Protein AF-0000000067823034 (afdb_homodimer)

Secondary structure (DSSP, 8-state):
----GGGEEEEEETTEEEEEETTS-----GGGHHHHHHHHHHHHHHHHHHHHHHHHHHHHHHHHHHTTT-------TT---EEEEESS-TTSHHHHHHHHHSTTEEEEEEEES-HHHHHHHHHHHHHTT-TTTEEEEES-HHHHHHT--GGG-EEEEEE--SS--GGGHHHHHHTEEEEEEEEEEE--HHHHS-SS-HHHHHHHHSSB---S-TTGGGGHHHHHHHHHHHHHHHHHHHTTEEEEEEEEEEETTEEEEEEEEEE-HHHHTTHHHHEEEEEEETTT--EEEEES-EEETTEEEPPBPP---SB-TTT--BEEEEEEEE-S-S--HHHHHHHHHHHHHS-TTT-TTHHHHHHHHHHHHH--SSS--EETTTGGGGGT-PPPPHHHHHHHHHHTT--EEE-SSSTTEEEESS-HHHHHHHHHHHHHHHHHHHHHHHHHHHTT---HHHHHHHHHHHHHHHH-TTS-TT--TTSHHHHHHHHGGG------SSS--HHHHHHHHHHHS----S----TT-S-PPP-------SS-----/----GGGEEEEEETTEEEEEETTS-----GGGHHHHHHHHHHHHHHHHHHHHHHHHHHHHHHHHHHTTT-------TT---EEEEESS-TTSHHHHHHHHHSTTEEEEEEEES-HHHHHHHHHHHHHTT-TTTEEEEES-HHHHHHT--GGG-EEEEEE--SS--GGGHHHHHHTEEEEEEEEEEE--HHHHS-SS-HHHHHHHHSSB---S-TTGGGGHHHHHHHHHHHHHHHHHHHTTEEEEEEEEEEETTEEEEEEEEEE-HHHHTTHHHHEEEEEEETTT--EEEEES-EEETTEEEPPBPP---SB-TTT--BEEEEEEEE-S-S--HHHHHHHHHHHHHS-TTT-TTHHHHHHHHHHHHH--SSS--EETTTGGGGGT-PPPPHHHHHHHHHHTT--EEE-SSSTTEEEESS-HHHHHHHHHHHHHHHHHHHHHHHHHHHTT---HHHHHHHHHHHHHHHH-TTS-TT--TTSHHHHHHHHGGG------SSS--HHHHHHHHHHHS----S----TT-S-PPP-------SS-----

InterPro domains:
  IPR002905 tRNA methyltransferase, Trm1 [PF02005] (12-423)
  IPR002905 tRNA methyltransferase, Trm1 [PS51626] (9-427)
  IPR002905 tRNA methyltransferase, Trm1 [PTHR10631] (6-531)
  IPR002905 tRNA methyltransferase, Trm1 [TIGR00308] (11-425)
  IPR029063 S-adenosyl-L-methionine-dependent methyltransferase superfamily [G3DSA:3.40.50.150] (8-369)
  IPR029063 S-adenosyl-L-methionine-dependent methyltransferase superfamily [SSF53335] (9-424)
  IPR042296 tRNA methyltransferase, Trm1, C-terminal [G3DSA:3.30.56.70] (371-427)

Solvent-accessible surface area (backbone atoms only — not comparable to full-atom values): 56576 Å² total; per-residue (Å²): 126,87,76,65,62,88,55,38,41,77,48,75,54,56,86,22,52,34,53,34,48,67,89,46,86,68,91,77,64,74,80,48,46,49,59,51,50,49,48,50,39,47,50,47,36,51,49,52,52,52,50,51,52,50,50,50,54,48,51,53,47,42,55,56,28,52,73,67,68,53,87,82,82,75,81,68,85,77,58,55,69,41,28,37,34,30,41,52,32,61,66,26,56,65,52,42,32,44,67,69,70,37,82,41,57,49,35,31,42,32,22,18,71,45,64,69,35,23,52,32,24,41,52,18,20,48,74,63,73,30,55,84,36,39,39,51,35,73,37,54,48,49,38,52,33,21,49,48,47,84,92,63,38,19,41,29,40,40,41,53,44,86,31,65,43,55,64,42,44,56,27,49,58,68,23,40,33,76,70,12,43,40,33,42,27,32,48,38,34,59,39,40,40,33,57,78,32,38,26,58,24,19,26,48,34,67,18,30,43,52,29,83,27,74,46,35,40,73,27,11,49,54,45,26,53,23,24,53,49,30,38,51,37,49,49,28,21,34,69,41,15,29,68,43,43,35,39,62,43,51,50,96,64,28,36,43,37,35,28,36,34,33,74,30,64,75,59,23,44,47,46,25,50,35,26,23,31,34,41,31,21,47,52,78,40,50,70,47,70,30,44,56,21,38,74,60,90,91,44,57,39,61,14,59,51,48,76,43,48,44,42,36,89,51,42,58,31,48,31,29,41,20,29,49,20,42,59,63,67,52,56,29,56,68,55,44,50,43,28,47,52,50,48,72,71,48,58,59,89,44,38,84,42,47,64,41,50,48,32,41,49,51,36,52,54,60,33,63,84,53,84,59,52,48,45,39,67,55,57,21,47,52,54,72,37,70,67,55,54,68,57,36,51,36,8,26,40,39,73,74,71,32,54,71,24,56,47,60,62,44,83,71,27,36,26,53,70,53,56,62,69,55,54,51,47,52,42,49,51,47,39,26,52,51,41,51,51,49,45,52,52,49,61,61,50,53,78,75,50,79,52,64,70,62,38,53,54,50,50,49,51,44,52,50,41,70,76,40,42,77,62,42,91,87,56,48,79,85,38,37,38,40,30,34,52,60,58,45,63,80,59,77,76,83,81,50,50,75,59,79,44,72,56,23,52,51,49,55,55,57,64,59,51,78,36,61,60,70,73,78,66,55,96,83,58,62,86,74,77,71,90,75,81,84,80,85,73,74,74,85,77,73,81,129,126,89,77,64,62,88,55,38,40,77,46,76,54,56,86,21,52,35,53,34,48,66,88,46,86,68,92,78,65,74,80,47,46,49,59,50,51,49,48,47,40,46,50,47,34,50,48,52,53,52,50,52,51,50,50,50,52,48,50,53,47,42,56,55,30,52,74,66,68,54,86,81,82,74,81,69,85,77,56,54,68,39,28,38,34,31,41,51,32,60,67,25,56,64,53,44,31,43,67,70,69,37,82,43,59,49,35,32,41,30,21,19,68,46,63,67,35,23,52,33,24,40,51,18,20,48,76,62,72,30,56,85,38,40,39,51,36,74,36,55,47,49,38,52,34,21,48,49,47,84,93,64,39,19,42,28,41,38,41,53,45,86,30,65,43,54,65,41,44,54,29,49,59,68,24,39,33,76,70,11,42,41,33,42,27,31,48,39,34,60,38,39,40,34,57,78,33,37,28,56,24,19,27,48,35,65,19,31,42,53,30,84,29,75,46,35,40,72,28,11,48,55,43,26,53,22,25,54,49,29,37,52,36,48,49,28,22,33,69,43,16,29,67,43,42,35,39,61,44,51,51,96,64,28,36,43,37,36,30,35,33,34,73,31,66,75,59,23,44,46,44,27,48,36,26,24,32,36,40,31,20,48,52,80,41,49,72,46,71,32,43,57,20,38,73,59,89,91,43,57,39,61,13,59,51,50,77,43,47,44,42,36,88,52,42,57,32,47,31,29,42,22,30,50,22,42,58,62,67,53,54,30,57,67,55,44,49,42,28,48,53,50,48,72,70,48,58,59,88,43,38,83,43,46,64,40,50,49,32,41,49,52,36,52,54,59,34,64,84,51,84,60,51,46,43,37,67,55,57,21,46,52,54,72,36,71,65,54,54,68,58,37,51,36,8,26,39,40,72,72,73,32,55,70,25,54,47,60,63,44,82,70,28,36,26,53,69,53,55,62,70,55,55,52,47,51,43,49,51,46,41,26,52,52,42,51,50,49,43,54,52,48,61,62,50,52,79,75,52,80,53,64,68,62,39,51,55,50,52,50,51,46,53,53,41,69,76,39,42,78,61,41,92,86,56,48,81,86,37,38,35,41,31,33,52,60,58,45,63,79,60,79,78,83,79,50,48,78,59,80,44,73,58,23,52,52,50,54,54,56,64,58,50,80,39,61,60,70,72,79,64,56,97,82,59,61,86,74,77,72,89,73,80,85,78,87,70,70,76,82,72,68,84,122

Organism: Candidozyma auris (NCBI:txid498019)

Sequence (1088 aa):
MTINIEEFNIIKEGKASVLVPKQETVFYNHIQQFNRDLSVMAIRAWLAETNAKRHEKMSKKRKLEDETGGNEPIACEDRKFVRILEALSASGLRALRYGHEVPQVSRIVANDLLPAAVASINRSAEYNNLSDLVKGHEGDAITYMGSIKDNERFHVVDLDPYGTAAPFLESAVRSIMDDGLLMVTCTDAGVLAGNGYPEKCYALYGGSNFGNTFMGSEANHEAGIRLILSTIANVAARHKKCIEPVLSLSIDYYFRVFVRVKTSPAQVKQLASTMMLVNHCVGCGYQVEQRMGRVSGNKFQTPRASPVGPNCPCCGSPFHVAGPMWGGKLHNKEFVEKVLSINRAADTSVYGTTERIKGMLTLAKEEIETPFYTNLGRLPSLFKASTIPLTEFARALGNLGHRVSLTHAKANSIKTSAPWEDVLLLAARWLRKCNEKRLSELKASVEGITDEEKKQKKLQTIKELEENIDTSKNLSDTMPGARVLKFLEKDTREVDFDTPNELSDGLVKLRKIKMVRFQETPANWGPKARPGKKQKTEEKSVEQMTINIEEFNIIKEGKASVLVPKQETVFYNHIQQFNRDLSVMAIRAWLAETNAKRHEKMSKKRKLEDETGGNEPIACEDRKFVRILEALSASGLRALRYGHEVPQVSRIVANDLLPAAVASINRSAEYNNLSDLVKGHEGDAITYMGSIKDNERFHVVDLDPYGTAAPFLESAVRSIMDDGLLMVTCTDAGVLAGNGYPEKCYALYGGSNFGNTFMGSEANHEAGIRLILSTIANVAARHKKCIEPVLSLSIDYYFRVFVRVKTSPAQVKQLASTMMLVNHCVGCGYQVEQRMGRVSGNKFQTPRASPVGPNCPCCGSPFHVAGPMWGGKLHNKEFVEKVLSINRAADTSVYGTTERIKGMLTLAKEEIETPFYTNLGRLPSLFKASTIPLTEFARALGNLGHRVSLTHAKANSIKTSAPWEDVLLLAARWLRKCNEKRLSELKASVEGITDEEKKQKKLQTIKELEENIDTSKNLSDTMPGARVLKFLEKDTREVDFDTPNELSDGLVKLRKIKMVRFQETPANWGPKARPGKKQKTEEKSVEQ

pLDDT: mean 89.54, std 15.45, range [18.72, 98.94]

Nearest PDB structures (foldseek):
  3axs-assembly1_A  TM=8.623E-01  e=3.556E-28  Aquifex aeolicus
  2ytz-assembly3_A  TM=8.705E-01  e=2.640E-27  Pyrococcus horikoshii
  2ejt-assembly1_A  TM=8.749E-01  e=3.964E-26  Pyrococcus horikoshii
  2ytz-assembly3_B  TM=8.754E-01  e=7.193E-26  Pyrococcus horikoshii
  7wm5-assembly1_A-2  TM=6.607E-01  e=4.419E-06  Mycoplasma capricolum subsp. capricolum

Foldseek 3Di:
DPPPLVQFDWDDAFLFIFTHGPVDPQDDDPVCLVVLLLVQLLLQLLVVVVVVVVVVVLVVVVVVVVVVVDDDDPPVVQAQDAEEEDLDQQQVRSVRCCQVRHGSHQAYEYEHQDPVSQVRNCVRCVVSVNNRHYHYDHDHSQVVLQVADPVRAGLEYAADDAAACQSNQLSNLSRHDAQGKYKYKHQNCCLQLNQPCQVVVCVRQVKGAQHDFLWRSQQSQLSSQQSNQLSNQVSLLVVQKGKDWAAWDAAFRMIMTMITIHRDNQVSLCSQQQWWKWWFFSAQGAIDIWGQWDDDPPDIDGTDDTPDDQADLQQRGGTDMTDRGGNFANHDLVSLVSSLVCLVVDDCVSRVCSLLSNLLSVQSSFADSDRTKGAQCSNLVLQPAHGDDPLLLQQQCVVVPKAKGDHLNDPRIMDIPDRVLVVNVSSQVVQLVRLVVVLVVLVVCLVPDPDPVVSVVSVVVNVVCVVCSRHDPVDDCNHSSNSNSVSCVVPPDDTGSDDGDPRSVVRVVSVPSPRPSHPPQDPPNRDPDDSDDPPPPDDPPDDD/DPPPLVQFDWDDAFLFIFTHGPPDPQDDDPVCLVVLLLVQLLLQLLVVVVVVVVVVVLVVVCVVVVVVVDDDPDPPVQAQDAEEEDLDQQQVRSVRCCQVRHGSHQAYEYEHQDPVSQVRNCVRCVVSVNNRHYHYDHDHSQVVLQPADPVRAGLEYAADDAAACQSNQLSNLSRHDAQGKYKYKHQNCCAQLNQPCQVVVCVRQVKGAQHDFLWRSQQSQLSSQQSNQLSNQVSLLVVQKGKDWAAWDAAFRMIMTMITIHRDNQVSLCSQQQWWKWWFFSAQTAIDIWGQWDDDPPDIDGTDDTPDDQADLQQRGGTDMTDRGGNFANHDLVSLVSSLVCLVVDDCVSRVCSLLSNLLSVQSSFADSDRTKGAQCSNLVLQPAHGDDPLLLQQQCVVVPKAKGDHLNDPRIMDIPDRVLVVNVSSQLVQLVRLVVVLVVLVVCLVPDPDPVVSVVSVVVNVVCVVCSRGDPPDDCNHSSNSNSVSCVVPPDDTGSDDDDPRSVVRVVSVPSPNCSHPPQDPPNRDPDDSDDPPPPPDPPDDD

Structure (mmCIF, N/CA/C/O backbone):
data_AF-0000000067823034-model_v1
#
loop_
_entity.id
_entity.type
_entity.pdbx_description
1 polymer 'tRNA (guanine(26)-N(2))-dimethyltransferase'
#
loop_
_atom_site.group_PDB
_atom_site.id
_atom_site.type_symbol
_atom_site.label_atom_id
_atom_site.label_alt_id
_atom_site.label_comp_id
_atom_site.label_asym_id
_atom_site.label_entity_id
_atom_site.label_seq_id
_atom_site.pdbx_PDB_ins_code
_atom_site.Cartn_x
_atom_site.Cartn_y
_atom_site.Cartn_z
_atom_site.occupancy
_atom_site.B_iso_or_equiv
_atom_site.auth_seq_id
_atom_site.auth_comp_id
_atom_site.auth_asym_id
_atom_site.auth_atom_id
_atom_site.pdbx_PDB_model_num
ATOM 1 N N . MET A 1 1 ? 46.844 -16.531 -8.75 1 48.12 1 MET A N 1
ATOM 2 C CA . MET A 1 1 ? 47.188 -17.438 -7.66 1 48.12 1 MET A CA 1
ATOM 3 C C . MET A 1 1 ? 46.844 -18.875 -8.031 1 48.12 1 MET A C 1
ATOM 5 O O . MET A 1 1 ? 45.812 -19.125 -8.648 1 48.12 1 MET A O 1
ATOM 9 N N . THR A 1 2 ? 47.781 -19.641 -8.188 1 63.62 2 THR A N 1
ATOM 10 C CA . THR A 1 2 ? 47.625 -21.047 -8.531 1 63.62 2 THR A CA 1
ATOM 11 C C . THR A 1 2 ? 46.625 -21.719 -7.605 1 63.62 2 THR A C 1
ATOM 13 O O . THR A 1 2 ? 46.844 -21.781 -6.391 1 63.62 2 THR A O 1
ATOM 16 N N . ILE A 1 3 ? 45.312 -21.734 -8.109 1 75.44 3 ILE A N 1
ATOM 17 C CA . ILE A 1 3 ? 44.281 -22.422 -7.348 1 75.44 3 ILE A CA 1
ATOM 18 C C . ILE A 1 3 ? 44.625 -23.906 -7.219 1 75.44 3 ILE A C 1
ATOM 20 O O . ILE A 1 3 ? 44.875 -24.578 -8.219 1 75.44 3 ILE A O 1
ATOM 24 N N . ASN A 1 4 ? 45 -24.344 -5.965 1 82.25 4 ASN A N 1
ATOM 25 C CA . ASN A 1 4 ? 45.188 -25.766 -5.727 1 82.25 4 ASN A CA 1
ATOM 26 C C . ASN A 1 4 ? 43.844 -26.484 -5.68 1 82.25 4 ASN A C 1
ATOM 28 O O . ASN A 1 4 ? 43.188 -26.531 -4.637 1 82.25 4 ASN A O 1
ATOM 32 N N . ILE A 1 5 ? 43.469 -27.016 -6.676 1 84.19 5 ILE A N 1
ATOM 33 C CA . ILE A 1 5 ? 42.125 -27.594 -6.918 1 84.19 5 ILE A CA 1
ATOM 34 C C . ILE A 1 5 ? 41.875 -28.703 -5.906 1 84.19 5 ILE A C 1
ATOM 36 O O . ILE A 1 5 ? 40.719 -28.969 -5.57 1 84.19 5 ILE A O 1
ATOM 40 N N . GLU A 1 6 ? 42.906 -29.328 -5.344 1 84.5 6 GLU A N 1
ATOM 41 C CA . GLU A 1 6 ? 42.75 -30.453 -4.43 1 84.5 6 GLU A CA 1
ATOM 42 C C . GLU A 1 6 ? 42.125 -30.016 -3.107 1 84.5 6 GLU A C 1
ATOM 44 O O . GLU A 1 6 ? 41.594 -30.844 -2.365 1 84.5 6 GLU A O 1
ATOM 49 N N . GLU A 1 7 ? 42.125 -28.844 -2.982 1 86.44 7 GLU A N 1
ATOM 50 C CA . GLU A 1 7 ? 41.625 -28.312 -1.716 1 86.44 7 GLU A CA 1
ATOM 51 C C . GLU A 1 7 ? 40.125 -27.984 -1.797 1 86.44 7 GLU A C 1
ATOM 53 O O . GLU A 1 7 ? 39.5 -27.672 -0.786 1 86.44 7 GLU A O 1
ATOM 58 N N . PHE A 1 8 ? 39.594 -28.188 -2.996 1 89.19 8 PHE A N 1
ATOM 59 C CA . PHE A 1 8 ? 38.219 -27.734 -3.18 1 89.19 8 PHE A CA 1
ATOM 60 C C . PHE A 1 8 ? 37.344 -28.875 -3.682 1 89.19 8 PHE A C 1
ATOM 62 O O . PHE A 1 8 ? 37.844 -29.797 -4.348 1 89.19 8 PHE A O 1
ATOM 69 N N . ASN A 1 9 ? 36.094 -28.875 -3.182 1 87.31 9 ASN A N 1
ATOM 70 C CA . ASN A 1 9 ? 35.062 -29.672 -3.828 1 87.31 9 ASN A CA 1
ATOM 71 C C . ASN A 1 9 ? 34.438 -28.906 -4.992 1 87.31 9 ASN A C 1
ATOM 73 O O . ASN A 1 9 ? 34.094 -27.734 -4.863 1 87.31 9 ASN A O 1
ATOM 77 N N . ILE A 1 10 ? 34.344 -29.609 -6.078 1 90.81 10 ILE A N 1
ATOM 78 C CA . ILE A 1 10 ? 33.781 -28.969 -7.27 1 90.81 10 ILE A CA 1
ATOM 79 C C . ILE A 1 10 ? 32.312 -29.344 -7.43 1 90.81 10 ILE A C 1
ATOM 81 O O . ILE A 1 10 ? 31.969 -30.516 -7.516 1 90.81 10 ILE A O 1
ATOM 85 N N . ILE A 1 11 ? 31.484 -28.391 -7.391 1 90.69 11 ILE A N 1
ATOM 86 C CA . ILE A 1 11 ? 30.062 -28.562 -7.668 1 90.69 11 ILE A CA 1
ATOM 87 C C . ILE A 1 11 ? 29.734 -28.078 -9.078 1 90.69 11 ILE A C 1
ATOM 89 O O . ILE A 1 11 ? 29.984 -26.906 -9.406 1 90.69 11 ILE A O 1
ATOM 93 N N . LYS A 1 12 ? 29.172 -28.984 -9.859 1 93.31 12 LYS A N 1
ATOM 94 C CA . LYS A 1 12 ? 28.875 -28.625 -11.242 1 93.31 12 LYS A CA 1
ATOM 95 C C . LYS A 1 12 ? 27.375 -28.578 -11.484 1 93.31 12 LYS A C 1
ATOM 97 O O . LYS A 1 12 ? 26.625 -29.453 -11.031 1 93.31 12 LYS A O 1
ATOM 102 N N . GLU A 1 13 ? 26.906 -27.531 -12.102 1 95.06 13 GLU A N 1
ATOM 103 C CA . GLU A 1 13 ? 25.547 -27.344 -12.578 1 95.06 13 GLU A CA 1
ATOM 104 C C . GLU A 1 13 ? 25.516 -26.562 -13.898 1 95.06 13 GLU A C 1
ATOM 106 O O . GLU A 1 13 ? 26.141 -25.516 -14.016 1 95.06 13 GLU A O 1
ATOM 111 N N . GLY A 1 14 ? 24.781 -27.141 -14.844 1 95.81 14 GLY A N 1
ATOM 112 C CA . GLY A 1 14 ? 24.891 -26.531 -16.156 1 95.81 14 GLY A CA 1
ATOM 113 C C . GLY A 1 14 ? 26.328 -26.469 -16.672 1 95.81 14 GLY A C 1
ATOM 114 O O . GLY A 1 14 ? 27.031 -27.469 -16.672 1 95.81 14 GLY A O 1
ATOM 115 N N . LYS A 1 15 ? 26.734 -25.312 -17.109 1 97.25 15 LYS A N 1
ATOM 116 C CA . LYS A 1 15 ? 28.078 -25.156 -17.625 1 97.25 15 LYS A CA 1
ATOM 117 C C . LYS A 1 15 ? 29 -24.547 -16.562 1 97.25 15 LYS A C 1
ATOM 119 O O . LYS A 1 15 ? 30.188 -24.281 -16.844 1 97.25 15 LYS A O 1
ATOM 124 N N . ALA A 1 16 ? 28.438 -24.359 -15.398 1 97 16 ALA A N 1
ATOM 125 C CA . ALA A 1 16 ? 29.203 -23.688 -14.352 1 97 16 ALA A CA 1
ATOM 126 C C . ALA A 1 16 ? 29.766 -24.688 -13.352 1 97 16 ALA A C 1
ATOM 128 O O . ALA A 1 16 ? 29.156 -25.734 -13.102 1 97 16 ALA A O 1
ATOM 129 N N . SER A 1 17 ? 30.938 -24.375 -12.805 1 95.44 17 SER A N 1
ATOM 130 C CA . SER A 1 17 ? 31.578 -25.125 -11.727 1 95.44 17 SER A CA 1
ATOM 131 C C . SER A 1 17 ? 31.953 -24.203 -10.562 1 95.44 17 SER A C 1
ATOM 133 O O . SER A 1 17 ? 32.625 -23.188 -10.75 1 95.44 17 SER A O 1
ATOM 135 N N . VAL A 1 18 ? 31.484 -24.578 -9.406 1 93.62 18 VAL A N 1
ATOM 136 C CA . VAL A 1 18 ? 31.797 -23.797 -8.219 1 93.62 18 VAL A CA 1
ATOM 137 C C . VAL A 1 18 ? 32.812 -24.547 -7.359 1 93.62 18 VAL A C 1
ATOM 139 O O . VAL A 1 18 ? 32.656 -25.75 -7.129 1 93.62 18 VAL A O 1
ATOM 142 N N . LEU A 1 19 ? 33.812 -23.828 -6.91 1 91.25 19 LEU A N 1
ATOM 143 C CA . LEU A 1 19 ? 34.812 -24.391 -6.02 1 91.25 19 LEU A CA 1
ATOM 144 C C . LEU A 1 19 ? 34.469 -24.094 -4.562 1 91.25 19 LEU A C 1
ATOM 146 O O . LEU A 1 19 ? 34.469 -22.953 -4.133 1 91.25 19 LEU A O 1
ATOM 150 N N . VAL A 1 20 ? 34.156 -25.109 -3.857 1 85 20 VAL A N 1
ATOM 151 C CA . VAL A 1 20 ? 33.812 -24.984 -2.441 1 85 20 VAL A CA 1
ATOM 152 C C . VAL A 1 20 ? 34.938 -25.594 -1.599 1 85 20 VAL A C 1
ATOM 154 O O . VAL A 1 20 ? 35.281 -26.766 -1.789 1 85 20 VAL A O 1
ATOM 157 N N . PRO A 1 21 ? 35.375 -24.828 -0.732 1 81.94 21 PRO A N 1
ATOM 158 C CA . PRO A 1 21 ? 36.438 -25.422 0.113 1 81.94 21 PRO A CA 1
ATOM 159 C C . PRO A 1 21 ? 35.969 -26.688 0.826 1 81.94 21 PRO A C 1
ATOM 161 O O . PRO A 1 21 ? 34.844 -26.75 1.313 1 81.94 21 PRO A O 1
ATOM 164 N N . LYS A 1 22 ? 36.812 -27.688 0.854 1 79.81 22 LYS A N 1
ATOM 165 C CA . LYS A 1 22 ? 36.469 -28.969 1.442 1 79.81 22 LYS A CA 1
ATOM 166 C C . LYS A 1 22 ? 36.125 -28.828 2.918 1 79.81 22 LYS A C 1
ATOM 168 O O . LYS A 1 22 ? 35.312 -29.609 3.447 1 79.81 22 LYS A O 1
ATOM 173 N N . GLN A 1 23 ? 36.594 -27.812 3.555 1 71.62 23 GLN A N 1
ATOM 174 C CA . GLN A 1 23 ? 36.344 -27.609 4.977 1 71.62 23 GLN A CA 1
ATOM 175 C C . GLN A 1 23 ? 35 -26.922 5.207 1 71.62 23 GLN A C 1
ATOM 177 O O . GLN A 1 23 ? 34.5 -26.891 6.336 1 71.62 23 GLN A O 1
ATOM 182 N N . GLU A 1 24 ? 34.5 -26.438 4.109 1 64.19 24 GLU A N 1
ATOM 183 C CA . GLU A 1 24 ? 33.281 -25.672 4.273 1 64.19 24 GLU A CA 1
ATOM 184 C C . GLU A 1 24 ? 32.094 -26.422 3.717 1 64.19 24 GLU A C 1
ATOM 186 O O . GLU A 1 24 ? 32.188 -27.156 2.727 1 64.19 24 GLU A O 1
ATOM 191 N N . THR A 1 25 ? 31.172 -26.641 4.523 1 53.91 25 THR A N 1
ATOM 192 C CA . THR A 1 25 ? 29.922 -27.188 4.035 1 53.91 25 THR A CA 1
ATOM 193 C C . THR A 1 25 ? 29.125 -26.141 3.246 1 53.91 25 THR A C 1
ATOM 195 O O . THR A 1 25 ? 28.766 -25.094 3.787 1 53.91 25 THR A O 1
ATOM 198 N N . VAL A 1 26 ? 29.625 -25.891 1.992 1 57 26 VAL A N 1
ATOM 199 C CA . VAL A 1 26 ? 28.875 -24.922 1.211 1 57 26 VAL A CA 1
ATOM 200 C C . VAL A 1 26 ? 27.484 -25.484 0.877 1 57 26 VAL A C 1
ATOM 202 O O . VAL A 1 26 ? 27.359 -26.672 0.57 1 57 26 VAL A O 1
ATOM 205 N N . PHE A 1 27 ? 26.453 -24.688 1.061 1 61.25 27 PHE A N 1
ATOM 206 C CA . PHE A 1 27 ? 25.047 -24.938 0.833 1 61.25 27 PHE A CA 1
ATOM 207 C C . PHE A 1 27 ? 24.734 -25.031 -0.657 1 61.25 27 PHE A C 1
ATOM 209 O O . PHE A 1 27 ? 25.047 -24.109 -1.419 1 61.25 27 PHE A O 1
ATOM 216 N N . TYR A 1 28 ? 24.734 -26.266 -1.35 1 70.38 28 TYR A N 1
ATOM 217 C CA . TYR A 1 28 ? 24.156 -26.469 -2.676 1 70.38 28 TYR A CA 1
ATOM 218 C C . TYR A 1 28 ? 22.766 -27.062 -2.582 1 70.38 28 TYR A C 1
ATOM 220 O O . TYR A 1 28 ? 22.562 -28.141 -2.008 1 70.38 28 TYR A O 1
ATOM 228 N N . ASN A 1 29 ? 21.797 -26.297 -3.064 1 74.75 29 ASN A N 1
ATOM 229 C CA . ASN A 1 29 ? 20.406 -26.75 -3.068 1 74.75 29 ASN A CA 1
ATOM 230 C C . ASN A 1 29 ? 20 -27.281 -4.438 1 74.75 29 ASN A C 1
ATOM 232 O O . ASN A 1 29 ? 19.641 -26.516 -5.328 1 74.75 29 ASN A O 1
ATOM 236 N N . HIS A 1 30 ? 20 -28.562 -4.621 1 80.31 30 HIS A N 1
ATOM 237 C CA . HIS A 1 30 ? 19.703 -29.203 -5.895 1 80.31 30 HIS A CA 1
ATOM 238 C C . HIS A 1 30 ? 18.281 -28.906 -6.352 1 80.31 30 HIS A C 1
ATOM 240 O O . HIS A 1 30 ? 18 -28.859 -7.555 1 80.31 30 HIS A O 1
ATOM 246 N N . ILE A 1 31 ? 17.438 -28.656 -5.41 1 79.94 31 ILE A N 1
ATOM 247 C CA . ILE A 1 31 ? 16.031 -28.406 -5.715 1 79.94 31 ILE A CA 1
ATOM 248 C C . ILE A 1 31 ? 15.883 -27.078 -6.438 1 79.94 31 ILE A C 1
ATOM 250 O O . ILE A 1 31 ? 14.977 -26.906 -7.262 1 79.94 31 ILE A O 1
ATOM 254 N N . GLN A 1 32 ? 16.906 -26.281 -6.312 1 88.94 32 GLN A N 1
ATOM 255 C CA . GLN A 1 32 ? 16.812 -24.938 -6.867 1 88.94 32 GLN A CA 1
ATOM 256 C C . GLN A 1 32 ? 17.359 -24.875 -8.289 1 88.94 32 GLN A C 1
ATOM 258 O O . GLN A 1 32 ? 17.375 -23.812 -8.914 1 88.94 32 GLN A O 1
ATOM 263 N N . GLN A 1 33 ? 17.75 -26.047 -8.797 1 94.06 33 GLN A N 1
ATOM 264 C CA . GLN A 1 33 ? 18.203 -26.047 -10.188 1 94.06 33 GLN A CA 1
ATOM 265 C C . GLN A 1 33 ? 17.094 -25.609 -11.125 1 94.06 33 GLN A C 1
ATOM 267 O O . GLN A 1 33 ? 17.344 -24.938 -12.133 1 94.06 33 GLN A O 1
ATOM 272 N N . PHE A 1 34 ? 15.844 -26.047 -10.781 1 95.38 34 PHE A N 1
ATOM 273 C CA . PHE A 1 34 ? 14.703 -25.594 -11.562 1 95.38 34 PHE A CA 1
ATOM 274 C C . PHE A 1 34 ? 14.68 -24.062 -11.664 1 95.38 34 PHE A C 1
ATOM 276 O O . PHE A 1 34 ? 14.516 -23.516 -12.75 1 95.38 34 PHE A O 1
ATOM 283 N N . ASN A 1 35 ? 14.828 -23.406 -10.547 1 96.56 35 ASN A N 1
ATOM 284 C CA . ASN A 1 35 ? 14.836 -21.953 -10.477 1 96.56 35 ASN A CA 1
ATOM 285 C C . ASN A 1 35 ? 15.953 -21.344 -11.328 1 96.56 35 ASN A C 1
ATOM 287 O O . ASN A 1 35 ? 15.734 -20.375 -12.055 1 96.56 35 ASN A O 1
ATOM 291 N N . ARG A 1 36 ? 17.109 -21.906 -11.25 1 97.5 36 ARG A N 1
ATOM 292 C CA . ARG A 1 36 ? 18.281 -21.391 -11.969 1 97.5 36 ARG A CA 1
ATOM 293 C C . ARG A 1 36 ? 18.156 -21.641 -13.469 1 97.5 36 ARG A C 1
ATOM 295 O O . ARG A 1 36 ? 18.453 -20.766 -14.273 1 97.5 36 ARG A O 1
ATOM 302 N N . ASP A 1 37 ? 17.703 -22.875 -13.859 1 98.25 37 ASP A N 1
ATOM 303 C CA . ASP A 1 37 ? 17.438 -23.172 -15.273 1 98.25 37 ASP A CA 1
ATOM 304 C C . ASP A 1 37 ? 16.438 -22.188 -15.859 1 98.25 37 ASP A C 1
ATOM 306 O O . ASP A 1 37 ? 16.656 -21.625 -16.938 1 98.25 37 ASP A O 1
ATOM 310 N N . LEU A 1 38 ? 15.375 -22.016 -15.125 1 98.5 38 LEU A N 1
ATOM 311 C CA . LEU A 1 38 ? 14.297 -21.141 -15.578 1 98.5 38 LEU A CA 1
ATOM 312 C C . LEU A 1 38 ? 14.797 -19.703 -15.727 1 98.5 38 LEU A C 1
ATOM 314 O O . LEU A 1 38 ? 14.406 -19 -16.656 1 98.5 38 LEU A O 1
ATOM 318 N N . SER A 1 39 ? 15.617 -19.25 -14.828 1 98.62 39 SER A N 1
ATOM 319 C CA . SER A 1 39 ? 16.156 -17.891 -14.867 1 98.62 39 SER A CA 1
ATOM 320 C C . SER A 1 39 ? 16.984 -17.656 -16.125 1 98.62 39 SER A C 1
ATOM 322 O O . SER A 1 39 ? 16.844 -16.625 -16.781 1 98.62 39 SER A O 1
ATOM 324 N N . VAL A 1 40 ? 17.828 -18.625 -16.453 1 98.81 40 VAL A N 1
ATOM 325 C CA . VAL A 1 40 ? 18.641 -18.516 -17.656 1 98.81 40 VAL A CA 1
ATOM 326 C C . VAL A 1 40 ? 17.734 -18.406 -18.891 1 98.81 40 VAL A C 1
ATOM 328 O O . VAL A 1 40 ? 17.922 -17.531 -19.734 1 98.81 40 VAL A O 1
ATOM 331 N N . MET A 1 41 ? 16.781 -19.281 -18.938 1 98.81 41 MET A N 1
ATOM 332 C CA . MET A 1 41 ? 15.898 -19.328 -20.094 1 98.81 41 MET A CA 1
ATOM 333 C C . MET A 1 41 ? 15.055 -18.062 -20.188 1 98.81 41 MET A C 1
ATOM 335 O O . MET A 1 41 ? 14.773 -17.578 -21.297 1 98.81 41 MET A O 1
ATOM 339 N N . ALA A 1 42 ? 14.617 -17.531 -19.047 1 98.88 42 ALA A N 1
ATOM 340 C CA . ALA A 1 42 ? 13.828 -16.297 -19.031 1 98.88 42 ALA A CA 1
ATOM 341 C C . ALA A 1 42 ? 14.656 -15.109 -19.516 1 98.88 42 ALA A C 1
ATOM 343 O O . ALA A 1 42 ? 14.156 -14.258 -20.266 1 98.88 42 ALA A O 1
ATOM 344 N N . ILE A 1 43 ? 15.922 -15.008 -19.109 1 98.88 43 ILE A N 1
ATOM 345 C CA . ILE A 1 43 ? 16.797 -13.93 -19.562 1 98.88 43 ILE A CA 1
ATOM 346 C C . ILE A 1 43 ? 17 -14.039 -21.078 1 98.88 43 ILE A C 1
ATOM 348 O O . ILE A 1 43 ? 16.969 -13.031 -21.781 1 98.88 43 ILE A O 1
ATOM 352 N N . ARG A 1 44 ? 17.188 -15.234 -21.562 1 98.62 44 ARG A N 1
ATOM 353 C CA . ARG A 1 44 ? 17.359 -15.445 -22.984 1 98.62 44 ARG A CA 1
ATOM 354 C C . ARG A 1 44 ? 16.125 -15.023 -23.766 1 98.62 44 ARG A C 1
ATOM 356 O O . ARG A 1 44 ? 16.219 -14.461 -24.859 1 98.62 44 ARG A O 1
ATOM 363 N N . ALA A 1 45 ? 14.969 -15.383 -23.203 1 98.75 45 ALA A N 1
ATOM 364 C CA . ALA A 1 45 ? 13.727 -14.961 -23.828 1 98.75 45 ALA A CA 1
ATOM 365 C C . ALA A 1 45 ? 13.609 -13.445 -23.875 1 98.75 45 ALA A C 1
ATOM 367 O O . ALA A 1 45 ? 13.242 -12.867 -24.906 1 98.75 45 ALA A O 1
ATOM 368 N N . TRP A 1 46 ? 13.891 -12.805 -22.766 1 98.56 46 TRP A N 1
ATOM 369 C CA . TRP A 1 46 ? 13.883 -11.352 -22.703 1 98.56 46 TRP A CA 1
ATOM 370 C C . TRP A 1 46 ? 14.852 -10.75 -23.719 1 98.56 46 TRP A C 1
ATOM 372 O O . TRP A 1 46 ? 14.523 -9.773 -24.391 1 98.56 46 TRP A O 1
ATOM 382 N N . LEU A 1 47 ? 16.047 -11.312 -23.812 1 97.94 47 LEU A N 1
ATOM 383 C CA . LEU A 1 47 ? 17.078 -10.844 -24.734 1 97.94 47 LEU A CA 1
ATOM 384 C C . LEU A 1 47 ? 16.609 -10.953 -26.188 1 97.94 47 LEU A C 1
ATOM 386 O O . LEU A 1 47 ? 16.828 -10.047 -26.984 1 97.94 47 LEU A O 1
ATOM 390 N N . ALA A 1 48 ? 15.961 -12.047 -26.469 1 96.5 48 ALA A N 1
ATOM 391 C CA . ALA A 1 48 ? 15.422 -12.234 -27.812 1 96.5 48 ALA A CA 1
ATOM 392 C C . ALA A 1 48 ? 14.422 -11.133 -28.156 1 96.5 48 ALA A C 1
ATOM 394 O O . ALA A 1 48 ? 14.438 -10.609 -29.266 1 96.5 48 ALA A O 1
ATOM 395 N N . GLU A 1 49 ? 13.586 -10.797 -27.219 1 96.38 49 GLU A N 1
ATOM 396 C CA . GLU A 1 49 ? 12.609 -9.734 -27.438 1 96.38 49 GLU A CA 1
ATOM 397 C C . GLU A 1 49 ? 13.297 -8.383 -27.594 1 96.38 49 GLU A C 1
ATOM 399 O O . GLU A 1 49 ? 12.898 -7.574 -28.438 1 96.38 49 GLU A O 1
ATOM 404 N N . THR A 1 50 ? 14.266 -8.148 -26.766 1 95.38 50 THR A N 1
ATOM 405 C CA . THR A 1 50 ? 15.008 -6.891 -26.797 1 95.38 50 THR A CA 1
ATOM 406 C C . THR A 1 50 ? 15.734 -6.723 -28.125 1 95.38 50 THR A C 1
ATOM 408 O O . THR A 1 50 ? 15.734 -5.637 -28.703 1 95.38 50 THR A O 1
ATOM 411 N N . ASN A 1 51 ? 16.344 -7.777 -28.609 1 94.75 51 ASN A N 1
ATOM 412 C CA . ASN A 1 51 ? 17.047 -7.754 -29.891 1 94.75 51 ASN A CA 1
ATOM 413 C C . ASN A 1 51 ? 16.094 -7.527 -31.062 1 94.75 51 ASN A C 1
ATOM 415 O O . ASN A 1 51 ? 16.422 -6.816 -32 1 94.75 51 ASN A O 1
ATOM 419 N N . ALA A 1 52 ? 14.953 -8.156 -30.969 1 92.75 52 ALA A N 1
ATOM 420 C CA . ALA A 1 52 ? 13.945 -7.965 -32 1 92.75 52 ALA A CA 1
ATOM 421 C C . ALA A 1 52 ? 13.523 -6.504 -32.094 1 92.75 52 ALA A C 1
ATOM 423 O O . ALA A 1 52 ? 13.375 -5.957 -33.188 1 92.75 52 ALA A O 1
ATOM 424 N N . LYS A 1 53 ? 13.328 -5.871 -30.984 1 90.81 53 LYS A N 1
ATOM 425 C CA . LYS A 1 53 ? 12.945 -4.461 -30.953 1 90.81 53 LYS A CA 1
ATOM 426 C C . LYS A 1 53 ? 14.055 -3.572 -31.5 1 90.81 53 LYS A C 1
ATOM 428 O O . LYS A 1 53 ? 13.789 -2.592 -32.188 1 90.81 53 LYS A O 1
ATOM 433 N N . ARG A 1 54 ? 15.266 -3.906 -31.109 1 88.31 54 ARG A N 1
ATOM 434 C CA . ARG A 1 54 ? 16.422 -3.146 -31.594 1 88.31 54 ARG A CA 1
ATOM 435 C C . ARG A 1 54 ? 16.562 -3.248 -33.094 1 88.31 54 ARG A C 1
ATOM 437 O O . ARG A 1 54 ? 16.875 -2.264 -33.781 1 88.31 54 ARG A O 1
ATOM 444 N N . HIS A 1 55 ? 16.328 -4.406 -33.562 1 87.5 55 HIS A N 1
ATOM 445 C CA . HIS A 1 55 ? 16.406 -4.637 -35 1 87.5 55 HIS A CA 1
ATOM 446 C C . HIS A 1 55 ? 15.32 -3.857 -35.75 1 87.5 55 HIS A C 1
ATOM 448 O O . HIS A 1 55 ? 15.562 -3.32 -36.812 1 87.5 55 HIS A O 1
ATOM 454 N N . GLU A 1 56 ? 14.211 -3.846 -35.188 1 86.38 56 GLU A N 1
ATOM 455 C CA . GLU A 1 56 ? 13.117 -3.1 -35.781 1 86.38 56 GLU A CA 1
ATOM 456 C C . GLU A 1 56 ? 13.414 -1.604 -35.812 1 86.38 56 GLU A C 1
ATOM 458 O O . GLU A 1 56 ? 13.125 -0.926 -36.781 1 86.38 56 GLU A O 1
ATOM 463 N N . LYS A 1 57 ? 13.922 -1.08 -34.75 1 84.31 57 LYS A N 1
ATOM 464 C CA . LYS A 1 57 ? 14.25 0.341 -34.688 1 84.31 57 LYS A CA 1
ATOM 465 C C . LYS A 1 57 ? 15.336 0.71 -35.688 1 84.31 57 LYS A C 1
ATOM 467 O O . LYS A 1 57 ? 15.289 1.775 -36.312 1 84.31 57 LYS A O 1
ATOM 472 N N . MET A 1 58 ? 16.312 -0.188 -35.844 1 80.94 58 MET A N 1
ATOM 473 C CA . MET A 1 58 ? 17.406 0.039 -36.781 1 80.94 58 MET A CA 1
ATOM 474 C C . MET A 1 58 ? 16.906 -0.008 -38.219 1 80.94 58 MET A C 1
ATOM 476 O O . MET A 1 58 ? 17.359 0.769 -39.062 1 80.94 58 MET A O 1
ATOM 480 N N . SER A 1 59 ? 16.125 -0.985 -38.406 1 81.38 59 SER A N 1
ATOM 481 C CA . SER A 1 59 ? 15.547 -1.107 -39.75 1 81.38 59 SER A CA 1
ATOM 482 C C . SER A 1 59 ? 14.734 0.125 -40.125 1 81.38 59 SER A C 1
ATOM 484 O O . SER A 1 59 ? 14.789 0.6 -41.25 1 81.38 59 SER A O 1
ATOM 486 N N . LYS A 1 60 ? 14.008 0.618 -39.125 1 75.44 60 LYS A N 1
ATOM 487 C CA . LYS A 1 60 ? 13.219 1.827 -39.375 1 75.44 60 LYS A CA 1
ATOM 488 C C . LYS A 1 60 ? 14.133 3.033 -39.594 1 75.44 60 LYS A C 1
ATOM 490 O O . LYS A 1 60 ? 13.852 3.869 -40.469 1 75.44 60 LYS A O 1
ATOM 495 N N . LYS A 1 61 ? 15.219 3.068 -38.875 1 73.81 61 LYS A N 1
ATOM 496 C CA . LYS A 1 61 ? 16.188 4.156 -39.031 1 73.81 61 LYS A CA 1
ATOM 497 C C . LYS A 1 61 ? 16.906 4.062 -40.375 1 73.81 61 LYS A C 1
ATOM 499 O O . LYS A 1 61 ? 17.125 5.078 -41.031 1 73.81 61 LYS A O 1
ATOM 504 N N . ARG A 1 62 ? 17.281 2.848 -40.75 1 68.94 62 ARG A N 1
ATOM 505 C CA . ARG A 1 62 ? 17.938 2.619 -42.031 1 68.94 62 ARG A CA 1
ATOM 506 C C . ARG A 1 62 ? 17.016 2.99 -43.188 1 68.94 62 ARG A C 1
ATOM 508 O O . ARG A 1 62 ? 17.469 3.592 -44.156 1 68.94 62 ARG A O 1
ATOM 515 N N . LYS A 1 63 ? 15.836 2.521 -43.094 1 69 63 LYS A N 1
ATOM 516 C CA . LYS A 1 63 ? 14.875 2.883 -44.125 1 69 63 LYS A CA 1
ATOM 517 C C . LYS A 1 63 ? 14.75 4.398 -44.25 1 69 63 LYS A C 1
ATOM 519 O O . LYS A 1 63 ? 14.664 4.93 -45.344 1 69 63 LYS A O 1
ATOM 524 N N . LEU A 1 64 ? 14.828 4.969 -43.062 1 68.38 64 LEU A N 1
ATOM 525 C CA . LEU A 1 64 ? 14.742 6.426 -43.062 1 68.38 64 LEU A CA 1
ATOM 526 C C . LEU A 1 64 ? 16.031 7.039 -43.594 1 68.38 64 LEU A C 1
ATOM 528 O O . LEU A 1 64 ? 15.977 8.039 -44.312 1 68.38 64 LEU A O 1
ATOM 532 N N . GLU A 1 65 ? 17.188 6.348 -43.219 1 63.5 65 GLU A N 1
ATOM 533 C CA . GLU A 1 65 ? 18.484 6.812 -43.719 1 63.5 65 GLU A CA 1
ATOM 534 C C . GLU A 1 65 ? 18.656 6.477 -45.188 1 63.5 65 GLU A C 1
ATOM 536 O O . GLU A 1 65 ? 19.25 7.258 -45.938 1 63.5 65 GLU A O 1
ATOM 541 N N . ASP A 1 66 ? 18.453 5.133 -45.531 1 63.09 66 ASP A N 1
ATOM 542 C CA . ASP A 1 66 ? 18.531 4.781 -46.938 1 63.09 66 ASP A CA 1
ATOM 543 C C . ASP A 1 66 ? 17.703 5.75 -47.812 1 63.09 66 ASP A C 1
ATOM 545 O O . ASP A 1 66 ? 18.094 6.07 -48.938 1 63.09 66 ASP A O 1
ATOM 549 N N . GLU A 1 67 ? 16.578 6.121 -47.281 1 57.59 67 GLU A N 1
ATOM 550 C CA . GLU A 1 67 ? 15.867 7.156 -48.031 1 57.59 67 GLU A CA 1
ATOM 551 C C . GLU A 1 67 ? 16.688 8.438 -48.094 1 57.59 67 GLU A C 1
ATOM 553 O O . GLU A 1 67 ? 16.531 9.227 -49.031 1 57.59 67 GLU A O 1
ATOM 558 N N . THR A 1 68 ? 17.562 8.594 -47.125 1 53.97 68 THR A N 1
ATOM 559 C CA . THR A 1 68 ? 18.406 9.789 -47.125 1 53.97 68 THR A CA 1
ATOM 560 C C . THR A 1 68 ? 19.844 9.43 -47.531 1 53.97 68 THR A C 1
ATOM 562 O O . THR A 1 68 ? 20.719 10.297 -47.562 1 53.97 68 THR A O 1
ATOM 565 N N . GLY A 1 69 ? 20.172 8.32 -48.156 1 54.62 69 GLY A N 1
ATOM 566 C CA . GLY A 1 69 ? 21.406 7.875 -48.781 1 54.62 69 GLY A CA 1
ATOM 567 C C . GLY A 1 69 ? 22.422 7.348 -47.781 1 54.62 69 GLY A C 1
ATOM 568 O O . GLY A 1 69 ? 23.609 7.289 -48.062 1 54.62 69 GLY A O 1
ATOM 569 N N . GLY A 1 70 ? 22.125 7.359 -46.531 1 46.41 70 GLY A N 1
ATOM 570 C CA . GLY A 1 70 ? 23.219 7.176 -45.562 1 46.41 70 GLY A CA 1
ATOM 571 C C . GLY A 1 70 ? 23.719 5.746 -45.5 1 46.41 70 GLY A C 1
ATOM 572 O O . GLY A 1 70 ? 23.094 4.84 -46.062 1 46.41 70 GLY A O 1
ATOM 573 N N . ASN A 1 71 ? 25.078 5.422 -44.875 1 47.38 71 ASN A N 1
ATOM 574 C CA . ASN A 1 71 ? 26.094 4.379 -44.781 1 47.38 71 ASN A CA 1
ATOM 575 C C . ASN A 1 71 ? 25.531 3.092 -44.188 1 47.38 71 ASN A C 1
ATOM 577 O O . ASN A 1 71 ? 24.453 3.104 -43.594 1 47.38 71 ASN A O 1
ATOM 581 N N . GLU A 1 72 ? 26.547 1.902 -44.062 1 46.22 72 GLU A N 1
ATOM 582 C CA . GLU A 1 72 ? 26.5 0.46 -43.844 1 46.22 72 GLU A CA 1
ATOM 583 C C . GLU A 1 72 ? 25.953 0.134 -42.469 1 46.22 72 GLU A C 1
ATOM 585 O O . GLU A 1 72 ? 26.391 0.718 -41.469 1 46.22 72 GLU A O 1
ATOM 590 N N . PRO A 1 73 ? 24.938 -0.612 -42.312 1 47.84 73 PRO A N 1
ATOM 591 C CA . PRO A 1 73 ? 24.359 -1.061 -41.062 1 47.84 73 PRO A CA 1
ATOM 592 C C . PRO A 1 73 ? 25.344 -1.849 -40.188 1 47.84 73 PRO A C 1
ATOM 594 O O . PRO A 1 73 ? 26.016 -2.754 -40.688 1 47.84 73 PRO A O 1
ATOM 597 N N . ILE A 1 74 ? 26.125 -1.42 -39.312 1 46.66 74 ILE A N 1
ATOM 598 C CA . ILE A 1 74 ? 26.891 -2.213 -38.344 1 46.66 74 ILE A CA 1
ATOM 599 C C . ILE A 1 74 ? 26 -3.273 -37.719 1 46.66 74 ILE A C 1
ATOM 601 O O . ILE A 1 74 ? 24.922 -2.957 -37.188 1 46.66 74 ILE A O 1
ATOM 605 N N . ALA A 1 75 ? 26.125 -4.512 -38.031 1 50.72 75 ALA A N 1
ATOM 606 C CA . ALA A 1 75 ? 25.453 -5.711 -37.531 1 50.72 75 ALA A CA 1
ATOM 607 C C . ALA A 1 75 ? 25.375 -5.688 -36 1 50.72 75 ALA A C 1
ATOM 609 O O . ALA A 1 75 ? 26.406 -5.762 -35.312 1 50.72 75 ALA A O 1
ATOM 610 N N . CYS A 1 76 ? 24.562 -5.086 -35.312 1 54.38 76 CYS A N 1
ATOM 611 C CA . CYS A 1 76 ? 24.219 -4.863 -33.906 1 54.38 76 CYS A CA 1
ATOM 612 C C . CYS A 1 76 ? 24 -6.188 -33.188 1 54.38 76 CYS A C 1
ATOM 614 O O . CYS A 1 76 ? 23.938 -6.227 -31.953 1 54.38 76 CYS A O 1
ATOM 616 N N . GLU A 1 77 ? 23.875 -7.363 -33.938 1 60.22 77 GLU A N 1
ATOM 617 C CA . GLU A 1 77 ? 23.344 -8.562 -33.312 1 60.22 77 GLU A CA 1
ATOM 618 C C . GLU A 1 77 ? 24.391 -9.227 -32.406 1 60.22 77 GLU A C 1
ATOM 620 O O . GLU A 1 77 ? 24.047 -9.867 -31.406 1 60.22 77 GLU A O 1
ATOM 625 N N . ASP A 1 78 ? 25.672 -8.898 -32.5 1 72.62 78 ASP A N 1
ATOM 626 C CA . ASP A 1 78 ? 26.641 -9.711 -31.766 1 72.62 78 ASP A CA 1
ATOM 627 C C . ASP A 1 78 ? 27.312 -8.906 -30.656 1 72.62 78 ASP A C 1
ATOM 629 O O . ASP A 1 78 ? 28.156 -9.422 -29.922 1 72.62 78 ASP A O 1
ATOM 633 N N . ARG A 1 79 ? 26.812 -7.691 -30.406 1 87.06 79 ARG A N 1
ATOM 634 C CA . ARG A 1 79 ? 27.469 -6.855 -29.406 1 87.06 79 ARG A CA 1
ATOM 635 C C . ARG A 1 79 ? 27.016 -7.234 -28 1 87.06 79 ARG A C 1
ATOM 637 O O . ARG A 1 79 ? 25.828 -7.465 -27.766 1 87.06 79 ARG A O 1
ATOM 644 N N . LYS A 1 80 ? 28.047 -7.395 -27.156 1 94.62 80 LYS A N 1
ATOM 645 C CA . LYS A 1 80 ? 27.781 -7.648 -25.75 1 94.62 80 LYS A CA 1
ATOM 646 C C . LYS A 1 80 ? 27.359 -6.367 -25.031 1 94.62 80 LYS A C 1
ATOM 648 O O . LYS A 1 80 ? 28.094 -5.383 -25.016 1 94.62 80 LYS A O 1
ATOM 653 N N . PHE A 1 81 ? 26.156 -6.352 -24.453 1 95.62 81 PHE A N 1
ATOM 654 C CA . PHE A 1 81 ? 25.703 -5.121 -23.812 1 95.62 81 PHE A CA 1
ATOM 655 C C . PHE A 1 81 ? 24.938 -5.422 -22.531 1 95.62 81 PHE A C 1
ATOM 657 O O . PHE A 1 81 ? 24.719 -4.531 -21.703 1 95.62 81 PHE A O 1
ATOM 664 N N . VAL A 1 82 ? 24.578 -6.695 -22.312 1 97.88 82 VAL A N 1
ATOM 665 C CA . VAL A 1 82 ? 23.688 -7.039 -21.219 1 97.88 82 VAL A CA 1
ATOM 666 C C . VAL A 1 82 ? 24.438 -7.004 -19.891 1 97.88 82 VAL A C 1
ATOM 668 O O . VAL A 1 82 ? 25.422 -7.734 -19.703 1 97.88 82 VAL A O 1
ATOM 671 N N . ARG A 1 83 ? 24.031 -6.191 -18.984 1 98.69 83 ARG A N 1
ATOM 672 C CA . ARG A 1 83 ? 24.531 -6.137 -17.609 1 98.69 83 ARG A CA 1
ATOM 673 C C . ARG A 1 83 ? 23.562 -6.84 -16.656 1 98.69 83 ARG A C 1
ATOM 675 O O . ARG A 1 83 ? 22.375 -6.52 -16.609 1 98.69 83 ARG A O 1
ATOM 682 N N . ILE A 1 84 ? 24.109 -7.816 -15.883 1 98.88 84 ILE A N 1
ATOM 683 C CA . ILE A 1 84 ? 23.266 -8.594 -14.977 1 98.88 84 ILE A CA 1
ATOM 684 C C . ILE A 1 84 ? 23.766 -8.422 -13.539 1 98.88 84 ILE A C 1
ATOM 686 O O . ILE A 1 84 ? 24.969 -8.469 -13.281 1 98.88 84 ILE A O 1
ATOM 690 N N . LEU A 1 85 ? 22.828 -8.188 -12.625 1 98.81 85 LEU A N 1
ATOM 691 C CA . LEU A 1 85 ? 23.141 -8.156 -11.195 1 98.81 85 LEU A CA 1
ATOM 692 C C . LEU A 1 85 ? 22.516 -9.352 -10.484 1 98.81 85 LEU A C 1
ATOM 694 O O . LEU A 1 85 ? 21.297 -9.562 -10.547 1 98.81 85 LEU A O 1
ATOM 698 N N . GLU A 1 86 ? 23.297 -10.117 -9.961 1 98.44 86 GLU A N 1
ATOM 699 C CA . GLU A 1 86 ? 22.891 -11.07 -8.93 1 98.44 86 GLU A CA 1
ATOM 700 C C . GLU A 1 86 ? 23.141 -10.5 -7.531 1 98.44 86 GLU A C 1
ATOM 702 O O . GLU A 1 86 ? 24.234 -10.641 -6.977 1 98.44 86 GLU A O 1
ATOM 707 N N . ALA A 1 87 ? 22.094 -10.062 -6.879 1 98.25 87 ALA A N 1
ATOM 708 C CA . ALA A 1 87 ? 22.234 -9.156 -5.742 1 98.25 87 ALA A CA 1
ATOM 709 C C . ALA A 1 87 ? 22.578 -9.922 -4.469 1 98.25 87 ALA A C 1
ATOM 711 O O . ALA A 1 87 ? 23.172 -9.375 -3.547 1 98.25 87 ALA A O 1
ATOM 712 N N . LEU A 1 88 ? 22.141 -11.156 -4.371 1 97.19 88 LEU A N 1
ATOM 713 C CA . LEU A 1 88 ? 22.391 -12.047 -3.234 1 97.19 88 LEU A CA 1
ATOM 714 C C . LEU A 1 88 ? 22.938 -13.391 -3.697 1 97.19 88 LEU A C 1
ATOM 716 O O . LEU A 1 88 ? 22.203 -14.383 -3.73 1 97.19 88 LEU A O 1
ATOM 720 N N . SER A 1 89 ? 24.25 -13.492 -3.898 1 94.38 89 SER A N 1
ATOM 721 C CA . SER A 1 89 ? 24.828 -14.492 -4.797 1 94.38 89 SER A CA 1
ATOM 722 C C . SER A 1 89 ? 25.234 -15.758 -4.035 1 94.38 89 SER A C 1
ATOM 724 O O . SER A 1 89 ? 25.328 -16.828 -4.621 1 94.38 89 SER A O 1
ATOM 726 N N . ALA A 1 90 ? 25.406 -15.641 -2.705 1 92.19 90 ALA A N 1
ATOM 727 C CA . ALA A 1 90 ? 25.891 -16.781 -1.924 1 92.19 90 ALA A CA 1
ATOM 728 C C . ALA A 1 90 ? 27.141 -17.391 -2.566 1 92.19 90 ALA A C 1
ATOM 730 O O . ALA A 1 90 ? 28.219 -16.797 -2.533 1 92.19 90 ALA A O 1
ATOM 731 N N . SER A 1 91 ? 27.047 -18.594 -3.346 1 89.25 91 SER A N 1
ATOM 732 C CA . SER A 1 91 ? 28.188 -19.297 -3.916 1 89.25 91 SER A CA 1
ATOM 733 C C . SER A 1 91 ? 28.594 -18.703 -5.262 1 89.25 91 SER A C 1
ATOM 735 O O . SER A 1 91 ? 29.688 -18.969 -5.762 1 89.25 91 SER A O 1
ATOM 737 N N . GLY A 1 92 ? 27.734 -17.984 -5.859 1 94.06 92 GLY A N 1
ATOM 738 C CA . GLY A 1 92 ? 27.984 -17.422 -7.176 1 94.06 92 GLY A CA 1
ATOM 739 C C . GLY A 1 92 ? 27.578 -18.344 -8.312 1 94.06 92 GLY A C 1
ATOM 740 O O . GLY A 1 92 ? 27.766 -18.016 -9.484 1 94.06 92 GLY A O 1
ATOM 741 N N . LEU A 1 93 ? 26.984 -19.469 -8 1 95.25 93 LEU A N 1
ATOM 742 C CA . LEU A 1 93 ? 26.641 -20.469 -9 1 95.25 93 LEU A CA 1
ATOM 743 C C . LEU A 1 93 ? 25.766 -19.875 -10.102 1 95.25 93 LEU A C 1
ATOM 745 O O . LEU A 1 93 ? 26.031 -20.062 -11.281 1 95.25 93 LEU A O 1
ATOM 749 N N . ARG A 1 94 ? 24.766 -19.125 -9.75 1 96.31 94 ARG A N 1
ATOM 750 C CA . ARG A 1 94 ? 23.844 -18.531 -10.711 1 96.31 94 ARG A CA 1
ATOM 751 C C . ARG A 1 94 ? 24.562 -17.531 -11.602 1 96.31 94 ARG A C 1
ATOM 753 O O . ARG A 1 94 ? 24.344 -17.484 -12.812 1 96.31 94 ARG A O 1
ATOM 760 N N . ALA A 1 95 ? 25.375 -16.719 -11.008 1 98.12 95 ALA A N 1
ATOM 761 C CA . ALA A 1 95 ? 26.125 -15.734 -11.773 1 98.12 95 ALA A CA 1
ATOM 762 C C . ALA A 1 95 ? 27.031 -16.406 -12.805 1 98.12 95 ALA A C 1
ATOM 764 O O . ALA A 1 95 ? 27.141 -15.945 -13.945 1 98.12 95 ALA A O 1
ATOM 765 N N . LEU A 1 96 ? 27.672 -17.516 -12.398 1 98.25 96 LEU A N 1
ATOM 766 C CA . LEU A 1 96 ? 28.547 -18.25 -13.312 1 98.25 96 LEU A CA 1
ATOM 767 C C . LEU A 1 96 ? 27.734 -18.875 -14.445 1 98.25 96 LEU A C 1
ATOM 769 O O . LEU A 1 96 ? 28.172 -18.875 -15.594 1 98.25 96 LEU A O 1
ATOM 773 N N . ARG A 1 97 ? 26.578 -19.375 -14.094 1 98.44 97 ARG A N 1
ATOM 774 C CA . ARG A 1 97 ? 25.719 -19.922 -15.133 1 98.44 97 ARG A CA 1
ATOM 775 C C . ARG A 1 97 ? 25.297 -18.844 -16.125 1 98.44 97 ARG A C 1
ATOM 777 O O . ARG A 1 97 ? 25.25 -19.094 -17.328 1 98.44 97 ARG A O 1
ATOM 784 N N . TYR A 1 98 ? 24.922 -17.641 -15.609 1 98.69 98 TYR A N 1
ATOM 785 C CA . TYR A 1 98 ? 24.594 -16.531 -16.5 1 98.69 98 TYR A CA 1
ATOM 786 C C . TYR A 1 98 ? 25.75 -16.219 -17.438 1 98.69 98 TYR A C 1
ATOM 788 O O . TYR A 1 98 ? 25.547 -15.938 -18.625 1 98.69 98 TYR A O 1
ATOM 796 N N . GLY A 1 99 ? 26.953 -16.234 -16.922 1 98.5 99 GLY A N 1
ATOM 797 C CA . GLY A 1 99 ? 28.125 -15.953 -17.719 1 98.5 99 GLY A CA 1
ATOM 798 C C . GLY A 1 99 ? 28.344 -16.953 -18.844 1 98.5 99 GLY A C 1
ATOM 799 O O . GLY A 1 99 ? 28.75 -16.578 -19.938 1 98.5 99 GLY A O 1
ATOM 800 N N . HIS A 1 100 ? 28.062 -18.203 -18.547 1 98.38 100 HIS A N 1
ATOM 801 C CA . HIS A 1 100 ? 28.297 -19.266 -19.516 1 98.38 100 HIS A CA 1
ATOM 802 C C . HIS A 1 100 ? 27.141 -19.375 -20.5 1 98.38 100 HIS A C 1
ATOM 804 O O . HIS A 1 100 ? 27.359 -19.688 -21.672 1 98.38 100 HIS A O 1
ATOM 810 N N . GLU A 1 101 ? 25.938 -19.125 -20 1 98.44 101 GLU A N 1
ATOM 811 C CA . GLU A 1 101 ? 24.797 -19.672 -20.719 1 98.44 101 GLU A CA 1
ATOM 812 C C . GLU A 1 101 ? 23.922 -18.578 -21.312 1 98.44 101 GLU A C 1
ATOM 814 O O . GLU A 1 101 ? 23.047 -18.844 -22.141 1 98.44 101 GLU A O 1
ATOM 819 N N . VAL A 1 102 ? 24.078 -17.297 -20.953 1 98.12 102 VAL A N 1
ATOM 820 C CA . VAL A 1 102 ? 23.328 -16.172 -21.516 1 98.12 102 VAL A CA 1
ATOM 821 C C . VAL A 1 102 ? 24.203 -15.445 -22.547 1 98.12 102 VAL A C 1
ATOM 823 O O . VAL A 1 102 ? 25.312 -15.008 -22.234 1 98.12 102 VAL A O 1
ATOM 826 N N . PRO A 1 103 ? 23.734 -15.312 -23.734 1 96.5 103 PRO A N 1
ATOM 827 C CA . PRO A 1 103 ? 24.5 -14.602 -24.75 1 96.5 103 PRO A CA 1
ATOM 828 C C . PRO A 1 103 ? 24.516 -13.086 -24.531 1 96.5 103 PRO A C 1
ATOM 830 O O . PRO A 1 103 ? 23.656 -12.555 -23.828 1 96.5 103 PRO A O 1
ATOM 833 N N . GLN A 1 104 ? 25.516 -12.43 -25.047 1 96.94 104 GLN A N 1
ATOM 834 C CA . GLN A 1 104 ? 25.641 -10.977 -25.188 1 96.94 104 GLN A CA 1
ATOM 835 C C . GLN A 1 104 ? 25.781 -10.312 -23.812 1 96.94 104 GLN A C 1
ATOM 837 O O . GLN A 1 104 ? 25.406 -9.148 -23.641 1 96.94 104 GLN A O 1
ATOM 842 N N . VAL A 1 105 ? 26.25 -11.07 -22.828 1 97.94 105 VAL A N 1
ATOM 843 C CA . VAL A 1 105 ? 26.5 -10.5 -21.5 1 97.94 105 VAL A CA 1
ATOM 844 C C . VAL A 1 105 ? 27.797 -9.703 -21.516 1 97.94 105 VAL A C 1
ATOM 846 O O . VAL A 1 105 ? 28.828 -10.18 -22 1 97.94 105 VAL A O 1
ATOM 849 N N . SER A 1 106 ? 27.734 -8.477 -21.062 1 97.62 106 SER A N 1
ATOM 850 C CA . SER A 1 106 ? 28.906 -7.625 -21.016 1 97.62 106 SER A CA 1
ATOM 851 C C . SER A 1 106 ? 29.5 -7.586 -19.609 1 97.62 106 SER A C 1
ATOM 853 O O . SER A 1 106 ? 30.703 -7.367 -19.438 1 97.62 106 SER A O 1
ATOM 855 N N . ARG A 1 107 ? 28.578 -7.801 -18.641 1 97.81 107 ARG A N 1
ATOM 856 C CA . ARG A 1 107 ? 29.031 -7.691 -17.25 1 97.81 107 ARG A CA 1
ATOM 857 C C . ARG A 1 107 ? 28.047 -8.367 -16.297 1 97.81 107 ARG A C 1
ATOM 859 O O . ARG A 1 107 ? 26.828 -8.234 -16.469 1 97.81 107 ARG A O 1
ATOM 866 N N . ILE A 1 108 ? 28.641 -9.094 -15.375 1 98.81 108 ILE A N 1
ATOM 867 C CA . ILE A 1 108 ? 27.844 -9.68 -14.305 1 98.81 108 ILE A CA 1
ATOM 868 C C . ILE A 1 108 ? 28.422 -9.289 -12.953 1 98.81 108 ILE A C 1
ATOM 870 O O . ILE A 1 108 ? 29.609 -9.531 -12.695 1 98.81 108 ILE A O 1
ATOM 874 N N . VAL A 1 109 ? 27.625 -8.656 -12.141 1 98.81 109 VAL A N 1
ATOM 875 C CA . VAL A 1 109 ? 28.016 -8.375 -10.766 1 98.81 109 VAL A CA 1
ATOM 876 C C . VAL A 1 109 ? 27.359 -9.375 -9.82 1 98.81 109 VAL A C 1
ATOM 878 O O . VAL A 1 109 ? 26.125 -9.492 -9.789 1 98.81 109 VAL A O 1
ATOM 881 N N . ALA A 1 110 ? 28.156 -10.117 -9.18 1 98.69 110 ALA A N 1
ATOM 882 C CA . ALA A 1 110 ? 27.688 -11.031 -8.141 1 98.69 110 ALA A CA 1
ATOM 883 C C . ALA A 1 110 ? 27.969 -10.461 -6.75 1 98.69 110 ALA A C 1
ATOM 885 O O . ALA A 1 110 ? 29.094 -10.547 -6.254 1 98.69 110 ALA A O 1
ATOM 886 N N . ASN A 1 111 ? 26.875 -9.992 -6.098 1 98.38 111 ASN A N 1
ATOM 887 C CA . ASN A 1 111 ? 27.031 -9.312 -4.816 1 98.38 111 ASN A CA 1
ATOM 888 C C . ASN A 1 111 ? 26.734 -10.242 -3.645 1 98.38 111 ASN A C 1
ATOM 890 O O . ASN A 1 111 ? 25.828 -11.078 -3.727 1 98.38 111 ASN A O 1
ATOM 894 N N . ASP A 1 112 ? 27.578 -10.102 -2.604 1 96.81 112 ASP A N 1
ATOM 895 C CA . ASP A 1 112 ? 27.281 -10.758 -1.333 1 96.81 112 ASP A CA 1
ATOM 896 C C . ASP A 1 112 ? 27.812 -9.938 -0.158 1 96.81 112 ASP A C 1
ATOM 898 O O . ASP A 1 112 ? 28.734 -9.141 -0.319 1 96.81 112 ASP A O 1
ATOM 902 N N . LEU A 1 113 ? 27.141 -10.164 0.933 1 95.25 113 LEU A N 1
ATOM 903 C CA . LEU A 1 113 ? 27.531 -9.445 2.141 1 95.25 113 LEU A CA 1
ATOM 904 C C . LEU A 1 113 ? 28.812 -10.016 2.725 1 95.25 113 LEU A C 1
ATOM 906 O O . LEU A 1 113 ? 29.625 -9.273 3.291 1 95.25 113 LEU A O 1
ATOM 910 N N . LEU A 1 114 ? 29.094 -11.289 2.564 1 94.38 114 LEU A N 1
ATOM 911 C CA . LEU A 1 114 ? 30.188 -12 3.232 1 94.38 114 LEU A CA 1
ATOM 912 C C . LEU A 1 114 ? 31.438 -12 2.369 1 94.38 114 LEU A C 1
ATOM 914 O O . LEU A 1 114 ? 31.406 -12.43 1.214 1 94.38 114 LEU A O 1
ATOM 918 N N . PRO A 1 115 ? 32.531 -11.656 2.928 1 95.44 115 PRO A N 1
ATOM 919 C CA . PRO A 1 115 ? 33.781 -11.672 2.18 1 95.44 115 PRO A CA 1
ATOM 920 C C . PRO A 1 115 ? 34.156 -13.07 1.676 1 95.44 115 PRO A C 1
ATOM 922 O O . PRO A 1 115 ? 34.688 -13.211 0.572 1 95.44 115 PRO A O 1
ATOM 925 N N . ALA A 1 116 ? 33.844 -14.039 2.463 1 91.94 116 ALA A N 1
ATOM 926 C CA . ALA A 1 116 ? 34.156 -15.406 2.074 1 91.94 116 ALA A CA 1
ATOM 927 C C . ALA A 1 116 ? 33.406 -15.812 0.818 1 91.94 116 ALA A C 1
ATOM 929 O O . ALA A 1 116 ? 33.938 -16.531 -0.038 1 91.94 116 ALA A O 1
ATOM 930 N N . ALA A 1 117 ? 32.125 -15.406 0.754 1 93.06 117 ALA A N 1
ATOM 931 C CA . ALA A 1 117 ? 31.328 -15.68 -0.432 1 93.06 117 ALA A CA 1
ATOM 932 C C . ALA A 1 117 ? 31.906 -14.992 -1.664 1 93.06 117 ALA A C 1
ATOM 934 O O . ALA A 1 117 ? 31.984 -15.594 -2.738 1 93.06 117 ALA A O 1
ATOM 935 N N . VAL A 1 118 ? 32.375 -13.797 -1.488 1 96.38 118 VAL A N 1
ATOM 936 C CA . VAL A 1 118 ? 32.906 -13.016 -2.59 1 96.38 118 VAL A CA 1
ATOM 937 C C . VAL A 1 118 ? 34.219 -13.664 -3.078 1 96.38 118 VAL A C 1
ATOM 939 O O . VAL A 1 118 ? 34.469 -13.758 -4.285 1 96.38 118 VAL A O 1
ATOM 942 N N . ALA A 1 119 ? 35.031 -14.086 -2.16 1 93.88 119 ALA A N 1
ATOM 943 C CA . ALA A 1 119 ? 36.281 -14.781 -2.52 1 93.88 119 ALA A CA 1
ATOM 944 C C . ALA A 1 119 ? 35.969 -16.047 -3.312 1 93.88 119 ALA A C 1
ATOM 946 O O . ALA A 1 119 ? 36.656 -16.359 -4.285 1 93.88 119 ALA A O 1
ATOM 947 N N . SER A 1 120 ? 34.969 -16.75 -2.842 1 91.94 120 SER A N 1
ATOM 948 C CA . SER A 1 120 ? 34.531 -17.969 -3.529 1 91.94 120 SER A CA 1
ATOM 949 C C . SER A 1 120 ? 34.031 -17.656 -4.938 1 91.94 120 SER A C 1
ATOM 951 O O . SER A 1 120 ? 34.375 -18.375 -5.887 1 91.94 120 SER A O 1
ATOM 953 N N . ILE A 1 121 ? 33.25 -16.625 -5.062 1 96 121 ILE A N 1
ATOM 954 C CA . ILE A 1 121 ? 32.719 -16.188 -6.352 1 96 121 ILE A CA 1
ATOM 955 C C . ILE A 1 121 ? 33.844 -15.883 -7.309 1 96 121 ILE A C 1
ATOM 957 O O . ILE A 1 121 ? 33.875 -16.375 -8.445 1 96 121 ILE A O 1
ATOM 961 N N . ASN A 1 122 ? 34.844 -15.18 -6.828 1 96.75 122 ASN A N 1
ATOM 962 C CA . ASN A 1 122 ? 35.969 -14.781 -7.68 1 96.75 122 ASN A CA 1
ATOM 963 C C . ASN A 1 122 ? 36.844 -15.969 -8.062 1 96.75 122 ASN A C 1
ATOM 965 O O . ASN A 1 122 ? 37.281 -16.078 -9.203 1 96.75 122 ASN A O 1
ATOM 969 N N . ARG A 1 123 ? 37.094 -16.844 -7.16 1 95.12 123 ARG A N 1
ATOM 970 C CA . ARG A 1 123 ? 37.844 -18.047 -7.43 1 95.12 123 ARG A CA 1
ATOM 971 C C . ARG A 1 123 ? 37.156 -18.922 -8.469 1 95.12 123 ARG A C 1
ATOM 973 O O . ARG A 1 123 ? 37.781 -19.422 -9.398 1 95.12 123 ARG A O 1
ATOM 980 N N . SER A 1 124 ? 35.875 -19.078 -8.25 1 95.88 124 SER A N 1
ATOM 981 C CA . SER A 1 124 ? 35.094 -19.906 -9.18 1 95.88 124 SER A CA 1
ATOM 982 C C . SER A 1 124 ? 35 -19.234 -10.547 1 95.88 124 SER A C 1
ATOM 984 O O . SER A 1 124 ? 35 -19.922 -11.578 1 95.88 124 SER A O 1
ATOM 986 N N . ALA A 1 125 ? 34.906 -17.922 -10.555 1 97.75 125 ALA A N 1
ATOM 987 C CA . ALA A 1 125 ? 34.906 -17.203 -11.82 1 97.75 125 ALA A CA 1
ATOM 988 C C . ALA A 1 125 ? 36.188 -17.422 -12.586 1 97.75 125 ALA A C 1
ATOM 990 O O . ALA A 1 125 ? 36.188 -17.625 -13.805 1 97.75 125 ALA A O 1
ATOM 991 N N . GLU A 1 126 ? 37.281 -17.422 -11.898 1 96.75 126 GLU A N 1
ATOM 992 C CA . GLU A 1 126 ? 38.594 -17.703 -12.5 1 96.75 126 GLU A CA 1
ATOM 993 C C . GLU A 1 126 ? 38.656 -19.125 -13.039 1 96.75 126 GLU A C 1
ATOM 995 O O . GLU A 1 126 ? 39.094 -19.344 -14.172 1 96.75 126 GLU A O 1
ATOM 1000 N N . TYR A 1 127 ? 38.219 -20 -12.203 1 96.31 127 TYR A N 1
ATOM 1001 C CA . TYR A 1 127 ? 38.219 -21.422 -12.578 1 96.31 127 TYR A CA 1
ATOM 1002 C C . TYR A 1 127 ? 37.406 -21.656 -13.836 1 96.31 127 TYR A C 1
ATOM 1004 O O . TYR A 1 127 ? 37.719 -22.5 -14.664 1 96.31 127 TYR A O 1
ATOM 1012 N N . ASN A 1 128 ? 36.344 -20.906 -14.023 1 97.5 128 ASN A N 1
ATOM 1013 C CA . ASN A 1 128 ? 35.438 -21.031 -15.172 1 97.5 128 ASN A CA 1
ATOM 1014 C C . ASN A 1 128 ? 35.906 -20.188 -16.344 1 97.5 128 ASN A C 1
ATOM 1016 O O . ASN A 1 128 ? 35.219 -20.094 -17.375 1 97.5 128 ASN A O 1
ATOM 1020 N N . ASN A 1 129 ? 37.062 -19.469 -16.203 1 97.38 129 ASN A N 1
ATOM 1021 C CA . ASN A 1 129 ? 37.531 -18.531 -17.219 1 97.38 129 ASN A CA 1
ATOM 1022 C C . ASN A 1 129 ? 36.531 -17.422 -17.484 1 97.38 129 ASN A C 1
ATOM 1024 O O . ASN A 1 129 ? 36.25 -17.094 -18.641 1 97.38 129 ASN A O 1
ATOM 1028 N N . LEU A 1 130 ? 35.875 -16.891 -16.391 1 98.19 130 LEU A N 1
ATOM 1029 C CA . LEU A 1 130 ? 34.844 -15.859 -16.516 1 98.19 130 LEU A CA 1
ATOM 1030 C C . LEU A 1 130 ? 35.25 -14.617 -15.727 1 98.19 130 LEU A C 1
ATOM 1032 O O . LEU A 1 130 ? 34.406 -13.781 -15.422 1 98.19 130 LEU A O 1
ATOM 1036 N N . SER A 1 131 ? 36.469 -14.453 -15.391 1 97 131 SER A N 1
ATOM 1037 C CA . SER A 1 131 ? 36.906 -13.367 -14.523 1 97 131 SER A CA 1
ATOM 1038 C C . SER A 1 131 ? 36.656 -12.008 -15.164 1 97 131 SER A C 1
ATOM 1040 O O . SER A 1 131 ? 36.469 -11.008 -14.461 1 97 131 SER A O 1
ATOM 1042 N N . ASP A 1 132 ? 36.594 -11.992 -16.469 1 96.5 132 ASP A N 1
ATOM 1043 C CA . ASP A 1 132 ? 36.344 -10.734 -17.172 1 96.5 132 ASP A CA 1
ATOM 1044 C C . ASP A 1 132 ? 34.875 -10.367 -17.141 1 96.5 132 ASP A C 1
ATOM 1046 O O . ASP A 1 132 ? 34.531 -9.195 -17.281 1 96.5 132 ASP A O 1
ATOM 1050 N N . LEU A 1 133 ? 34 -11.289 -17 1 97.5 133 LEU A N 1
ATOM 1051 C CA . LEU A 1 133 ? 32.562 -11.086 -17.109 1 97.5 133 LEU A CA 1
ATOM 1052 C C . LEU A 1 133 ? 31.906 -11.055 -15.727 1 97.5 133 LEU A C 1
ATOM 1054 O O . LEU A 1 133 ? 31.016 -10.242 -15.477 1 97.5 133 LEU A O 1
ATOM 1058 N N . VAL A 1 134 ? 32.312 -12.008 -14.883 1 98.5 134 VAL A N 1
ATOM 1059 C CA . VAL A 1 134 ? 31.688 -12.164 -13.57 1 98.5 134 VAL A CA 1
ATOM 1060 C C . VAL A 1 134 ? 32.625 -11.578 -12.5 1 98.5 134 VAL A C 1
ATOM 1062 O O . VAL A 1 134 ? 33.719 -12.062 -12.305 1 98.5 134 VAL A O 1
ATOM 1065 N N . LYS A 1 135 ? 32.125 -10.586 -11.828 1 98.12 135 LYS A N 1
ATOM 1066 C CA . LYS A 1 135 ? 32.906 -9.938 -10.773 1 98.12 135 LYS A CA 1
ATOM 1067 C C . LYS A 1 135 ? 32.156 -9.953 -9.445 1 98.12 135 LYS A C 1
ATOM 1069 O O . LYS A 1 135 ? 30.984 -9.555 -9.375 1 98.12 135 LYS A O 1
ATOM 1074 N N . GLY A 1 136 ? 32.844 -10.422 -8.453 1 97.94 136 GLY A N 1
ATOM 1075 C CA . GLY A 1 136 ? 32.281 -10.375 -7.113 1 97.94 136 GLY A CA 1
ATOM 1076 C C . GLY A 1 136 ? 32.312 -8.984 -6.512 1 97.94 136 GLY A C 1
ATOM 1077 O O . GLY A 1 136 ? 33.281 -8.227 -6.711 1 97.94 136 GLY A O 1
ATOM 1078 N N . HIS A 1 137 ? 31.25 -8.633 -5.871 1 97.94 137 HIS A N 1
ATOM 1079 C CA . HIS A 1 137 ? 31.156 -7.387 -5.125 1 97.94 137 HIS A CA 1
ATOM 1080 C C . HIS A 1 137 ? 30.781 -7.637 -3.668 1 97.94 137 HIS A C 1
ATOM 1082 O O . HIS A 1 137 ? 29.828 -8.375 -3.391 1 97.94 137 HIS A O 1
ATOM 1088 N N . GLU A 1 138 ? 31.562 -7.07 -2.762 1 97.38 138 GLU A N 1
ATOM 1089 C CA . GLU A 1 138 ? 31.281 -7.219 -1.338 1 97.38 138 GLU A CA 1
ATOM 1090 C C . GLU A 1 138 ? 30.484 -6.035 -0.808 1 97.38 138 GLU A C 1
ATOM 1092 O O . GLU A 1 138 ? 30.969 -4.906 -0.788 1 97.38 138 GLU A O 1
ATOM 1097 N N . GLY A 1 139 ? 29.266 -6.324 -0.34 1 95.69 139 GLY A N 1
ATOM 1098 C CA . GLY A 1 139 ? 28.469 -5.238 0.225 1 95.69 139 GLY A CA 1
ATOM 1099 C C . GLY A 1 139 ? 27.047 -5.629 0.52 1 95.69 139 GLY A C 1
ATOM 1100 O O . GLY A 1 139 ? 26.594 -6.699 0.113 1 95.69 139 GLY A O 1
ATOM 1101 N N . ASP A 1 140 ? 26.375 -4.754 1.272 1 95.88 140 ASP A N 1
ATOM 1102 C CA . ASP A 1 140 ? 24.938 -4.887 1.47 1 95.88 140 ASP A CA 1
ATOM 1103 C C . ASP A 1 140 ? 24.188 -4.664 0.163 1 95.88 140 ASP A C 1
ATOM 1105 O O . ASP A 1 140 ? 24.391 -3.656 -0.518 1 95.88 140 ASP A O 1
ATOM 1109 N N . ALA A 1 141 ? 23.391 -5.605 -0.193 1 97.62 141 ALA A N 1
ATOM 1110 C CA . ALA A 1 141 ? 22.719 -5.586 -1.492 1 97.62 141 ALA A CA 1
ATOM 1111 C C . ALA A 1 141 ? 21.891 -4.316 -1.662 1 97.62 141 ALA A C 1
ATOM 1113 O O . ALA A 1 141 ? 21.875 -3.719 -2.74 1 97.62 141 ALA A O 1
ATOM 1114 N N . ILE A 1 142 ? 21.172 -3.891 -0.627 1 96.88 142 ILE A N 1
ATOM 1115 C CA . ILE A 1 142 ? 20.297 -2.723 -0.705 1 96.88 142 ILE A CA 1
ATOM 1116 C C . ILE A 1 142 ? 21.141 -1.468 -0.93 1 96.88 142 ILE A C 1
ATOM 1118 O O . ILE A 1 142 ? 20.844 -0.669 -1.823 1 96.88 142 ILE A O 1
ATOM 1122 N N . THR A 1 143 ? 22.188 -1.356 -0.165 1 95.25 143 THR A N 1
ATOM 1123 C CA . THR A 1 143 ? 23.078 -0.197 -0.265 1 95.25 143 THR A CA 1
ATOM 1124 C C . THR A 1 143 ? 23.766 -0.162 -1.621 1 95.25 143 THR A C 1
ATOM 1126 O O . THR A 1 143 ? 23.891 0.899 -2.236 1 95.25 143 THR A O 1
ATOM 1129 N N . TYR A 1 144 ? 24.25 -1.334 -2.068 1 96.19 144 TYR A N 1
ATOM 1130 C CA . TYR A 1 144 ? 24.906 -1.4 -3.369 1 96.19 144 TYR A CA 1
ATOM 1131 C C . TYR A 1 144 ? 23.953 -0.966 -4.48 1 96.19 144 TYR A C 1
ATOM 1133 O O . TYR A 1 144 ? 24.281 -0.059 -5.254 1 96.19 144 TYR A O 1
ATOM 1141 N N . MET A 1 145 ? 22.766 -1.556 -4.527 1 97 145 MET A N 1
ATOM 1142 C CA . MET A 1 145 ? 21.797 -1.212 -5.559 1 97 145 MET A CA 1
ATOM 1143 C C . MET A 1 145 ? 21.391 0.254 -5.453 1 97 145 MET A C 1
ATOM 1145 O O . MET A 1 145 ? 21.203 0.923 -6.473 1 97 145 MET A O 1
ATOM 1149 N N . GLY A 1 146 ? 21.234 0.723 -4.211 1 92.38 146 GLY A N 1
ATOM 1150 C CA . GLY A 1 146 ? 20.859 2.109 -3.988 1 92.38 146 GLY A CA 1
ATOM 1151 C C . GLY A 1 146 ? 21.906 3.098 -4.465 1 92.38 146 GLY A C 1
ATOM 1152 O O . GLY A 1 146 ? 21.609 4.273 -4.668 1 92.38 146 GLY A O 1
ATOM 1153 N N . SER A 1 147 ? 23.109 2.615 -4.68 1 92.5 147 SER A N 1
ATOM 1154 C CA . SER A 1 147 ? 24.219 3.502 -5.02 1 92.5 147 SER A CA 1
ATOM 1155 C C . SER A 1 147 ? 24.453 3.549 -6.527 1 92.5 147 SER A C 1
ATOM 1157 O O . SER A 1 147 ? 25.266 4.332 -7.012 1 92.5 147 SER A O 1
ATOM 1159 N N . ILE A 1 148 ? 23.734 2.721 -7.254 1 94.12 148 ILE A N 1
ATOM 1160 C CA . ILE A 1 148 ? 23.953 2.602 -8.695 1 94.12 148 ILE A CA 1
ATOM 1161 C C . ILE A 1 148 ? 23.516 3.885 -9.391 1 94.12 148 ILE A C 1
ATOM 1163 O O . ILE A 1 148 ? 22.375 4.348 -9.203 1 94.12 148 ILE A O 1
ATOM 1167 N N . LYS A 1 149 ? 24.375 4.43 -10.156 1 90.94 149 LYS A N 1
ATOM 1168 C CA . LYS A 1 149 ? 24.062 5.621 -10.938 1 90.94 149 LYS A CA 1
ATOM 1169 C C . LYS A 1 149 ? 23.281 5.262 -12.203 1 90.94 149 LYS A C 1
ATOM 1171 O O . LYS A 1 149 ? 23.266 4.098 -12.617 1 90.94 149 LYS A O 1
ATOM 1176 N N . ASP A 1 150 ? 22.703 6.207 -12.859 1 88.88 150 ASP A N 1
ATOM 1177 C CA . ASP A 1 150 ? 21.812 6 -13.992 1 88.88 150 ASP A CA 1
ATOM 1178 C C . ASP A 1 150 ? 22.516 5.297 -15.141 1 88.88 150 ASP A C 1
ATOM 1180 O O . ASP A 1 150 ? 21.953 4.406 -15.781 1 88.88 150 ASP A O 1
ATOM 1184 N N . ASN A 1 151 ? 23.75 5.688 -15.344 1 91 151 ASN A N 1
ATOM 1185 C CA . ASN A 1 151 ? 24.484 5.137 -16.484 1 91 151 ASN A CA 1
ATOM 1186 C C . ASN A 1 151 ? 25.062 3.758 -16.156 1 91 151 ASN A C 1
ATOM 1188 O O . ASN A 1 151 ? 25.578 3.08 -17.047 1 91 151 ASN A O 1
ATOM 1192 N N . GLU A 1 152 ? 24.844 3.295 -14.961 1 94.94 152 GLU A N 1
ATOM 1193 C CA . GLU A 1 152 ? 25.422 2.016 -14.547 1 94.94 152 GLU A CA 1
ATOM 1194 C C . GLU A 1 152 ? 24.312 1.009 -14.211 1 94.94 152 GLU A C 1
ATOM 1196 O O . GLU A 1 152 ? 24.594 -0.066 -13.672 1 94.94 152 GLU A O 1
ATOM 1201 N N . ARG A 1 153 ? 23.141 1.347 -14.5 1 97.44 153 ARG A N 1
ATOM 1202 C CA . ARG A 1 153 ? 22.016 0.47 -14.195 1 97.44 153 ARG A CA 1
ATOM 1203 C C . ARG A 1 153 ? 22.125 -0.856 -14.938 1 97.44 153 ARG A C 1
ATOM 1205 O O . ARG A 1 153 ? 22.938 -0.984 -15.867 1 97.44 153 ARG A O 1
ATOM 1212 N N . PHE A 1 154 ? 21.406 -1.802 -14.539 1 98.69 154 PHE A N 1
ATOM 1213 C CA . PHE A 1 154 ? 21.484 -3.158 -15.07 1 98.69 154 PHE A CA 1
ATOM 1214 C C . PHE A 1 154 ? 20.297 -3.449 -15.984 1 98.69 154 PHE A C 1
ATOM 1216 O O . PHE A 1 154 ? 19.219 -2.877 -15.812 1 98.69 154 PHE A O 1
ATOM 1223 N N . HIS A 1 155 ? 20.547 -4.324 -16.953 1 98.56 155 HIS A N 1
ATOM 1224 C CA . HIS A 1 155 ? 19.469 -4.805 -17.812 1 98.56 155 HIS A CA 1
ATOM 1225 C C . HIS A 1 155 ? 18.641 -5.875 -17.109 1 98.56 155 HIS A C 1
ATOM 1227 O O . HIS A 1 155 ? 17.438 -6.004 -17.375 1 98.56 155 HIS A O 1
ATOM 1233 N N . VAL A 1 156 ? 19.312 -6.641 -16.281 1 98.88 156 VAL A N 1
ATOM 1234 C CA . VAL A 1 156 ? 18.656 -7.707 -15.523 1 98.88 156 VAL A CA 1
ATOM 1235 C C . VAL A 1 156 ? 19.094 -7.633 -14.062 1 98.88 156 VAL A C 1
ATOM 1237 O O . VAL A 1 156 ? 20.281 -7.535 -13.758 1 98.88 156 VAL A O 1
ATOM 1240 N N . VAL A 1 157 ? 18.125 -7.652 -13.164 1 98.88 157 VAL A N 1
ATOM 1241 C CA . VAL A 1 157 ? 18.375 -7.738 -11.727 1 98.88 157 VAL A CA 1
ATOM 1242 C C . VAL A 1 157 ? 17.703 -8.984 -11.156 1 98.88 157 VAL A C 1
ATOM 1244 O O . VAL A 1 157 ? 16.5 -9.18 -11.344 1 98.88 157 VAL A O 1
ATOM 1247 N N . ASP A 1 158 ? 18.484 -9.82 -10.523 1 98.81 158 ASP A N 1
ATOM 1248 C CA . ASP A 1 158 ? 18 -11.062 -9.938 1 98.81 158 ASP A CA 1
ATOM 1249 C C . ASP A 1 158 ? 18.062 -11.016 -8.414 1 98.81 158 ASP A C 1
ATOM 1251 O O . ASP A 1 158 ? 19.141 -10.922 -7.84 1 98.81 158 ASP A O 1
ATOM 1255 N N . LEU A 1 159 ? 16.906 -11.07 -7.762 1 98.69 159 LEU A N 1
ATOM 1256 C CA . LEU A 1 159 ? 16.781 -11.102 -6.309 1 98.69 159 LEU A CA 1
ATOM 1257 C C . LEU A 1 159 ? 16.375 -12.492 -5.824 1 98.69 159 LEU A C 1
ATOM 1259 O O . LEU A 1 159 ? 15.242 -12.922 -6.023 1 98.69 159 LEU A O 1
ATOM 1263 N N . ASP A 1 160 ? 17.266 -13.133 -5.152 1 96.06 160 ASP A N 1
ATOM 1264 C CA . ASP A 1 160 ? 16.969 -14.453 -4.605 1 96.06 160 ASP A CA 1
ATOM 1265 C C . ASP A 1 160 ? 17.391 -14.547 -3.137 1 96.06 160 ASP A C 1
ATOM 1267 O O . ASP A 1 160 ? 18.219 -15.367 -2.773 1 96.06 160 ASP A O 1
ATOM 1271 N N . PRO A 1 161 ? 16.766 -13.805 -2.301 1 95.44 161 PRO A N 1
ATOM 1272 C CA . PRO A 1 161 ? 17.094 -13.852 -0.872 1 95.44 161 PRO A CA 1
ATOM 1273 C C . PRO A 1 161 ? 16.469 -15.062 -0.171 1 95.44 161 PRO A C 1
ATOM 1275 O O . PRO A 1 161 ? 15.578 -15.711 -0.719 1 95.44 161 PRO A O 1
ATOM 1278 N N . TYR A 1 162 ? 17.094 -15.312 1.008 1 90 162 TYR A N 1
ATOM 1279 C CA . TYR A 1 162 ? 16.359 -16.172 1.931 1 90 162 TYR A CA 1
ATOM 1280 C C . TYR A 1 162 ? 15.195 -15.414 2.562 1 90 162 TYR A C 1
ATOM 1282 O O . TYR A 1 162 ? 15.383 -14.336 3.125 1 90 162 TYR A O 1
ATOM 1290 N N . GLY A 1 163 ? 14.055 -15.945 2.385 1 94.75 163 GLY A N 1
ATOM 1291 C CA . GLY A 1 163 ? 12.891 -15.289 2.949 1 94.75 163 GLY A CA 1
ATOM 1292 C C . GLY A 1 163 ? 12.242 -14.297 2.002 1 94.75 163 GLY A C 1
ATOM 1293 O O . GLY A 1 163 ? 11.984 -14.617 0.84 1 94.75 163 GLY A O 1
ATOM 1294 N N . THR A 1 164 ? 12.016 -13.062 2.518 1 97.88 164 THR A N 1
ATOM 1295 C CA . THR A 1 164 ? 11.273 -12.047 1.77 1 97.88 164 THR A CA 1
ATOM 1296 C C . THR A 1 164 ? 12.211 -11.219 0.905 1 97.88 164 THR A C 1
ATOM 1298 O O . THR A 1 164 ? 13.352 -10.945 1.299 1 97.88 164 THR A O 1
ATOM 1301 N N . ALA A 1 165 ? 11.75 -10.758 -0.239 1 98.44 165 ALA A N 1
ATOM 1302 C CA . ALA A 1 165 ? 12.484 -9.828 -1.098 1 98.44 165 ALA A CA 1
ATOM 1303 C C . ALA A 1 165 ? 12.023 -8.391 -0.876 1 98.44 165 ALA A C 1
ATOM 1305 O O . ALA A 1 165 ? 12.562 -7.457 -1.477 1 98.44 165 ALA A O 1
ATOM 1306 N N . ALA A 1 166 ? 11.07 -8.172 0.009 1 98.25 166 ALA A N 1
ATOM 1307 C CA . ALA A 1 166 ? 10.367 -6.902 0.153 1 98.25 166 ALA A CA 1
ATOM 1308 C C . ALA A 1 166 ? 11.336 -5.758 0.416 1 98.25 166 ALA A C 1
ATOM 1310 O O . ALA A 1 166 ? 11.273 -4.715 -0.238 1 98.25 166 ALA A O 1
ATOM 1311 N N . PRO A 1 167 ? 12.383 -5.934 1.284 1 97.44 167 PRO A N 1
ATOM 1312 C CA . PRO A 1 167 ? 13.266 -4.805 1.587 1 97.44 167 PRO A CA 1
ATOM 1313 C C . PRO A 1 167 ? 14.156 -4.426 0.409 1 97.44 167 PRO A C 1
ATOM 1315 O O . PRO A 1 167 ? 14.711 -3.32 0.378 1 97.44 167 PRO A O 1
ATOM 1318 N N . PHE A 1 168 ? 14.305 -5.316 -0.577 1 98.38 168 PHE A N 1
ATOM 1319 C CA . PHE A 1 168 ? 15.273 -5.121 -1.653 1 98.38 168 PHE A CA 1
ATOM 1320 C C . PHE A 1 168 ? 14.609 -4.473 -2.863 1 98.38 168 PHE A C 1
ATOM 1322 O O . PHE A 1 168 ? 15.297 -3.984 -3.766 1 98.38 168 PHE A O 1
ATOM 1329 N N . LEU A 1 169 ? 13.289 -4.41 -2.898 1 98.62 169 LEU A N 1
ATOM 1330 C CA . LEU A 1 169 ? 12.547 -4.176 -4.133 1 98.62 169 LEU A CA 1
ATOM 1331 C C . LEU A 1 169 ? 12.773 -2.758 -4.641 1 98.62 169 LEU A C 1
ATOM 1333 O O . LEU A 1 169 ? 12.945 -2.545 -5.844 1 98.62 169 LEU A O 1
ATOM 1337 N N . GLU A 1 170 ? 12.75 -1.818 -3.771 1 97.25 170 GLU A N 1
ATOM 1338 C CA . GLU A 1 170 ? 12.859 -0.444 -4.25 1 97.25 170 GLU A CA 1
ATOM 1339 C C . GLU A 1 170 ? 14.227 -0.187 -4.875 1 97.25 170 GLU A C 1
ATOM 1341 O O . GLU A 1 170 ? 14.32 0.4 -5.957 1 97.25 170 GLU A O 1
ATOM 1346 N N . SER A 1 171 ? 15.305 -0.574 -4.152 1 97.38 171 SER A N 1
ATOM 1347 C CA . SER A 1 171 ? 16.641 -0.405 -4.719 1 97.38 171 SER A CA 1
ATOM 1348 C C . SER A 1 171 ? 16.797 -1.184 -6.02 1 97.38 171 SER A C 1
ATOM 1350 O O . SER A 1 171 ? 17.484 -0.735 -6.941 1 97.38 171 SER A O 1
ATOM 1352 N N . ALA A 1 172 ? 16.125 -2.346 -6.102 1 98.5 172 ALA A N 1
ATOM 1353 C CA . ALA A 1 172 ? 16.172 -3.15 -7.32 1 98.5 172 ALA A CA 1
ATOM 1354 C C . ALA A 1 172 ? 15.508 -2.426 -8.484 1 98.5 172 ALA A C 1
ATOM 1356 O O . ALA A 1 172 ? 16.078 -2.348 -9.578 1 98.5 172 ALA A O 1
ATOM 1357 N N . VAL A 1 173 ? 14.359 -1.865 -8.242 1 97.94 173 VAL A N 1
ATOM 1358 C CA . VAL A 1 173 ? 13.586 -1.175 -9.273 1 97.94 173 VAL A CA 1
ATOM 1359 C C . VAL A 1 173 ? 14.367 0.037 -9.781 1 97.94 173 VAL A C 1
ATOM 1361 O O . VAL A 1 173 ? 14.344 0.347 -10.969 1 97.94 173 VAL A O 1
ATOM 1364 N N . ARG A 1 174 ? 15.07 0.666 -8.891 1 95.69 174 ARG A N 1
ATOM 1365 C CA . ARG A 1 174 ? 15.828 1.857 -9.266 1 95.69 174 ARG A CA 1
ATOM 1366 C C . ARG A 1 174 ? 17.094 1.485 -10.031 1 95.69 174 ARG A C 1
ATOM 1368 O O . ARG A 1 174 ? 17.625 2.297 -10.789 1 95.69 174 ARG A O 1
ATOM 1375 N N . SER A 1 175 ? 17.562 0.261 -9.859 1 97.06 175 SER A N 1
ATOM 1376 C CA . SER A 1 175 ? 18.828 -0.154 -10.445 1 97.06 175 SER A CA 1
ATOM 1377 C C . SER A 1 175 ? 18.625 -0.796 -11.812 1 97.06 175 SER A C 1
ATOM 1379 O O . SER A 1 175 ? 19.594 -1.191 -12.477 1 97.06 175 SER A O 1
ATOM 1381 N N . ILE A 1 176 ? 17.422 -0.875 -12.25 1 97.62 176 ILE A N 1
ATOM 1382 C CA . ILE A 1 176 ? 17.141 -1.578 -13.5 1 97.62 176 ILE A CA 1
ATOM 1383 C C . ILE A 1 176 ? 16.938 -0.568 -14.625 1 97.62 176 ILE A C 1
ATOM 1385 O O . ILE A 1 176 ? 16.359 0.499 -14.414 1 97.62 176 ILE A O 1
ATOM 1389 N N . MET A 1 177 ? 17.391 -0.896 -15.781 1 96.5 177 MET A N 1
ATOM 1390 C CA . MET A 1 177 ? 17.203 -0.082 -16.984 1 96.5 177 MET A CA 1
ATOM 1391 C C . MET A 1 177 ? 15.758 -0.176 -17.484 1 96.5 177 MET A C 1
ATOM 1393 O O . MET A 1 177 ? 15.047 -1.126 -17.156 1 96.5 177 MET A O 1
ATOM 1397 N N . ASP A 1 178 ? 15.375 0.825 -18.25 1 95.75 178 ASP A N 1
ATOM 1398 C CA . ASP A 1 178 ? 14.047 0.785 -18.859 1 95.75 178 ASP A CA 1
ATOM 1399 C C . ASP A 1 178 ? 13.891 -0.447 -19.75 1 95.75 178 ASP A C 1
ATOM 1401 O O . ASP A 1 178 ? 14.781 -0.757 -20.547 1 95.75 178 ASP A O 1
ATOM 1405 N N . ASP A 1 179 ? 12.828 -1.14 -19.562 1 96.75 179 ASP A N 1
ATOM 1406 C CA . ASP A 1 179 ? 12.492 -2.373 -20.281 1 96.75 179 ASP A CA 1
ATOM 1407 C C . ASP A 1 179 ? 13.383 -3.525 -19.812 1 96.75 179 ASP A C 1
ATOM 1409 O O . ASP A 1 179 ? 13.547 -4.516 -20.531 1 96.75 179 ASP A O 1
ATOM 1413 N N . GLY A 1 180 ? 14.039 -3.312 -18.719 1 98.5 180 GLY A N 1
ATOM 1414 C CA . GLY A 1 180 ? 14.82 -4.387 -18.125 1 98.5 180 GLY A CA 1
ATOM 1415 C C . GLY A 1 180 ? 13.969 -5.465 -17.484 1 98.5 180 GLY A C 1
ATOM 1416 O O . GLY A 1 180 ? 12.742 -5.359 -17.453 1 98.5 180 GLY A O 1
ATOM 1417 N N . LEU A 1 181 ? 14.656 -6.551 -17.016 1 98.88 181 LEU A N 1
ATOM 1418 C CA . LEU A 1 181 ? 13.984 -7.695 -16.422 1 98.88 181 LEU A CA 1
ATOM 1419 C C . LEU A 1 181 ? 14.344 -7.836 -14.953 1 98.88 181 LEU A C 1
ATOM 1421 O O . LEU A 1 181 ? 15.516 -7.988 -14.602 1 98.88 181 LEU A O 1
ATOM 1425 N N . LEU A 1 182 ? 13.336 -7.715 -14.109 1 98.94 182 LEU A N 1
ATOM 1426 C CA . LEU A 1 182 ? 13.484 -7.945 -12.68 1 98.94 182 LEU A CA 1
ATOM 1427 C C . LEU A 1 182 ? 12.984 -9.336 -12.297 1 98.94 182 LEU A C 1
ATOM 1429 O O . LEU A 1 182 ? 11.844 -9.695 -12.594 1 98.94 182 LEU A O 1
ATOM 1433 N N . MET A 1 183 ? 13.852 -10.117 -11.766 1 98.88 183 MET A N 1
ATOM 1434 C CA . MET A 1 183 ? 13.5 -11.461 -11.305 1 98.88 183 MET A CA 1
ATOM 1435 C C . MET A 1 183 ? 13.547 -11.547 -9.781 1 98.88 183 MET A C 1
ATOM 1437 O O . MET A 1 183 ? 14.547 -11.195 -9.164 1 98.88 183 MET A O 1
ATOM 1441 N N . VAL A 1 184 ? 12.445 -12.031 -9.141 1 98.88 184 VAL A N 1
ATOM 1442 C CA . VAL A 1 184 ? 12.328 -11.977 -7.691 1 98.88 184 VAL A CA 1
ATOM 1443 C C . VAL A 1 184 ? 11.891 -13.336 -7.152 1 98.88 184 VAL A C 1
ATOM 1445 O O . VAL A 1 184 ? 10.891 -13.898 -7.613 1 98.88 184 VAL A O 1
ATOM 1448 N N . THR A 1 185 ? 12.648 -13.836 -6.211 1 98.19 185 THR A N 1
ATOM 1449 C CA . THR A 1 185 ? 12.273 -15.031 -5.457 1 98.19 185 THR A CA 1
ATOM 1450 C C . THR A 1 185 ? 11.859 -14.664 -4.035 1 98.19 185 THR A C 1
ATOM 1452 O O . THR A 1 185 ? 12.484 -13.812 -3.4 1 98.19 185 THR A O 1
ATOM 1455 N N . CYS A 1 186 ? 10.781 -15.164 -3.584 1 98 186 CYS A N 1
ATOM 1456 C CA . CYS A 1 186 ? 10.367 -15.094 -2.188 1 98 186 CYS A CA 1
ATOM 1457 C C . CYS A 1 186 ? 10.188 -16.484 -1.6 1 98 186 CYS A C 1
ATOM 1459 O O . CYS A 1 186 ? 9.398 -17.281 -2.107 1 98 186 CYS A O 1
ATOM 1461 N N . THR A 1 187 ? 10.891 -16.797 -0.506 1 96.06 187 THR A N 1
ATOM 1462 C CA . THR A 1 187 ? 10.812 -18.125 0.088 1 96.06 187 THR A CA 1
ATOM 1463 C C . THR A 1 187 ? 10.062 -18.078 1.415 1 96.06 187 THR A C 1
ATOM 1465 O O . THR A 1 187 ? 10.133 -19.016 2.209 1 96.06 187 THR A O 1
ATOM 1468 N N . ASP A 1 188 ? 9.43 -16.984 1.728 1 95.81 188 ASP A N 1
ATOM 1469 C CA . ASP A 1 188 ? 8.602 -16.875 2.926 1 95.81 188 ASP A CA 1
ATOM 1470 C C . ASP A 1 188 ? 7.152 -17.266 2.629 1 95.81 188 ASP A C 1
ATOM 1472 O O . ASP A 1 188 ? 6.227 -16.516 2.957 1 95.81 188 ASP A O 1
ATOM 1476 N N . ALA A 1 189 ? 6.988 -18.375 2.061 1 93.56 189 ALA A N 1
ATOM 1477 C CA . ALA A 1 189 ? 5.664 -18.844 1.673 1 93.56 189 ALA A CA 1
ATOM 1478 C C . ALA A 1 189 ? 4.738 -18.938 2.881 1 93.56 189 ALA A C 1
ATOM 1480 O O . ALA A 1 189 ? 3.531 -18.703 2.764 1 93.56 189 ALA A O 1
ATOM 1481 N N . GLY A 1 190 ? 5.312 -19.25 4.055 1 93.06 190 GLY A N 1
ATOM 1482 C CA . GLY A 1 190 ? 4.496 -19.281 5.258 1 93.06 190 GLY A CA 1
ATOM 1483 C C . GLY A 1 190 ? 3.84 -17.953 5.566 1 93.06 190 GLY A C 1
ATOM 1484 O O . GLY A 1 190 ? 2.746 -17.906 6.133 1 93.06 190 GLY A O 1
ATOM 1485 N N . VAL A 1 191 ? 4.465 -16.891 5.145 1 95.5 191 VAL A N 1
ATOM 1486 C CA . VAL A 1 191 ? 3.951 -15.547 5.355 1 95.5 191 VAL A CA 1
ATOM 1487 C C . VAL A 1 191 ? 3.018 -15.164 4.207 1 95.5 191 VAL A C 1
ATOM 1489 O O . VAL A 1 191 ? 1.919 -14.648 4.438 1 95.5 191 VAL A O 1
ATOM 1492 N N . LEU A 1 192 ? 3.369 -15.492 3.004 1 94.94 192 LEU A N 1
ATOM 1493 C CA . LEU A 1 192 ? 2.676 -15.047 1.8 1 94.94 192 LEU A CA 1
ATOM 1494 C C . LEU A 1 192 ? 1.464 -15.93 1.518 1 94.94 192 LEU A C 1
ATOM 1496 O O . LEU A 1 192 ? 0.45 -15.453 1.001 1 94.94 192 LEU A O 1
ATOM 1500 N N . ALA A 1 193 ? 1.58 -17.188 1.788 1 90.88 193 ALA A N 1
ATOM 1501 C CA . ALA A 1 193 ? 0.521 -18.125 1.44 1 90.88 193 ALA A CA 1
ATOM 1502 C C . ALA A 1 193 ? 0.034 -18.891 2.674 1 90.88 193 ALA A C 1
ATOM 1504 O O . ALA A 1 193 ? -0.771 -19.812 2.564 1 90.88 193 ALA A O 1
ATOM 1505 N N . GLY A 1 194 ? 0.496 -18.422 3.809 1 84.94 194 GLY A N 1
ATOM 1506 C CA . GLY A 1 194 ? 0.062 -19.062 5.043 1 84.94 194 GLY A CA 1
ATOM 1507 C C . GLY A 1 194 ? -1.025 -18.281 5.762 1 84.94 194 GLY A C 1
ATOM 1508 O O . GLY A 1 194 ? -1.558 -17.312 5.227 1 84.94 194 GLY A O 1
ATOM 1509 N N . ASN A 1 195 ? -1.413 -18.797 6.902 1 84.19 195 ASN A N 1
ATOM 1510 C CA . ASN A 1 195 ? -2.451 -18.156 7.695 1 84.19 195 ASN A CA 1
ATOM 1511 C C . ASN A 1 195 ? -1.945 -17.781 9.086 1 84.19 195 ASN A C 1
ATOM 1513 O O . ASN A 1 195 ? -2.682 -17.203 9.883 1 84.19 195 ASN A O 1
ATOM 1517 N N . GLY A 1 196 ? -0.727 -17.969 9.289 1 88.12 196 GLY A N 1
ATOM 1518 C CA . GLY A 1 196 ? -0.232 -17.812 10.641 1 88.12 196 GLY A CA 1
ATOM 1519 C C . GLY A 1 196 ? 0.323 -16.438 10.922 1 88.12 196 GLY A C 1
ATOM 1520 O O . GLY A 1 196 ? 0.452 -16.031 12.078 1 88.12 196 GLY A O 1
ATOM 1521 N N . TYR A 1 197 ? 0.619 -15.719 9.906 1 94.12 197 TYR A N 1
ATOM 1522 C CA . TYR A 1 197 ? 1.31 -14.453 10.141 1 94.12 197 TYR A CA 1
ATOM 1523 C C . TYR A 1 197 ? 0.74 -13.352 9.25 1 94.12 197 TYR A C 1
ATOM 1525 O O . TYR A 1 197 ? 1.478 -12.703 8.508 1 94.12 197 TYR A O 1
ATOM 1533 N N . PRO A 1 198 ? -0.585 -13.039 9.438 1 96.12 198 PRO A N 1
ATOM 1534 C CA . PRO A 1 198 ? -1.168 -12 8.586 1 96.12 198 PRO A CA 1
ATOM 1535 C C . PRO A 1 198 ? -0.55 -10.625 8.836 1 96.12 198 PRO A C 1
ATOM 1537 O O . PRO A 1 198 ? -0.46 -9.812 7.914 1 96.12 198 PRO A O 1
ATOM 1540 N N . GLU A 1 199 ? -0.111 -10.352 10.117 1 97 199 GLU A N 1
ATOM 1541 C CA . GLU A 1 199 ? 0.516 -9.078 10.461 1 97 199 GLU A CA 1
ATOM 1542 C C . GLU A 1 199 ? 1.834 -8.891 9.719 1 97 199 GLU A C 1
ATOM 1544 O O . GLU A 1 199 ? 2.146 -7.793 9.266 1 97 199 GLU A O 1
ATOM 1549 N N . LYS A 1 200 ? 2.607 -9.953 9.617 1 97.19 200 LYS A N 1
ATOM 1550 C CA . LYS A 1 200 ? 3.879 -9.898 8.898 1 97.19 200 LYS A CA 1
ATOM 1551 C C . LYS A 1 200 ? 3.656 -9.75 7.395 1 97.19 200 LYS A C 1
ATOM 1553 O O . LYS A 1 200 ? 4.406 -9.047 6.715 1 97.19 200 LYS A O 1
ATOM 1558 N N . CYS A 1 201 ? 2.637 -10.484 6.914 1 98 201 CYS A N 1
ATOM 1559 C CA . CYS A 1 201 ? 2.299 -10.383 5.496 1 98 201 CYS A CA 1
ATOM 1560 C C . CYS A 1 201 ? 1.988 -8.938 5.113 1 98 201 CYS A C 1
ATOM 1562 O O . CYS A 1 201 ? 2.533 -8.422 4.137 1 98 201 CYS A O 1
ATOM 1564 N N . TYR A 1 202 ? 1.207 -8.281 5.914 1 98.19 202 TYR A N 1
ATOM 1565 C CA . TYR A 1 202 ? 0.852 -6.898 5.621 1 98.19 202 TYR A CA 1
ATOM 1566 C C . TYR A 1 202 ? 2.068 -5.988 5.73 1 98.19 202 TYR A C 1
ATOM 1568 O O . TYR A 1 202 ? 2.252 -5.086 4.91 1 98.19 202 TYR A O 1
ATOM 1576 N N . ALA A 1 203 ? 2.838 -6.16 6.742 1 98.25 203 ALA A N 1
ATOM 1577 C CA . ALA A 1 203 ? 3.998 -5.309 6.98 1 98.25 203 ALA A CA 1
ATOM 1578 C C . ALA A 1 203 ? 4.977 -5.367 5.812 1 98.25 203 ALA A C 1
ATOM 1580 O O . ALA A 1 203 ? 5.578 -4.355 5.445 1 98.25 203 ALA A O 1
ATOM 1581 N N . LEU A 1 204 ? 5.086 -6.516 5.227 1 98.19 204 LEU A N 1
ATOM 1582 C CA . LEU A 1 204 ? 6.09 -6.723 4.191 1 98.19 204 LEU A CA 1
ATOM 1583 C C . LEU A 1 204 ? 5.523 -6.398 2.812 1 98.19 204 LEU A C 1
ATOM 1585 O O . LEU A 1 204 ? 6.234 -5.871 1.951 1 98.19 204 LEU A O 1
ATOM 1589 N N . TYR A 1 205 ? 4.215 -6.641 2.652 1 98.38 205 TYR A N 1
ATOM 1590 C CA . TYR A 1 205 ? 3.721 -6.629 1.281 1 98.38 205 TYR A CA 1
ATOM 1591 C C . TYR A 1 205 ? 2.555 -5.66 1.128 1 98.38 205 TYR A C 1
ATOM 1593 O O . TYR A 1 205 ? 2.037 -5.473 0.024 1 98.38 205 TYR A O 1
ATOM 1601 N N . GLY A 1 206 ? 2.102 -5.023 2.182 1 97.44 206 GLY A N 1
ATOM 1602 C CA . GLY A 1 206 ? 1.104 -3.967 2.109 1 97.44 206 GLY A CA 1
ATOM 1603 C C . GLY A 1 206 ? -0.304 -4.488 1.897 1 97.44 206 GLY A C 1
ATOM 1604 O O . GLY A 1 206 ? -1.201 -3.732 1.521 1 97.44 206 GLY A O 1
ATOM 1605 N N . GLY A 1 207 ? -0.5 -5.73 2.072 1 97.62 207 GLY A N 1
ATOM 1606 C CA . GLY A 1 207 ? -1.799 -6.367 1.913 1 97.62 207 GLY A CA 1
ATOM 1607 C C . GLY A 1 207 ? -1.918 -7.68 2.666 1 97.62 207 GLY A C 1
ATOM 1608 O O . GLY A 1 207 ? -0.919 -8.211 3.15 1 97.62 207 GLY A O 1
ATOM 1609 N N . SER A 1 208 ? -3.135 -8.117 2.729 1 96.19 208 SER A N 1
ATOM 1610 C CA . SER A 1 208 ? -3.424 -9.367 3.428 1 96.19 208 SER A CA 1
ATOM 1611 C C . SER A 1 208 ? -3.805 -10.477 2.449 1 96.19 208 SER A C 1
ATOM 1613 O O . SER A 1 208 ? -4.398 -10.203 1.402 1 96.19 208 SER A O 1
ATOM 1615 N N . ASN A 1 209 ? -3.4 -11.688 2.787 1 96.5 209 ASN A N 1
ATOM 1616 C CA . ASN A 1 209 ? -3.885 -12.859 2.064 1 96.5 209 ASN A CA 1
ATOM 1617 C C . ASN A 1 209 ? -5.262 -13.289 2.559 1 96.5 209 ASN A C 1
ATOM 1619 O O . ASN A 1 209 ? -5.891 -12.586 3.352 1 96.5 209 ASN A O 1
ATOM 1623 N N . PHE A 1 210 ? -5.836 -14.398 2.051 1 95.88 210 PHE A N 1
ATOM 1624 C CA . PHE A 1 210 ? -7.172 -14.844 2.416 1 95.88 210 PHE A CA 1
ATOM 1625 C C . PHE A 1 210 ? -7.18 -15.445 3.818 1 95.88 210 PHE A C 1
ATOM 1627 O O . PHE A 1 210 ? -8.242 -15.602 4.426 1 95.88 210 PHE A O 1
ATOM 1634 N N . GLY A 1 211 ? -6.094 -15.719 4.332 1 91.88 211 GLY A N 1
ATOM 1635 C CA . GLY A 1 211 ? -6.02 -16.297 5.668 1 91.88 211 GLY A CA 1
ATOM 1636 C C . GLY A 1 211 ? -6.574 -17.703 5.734 1 91.88 211 GLY A C 1
ATOM 1637 O O . GLY A 1 211 ? -6.379 -18.5 4.812 1 91.88 211 GLY A O 1
ATOM 1638 N N . ASN A 1 212 ? -7.117 -18.078 6.887 1 90.56 212 ASN A N 1
ATOM 1639 C CA . ASN A 1 212 ? -7.605 -19.438 7.117 1 90.56 212 ASN A CA 1
ATOM 1640 C C . ASN A 1 212 ? -9.125 -19.516 7.008 1 90.56 212 ASN A C 1
ATOM 1642 O O . ASN A 1 212 ? -9.805 -19.859 7.973 1 90.56 212 ASN A O 1
ATOM 1646 N N . THR A 1 213 ? -9.625 -19.188 5.902 1 90.31 213 THR A N 1
ATOM 1647 C CA . THR A 1 213 ? -11.062 -19.312 5.668 1 90.31 213 THR A CA 1
ATOM 1648 C C . THR A 1 213 ? -11.367 -20.562 4.848 1 90.31 213 THR A C 1
ATOM 1650 O O . THR A 1 213 ? -10.5 -21.078 4.145 1 90.31 213 THR A O 1
ATOM 1653 N N . PHE A 1 214 ? -12.516 -21.062 4.969 1 88.81 214 PHE A N 1
ATOM 1654 C CA . PHE A 1 214 ? -12.898 -22.359 4.422 1 88.81 214 PHE A CA 1
ATOM 1655 C C . PHE A 1 214 ? -12.523 -22.453 2.945 1 88.81 214 PHE A C 1
ATOM 1657 O O . PHE A 1 214 ? -11.805 -23.359 2.539 1 88.81 214 PHE A O 1
ATOM 1664 N N . MET A 1 215 ? -12.906 -21.469 2.172 1 85.81 215 MET A N 1
ATOM 1665 C CA . MET A 1 215 ? -12.617 -21.516 0.741 1 85.81 215 MET A CA 1
ATOM 1666 C C . MET A 1 215 ? -11.391 -20.672 0.402 1 85.81 215 MET A C 1
ATOM 1668 O O . MET A 1 215 ? -10.68 -20.969 -0.56 1 85.81 215 MET A O 1
ATOM 1672 N N . GLY A 1 216 ? -11.148 -19.703 1.148 1 84.25 216 GLY A N 1
ATOM 1673 C CA . GLY A 1 216 ? -10.094 -18.75 0.829 1 84.25 216 GLY A CA 1
ATOM 1674 C C . GLY A 1 216 ? -8.703 -19.328 0.983 1 84.25 216 GLY A C 1
ATOM 1675 O O . GLY A 1 216 ? -7.801 -19 0.21 1 84.25 216 GLY A O 1
ATOM 1676 N N . SER A 1 217 ? -8.484 -20.219 1.871 1 84.81 217 SER A N 1
ATOM 1677 C CA . SER A 1 217 ? -7.172 -20.781 2.158 1 84.81 217 SER A CA 1
ATOM 1678 C C . SER A 1 217 ? -6.617 -21.547 0.953 1 84.81 217 SER A C 1
ATOM 1680 O O . SER A 1 217 ? -5.398 -21.656 0.789 1 84.81 217 SER A O 1
ATOM 1682 N N . GLU A 1 218 ? -7.457 -21.922 0.081 1 87.69 218 GLU A N 1
ATOM 1683 C CA . GLU A 1 218 ? -7.047 -22.688 -1.09 1 87.69 218 GLU A CA 1
ATOM 1684 C C . GLU A 1 218 ? -6.406 -21.781 -2.143 1 87.69 218 GLU A C 1
ATOM 1686 O O . GLU A 1 218 ? -5.617 -22.25 -2.969 1 87.69 218 GLU A O 1
ATOM 1691 N N . ALA A 1 219 ? -6.703 -20.547 -2.08 1 92.12 219 ALA A N 1
ATOM 1692 C CA . ALA A 1 219 ? -6.246 -19.625 -3.121 1 92.12 219 ALA A CA 1
ATOM 1693 C C . ALA A 1 219 ? -5.059 -18.797 -2.639 1 92.12 219 ALA A C 1
ATOM 1695 O O . ALA A 1 219 ? -4.656 -17.844 -3.299 1 92.12 219 ALA A O 1
ATOM 1696 N N . ASN A 1 220 ? -4.469 -19.156 -1.532 1 95.19 220 ASN A N 1
ATOM 1697 C CA . ASN A 1 220 ? -3.441 -18.359 -0.882 1 95.19 220 ASN A CA 1
ATOM 1698 C C . ASN A 1 220 ? -2.186 -18.25 -1.741 1 95.19 220 ASN A C 1
ATOM 1700 O O . ASN A 1 220 ? -1.487 -17.234 -1.704 1 95.19 220 ASN A O 1
ATOM 1704 N N . HIS A 1 221 ? -1.936 -19.25 -2.51 1 96.44 221 HIS A N 1
ATOM 1705 C CA . HIS A 1 221 ? -0.712 -19.219 -3.303 1 96.44 221 HIS A CA 1
ATOM 1706 C C . HIS A 1 221 ? -0.794 -18.172 -4.406 1 96.44 221 HIS A C 1
ATOM 1708 O O . HIS A 1 221 ? 0.158 -17.406 -4.625 1 96.44 221 HIS A O 1
ATOM 1714 N N . GLU A 1 222 ? -1.887 -18.156 -5.086 1 97.12 222 GLU A N 1
ATOM 1715 C CA . GLU A 1 222 ? -2.027 -17.094 -6.086 1 97.12 222 GLU A CA 1
ATOM 1716 C C . GLU A 1 222 ? -2.082 -15.719 -5.434 1 97.12 222 GLU A C 1
ATOM 1718 O O . GLU A 1 222 ? -1.521 -14.75 -5.957 1 97.12 222 GLU A O 1
ATOM 1723 N N . ALA A 1 223 ? -2.82 -15.641 -4.301 1 97.38 223 ALA A N 1
ATOM 1724 C CA . ALA A 1 223 ? -2.852 -14.383 -3.568 1 97.38 223 ALA A CA 1
ATOM 1725 C C . ALA A 1 223 ? -1.439 -13.914 -3.225 1 97.38 223 ALA A C 1
ATOM 1727 O O . ALA A 1 223 ? -1.14 -12.719 -3.297 1 97.38 223 ALA A O 1
ATOM 1728 N N . GLY A 1 224 ? -0.612 -14.883 -2.859 1 98 224 GLY A N 1
ATOM 1729 C CA . GLY A 1 224 ? 0.774 -14.555 -2.564 1 98 224 GLY A CA 1
ATOM 1730 C C . GLY A 1 224 ? 1.507 -13.945 -3.742 1 98 224 GLY A C 1
ATOM 1731 O O . GLY A 1 224 ? 2.213 -12.945 -3.59 1 98 224 GLY A O 1
ATOM 1732 N N . ILE A 1 225 ? 1.325 -14.492 -4.93 1 98.56 225 ILE A N 1
ATOM 1733 C CA . ILE A 1 225 ? 1.924 -13.953 -6.148 1 98.56 225 ILE A CA 1
ATOM 1734 C C . ILE A 1 225 ? 1.454 -12.516 -6.363 1 98.56 225 ILE A C 1
ATOM 1736 O O . ILE A 1 225 ? 2.262 -11.625 -6.645 1 98.56 225 ILE A O 1
ATOM 1740 N N . ARG A 1 226 ? 0.215 -12.336 -6.207 1 98.75 226 ARG A N 1
ATOM 1741 C CA . ARG A 1 226 ? -0.387 -11.039 -6.48 1 98.75 226 ARG A CA 1
ATOM 1742 C C . ARG A 1 226 ? 0.074 -9.992 -5.465 1 98.75 226 ARG A C 1
ATOM 1744 O O . ARG A 1 226 ? 0.214 -8.812 -5.797 1 98.75 226 ARG A O 1
ATOM 1751 N N . LEU A 1 227 ? 0.309 -10.406 -4.25 1 98.69 227 LEU A N 1
ATOM 1752 C CA . LEU A 1 227 ? 0.832 -9.508 -3.232 1 98.69 227 LEU A CA 1
ATOM 1753 C C . LEU A 1 227 ? 2.258 -9.078 -3.564 1 98.69 227 LEU A C 1
ATOM 1755 O O . LEU A 1 227 ? 2.615 -7.91 -3.396 1 98.69 227 LEU A O 1
ATOM 1759 N N . ILE A 1 228 ? 3.086 -10.008 -4.051 1 98.88 228 ILE A N 1
ATOM 1760 C CA . ILE A 1 228 ? 4.445 -9.672 -4.469 1 98.88 228 ILE A CA 1
ATOM 1761 C C . ILE A 1 228 ? 4.402 -8.648 -5.602 1 98.88 228 ILE A C 1
ATOM 1763 O O . ILE A 1 228 ? 5.082 -7.625 -5.547 1 98.88 228 ILE A O 1
ATOM 1767 N N . LEU A 1 229 ? 3.564 -8.922 -6.535 1 98.88 229 LEU A N 1
ATOM 1768 C CA . LEU A 1 229 ? 3.461 -8.055 -7.703 1 98.88 229 LEU A CA 1
ATOM 1769 C C . LEU A 1 229 ? 2.955 -6.672 -7.312 1 98.88 229 LEU A C 1
ATOM 1771 O O . LEU A 1 229 ? 3.41 -5.664 -7.852 1 98.88 229 LEU A O 1
ATOM 1775 N N . SER A 1 230 ? 1.994 -6.66 -6.402 1 98.75 230 SER A N 1
ATOM 1776 C CA . SER A 1 230 ? 1.47 -5.379 -5.938 1 98.75 230 SER A CA 1
ATOM 1777 C C . SER A 1 230 ? 2.559 -4.547 -5.27 1 98.75 230 SER A C 1
ATOM 1779 O O . SER A 1 230 ? 2.607 -3.326 -5.441 1 98.75 230 SER A O 1
ATOM 1781 N N . THR A 1 231 ? 3.379 -5.176 -4.504 1 98.69 231 THR A N 1
ATOM 1782 C CA . THR A 1 231 ? 4.469 -4.48 -3.828 1 98.69 231 THR A CA 1
ATOM 1783 C C . THR A 1 231 ? 5.453 -3.908 -4.844 1 98.69 231 THR A C 1
ATOM 1785 O O . THR A 1 231 ? 5.859 -2.748 -4.738 1 98.69 231 THR A O 1
ATOM 1788 N N . ILE A 1 232 ? 5.848 -4.68 -5.836 1 98.88 232 ILE A N 1
ATOM 1789 C CA . ILE A 1 232 ? 6.758 -4.219 -6.875 1 98.88 232 ILE A CA 1
ATOM 1790 C C . ILE A 1 232 ? 6.137 -3.043 -7.625 1 98.88 232 ILE A C 1
ATOM 1792 O O . ILE A 1 232 ? 6.801 -2.037 -7.879 1 98.88 232 ILE A O 1
ATOM 1796 N N . ALA A 1 233 ? 4.863 -3.193 -7.93 1 98.81 233 ALA A N 1
ATOM 1797 C CA . ALA A 1 233 ? 4.172 -2.17 -8.711 1 98.81 233 ALA A CA 1
ATOM 1798 C C . ALA A 1 233 ? 4.098 -0.852 -7.945 1 98.81 233 ALA A C 1
ATOM 1800 O O . ALA A 1 233 ? 4.312 0.219 -8.516 1 98.81 233 ALA A O 1
ATOM 1801 N N . ASN A 1 234 ? 3.75 -0.896 -6.695 1 98.44 234 ASN A N 1
ATOM 1802 C CA . ASN A 1 234 ? 3.662 0.306 -5.875 1 98.44 234 ASN A CA 1
ATOM 1803 C C . ASN A 1 234 ? 5.016 0.998 -5.746 1 98.44 234 ASN A C 1
ATOM 1805 O O . ASN A 1 234 ? 5.105 2.223 -5.852 1 98.44 234 ASN A O 1
ATOM 1809 N N . VAL A 1 235 ? 6.016 0.201 -5.539 1 98.06 235 VAL A N 1
ATOM 1810 C CA . VAL A 1 235 ? 7.371 0.729 -5.438 1 98.06 235 VAL A CA 1
ATOM 1811 C C . VAL A 1 235 ? 7.766 1.389 -6.758 1 98.06 235 VAL A C 1
ATOM 1813 O O . VAL A 1 235 ? 8.289 2.506 -6.77 1 98.06 235 VAL A O 1
ATOM 1816 N N . ALA A 1 236 ? 7.523 0.718 -7.82 1 98.62 236 ALA A N 1
ATOM 1817 C CA . ALA A 1 236 ? 7.879 1.226 -9.141 1 98.62 236 ALA A CA 1
ATOM 1818 C C . ALA A 1 236 ? 7.152 2.533 -9.438 1 98.62 236 ALA A C 1
ATOM 1820 O O . ALA A 1 236 ? 7.746 3.477 -9.969 1 98.62 236 ALA A O 1
ATOM 1821 N N . ALA A 1 237 ? 5.91 2.602 -9.078 1 98.44 237 ALA A N 1
ATOM 1822 C CA . ALA A 1 237 ? 5.07 3.754 -9.391 1 98.44 237 ALA A CA 1
ATOM 1823 C C . ALA A 1 237 ? 5.613 5.023 -8.742 1 98.44 237 ALA A C 1
ATOM 1825 O O . ALA A 1 237 ? 5.551 6.105 -9.328 1 98.44 237 ALA A O 1
ATOM 1826 N N . ARG A 1 238 ? 6.145 4.965 -7.566 1 97.06 238 ARG A N 1
ATOM 1827 C CA . ARG A 1 238 ? 6.699 6.121 -6.867 1 97.06 238 ARG A CA 1
ATOM 1828 C C . ARG A 1 238 ? 7.887 6.699 -7.629 1 97.06 238 ARG A C 1
ATOM 1830 O O . ARG A 1 238 ? 8.273 7.852 -7.406 1 97.06 238 ARG A O 1
ATOM 1837 N N . HIS A 1 239 ? 8.469 5.887 -8.484 1 96.19 239 HIS A N 1
ATOM 1838 C CA . HIS A 1 239 ? 9.609 6.32 -9.281 1 96.19 239 HIS A CA 1
ATOM 1839 C C . HIS A 1 239 ? 9.227 6.469 -10.75 1 96.19 239 HIS A C 1
ATOM 1841 O O . HIS A 1 239 ? 10.078 6.324 -11.633 1 96.19 239 HIS A O 1
ATOM 1847 N N . LYS A 1 240 ? 7.902 6.59 -11.023 1 96.19 240 LYS A N 1
ATOM 1848 C CA . LYS A 1 240 ? 7.348 6.855 -12.344 1 96.19 240 LYS A CA 1
ATOM 1849 C C . LYS A 1 240 ? 7.543 5.66 -13.273 1 96.19 240 LYS A C 1
ATOM 185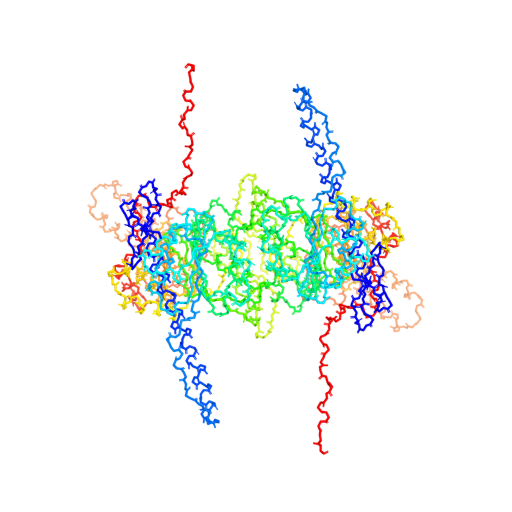1 O O . LYS A 1 240 ? 7.641 5.82 -14.492 1 96.19 240 LYS A O 1
ATOM 1856 N N . LYS A 1 241 ? 7.711 4.504 -12.656 1 98.19 241 LYS A N 1
ATOM 1857 C CA . LYS A 1 241 ? 7.867 3.268 -13.422 1 98.19 241 LYS A CA 1
ATOM 1858 C C . LYS A 1 241 ? 6.637 2.377 -13.281 1 98.19 241 LYS A C 1
ATOM 1860 O O . LYS A 1 241 ? 5.902 2.469 -12.297 1 98.19 241 LYS A O 1
ATOM 1865 N N . CYS A 1 242 ? 6.344 1.611 -14.289 1 98.25 242 CYS A N 1
ATOM 1866 C CA . CYS A 1 242 ? 5.293 0.6 -14.273 1 98.25 242 CYS A CA 1
ATOM 1867 C C . CYS A 1 242 ? 5.871 -0.793 -14.484 1 98.25 242 CYS A C 1
ATOM 1869 O O . CYS A 1 242 ? 7.039 -0.934 -14.867 1 98.25 242 CYS A O 1
ATOM 1871 N N . ILE A 1 243 ? 5.082 -1.805 -14.172 1 98.62 243 ILE A N 1
ATOM 1872 C CA . ILE A 1 243 ? 5.586 -3.168 -14.305 1 98.62 243 ILE A CA 1
ATOM 1873 C C . ILE A 1 243 ? 4.684 -3.963 -15.25 1 98.62 243 ILE A C 1
ATOM 1875 O O . ILE A 1 243 ? 3.512 -3.625 -15.422 1 98.62 243 ILE A O 1
ATOM 1879 N N . GLU A 1 244 ? 5.246 -4.969 -15.828 1 98.62 244 GLU A N 1
ATOM 1880 C CA . GLU A 1 244 ? 4.539 -6.008 -16.578 1 98.62 244 GLU A CA 1
ATOM 1881 C C . GLU A 1 244 ? 4.992 -7.398 -16.156 1 98.62 244 GLU A C 1
ATOM 1883 O O . GLU A 1 244 ? 6.059 -7.863 -16.562 1 98.62 244 GLU A O 1
ATOM 1888 N N . PRO A 1 245 ? 4.172 -8.039 -15.32 1 98.75 245 PRO A N 1
ATOM 1889 C CA . PRO A 1 245 ? 4.504 -9.438 -15.062 1 98.75 245 PRO A CA 1
ATOM 1890 C C . PRO A 1 245 ? 4.504 -10.297 -16.328 1 98.75 245 PRO A C 1
ATOM 1892 O O . PRO A 1 245 ? 3.492 -10.367 -17.031 1 98.75 245 PRO A O 1
ATOM 1895 N N . VAL A 1 246 ? 5.613 -10.914 -16.578 1 98.81 246 VAL A N 1
ATOM 1896 C CA . VAL A 1 246 ? 5.68 -11.719 -17.781 1 98.81 246 VAL A CA 1
ATOM 1897 C C . VAL A 1 246 ? 5.605 -13.203 -17.422 1 98.81 246 VAL A C 1
ATOM 1899 O O . VAL A 1 246 ? 5.18 -14.023 -18.234 1 98.81 246 VAL A O 1
ATOM 1902 N N . LEU A 1 247 ? 5.977 -13.562 -16.25 1 98.81 247 LEU A N 1
ATOM 1903 C CA . LEU A 1 247 ? 5.875 -14.922 -15.727 1 98.81 247 LEU A CA 1
ATOM 1904 C C . LEU A 1 247 ? 5.863 -14.914 -14.203 1 98.81 247 LEU A C 1
ATOM 1906 O O . LEU A 1 247 ? 6.812 -14.445 -13.57 1 98.81 247 LEU A O 1
ATOM 1910 N N . SER A 1 248 ? 4.848 -15.43 -13.547 1 98.81 248 SER A N 1
ATOM 1911 C CA . SER A 1 248 ? 4.691 -15.461 -12.102 1 98.81 248 SER A CA 1
ATOM 1912 C C . SER A 1 248 ? 4.312 -16.859 -11.609 1 98.81 248 SER A C 1
ATOM 1914 O O . SER A 1 248 ? 3.213 -17.328 -11.891 1 98.81 248 SER A O 1
ATOM 1916 N N . LEU A 1 249 ? 5.176 -17.438 -10.781 1 98.25 249 LEU A N 1
ATOM 1917 C CA . LEU A 1 249 ? 4.98 -18.844 -10.461 1 98.25 249 LEU A CA 1
ATOM 1918 C C . LEU A 1 249 ? 4.988 -19.078 -8.953 1 98.25 249 LEU A C 1
ATOM 1920 O O . LEU A 1 249 ? 5.77 -18.453 -8.234 1 98.25 249 LEU A O 1
ATOM 1924 N N . SER A 1 250 ? 4.074 -19.828 -8.492 1 96.5 250 SER A N 1
ATOM 1925 C CA . SER A 1 250 ? 4.168 -20.5 -7.203 1 96.5 250 SER A CA 1
ATOM 1926 C C . SER A 1 250 ? 4.797 -21.875 -7.34 1 96.5 250 SER A C 1
ATOM 1928 O O . SER A 1 250 ? 4.219 -22.766 -7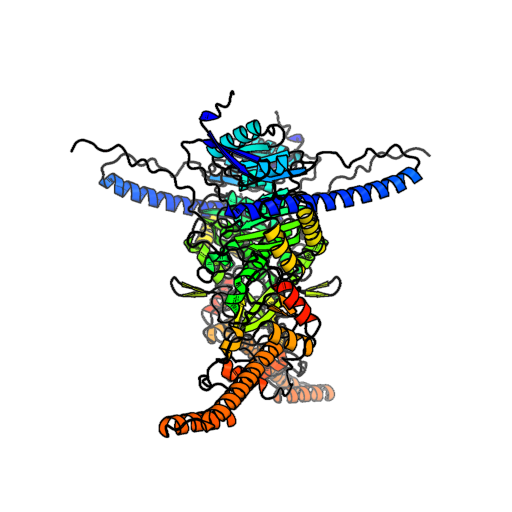.961 1 96.5 250 SER A O 1
ATOM 1930 N N . ILE A 1 251 ? 5.977 -22.016 -6.824 1 91.62 251 ILE A N 1
ATOM 1931 C CA . ILE A 1 251 ? 6.758 -23.234 -7.016 1 91.62 251 ILE A CA 1
ATOM 1932 C C . ILE A 1 251 ? 7.004 -23.891 -5.668 1 91.62 251 ILE A C 1
ATOM 1934 O O . ILE A 1 251 ? 7.879 -23.469 -4.91 1 91.62 251 ILE A O 1
ATOM 1938 N N . ASP A 1 252 ? 6.352 -24.969 -5.418 1 81.69 252 ASP A N 1
ATOM 1939 C CA . ASP A 1 252 ? 6.547 -25.734 -4.199 1 81.69 252 ASP A CA 1
ATOM 1940 C C . ASP A 1 252 ? 6.441 -24.859 -2.957 1 81.69 252 ASP A C 1
ATOM 1942 O O . ASP A 1 252 ? 5.348 -24.453 -2.568 1 81.69 252 ASP A O 1
ATOM 1946 N N . TYR A 1 253 ? 7.656 -24.375 -2.506 1 85.69 253 TYR A N 1
ATOM 1947 C CA . TYR A 1 253 ? 7.648 -23.656 -1.243 1 85.69 253 TYR A CA 1
ATOM 1948 C C . TYR A 1 253 ? 8.109 -22.203 -1.442 1 85.69 253 TYR A C 1
ATOM 1950 O O . TYR A 1 253 ? 8.43 -21.516 -0.475 1 85.69 253 TYR A O 1
ATOM 1958 N N . TYR A 1 254 ? 8.219 -21.812 -2.717 1 94.44 254 TYR A N 1
ATOM 1959 C CA . TYR A 1 254 ? 8.625 -20.422 -2.947 1 94.44 254 TYR A CA 1
ATOM 1960 C C . TYR A 1 254 ? 7.922 -19.844 -4.168 1 94.44 254 TYR A C 1
ATOM 1962 O O . TYR A 1 254 ? 7.227 -20.562 -4.891 1 94.44 254 TYR A O 1
ATOM 1970 N N . PHE A 1 255 ? 8.008 -18.578 -4.262 1 97.81 255 PHE A N 1
ATOM 1971 C CA . PHE A 1 255 ? 7.465 -17.828 -5.391 1 97.81 255 PHE A CA 1
ATOM 1972 C C . PHE A 1 255 ? 8.578 -17.281 -6.266 1 97.81 255 PHE A C 1
ATOM 1974 O O . PHE A 1 255 ? 9.648 -16.906 -5.766 1 97.81 255 PHE A O 1
ATOM 1981 N N . ARG A 1 256 ? 8.414 -17.281 -7.539 1 98.5 256 ARG A N 1
ATOM 1982 C CA . ARG A 1 256 ? 9.328 -16.688 -8.508 1 98.5 256 ARG A CA 1
ATOM 1983 C C . ARG A 1 256 ? 8.578 -15.867 -9.539 1 98.5 256 ARG A C 1
ATOM 1985 O O . ARG A 1 256 ? 7.711 -16.391 -10.25 1 98.5 256 ARG A O 1
ATOM 1992 N N . VAL A 1 257 ? 8.867 -14.578 -9.57 1 98.88 257 VAL A N 1
ATOM 1993 C CA . VAL A 1 257 ? 8.18 -13.734 -10.539 1 98.88 257 VAL A CA 1
ATOM 1994 C C . VAL A 1 257 ? 9.195 -13.047 -11.445 1 98.88 257 VAL A C 1
ATOM 1996 O O . VAL A 1 257 ? 10.289 -12.695 -11 1 98.88 257 VAL A O 1
ATOM 1999 N N . PHE A 1 258 ? 8.93 -12.953 -12.719 1 98.94 258 PHE A N 1
ATOM 2000 C CA . PHE A 1 258 ? 9.664 -12.234 -13.75 1 98.94 258 PHE A CA 1
ATOM 2001 C C . PHE A 1 258 ? 8.875 -11.023 -14.234 1 98.94 258 PHE A C 1
ATOM 2003 O O . PHE A 1 258 ? 7.762 -11.164 -14.75 1 98.94 258 PHE A O 1
ATOM 2010 N N . VAL A 1 259 ? 9.461 -9.859 -14.039 1 98.88 259 VAL A N 1
ATOM 2011 C CA . VAL A 1 259 ? 8.719 -8.617 -14.25 1 98.88 259 VAL A CA 1
ATOM 2012 C C . VAL A 1 259 ? 9.523 -7.684 -15.148 1 98.88 259 VAL A C 1
ATOM 2014 O O . VAL A 1 259 ? 10.695 -7.395 -14.867 1 98.88 259 VAL A O 1
ATOM 2017 N N . ARG A 1 260 ? 8.938 -7.219 -16.234 1 98.75 260 ARG A N 1
ATOM 2018 C CA . ARG A 1 260 ? 9.531 -6.141 -17.016 1 98.75 260 ARG A CA 1
ATOM 2019 C C . ARG A 1 260 ? 9.219 -4.781 -16.391 1 98.75 260 ARG A C 1
ATOM 2021 O O . ARG A 1 260 ? 8.086 -4.527 -15.977 1 98.75 260 ARG A O 1
ATOM 2028 N N . VAL A 1 261 ? 10.188 -3.941 -16.266 1 98.56 261 VAL A N 1
ATOM 2029 C CA . VAL A 1 261 ? 10.031 -2.627 -15.648 1 98.56 261 VAL A CA 1
ATOM 2030 C C . VAL A 1 261 ? 10.242 -1.539 -16.703 1 98.56 261 VAL A C 1
ATOM 2032 O O . VAL A 1 261 ? 11.195 -1.593 -17.484 1 98.56 261 VAL A O 1
ATOM 2035 N N . LYS A 1 262 ? 9.336 -0.614 -16.75 1 97.12 262 LYS A N 1
ATOM 2036 C CA . LYS A 1 262 ? 9.414 0.442 -17.75 1 97.12 262 LYS A CA 1
ATOM 2037 C C . LYS A 1 262 ? 9.031 1.794 -17.156 1 97.12 262 LYS A C 1
ATOM 2039 O O . LYS A 1 262 ? 8.133 1.875 -16.312 1 97.12 262 LYS A O 1
ATOM 2044 N N . THR A 1 263 ? 9.711 2.867 -17.578 1 96.38 263 THR A N 1
ATOM 2045 C CA . THR A 1 263 ? 9.305 4.227 -17.25 1 96.38 263 THR A CA 1
ATOM 2046 C C . THR A 1 263 ? 8.172 4.691 -18.156 1 96.38 263 THR A C 1
ATOM 2048 O O . THR A 1 263 ? 8.359 4.836 -19.359 1 96.38 263 THR A O 1
ATOM 2051 N N . SER A 1 264 ? 7.016 4.82 -17.641 1 95.44 264 SER A N 1
ATOM 2052 C CA . SER A 1 264 ? 5.836 5.25 -18.391 1 95.44 264 SER A CA 1
ATOM 2053 C C . SER A 1 264 ? 4.832 5.953 -17.484 1 95.44 264 SER A C 1
ATOM 2055 O O . SER A 1 264 ? 3.984 5.305 -16.859 1 95.44 264 SER A O 1
ATOM 2057 N N . PRO A 1 265 ? 4.902 7.254 -17.484 1 91.25 265 PRO A N 1
ATOM 2058 C CA . PRO A 1 265 ? 3.939 7.992 -16.656 1 91.25 265 PRO A CA 1
ATOM 2059 C C . PRO A 1 265 ? 2.49 7.648 -17 1 91.25 265 PRO A C 1
ATOM 2061 O O . PRO A 1 265 ? 1.647 7.57 -16.094 1 91.25 265 PRO A O 1
ATOM 2064 N N . ALA A 1 266 ? 2.209 7.406 -18.25 1 93.38 266 ALA A N 1
ATOM 2065 C CA . ALA A 1 266 ? 0.855 7.074 -18.688 1 93.38 266 ALA A CA 1
ATOM 2066 C C . ALA A 1 266 ? 0.387 5.762 -18.062 1 93.38 266 ALA A C 1
ATOM 2068 O O . ALA A 1 266 ? -0.749 5.656 -17.594 1 93.38 266 ALA A O 1
ATOM 2069 N N . GLN A 1 267 ? 1.281 4.773 -18.031 1 95.38 267 GLN A N 1
ATOM 2070 C CA . GLN A 1 267 ? 0.902 3.461 -17.516 1 95.38 267 GLN A CA 1
ATOM 2071 C C . GLN A 1 267 ? 0.83 3.469 -15.992 1 95.38 267 GLN A C 1
ATOM 2073 O O . GLN A 1 267 ? 0.051 2.721 -15.398 1 95.38 267 GLN A O 1
ATOM 2078 N N . VAL A 1 268 ? 1.627 4.324 -15.398 1 97.62 268 VAL A N 1
ATOM 2079 C CA . VAL A 1 268 ? 1.619 4.453 -13.945 1 97.62 268 VAL A CA 1
ATOM 2080 C C . VAL A 1 268 ? 0.236 4.895 -13.469 1 97.62 268 VAL A C 1
ATOM 2082 O O . VAL A 1 268 ? -0.226 4.477 -12.406 1 97.62 268 VAL A O 1
ATOM 2085 N N . LYS A 1 269 ? -0.462 5.676 -14.297 1 96.56 269 LYS A N 1
ATOM 2086 C CA . LYS A 1 269 ? -1.777 6.207 -13.953 1 96.56 269 LYS A CA 1
ATOM 2087 C C . LYS A 1 269 ? -2.816 5.094 -13.867 1 96.56 269 LYS A C 1
ATOM 2089 O O . LYS A 1 269 ? -3.883 5.273 -13.281 1 96.56 269 LYS A O 1
ATOM 2094 N N . GLN A 1 270 ? -2.523 3.928 -14.414 1 97.5 270 GLN A N 1
ATOM 2095 C CA . GLN A 1 270 ? -3.465 2.812 -14.438 1 97.5 270 GLN A CA 1
ATOM 2096 C C . GLN A 1 270 ? -3.359 1.978 -13.164 1 97.5 270 GLN A C 1
ATOM 2098 O O . GLN A 1 270 ? -4.16 1.066 -12.945 1 97.5 270 GLN A O 1
ATOM 2103 N N . LEU A 1 271 ? -2.428 2.279 -12.328 1 98.38 271 LEU A N 1
ATOM 2104 C CA . LEU A 1 271 ? -2.104 1.423 -11.188 1 98.38 271 LEU A CA 1
ATOM 2105 C C . LEU A 1 271 ? -3.311 1.262 -10.273 1 98.38 271 LEU A C 1
ATOM 2107 O O . LEU A 1 271 ? -3.666 0.142 -9.898 1 98.38 271 LEU A O 1
ATOM 2111 N N . ALA A 1 272 ? -3.986 2.34 -9.938 1 98.12 272 ALA A N 1
ATOM 2112 C CA . ALA A 1 272 ? -5.102 2.299 -8.992 1 98.12 272 ALA A CA 1
ATOM 2113 C C . ALA A 1 272 ? -6.191 1.348 -9.477 1 98.12 272 ALA A C 1
ATOM 2115 O O . ALA A 1 272 ? -6.723 0.551 -8.703 1 98.12 272 ALA A O 1
ATOM 2116 N N . SER A 1 273 ? -6.508 1.435 -10.742 1 97.88 273 SER A N 1
ATOM 2117 C CA . SER A 1 273 ? -7.574 0.615 -11.312 1 97.88 273 SER A CA 1
ATOM 2118 C C . SER A 1 273 ? -7.137 -0.839 -11.453 1 97.88 273 SER A C 1
ATOM 2120 O O . SER A 1 273 ? -7.973 -1.733 -11.594 1 97.88 273 SER A O 1
ATOM 2122 N N . THR A 1 274 ? -5.824 -1.088 -11.43 1 98.12 274 THR A N 1
ATOM 2123 C CA . THR A 1 274 ? -5.305 -2.447 -11.531 1 98.12 274 THR A CA 1
ATOM 2124 C C . THR A 1 274 ? -5.305 -3.131 -10.164 1 98.12 274 THR A C 1
ATOM 2126 O O . THR A 1 274 ? -5.5 -4.344 -10.078 1 98.12 274 THR A O 1
ATOM 2129 N N . MET A 1 275 ? -5.094 -2.363 -9.117 1 98.56 275 MET A N 1
ATOM 2130 C CA . MET A 1 275 ? -5.051 -2.902 -7.758 1 98.56 275 MET A CA 1
ATOM 2131 C C . MET A 1 275 ? -6.449 -3.273 -7.277 1 98.56 275 MET A C 1
ATOM 2133 O O . MET A 1 275 ? -7.434 -2.635 -7.66 1 98.56 275 MET A O 1
ATOM 2137 N N . MET A 1 276 ? -6.477 -4.32 -6.434 1 97.94 276 MET A N 1
ATOM 2138 C CA . MET A 1 276 ? -7.809 -4.723 -5.992 1 97.94 276 MET A CA 1
ATOM 2139 C C . MET A 1 276 ? -7.777 -5.211 -4.551 1 97.94 276 MET A C 1
ATOM 2141 O O . MET A 1 276 ? -6.738 -5.66 -4.062 1 97.94 276 MET A O 1
ATOM 2145 N N . LEU A 1 277 ? -8.867 -5.078 -3.85 1 97.06 277 LEU A N 1
ATOM 2146 C CA . LEU A 1 277 ? -9.258 -5.844 -2.672 1 97.06 277 LEU A CA 1
ATOM 2147 C C . LEU A 1 277 ? -10.25 -6.938 -3.041 1 97.06 277 LEU A C 1
ATOM 2149 O O . LEU A 1 277 ? -10.891 -6.875 -4.094 1 97.06 277 LEU A O 1
ATOM 2153 N N . VAL A 1 278 ? -10.273 -7.941 -2.203 1 96.56 278 VAL A N 1
ATOM 2154 C CA . VAL A 1 278 ? -11.258 -9 -2.412 1 96.56 278 VAL A CA 1
ATOM 2155 C C . VAL A 1 278 ? -12.055 -9.227 -1.128 1 96.56 278 VAL A C 1
ATOM 2157 O O . VAL A 1 278 ? -11.492 -9.664 -0.117 1 96.56 278 VAL A O 1
ATOM 2160 N N . ASN A 1 279 ? -13.312 -8.859 -1.158 1 95.25 279 ASN A N 1
ATOM 2161 C CA . ASN A 1 279 ? -14.219 -9.336 -0.121 1 95.25 279 ASN A CA 1
ATOM 2162 C C . ASN A 1 279 ? -14.578 -10.805 -0.333 1 95.25 279 ASN A C 1
ATOM 2164 O O . ASN A 1 279 ? -15.156 -11.164 -1.361 1 95.25 279 ASN A O 1
ATOM 2168 N N . HIS A 1 280 ? -14.25 -11.648 0.608 1 95 280 HIS A N 1
ATOM 2169 C CA . HIS A 1 280 ? -14.492 -13.07 0.409 1 95 280 HIS A CA 1
ATOM 2170 C C . HIS A 1 280 ? -15.273 -13.664 1.574 1 95 280 HIS A C 1
ATOM 2172 O O . HIS A 1 280 ? -14.906 -13.477 2.736 1 95 280 HIS A O 1
ATOM 2178 N N . CYS A 1 281 ? -16.328 -14.375 1.23 1 95.81 281 CYS A N 1
ATOM 2179 C CA . CYS A 1 281 ? -17.203 -15 2.219 1 95.81 281 CYS A CA 1
ATOM 2180 C C . CYS A 1 281 ? -16.469 -16.109 2.967 1 95.81 281 CYS A C 1
ATOM 2182 O O . CYS A 1 281 ? -15.844 -16.969 2.35 1 95.81 281 CYS A O 1
ATOM 2184 N N . VAL A 1 282 ? -16.625 -16.156 4.258 1 94.94 282 VAL A N 1
ATOM 2185 C CA . VAL A 1 282 ? -15.906 -17.141 5.062 1 94.94 282 VAL A CA 1
ATOM 2186 C C . VAL A 1 282 ? -16.656 -18.469 5.047 1 94.94 282 VAL A C 1
ATOM 2188 O O . VAL A 1 282 ? -16.125 -19.5 5.457 1 94.94 282 VAL A O 1
ATOM 2191 N N . GLY A 1 283 ? -17.859 -18.438 4.535 1 95.38 283 GLY A N 1
ATOM 2192 C CA . GLY A 1 283 ? -18.672 -19.641 4.523 1 95.38 283 GLY A CA 1
ATOM 2193 C C . GLY A 1 283 ? -18.609 -20.391 3.211 1 95.38 283 GLY A C 1
ATOM 2194 O O . GLY A 1 283 ? -18.109 -21.531 3.164 1 95.38 283 GLY A O 1
ATOM 2195 N N . CYS A 1 284 ? -18.984 -19.688 2.148 1 96 284 CYS A N 1
ATOM 2196 C CA . CYS A 1 284 ? -19.172 -20.438 0.908 1 96 284 CYS A CA 1
ATOM 2197 C C . CYS A 1 284 ? -18.109 -20.062 -0.116 1 96 284 CYS A C 1
ATOM 2199 O O . CYS A 1 284 ? -18.016 -20.672 -1.18 1 96 284 CYS A O 1
ATOM 2201 N N . GLY A 1 285 ? -17.375 -18.984 0.102 1 95.12 285 GLY A N 1
ATOM 2202 C CA . GLY A 1 285 ? -16.266 -18.641 -0.788 1 95.12 285 GLY A CA 1
ATOM 2203 C C . GLY A 1 285 ? -16.656 -17.594 -1.818 1 95.12 285 GLY A C 1
ATOM 2204 O O . GLY A 1 285 ? -15.844 -17.25 -2.688 1 95.12 285 GLY A O 1
ATOM 2205 N N . TYR A 1 286 ? -17.844 -17.078 -1.673 1 94.94 286 TYR A N 1
ATOM 2206 C CA . TYR A 1 286 ? -18.266 -15.992 -2.555 1 94.94 286 TYR A CA 1
ATOM 2207 C C . TYR A 1 286 ? -17.297 -14.82 -2.488 1 94.94 286 TYR A C 1
ATOM 2209 O O . TYR A 1 286 ? -16.844 -14.43 -1.403 1 94.94 286 TYR A O 1
ATOM 2217 N N . GLN A 1 287 ? -16.891 -14.352 -3.689 1 94.5 287 GLN A N 1
ATOM 2218 C CA . GLN A 1 287 ? -15.906 -13.273 -3.729 1 94.5 287 GLN A CA 1
ATOM 2219 C C . GLN A 1 287 ? -16.438 -12.07 -4.492 1 94.5 287 GLN A C 1
ATOM 2221 O O . GLN A 1 287 ? -17.156 -12.227 -5.492 1 94.5 287 GLN A O 1
ATOM 2226 N N . VAL A 1 288 ? -16.109 -10.906 -3.994 1 94.12 288 VAL A N 1
ATOM 2227 C CA . VAL A 1 288 ? -16.406 -9.656 -4.688 1 94.12 288 VAL A CA 1
ATOM 2228 C C . VAL A 1 288 ? -15.156 -8.789 -4.758 1 94.12 288 VAL A C 1
ATOM 2230 O O . VAL A 1 288 ? -14.555 -8.477 -3.73 1 94.12 288 VAL A O 1
ATOM 2233 N N . GLU A 1 289 ? -14.805 -8.422 -5.965 1 94.88 289 GLU A N 1
ATOM 2234 C CA . GLU A 1 289 ? -13.625 -7.594 -6.184 1 94.88 289 GLU A CA 1
ATOM 2235 C C . GLU A 1 289 ? -13.922 -6.121 -5.914 1 94.88 289 GLU A C 1
ATOM 2237 O O . GLU A 1 289 ? -15 -5.633 -6.242 1 94.88 289 GLU A O 1
ATOM 2242 N N . GLN A 1 290 ? -13 -5.402 -5.238 1 95.31 290 GLN A N 1
ATOM 2243 C CA . GLN A 1 290 ? -12.992 -3.957 -5.047 1 95.31 290 GLN A CA 1
ATOM 2244 C C . GLN A 1 290 ? -11.742 -3.328 -5.656 1 95.31 290 GLN A C 1
ATOM 2246 O O . GLN A 1 290 ? -10.664 -3.385 -5.066 1 95.31 290 GLN A O 1
ATOM 2251 N N . ARG A 1 291 ? -11.969 -2.658 -6.828 1 96.62 291 ARG A N 1
ATOM 2252 C CA . ARG A 1 291 ? -10.844 -1.969 -7.441 1 96.62 291 ARG A CA 1
ATOM 2253 C C . ARG A 1 291 ? -10.516 -0.678 -6.699 1 96.62 291 ARG A C 1
ATOM 2255 O O . ARG A 1 291 ? -11.414 -0.027 -6.152 1 96.62 291 ARG A O 1
ATOM 2262 N N . MET A 1 292 ? -9.305 -0.264 -6.715 1 97.81 292 MET A N 1
ATOM 2263 C CA . MET A 1 292 ? -8.859 0.872 -5.914 1 97.81 292 MET A CA 1
ATOM 2264 C C . MET A 1 292 ? -8.914 2.164 -6.723 1 97.81 292 MET A C 1
ATOM 2266 O O . MET A 1 292 ? -8.508 3.221 -6.242 1 97.81 292 MET A O 1
ATOM 2270 N N . GLY A 1 293 ? -9.359 2.096 -7.922 1 96.81 293 GLY A N 1
ATOM 2271 C CA . GLY A 1 293 ? -9.57 3.225 -8.812 1 96.81 293 GLY A CA 1
ATOM 2272 C C . GLY A 1 293 ? -10.5 2.904 -9.969 1 96.81 293 GLY A C 1
ATOM 2273 O O . GLY A 1 293 ? -10.852 1.743 -10.188 1 96.81 293 GLY A O 1
ATOM 2274 N N . ARG A 1 294 ? -10.93 3.924 -10.641 1 95.56 294 ARG A N 1
ATOM 2275 C CA . ARG A 1 294 ? -11.789 3.781 -11.805 1 95.56 294 ARG A CA 1
ATOM 2276 C C . ARG A 1 294 ? -11.234 4.559 -12.992 1 95.56 294 ARG A C 1
ATOM 2278 O O . ARG A 1 294 ? -10.68 5.648 -12.828 1 95.56 294 ARG A O 1
ATOM 2285 N N . VAL A 1 295 ? -11.367 3.936 -14.117 1 95.88 295 VAL A N 1
ATOM 2286 C CA . VAL A 1 295 ? -10.906 4.594 -15.336 1 95.88 295 VAL A CA 1
ATOM 2287 C C . VAL A 1 295 ? -12.031 4.602 -16.375 1 95.88 295 VAL A C 1
ATOM 2289 O O . VAL A 1 295 ? -12.664 3.57 -16.625 1 95.88 295 VAL A O 1
ATOM 2292 N N . SER A 1 296 ? -12.391 5.711 -16.875 1 93.69 296 SER A N 1
ATOM 2293 C CA . SER A 1 296 ? -13.312 5.887 -18 1 93.69 296 SER A CA 1
ATOM 2294 C C . SER A 1 296 ? -12.672 6.703 -19.109 1 93.69 296 SER A C 1
ATOM 2296 O O . SER A 1 296 ? -12.68 7.934 -19.078 1 93.69 296 SER A O 1
ATOM 2298 N N . GLY A 1 297 ? -12.18 6.09 -20.125 1 90.06 297 GLY A N 1
ATOM 2299 C CA . GLY A 1 297 ? -11.414 6.797 -21.141 1 90.06 297 GLY A CA 1
ATOM 2300 C C . GLY A 1 297 ? -10.117 7.383 -20.609 1 90.06 297 GLY A C 1
ATOM 2301 O O . GLY A 1 297 ? -9.266 6.652 -20.109 1 90.06 297 GLY A O 1
ATOM 2302 N N . ASN A 1 298 ? -10.094 8.656 -20.578 1 88.56 298 ASN A N 1
ATOM 2303 C CA . ASN A 1 298 ? -8.898 9.336 -20.078 1 88.56 298 ASN A CA 1
ATOM 2304 C C . ASN A 1 298 ? -9.148 9.969 -18.719 1 88.56 298 ASN A C 1
ATOM 2306 O O . ASN A 1 298 ? -8.297 10.703 -18.203 1 88.56 298 ASN A O 1
ATOM 2310 N N . LYS A 1 299 ? -10.289 9.562 -18.188 1 94.25 299 LYS A N 1
ATOM 2311 C CA . LYS A 1 299 ? -10.625 10.133 -16.891 1 94.25 299 LYS A CA 1
ATOM 2312 C C . LYS A 1 299 ? -10.422 9.117 -15.766 1 94.25 299 LYS A C 1
ATOM 2314 O O . LYS A 1 299 ? -10.82 7.961 -15.891 1 94.25 299 LYS A O 1
ATOM 2319 N N . PHE A 1 300 ? -9.742 9.578 -14.789 1 96 300 PHE A N 1
ATOM 2320 C CA . PHE A 1 300 ? -9.5 8.766 -13.609 1 96 300 PHE A CA 1
ATOM 2321 C C . PHE A 1 300 ? -10.312 9.266 -12.422 1 96 300 PHE A C 1
ATOM 2323 O O . PHE A 1 300 ? -10.461 10.477 -12.234 1 96 300 PHE A O 1
ATOM 2330 N N . GLN A 1 301 ? -10.93 8.352 -11.672 1 95.25 301 GLN A N 1
ATOM 2331 C CA . GLN A 1 301 ? -11.789 8.719 -10.547 1 95.25 301 GLN A CA 1
ATOM 2332 C C . GLN A 1 301 ? -11.5 7.852 -9.328 1 95.25 301 GLN A C 1
ATOM 2334 O O . GLN A 1 301 ? -10.938 6.762 -9.453 1 95.25 301 GLN A O 1
ATOM 2339 N N . THR A 1 302 ? -11.867 8.344 -8.164 1 94.31 302 THR A N 1
ATOM 2340 C CA . THR A 1 302 ? -11.781 7.547 -6.941 1 94.31 302 THR A CA 1
ATOM 2341 C C . THR A 1 302 ? -12.688 6.324 -7.031 1 94.31 302 THR A C 1
ATOM 2343 O O . THR A 1 302 ? -13.672 6.324 -7.781 1 94.31 302 THR A O 1
ATOM 2346 N N . PRO A 1 303 ? -12.398 5.336 -6.305 1 94.75 303 PRO A N 1
ATOM 2347 C CA . PRO A 1 303 ? -13.164 4.098 -6.426 1 94.75 303 PRO A CA 1
ATOM 2348 C C . PRO A 1 303 ? -14.547 4.191 -5.785 1 94.75 303 PRO A C 1
ATOM 2350 O O . PRO A 1 303 ? -14.703 4.836 -4.742 1 94.75 303 PRO A O 1
ATOM 2353 N N . ARG A 1 304 ? -15.461 3.486 -6.426 1 93.56 304 ARG A N 1
ATOM 2354 C CA . ARG A 1 304 ? -16.766 3.234 -5.832 1 93.56 304 ARG A CA 1
ATOM 2355 C C . ARG A 1 304 ? -16.766 1.938 -5.027 1 93.56 304 ARG A C 1
ATOM 2357 O O . ARG A 1 304 ? -16.156 0.946 -5.445 1 93.56 304 ARG A O 1
ATOM 2364 N N . ALA A 1 305 ? -17.391 2.002 -3.916 1 93.12 305 ALA A N 1
ATOM 2365 C CA . ALA A 1 305 ? -17.438 0.788 -3.105 1 93.12 305 ALA A CA 1
ATOM 2366 C C . ALA A 1 305 ? -18.188 -0.322 -3.832 1 93.12 305 ALA A C 1
ATOM 2368 O O . ALA A 1 305 ? -19.203 -0.068 -4.484 1 93.12 305 ALA A O 1
ATOM 2369 N N . SER A 1 306 ? -17.641 -1.521 -3.746 1 89 306 SER A N 1
ATOM 2370 C CA . SER A 1 306 ? -18.344 -2.676 -4.301 1 89 306 SER A CA 1
ATOM 2371 C C . SER A 1 306 ? -19.641 -2.959 -3.539 1 89 306 SER A C 1
ATOM 2373 O O . SER A 1 306 ? -19.719 -2.705 -2.334 1 89 306 SER A O 1
ATOM 2375 N N . PRO A 1 307 ? -20.594 -3.445 -4.215 1 80.25 307 PRO A N 1
ATOM 2376 C CA . PRO A 1 307 ? -21.906 -3.65 -3.605 1 80.25 307 PRO A CA 1
ATOM 2377 C C . PRO A 1 307 ? -21.953 -4.887 -2.709 1 80.25 307 PRO A C 1
ATOM 2379 O O . PRO A 1 307 ? -22.594 -5.883 -3.057 1 80.25 307 PRO A O 1
ATOM 2382 N N . VAL A 1 308 ? -21.141 -4.852 -1.763 1 77.75 308 VAL A N 1
ATOM 2383 C CA . VAL A 1 308 ? -21.109 -6 -0.862 1 77.75 308 VAL A CA 1
ATOM 2384 C C . VAL A 1 308 ? -21.797 -5.641 0.453 1 77.75 308 VAL A C 1
ATOM 2386 O O . VAL A 1 308 ? -21.594 -4.547 0.987 1 77.75 308 VAL A O 1
ATOM 2389 N N . GLY A 1 309 ? -22.781 -6.391 0.759 1 76.81 309 GLY A N 1
ATOM 2390 C CA . GLY A 1 309 ? -23.406 -6.195 2.051 1 76.81 309 GLY A CA 1
ATOM 2391 C C . GLY A 1 309 ? -22.609 -6.754 3.207 1 76.81 309 GLY A C 1
ATOM 2392 O O . GLY A 1 309 ? -21.5 -7.254 3.01 1 76.81 309 GLY A O 1
ATOM 2393 N N . PRO A 1 310 ? -23.047 -6.586 4.375 1 80.94 310 PRO A N 1
ATOM 2394 C CA . PRO A 1 310 ? -22.344 -7.117 5.543 1 80.94 310 PRO A CA 1
ATOM 2395 C C . PRO A 1 310 ? -22.281 -8.641 5.551 1 80.94 310 PRO A C 1
ATOM 2397 O O . PRO A 1 310 ? -21.359 -9.227 6.125 1 80.94 310 PRO A O 1
ATOM 2400 N N . ASN A 1 311 ? -23.297 -9.203 4.887 1 90.88 311 ASN A N 1
ATOM 2401 C CA . ASN A 1 311 ? -23.359 -10.664 4.844 1 90.88 311 ASN A CA 1
ATOM 2402 C C . ASN A 1 311 ? -23.469 -11.172 3.408 1 90.88 311 ASN A C 1
ATOM 2404 O O . ASN A 1 311 ? -24.016 -10.492 2.541 1 90.88 311 ASN A O 1
ATOM 2408 N N . CYS A 1 312 ? -22.984 -12.352 3.186 1 94.31 312 CYS A N 1
ATOM 2409 C CA . CYS A 1 312 ? -23 -12.992 1.877 1 94.31 312 CYS A CA 1
ATOM 2410 C C . CYS A 1 312 ? -24.422 -13.266 1.406 1 94.31 312 CYS A C 1
ATOM 2412 O O . CYS A 1 312 ? -25.234 -13.797 2.158 1 94.31 312 CYS A O 1
ATOM 2414 N N . PRO A 1 313 ? -24.75 -12.945 0.187 1 92.25 313 PRO A N 1
ATOM 2415 C CA . PRO A 1 313 ? -26.094 -13.195 -0.322 1 92.25 313 PRO A CA 1
ATOM 2416 C C . PRO A 1 313 ? -26.391 -14.68 -0.495 1 92.25 313 PRO A C 1
ATOM 2418 O O . PRO A 1 313 ? -27.562 -15.086 -0.483 1 92.25 313 PRO A O 1
ATOM 2421 N N . CYS A 1 314 ? -25.359 -15.492 -0.62 1 95.25 314 CYS A N 1
ATOM 2422 C CA . CYS A 1 314 ? -25.531 -16.906 -0.896 1 95.25 314 CYS A CA 1
ATOM 2423 C C . CYS A 1 314 ? -25.75 -17.703 0.393 1 95.25 314 CYS A C 1
ATOM 2425 O O . CYS A 1 314 ? -26.594 -18.594 0.447 1 95.25 314 CYS A O 1
ATOM 2427 N N . CYS A 1 315 ? -24.969 -17.344 1.476 1 96.25 315 CYS A N 1
ATOM 2428 C CA . CYS A 1 315 ? -25.016 -18.234 2.635 1 96.25 315 CYS A CA 1
ATOM 2429 C C . CYS A 1 315 ? -25.188 -17.438 3.922 1 96.25 315 CYS A C 1
ATOM 2431 O O . CYS A 1 315 ? -25.281 -18.016 5.008 1 96.25 315 CYS A O 1
ATOM 2433 N N . GLY A 1 316 ? -25.109 -16.141 3.871 1 94.5 316 GLY A N 1
ATOM 2434 C CA . GLY A 1 316 ? -25.359 -15.289 5.027 1 94.5 316 GLY A CA 1
ATOM 2435 C C . GLY A 1 316 ? -24.141 -15.117 5.914 1 94.5 316 GLY A C 1
ATOM 2436 O O . GLY A 1 316 ? -24.188 -14.391 6.906 1 94.5 316 GLY A O 1
ATOM 2437 N N . SER A 1 317 ? -23.062 -15.727 5.613 1 95.38 317 SER A N 1
ATOM 2438 C CA . SER A 1 317 ? -21.844 -15.617 6.41 1 95.38 317 SER A CA 1
ATOM 2439 C C . SER A 1 317 ? -21.156 -14.273 6.195 1 95.38 317 SER A C 1
ATOM 2441 O O . SER A 1 317 ? -21.422 -13.586 5.207 1 95.38 317 SER A O 1
ATOM 2443 N N . PRO A 1 318 ? -20.312 -13.891 7.113 1 94.12 318 PRO A N 1
ATOM 2444 C CA . PRO A 1 318 ? -19.609 -12.617 6.961 1 94.12 318 PRO A CA 1
ATOM 2445 C C . PRO A 1 318 ? -18.5 -12.672 5.898 1 94.12 318 PRO A C 1
ATOM 2447 O O . PRO A 1 318 ? -18.156 -13.758 5.43 1 94.12 318 PRO A O 1
ATOM 2450 N N . PHE A 1 319 ? -18.047 -11.469 5.539 1 94.75 319 PHE A N 1
ATOM 2451 C CA . PHE A 1 319 ? -16.938 -11.336 4.598 1 94.75 319 PHE A CA 1
ATOM 2452 C C . PHE A 1 319 ? -15.656 -10.953 5.324 1 94.75 319 PHE A C 1
ATOM 2454 O O . PHE A 1 319 ? -15.688 -10.18 6.281 1 94.75 319 PHE A O 1
ATOM 2461 N N . HIS A 1 320 ? -14.594 -11.5 4.914 1 95.12 320 HIS A N 1
ATOM 2462 C CA . HIS A 1 320 ? -13.258 -11 5.219 1 95.12 320 HIS A CA 1
ATOM 2463 C C . HIS A 1 320 ? -12.664 -10.266 4.027 1 95.12 320 HIS A C 1
ATOM 2465 O O . HIS A 1 320 ? -13.203 -10.328 2.92 1 95.12 320 HIS A O 1
ATOM 2471 N N . VAL A 1 321 ? -11.633 -9.5 4.297 1 95.44 321 VAL A N 1
ATOM 2472 C CA . VAL A 1 321 ? -11.047 -8.688 3.236 1 95.44 321 VAL A CA 1
ATOM 2473 C C . VAL A 1 321 ? -9.609 -9.125 2.979 1 95.44 321 VAL A C 1
ATOM 2475 O O . VAL A 1 321 ? -8.812 -9.242 3.914 1 95.44 321 VAL A O 1
ATOM 2478 N N . ALA A 1 322 ? -9.266 -9.398 1.725 1 96.81 322 ALA A N 1
ATOM 2479 C CA . ALA A 1 322 ? -7.895 -9.664 1.291 1 96.81 322 ALA A CA 1
ATOM 2480 C C . ALA A 1 322 ? -7.379 -8.539 0.393 1 96.81 322 ALA A C 1
ATOM 2482 O O . ALA A 1 322 ? -8.164 -7.883 -0.296 1 96.81 322 ALA A O 1
ATOM 2483 N N . GLY A 1 323 ? -6.027 -8.297 0.414 1 97.31 323 GLY A N 1
ATOM 2484 C CA . GLY A 1 323 ? -5.41 -7.227 -0.353 1 97.31 323 GLY A CA 1
ATOM 2485 C C . GLY A 1 323 ? -5.027 -6.031 0.497 1 97.31 323 GLY A C 1
ATOM 2486 O O . GLY A 1 323 ? -5.016 -6.113 1.727 1 97.31 323 GLY A O 1
ATOM 2487 N N . PRO A 1 324 ? -4.848 -4.926 -0.183 1 97.88 324 PRO A N 1
ATOM 2488 C CA . PRO A 1 324 ? -4.82 -4.762 -1.638 1 97.88 324 PRO A CA 1
ATOM 2489 C C . PRO A 1 324 ? -3.742 -5.609 -2.307 1 97.88 324 PRO A C 1
ATOM 2491 O O . PRO A 1 324 ? -2.703 -5.883 -1.703 1 97.88 324 PRO A O 1
ATOM 2494 N N . MET A 1 325 ? -4.016 -6.066 -3.492 1 98.62 325 MET A N 1
ATOM 2495 C CA . MET A 1 325 ? -3.068 -6.879 -4.254 1 98.62 325 MET A CA 1
ATOM 2496 C C . MET A 1 325 ? -3.211 -6.621 -5.75 1 98.62 325 MET A C 1
ATOM 2498 O O . MET A 1 325 ? -4.082 -5.859 -6.172 1 98.62 325 MET A O 1
ATOM 2502 N N . TRP A 1 326 ? -2.348 -7.145 -6.555 1 98.81 326 TRP A N 1
ATOM 2503 C CA . TRP A 1 326 ? -2.297 -6.98 -8 1 98.81 326 TRP A CA 1
ATOM 2504 C C . TRP A 1 326 ? -3.473 -7.68 -8.672 1 98.81 326 TRP A C 1
ATOM 2506 O O . TRP A 1 326 ? -3.676 -8.883 -8.484 1 98.81 326 TRP A O 1
ATOM 2516 N N . GLY A 1 327 ? -4.277 -6.945 -9.406 1 98.5 327 GLY A N 1
ATOM 2517 C CA . GLY A 1 327 ? -5.438 -7.512 -10.07 1 98.5 327 GLY A CA 1
ATOM 2518 C C . GLY A 1 327 ? -5.23 -7.703 -11.562 1 98.5 327 GLY A C 1
ATOM 2519 O O . GLY A 1 327 ? -6.164 -8.07 -12.281 1 98.5 327 GLY A O 1
ATOM 2520 N N . GLY A 1 328 ? -4.004 -7.461 -12.055 1 97.81 328 GLY A N 1
ATOM 2521 C CA . GLY A 1 328 ? -3.715 -7.594 -13.477 1 97.81 328 GLY A CA 1
ATOM 2522 C C . GLY A 1 328 ? -3.256 -8.984 -13.859 1 97.81 328 GLY A C 1
ATOM 2523 O O . GLY A 1 328 ? -3.396 -9.93 -13.078 1 97.81 328 GLY A O 1
ATOM 2524 N N . LYS A 1 329 ? -2.717 -9.078 -15.039 1 97.75 329 LYS A N 1
ATOM 2525 C CA . LYS A 1 329 ? -2.26 -10.352 -15.578 1 97.75 329 LYS A CA 1
ATOM 2526 C C . LYS A 1 329 ? -1.03 -10.859 -14.828 1 97.75 329 LYS A C 1
ATOM 2528 O O . LYS A 1 329 ? -0.165 -10.07 -14.445 1 97.75 329 LYS A O 1
ATOM 2533 N N . LEU A 1 330 ? -0.953 -12.172 -14.703 1 98.19 330 LEU A N 1
ATOM 2534 C CA . LEU A 1 330 ? 0.182 -12.789 -14.023 1 98.19 330 LEU A CA 1
ATOM 2535 C C . LEU A 1 330 ? 1.271 -13.172 -15.016 1 98.19 330 LEU A C 1
ATOM 2537 O O . LEU A 1 330 ? 2.439 -13.297 -14.648 1 98.19 330 LEU A O 1
ATOM 2541 N N . HIS A 1 331 ? 0.791 -13.406 -16.297 1 97.62 331 HIS A N 1
ATOM 2542 C CA . HIS A 1 331 ? 1.675 -13.922 -17.328 1 97.62 331 HIS A CA 1
ATOM 2543 C C . HIS A 1 331 ? 1.475 -13.172 -18.641 1 97.62 331 HIS A C 1
ATOM 2545 O O . HIS A 1 331 ? 0.394 -12.633 -18.906 1 97.62 331 HIS A O 1
ATOM 2551 N N . ASN A 1 332 ? 2.555 -13.039 -19.328 1 98.31 332 ASN A N 1
ATOM 2552 C CA . ASN A 1 332 ? 2.512 -12.734 -20.75 1 98.31 332 ASN A CA 1
ATOM 2553 C C . ASN A 1 332 ? 2.664 -13.992 -21.594 1 98.31 332 ASN A C 1
ATOM 2555 O O . ASN A 1 332 ? 3.76 -14.555 -21.703 1 98.31 332 ASN A O 1
ATOM 2559 N N . LYS A 1 333 ? 1.603 -14.414 -22.25 1 97.88 333 LYS A N 1
ATOM 2560 C CA . LYS A 1 333 ? 1.558 -15.703 -22.938 1 97.88 333 LYS A CA 1
ATOM 2561 C C . LYS A 1 333 ? 2.621 -15.781 -24.031 1 97.88 333 LYS A C 1
ATOM 2563 O O . LYS A 1 333 ? 3.199 -16.844 -24.266 1 97.88 333 LYS A O 1
ATOM 2568 N N . GLU A 1 334 ? 2.857 -14.695 -24.672 1 98 334 GLU A N 1
ATOM 2569 C CA . GLU A 1 334 ? 3.889 -14.68 -25.703 1 98 334 GLU A CA 1
ATOM 2570 C C . GLU A 1 334 ? 5.273 -14.891 -25.109 1 98 334 GLU A C 1
ATOM 2572 O O . GLU A 1 334 ? 6.094 -15.625 -25.672 1 98 334 GLU A O 1
ATOM 2577 N N . PHE A 1 335 ? 5.492 -14.25 -24.062 1 98.56 335 PHE A N 1
ATOM 2578 C CA . PHE A 1 335 ? 6.773 -14.414 -23.391 1 98.56 335 PHE A CA 1
ATOM 2579 C C . PHE A 1 335 ? 6.953 -15.859 -22.922 1 98.56 335 PHE A C 1
ATOM 2581 O O . PHE A 1 335 ? 8.031 -16.438 -23.094 1 98.56 335 PHE A O 1
ATOM 2588 N N . VAL A 1 336 ? 5.887 -16.438 -22.328 1 98.69 336 VAL A N 1
ATOM 2589 C CA . VAL A 1 336 ? 5.938 -17.812 -21.844 1 98.69 336 VAL A CA 1
ATOM 2590 C C . VAL A 1 336 ? 6.223 -18.766 -23 1 98.69 336 VAL A C 1
ATOM 2592 O O . VAL A 1 336 ? 7.008 -19.703 -22.859 1 98.69 336 VAL A O 1
ATOM 2595 N N . GLU A 1 337 ? 5.617 -18.469 -24.062 1 98.44 337 GLU A N 1
ATOM 2596 C CA . GLU A 1 337 ? 5.855 -19.297 -25.25 1 98.44 337 GLU A CA 1
ATOM 2597 C C . GLU A 1 337 ? 7.312 -19.219 -25.688 1 98.44 337 GLU A C 1
ATOM 2599 O O . GLU A 1 337 ? 7.891 -20.203 -26.141 1 98.44 337 GLU A O 1
ATOM 2604 N N . LYS A 1 338 ? 7.898 -18.062 -25.625 1 98.56 338 LYS A N 1
ATOM 2605 C CA . LYS A 1 338 ? 9.305 -17.891 -25.984 1 98.56 338 LYS A CA 1
ATOM 2606 C C . LYS A 1 338 ? 10.203 -18.703 -25.047 1 98.56 338 LYS A C 1
ATOM 2608 O O . LYS A 1 338 ? 11.172 -19.328 -25.5 1 98.56 338 LYS A O 1
ATOM 2613 N N . VAL A 1 339 ? 9.898 -18.688 -23.781 1 98.88 339 VAL A N 1
ATOM 2614 C CA . VAL A 1 339 ? 10.68 -19.484 -22.828 1 98.88 339 VAL A CA 1
ATOM 2615 C C . VAL A 1 339 ? 10.531 -20.969 -23.156 1 98.88 339 VAL A C 1
ATOM 2617 O O . VAL A 1 339 ? 11.508 -21.719 -23.125 1 98.88 339 VAL A O 1
ATOM 2620 N N . LEU A 1 340 ? 9.312 -21.375 -23.469 1 98.38 340 LEU A N 1
ATOM 2621 C CA . LEU A 1 340 ? 9.055 -22.781 -23.812 1 98.38 340 LEU A CA 1
ATOM 2622 C C . LEU A 1 340 ? 9.828 -23.172 -25.062 1 98.38 340 LEU A C 1
ATOM 2624 O O . LEU A 1 340 ? 10.336 -24.297 -25.156 1 98.38 340 LEU A O 1
ATOM 2628 N N . SER A 1 341 ? 9.898 -22.281 -26.016 1 98.56 341 SER A N 1
ATOM 2629 C CA . SER A 1 341 ? 10.656 -22.547 -27.219 1 98.56 341 SER A CA 1
ATOM 2630 C C . SER A 1 341 ? 12.141 -22.719 -26.922 1 98.56 341 SER A C 1
ATOM 2632 O O . SER A 1 341 ? 12.781 -23.641 -27.453 1 98.56 341 SER A O 1
ATOM 2634 N N . ILE A 1 342 ? 12.633 -21.875 -26.109 1 98.62 342 ILE A N 1
ATOM 2635 C CA . ILE A 1 342 ? 14.023 -21.984 -25.688 1 98.62 342 ILE A CA 1
ATOM 2636 C C . ILE A 1 342 ? 14.25 -23.297 -24.953 1 98.62 342 ILE A C 1
ATOM 2638 O O . ILE A 1 342 ? 15.258 -23.969 -25.156 1 98.62 342 ILE A O 1
ATOM 2642 N N . ASN A 1 343 ? 13.336 -23.656 -24.094 1 98.38 343 ASN A N 1
ATOM 2643 C CA . ASN A 1 343 ? 13.398 -24.891 -23.328 1 98.38 343 ASN A CA 1
ATOM 2644 C C . ASN A 1 343 ? 13.398 -26.109 -24.234 1 98.38 343 ASN A C 1
ATOM 2646 O O . ASN A 1 343 ? 14.125 -27.078 -23.984 1 98.38 343 ASN A O 1
ATOM 2650 N N . ARG A 1 344 ? 12.602 -26.109 -25.281 1 97.56 344 ARG A N 1
ATOM 2651 C CA . ARG A 1 344 ? 12.508 -27.219 -26.219 1 97.56 344 ARG A CA 1
ATOM 2652 C C . ARG A 1 344 ? 13.836 -27.438 -26.953 1 97.56 344 ARG A C 1
ATOM 2654 O O . ARG A 1 344 ? 14.203 -28.562 -27.25 1 97.56 344 ARG A O 1
ATOM 2661 N N . ALA A 1 345 ? 14.516 -26.359 -27.172 1 97.88 345 ALA A N 1
ATOM 2662 C CA . ALA A 1 345 ? 15.766 -26.422 -27.922 1 97.88 345 ALA A CA 1
ATOM 2663 C C . ALA A 1 345 ? 16.953 -26.609 -26.984 1 97.88 345 ALA A C 1
ATOM 2665 O O . ALA A 1 345 ? 18.078 -26.828 -27.438 1 97.88 345 ALA A O 1
ATOM 2666 N N . ALA A 1 346 ? 16.734 -26.594 -25.734 1 97.31 346 ALA A N 1
ATOM 2667 C CA . ALA A 1 346 ? 17.812 -26.594 -24.766 1 97.31 346 ALA A CA 1
ATOM 2668 C C . ALA A 1 346 ? 18.469 -27.969 -24.656 1 97.31 346 ALA A C 1
ATOM 2670 O O . ALA A 1 346 ? 17.797 -29 -24.812 1 97.31 346 ALA A O 1
ATOM 2671 N N . ASP A 1 347 ? 19.797 -28.016 -24.438 1 97.25 347 ASP A N 1
ATOM 2672 C CA . ASP A 1 347 ? 20.547 -29.234 -24.172 1 97.25 347 ASP A CA 1
ATOM 2673 C C . ASP A 1 347 ? 20.219 -29.812 -22.797 1 97.25 347 ASP A C 1
ATOM 2675 O O . ASP A 1 347 ? 20.594 -29.234 -21.781 1 97.25 347 ASP A O 1
ATOM 2679 N N . THR A 1 348 ? 19.609 -30.953 -22.75 1 95.62 348 THR A N 1
ATOM 2680 C CA . THR A 1 348 ? 19.141 -31.547 -21.5 1 95.62 348 THR A CA 1
ATOM 2681 C C . THR A 1 348 ? 20.312 -31.953 -20.609 1 95.62 348 THR A C 1
ATOM 2683 O O . THR A 1 348 ? 20.125 -32.156 -19.406 1 95.62 348 THR A O 1
ATOM 2686 N N . SER A 1 349 ? 21.516 -32.062 -21.172 1 95.81 349 SER A N 1
ATOM 2687 C CA . SER A 1 349 ? 22.703 -32.344 -20.375 1 95.81 349 SER A CA 1
ATOM 2688 C C . SER A 1 349 ? 23.141 -31.125 -19.578 1 95.81 349 SER A C 1
ATOM 2690 O O . SER A 1 349 ? 23.781 -31.25 -18.531 1 95.81 349 SER A O 1
ATOM 2692 N N . VAL A 1 350 ? 22.766 -29.984 -20.047 1 97.19 350 VAL A N 1
ATOM 2693 C CA . VAL A 1 350 ? 23.078 -28.719 -19.391 1 97.19 350 VAL A CA 1
ATOM 2694 C C . VAL A 1 350 ? 21.922 -28.312 -18.469 1 97.19 350 VAL A C 1
ATOM 2696 O O . VAL A 1 350 ? 22.141 -27.922 -17.328 1 97.19 350 VAL A O 1
ATOM 2699 N N . TYR A 1 351 ? 20.766 -28.453 -19.031 1 97.62 351 TYR A N 1
ATOM 2700 C CA . TYR A 1 351 ? 19.562 -28.078 -18.297 1 97.62 351 TYR A CA 1
ATOM 2701 C C . TYR A 1 351 ? 18.797 -29.312 -17.828 1 97.62 351 TYR A C 1
ATOM 2703 O O . TYR A 1 351 ? 18 -29.875 -18.578 1 97.62 351 TYR A O 1
ATOM 2711 N N . GLY A 1 352 ? 18.875 -29.594 -16.578 1 95 352 GLY A N 1
ATOM 2712 C CA . GLY A 1 352 ? 18.391 -30.859 -16.031 1 95 352 GLY A CA 1
ATOM 2713 C C . GLY A 1 352 ? 16.906 -30.812 -15.688 1 95 352 GLY A C 1
ATOM 2714 O O . GLY A 1 352 ? 16.312 -31.844 -15.359 1 95 352 GLY A O 1
ATOM 2715 N N . THR A 1 353 ? 16.266 -29.641 -15.797 1 95.62 353 THR A N 1
ATOM 2716 C CA . THR A 1 353 ? 14.883 -29.547 -15.336 1 95.62 353 THR A CA 1
ATOM 2717 C C . THR A 1 353 ? 13.961 -29.156 -16.484 1 95.62 353 THR A C 1
ATOM 2719 O O . THR A 1 353 ? 12.906 -28.547 -16.266 1 95.62 353 THR A O 1
ATOM 2722 N N . THR A 1 354 ? 14.297 -29.453 -17.734 1 96.62 354 THR A N 1
ATOM 2723 C CA . THR A 1 354 ? 13.555 -29.047 -18.922 1 96.62 354 THR A CA 1
ATOM 2724 C C . THR A 1 354 ? 12.133 -29.594 -18.891 1 96.62 354 THR A C 1
ATOM 2726 O O . THR A 1 354 ? 11.188 -28.906 -19.281 1 96.62 354 THR A O 1
ATOM 2729 N N . GLU A 1 355 ? 11.961 -30.828 -18.438 1 93.94 355 GLU A N 1
ATOM 2730 C CA . GLU A 1 355 ? 10.633 -31.438 -18.391 1 93.94 355 GLU A CA 1
ATOM 2731 C C . GLU A 1 355 ? 9.727 -30.719 -17.391 1 93.94 355 GLU A C 1
ATOM 2733 O O . GLU A 1 355 ? 8.547 -30.484 -17.672 1 93.94 355 GLU A O 1
ATOM 2738 N N . ARG A 1 356 ? 10.266 -30.438 -16.297 1 93.12 356 ARG A N 1
ATOM 2739 C CA . ARG A 1 356 ? 9.492 -29.734 -15.281 1 93.12 356 ARG A CA 1
ATOM 2740 C C . ARG A 1 356 ? 9.125 -28.328 -15.758 1 93.12 356 ARG A C 1
ATOM 2742 O O . ARG A 1 356 ? 8.016 -27.859 -15.531 1 93.12 356 ARG A O 1
ATOM 2749 N N . ILE A 1 357 ? 10.109 -27.672 -16.422 1 96.62 357 ILE A N 1
ATOM 2750 C CA . ILE A 1 357 ? 9.859 -26.328 -16.953 1 96.62 357 ILE A CA 1
ATOM 2751 C C . ILE A 1 357 ? 8.742 -26.406 -17.984 1 96.62 357 ILE A C 1
ATOM 2753 O O . ILE A 1 357 ? 7.824 -25.578 -17.969 1 96.62 357 ILE A O 1
ATOM 2757 N N . LYS A 1 358 ? 8.797 -27.391 -18.844 1 95.56 358 LYS A N 1
ATOM 2758 C CA . LYS A 1 358 ? 7.75 -27.578 -19.859 1 95.56 358 LYS A CA 1
ATOM 2759 C C . LYS A 1 358 ? 6.379 -27.734 -19.203 1 95.56 358 LYS A C 1
ATOM 2761 O O . LYS A 1 358 ? 5.422 -27.062 -19.594 1 95.56 358 LYS A O 1
ATOM 2766 N N . GLY A 1 359 ? 6.297 -28.594 -18.203 1 92.44 359 GLY A N 1
ATOM 2767 C CA . GLY A 1 359 ? 5.031 -28.828 -17.531 1 92.44 359 GLY A CA 1
ATOM 2768 C C . GLY A 1 359 ? 4.48 -27.594 -16.844 1 92.44 359 GLY A C 1
ATOM 2769 O O . GLY A 1 359 ? 3.324 -27.219 -17.047 1 92.44 359 GLY A O 1
ATOM 2770 N N . MET A 1 360 ? 5.305 -26.938 -16.078 1 94.19 360 MET A N 1
ATOM 2771 C CA . MET A 1 360 ? 4.891 -25.797 -15.281 1 94.19 360 MET A CA 1
ATOM 2772 C C . MET A 1 360 ? 4.48 -24.625 -16.172 1 94.19 360 MET A C 1
ATOM 2774 O O . MET A 1 360 ? 3.445 -24 -15.953 1 94.19 360 MET A O 1
ATOM 2778 N N . LEU A 1 361 ? 5.258 -24.359 -17.203 1 97.19 361 LEU A N 1
ATOM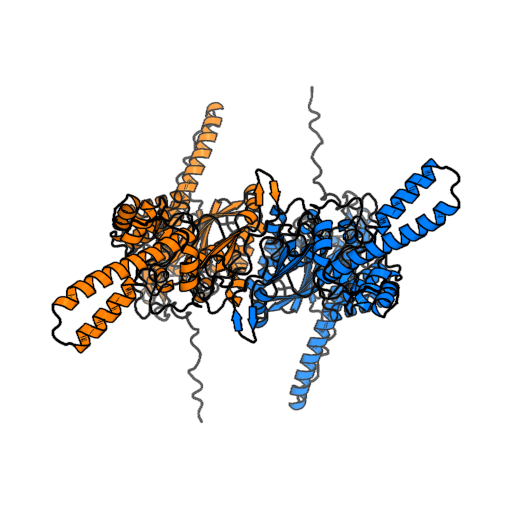 2779 C CA . LEU A 1 361 ? 5.004 -23.188 -18.031 1 97.19 361 LEU A CA 1
ATOM 2780 C C . LEU A 1 361 ? 3.834 -23.438 -18.984 1 97.19 361 LEU A C 1
ATOM 2782 O O . LEU A 1 361 ? 3.104 -22.516 -19.328 1 97.19 361 LEU A O 1
ATOM 2786 N N . THR A 1 362 ? 3.666 -24.656 -19.375 1 94.81 362 THR A N 1
ATOM 2787 C CA . THR A 1 362 ? 2.498 -24.984 -20.188 1 94.81 362 THR A CA 1
ATOM 2788 C C . THR A 1 362 ? 1.21 -24.719 -19.406 1 94.81 362 THR A C 1
ATOM 2790 O O . THR A 1 362 ? 0.265 -24.141 -19.938 1 94.81 362 THR A O 1
ATOM 2793 N N . LEU A 1 363 ? 1.18 -25.141 -18.188 1 92.88 363 LEU A N 1
ATOM 2794 C CA . LEU A 1 363 ? 0.017 -24.875 -17.344 1 92.88 363 LEU A CA 1
ATOM 2795 C C . LEU A 1 363 ? -0.198 -23.375 -17.156 1 92.88 363 LEU A C 1
ATOM 2797 O O . LEU A 1 363 ? -1.324 -22.891 -17.266 1 92.88 363 LEU A O 1
ATOM 2801 N N . ALA A 1 364 ? 0.873 -22.703 -16.875 1 95.81 364 ALA A N 1
ATOM 2802 C CA . ALA A 1 364 ? 0.785 -21.25 -16.672 1 95.81 364 ALA A CA 1
ATOM 2803 C C . ALA A 1 364 ? 0.265 -20.547 -17.906 1 95.81 364 ALA A C 1
ATOM 2805 O O . ALA A 1 364 ? -0.552 -19.625 -17.812 1 95.81 364 ALA A O 1
ATOM 2806 N N . LYS A 1 365 ? 0.725 -20.953 -19.031 1 96.19 365 LYS A N 1
ATOM 2807 C CA . LYS A 1 365 ? 0.341 -20.344 -20.297 1 96.19 365 LYS A CA 1
ATOM 2808 C C . LYS A 1 365 ? -1.144 -20.547 -20.578 1 96.19 365 LYS A C 1
ATOM 2810 O O . LYS A 1 365 ? -1.805 -19.672 -21.141 1 96.19 365 LYS A O 1
ATOM 2815 N N . GLU A 1 366 ? -1.686 -21.672 -20.141 1 93.06 366 GLU A N 1
ATOM 2816 C CA . GLU A 1 366 ? -3.055 -22.047 -20.484 1 93.06 366 GLU A CA 1
ATOM 2817 C C . GLU A 1 366 ? -4.043 -21.531 -19.438 1 93.06 366 GLU A C 1
ATOM 2819 O O . GLU A 1 366 ? -5.258 -21.609 -19.641 1 93.06 366 GLU A O 1
ATOM 2824 N N . GLU A 1 367 ? -3.561 -21.016 -18.391 1 94.62 367 GLU A N 1
ATOM 2825 C CA . GLU A 1 367 ? -4.441 -20.484 -17.359 1 94.62 367 GLU A CA 1
ATOM 2826 C C . GLU A 1 367 ? -5.27 -19.312 -17.875 1 94.62 367 GLU A C 1
ATOM 2828 O O . GLU A 1 367 ? -4.746 -18.422 -18.547 1 94.62 367 GLU A O 1
ATOM 2833 N N . ILE A 1 368 ? -6.535 -19.359 -17.562 1 95.38 368 ILE A N 1
ATOM 2834 C CA . ILE A 1 368 ? -7.352 -18.188 -17.906 1 95.38 368 ILE A CA 1
ATOM 2835 C C . ILE A 1 368 ? -7.027 -17.047 -16.953 1 95.38 368 ILE A C 1
ATOM 2837 O O . ILE A 1 368 ? -6.461 -17.266 -15.875 1 95.38 368 ILE A O 1
ATOM 2841 N N . GLU A 1 369 ? -7.395 -15.852 -17.266 1 94.94 369 GLU A N 1
ATOM 2842 C CA . GLU A 1 369 ? -6.945 -14.648 -16.562 1 94.94 369 GLU A CA 1
ATOM 2843 C C . GLU A 1 369 ? -7.797 -14.367 -15.336 1 94.94 369 GLU A C 1
ATOM 2845 O O . GLU A 1 369 ? -7.43 -13.547 -14.492 1 94.94 369 GLU A O 1
ATOM 2850 N N . THR A 1 370 ? -8.891 -15.07 -15.164 1 95.69 370 THR A N 1
ATOM 2851 C CA . THR A 1 370 ? -9.742 -14.875 -13.992 1 95.69 370 THR A CA 1
ATOM 2852 C C . THR A 1 370 ? -8.945 -15.109 -12.711 1 95.69 370 THR A C 1
ATOM 2854 O O . THR A 1 370 ? -8.258 -16.125 -12.578 1 95.69 370 THR A O 1
ATOM 2857 N N . PRO A 1 371 ? -9.062 -14.18 -11.781 1 96.31 371 PRO A N 1
ATOM 2858 C CA . PRO A 1 371 ? -8.289 -14.328 -10.555 1 96.31 371 PRO A CA 1
ATOM 2859 C C . PRO A 1 371 ? -8.766 -15.5 -9.695 1 96.31 371 PRO A C 1
ATOM 2861 O O . PRO A 1 371 ? -9.969 -15.742 -9.594 1 96.31 371 PRO A O 1
ATOM 2864 N N . PHE A 1 372 ? -7.789 -16.234 -9.164 1 96.75 372 PHE A N 1
ATOM 2865 C CA . PHE A 1 372 ? -7.914 -17.266 -8.148 1 96.75 372 PHE A CA 1
ATOM 2866 C C . PHE A 1 372 ? -8.555 -18.516 -8.734 1 96.75 372 PHE A C 1
ATOM 2868 O O . PHE A 1 372 ? -8.789 -18.594 -9.945 1 96.75 372 PHE A O 1
ATOM 2875 N N . TYR A 1 373 ? -8.578 -19.578 -7.941 1 95.69 373 TYR A N 1
ATOM 2876 C CA . TYR A 1 373 ? -9.055 -20.906 -8.328 1 95.69 373 TYR A CA 1
ATOM 2877 C C . TYR A 1 373 ? -9.812 -21.562 -7.188 1 95.69 373 TYR A C 1
ATOM 2879 O O . TYR A 1 373 ? -9.812 -21.062 -6.059 1 95.69 373 TYR A O 1
ATOM 2887 N N . THR A 1 374 ? -10.539 -22.609 -7.527 1 93.25 374 THR A N 1
ATOM 2888 C CA . THR A 1 374 ? -11.297 -23.375 -6.551 1 93.25 374 THR A CA 1
ATOM 2889 C C . THR A 1 374 ? -10.828 -24.828 -6.52 1 93.25 374 THR A C 1
ATOM 2891 O O . THR A 1 374 ? -10.57 -25.422 -7.57 1 93.25 374 THR A O 1
ATOM 2894 N N . ASN A 1 375 ? -10.688 -25.266 -5.336 1 93.5 375 ASN A N 1
ATOM 2895 C CA . ASN A 1 375 ? -10.305 -26.656 -5.125 1 93.5 375 ASN A CA 1
ATOM 2896 C C . ASN A 1 375 ? -11.508 -27.594 -5.199 1 93.5 375 ASN A C 1
ATOM 2898 O O . ASN A 1 375 ? -12.477 -27.422 -4.461 1 93.5 375 ASN A O 1
ATOM 2902 N N . LEU A 1 376 ? -11.469 -28.625 -5.98 1 93.19 376 LEU A N 1
ATOM 2903 C CA . LEU A 1 376 ? -12.609 -29.484 -6.266 1 93.19 376 LEU A CA 1
ATOM 2904 C C . LEU A 1 376 ? -12.797 -30.531 -5.168 1 93.19 376 LEU A C 1
ATOM 2906 O O . LEU A 1 376 ? -13.82 -31.219 -5.125 1 93.19 376 LEU A O 1
ATOM 2910 N N . GLY A 1 377 ? -11.844 -30.656 -4.312 1 90.19 377 GLY A N 1
ATOM 2911 C CA . GLY A 1 377 ? -12.031 -31.438 -3.109 1 90.19 377 GLY A CA 1
ATOM 2912 C C . GLY A 1 377 ? -12.758 -30.688 -2.006 1 90.19 377 GLY A C 1
ATOM 2913 O O . GLY A 1 377 ? -13.477 -31.297 -1.207 1 90.19 377 GLY A O 1
ATOM 2914 N N . ARG A 1 378 ? -12.602 -29.453 -2.012 1 92.5 378 ARG A N 1
ATOM 2915 C CA . ARG A 1 378 ? -13.156 -28.609 -0.959 1 92.5 378 ARG A CA 1
ATOM 2916 C C . ARG A 1 378 ? -14.57 -28.156 -1.307 1 92.5 378 ARG A C 1
ATOM 2918 O O . ARG A 1 378 ? -15.445 -28.125 -0.44 1 92.5 378 ARG A O 1
ATOM 2925 N N . LEU A 1 379 ? -14.836 -27.844 -2.475 1 95.25 379 LEU A N 1
ATOM 2926 C CA . LEU A 1 379 ? -16.109 -27.281 -2.926 1 95.25 379 LEU A CA 1
ATOM 2927 C C . LEU A 1 379 ? -17.266 -28.203 -2.582 1 95.25 379 LEU A C 1
ATOM 2929 O O . LEU A 1 379 ? -18.25 -27.766 -1.961 1 95.25 379 LEU A O 1
ATOM 2933 N N . PRO A 1 380 ? -17.234 -29.5 -2.844 1 94.81 380 PRO A N 1
ATOM 2934 C CA . PRO A 1 380 ? -18.359 -30.375 -2.516 1 94.81 380 PRO A CA 1
ATOM 2935 C C . PRO A 1 380 ? -18.516 -30.594 -1.014 1 94.81 380 PRO A C 1
ATOM 2937 O O . PRO A 1 380 ? -19.609 -30.922 -0.546 1 94.81 380 PRO A O 1
ATOM 2940 N N . SER A 1 381 ? -17.438 -30.375 -0.289 1 94 381 SER A N 1
ATOM 2941 C CA . SER A 1 381 ? -17.5 -30.562 1.157 1 94 381 SER A CA 1
ATOM 2942 C C . SER A 1 381 ? -18.438 -29.531 1.799 1 94 381 SER A C 1
ATOM 2944 O O . SER A 1 381 ? -18.953 -29.766 2.895 1 94 381 SER A O 1
ATOM 2946 N N . LEU A 1 382 ? -18.625 -28.438 1.126 1 95.19 382 LEU A N 1
ATOM 2947 C CA . LEU A 1 382 ? -19.594 -27.438 1.563 1 95.19 382 LEU A CA 1
ATOM 2948 C C . LEU A 1 382 ? -20.969 -28.062 1.748 1 95.19 382 LEU A C 1
ATOM 2950 O O . LEU A 1 382 ? -21.734 -27.656 2.621 1 95.19 382 LEU A O 1
ATOM 2954 N N . PHE A 1 383 ? -21.234 -29.156 0.998 1 95.81 383 PHE A N 1
ATOM 2955 C CA . PHE A 1 383 ? -22.531 -29.812 0.991 1 95.81 383 PHE A CA 1
ATOM 2956 C C . PHE A 1 383 ? -22.438 -31.219 1.548 1 95.81 383 PHE A C 1
ATOM 2958 O O . PHE A 1 383 ? -23.375 -32 1.446 1 95.81 383 PHE A O 1
ATOM 2965 N N . LYS A 1 384 ? -21.281 -31.562 2.086 1 93.94 384 LYS A N 1
ATOM 2966 C CA . LYS A 1 384 ? -21.016 -32.906 2.611 1 93.94 384 LYS A CA 1
ATOM 2967 C C . LYS A 1 384 ? -21.203 -33.969 1.529 1 93.94 384 LYS A C 1
ATOM 2969 O O . LYS A 1 384 ? -21.828 -35 1.764 1 93.94 384 LYS A O 1
ATOM 2974 N N . ALA A 1 385 ? -20.75 -33.562 0.388 1 94.31 385 ALA A N 1
ATOM 2975 C CA . ALA A 1 385 ? -20.812 -34.469 -0.762 1 94.31 385 ALA A CA 1
ATOM 2976 C C . ALA A 1 385 ? -19.422 -34.969 -1.134 1 94.31 385 ALA A C 1
ATOM 2978 O O . ALA A 1 385 ? -18.422 -34.5 -0.625 1 94.31 385 ALA A O 1
ATOM 2979 N N . SER A 1 386 ? -19.406 -36.031 -1.95 1 92.94 386 SER A N 1
ATOM 2980 C CA . SER A 1 386 ? -18.156 -36.594 -2.43 1 92.94 386 SER A CA 1
ATOM 2981 C C . SER A 1 386 ? -17.469 -35.656 -3.418 1 92.94 386 SER A C 1
ATOM 2983 O O . SER A 1 386 ? -18.109 -34.75 -3.973 1 92.94 386 SER A O 1
ATOM 2985 N N . THR A 1 387 ? -16.25 -35.906 -3.666 1 94 387 THR A N 1
ATOM 2986 C CA . THR A 1 387 ? -15.43 -35.062 -4.535 1 94 387 THR A CA 1
ATOM 2987 C C . THR A 1 387 ? -15.961 -35.062 -5.965 1 94 387 THR A C 1
ATOM 2989 O O . THR A 1 387 ? -16.484 -36.094 -6.426 1 94 387 THR A O 1
ATOM 2992 N N . ILE A 1 388 ? -15.852 -34.031 -6.617 1 94.12 388 ILE A N 1
ATOM 2993 C CA . ILE A 1 388 ? -16.234 -33.938 -8.016 1 94.12 388 ILE A CA 1
ATOM 2994 C C . ILE A 1 388 ? -15.039 -34.219 -8.906 1 94.12 388 ILE A C 1
ATOM 2996 O O . ILE A 1 388 ? -14.008 -33.562 -8.828 1 94.12 388 ILE A O 1
ATOM 3000 N N . PRO A 1 389 ? -15.164 -35.188 -9.711 1 93 389 PRO A N 1
ATOM 3001 C CA . PRO A 1 389 ? -14.062 -35.406 -10.648 1 93 389 PRO A CA 1
ATOM 3002 C C . PRO A 1 389 ? -13.836 -34.188 -11.562 1 93 389 PRO A C 1
ATOM 3004 O O . PRO A 1 389 ? -14.805 -33.594 -12.031 1 93 389 PRO A O 1
ATOM 3007 N N . LEU A 1 390 ? -12.641 -33.969 -11.797 1 92.94 390 LEU A N 1
ATOM 3008 C CA . LEU A 1 390 ? -12.227 -32.781 -12.57 1 92.94 390 LEU A CA 1
ATOM 3009 C C . LEU A 1 390 ? -12.891 -32.781 -13.945 1 92.94 390 LEU A C 1
ATOM 3011 O O . LEU A 1 390 ? -13.367 -31.75 -14.406 1 92.94 390 LEU A O 1
ATOM 3015 N N . THR A 1 391 ? -12.938 -33.938 -14.609 1 92.56 391 THR A N 1
ATOM 3016 C CA . THR A 1 391 ? -13.5 -34.031 -15.953 1 92.56 391 THR A CA 1
ATOM 3017 C C . THR A 1 391 ? -15 -33.719 -15.945 1 92.56 391 THR A C 1
ATOM 3019 O O . THR A 1 391 ? -15.5 -33.031 -16.828 1 92.56 391 THR A O 1
ATOM 3022 N N . GLU A 1 392 ? -15.719 -34.25 -14.953 1 95 392 GLU A N 1
ATOM 3023 C CA . GLU A 1 392 ? -17.156 -34.031 -14.852 1 95 392 GLU A CA 1
ATOM 3024 C C . GLU A 1 392 ? -17.438 -32.531 -14.578 1 95 392 GLU A C 1
ATOM 3026 O O . GLU A 1 392 ? -18.375 -31.984 -15.148 1 95 392 GLU A O 1
ATOM 3031 N N . PHE A 1 393 ? -16.688 -32.031 -13.734 1 95.75 393 PHE A N 1
ATOM 3032 C CA . PHE A 1 393 ? -16.859 -30.625 -13.43 1 95.75 393 PHE A CA 1
ATOM 3033 C C . PHE A 1 393 ? -16.609 -29.766 -14.656 1 95.75 393 PHE A C 1
ATOM 3035 O O . PHE A 1 393 ? -17.344 -28.812 -14.93 1 95.75 393 PHE A O 1
ATOM 3042 N N . ALA A 1 394 ? -15.539 -30.031 -15.414 1 95.25 394 ALA A N 1
ATOM 3043 C CA . ALA A 1 394 ? -15.195 -29.297 -16.625 1 95.25 394 ALA A CA 1
ATOM 3044 C C . ALA A 1 394 ? -16.297 -29.438 -17.672 1 95.25 394 ALA A C 1
ATOM 3046 O O . ALA A 1 394 ? -16.625 -28.469 -18.375 1 95.25 394 ALA A O 1
ATOM 3047 N N . ARG A 1 395 ? -16.828 -30.672 -17.781 1 96.5 395 ARG A N 1
ATOM 3048 C CA . ARG A 1 395 ? -17.938 -30.891 -18.688 1 96.5 395 ARG A CA 1
ATOM 3049 C C . ARG A 1 395 ? -19.125 -30 -18.312 1 96.5 395 ARG A C 1
ATOM 3051 O O . ARG A 1 395 ? -19.719 -29.344 -19.172 1 96.5 395 ARG A O 1
ATOM 3058 N N . ALA A 1 396 ? -19.438 -30.031 -17.047 1 97.5 396 ALA A N 1
ATOM 3059 C CA . ALA A 1 396 ? -20.578 -29.266 -16.562 1 97.5 396 ALA A CA 1
ATOM 3060 C C . ALA A 1 396 ? -20.406 -27.766 -16.828 1 97.5 396 ALA A C 1
ATOM 3062 O O . ALA A 1 396 ? -21.328 -27.094 -17.297 1 97.5 396 ALA A O 1
ATOM 3063 N N . LEU A 1 397 ? -19.219 -27.219 -16.547 1 96.75 397 LEU A N 1
ATOM 3064 C CA . LEU A 1 397 ? -18.938 -25.797 -16.781 1 96.75 397 LEU A CA 1
ATOM 3065 C C . LEU A 1 397 ? -19.031 -25.469 -18.266 1 96.75 397 LEU A C 1
ATOM 3067 O O . LEU A 1 397 ? -19.641 -24.453 -18.641 1 96.75 397 LEU A O 1
ATOM 3071 N N . GLY A 1 398 ? -18.391 -26.312 -19.062 1 95.94 398 GLY A N 1
ATOM 3072 C CA . GLY A 1 398 ? -18.453 -26.109 -20.5 1 95.94 398 GLY A CA 1
ATOM 3073 C C . GLY A 1 398 ? -19.859 -26.141 -21.062 1 95.94 398 GLY A C 1
ATOM 3074 O O . GLY A 1 398 ? -20.219 -25.344 -21.922 1 95.94 398 GLY A O 1
ATOM 3075 N N . ASN A 1 399 ? -20.594 -27.047 -20.578 1 97.25 399 ASN A N 1
ATOM 3076 C CA . ASN A 1 399 ? -21.969 -27.219 -21.047 1 97.25 399 ASN A CA 1
ATOM 3077 C C . ASN A 1 399 ? -22.859 -26.047 -20.609 1 97.25 399 ASN A C 1
ATOM 3079 O O . ASN A 1 399 ? -23.906 -25.812 -21.188 1 97.25 399 ASN A O 1
ATOM 3083 N N . LEU A 1 400 ? -22.438 -25.328 -19.578 1 96.38 400 LEU A N 1
ATOM 3084 C CA . LEU A 1 400 ? -23.141 -24.109 -19.156 1 96.38 400 LEU A CA 1
ATOM 3085 C C . LEU A 1 400 ? -22.594 -22.891 -19.859 1 96.38 400 LEU A C 1
ATOM 3087 O O . LEU A 1 400 ? -23.031 -21.766 -19.609 1 96.38 400 LEU A O 1
ATOM 3091 N N . GLY A 1 401 ? -21.5 -23.078 -20.688 1 95.19 401 GLY A N 1
ATOM 3092 C CA . GLY A 1 401 ? -20.984 -22 -21.516 1 95.19 401 GLY A CA 1
ATOM 3093 C C . GLY A 1 401 ? -19.844 -21.219 -20.859 1 95.19 401 GLY A C 1
ATOM 3094 O O . GLY A 1 401 ? -19.562 -20.094 -21.25 1 95.19 401 GLY A O 1
ATOM 3095 N N . HIS A 1 402 ? -19.25 -21.781 -19.875 1 96.75 402 HIS A N 1
ATOM 3096 C CA . HIS A 1 402 ? -18.156 -21.094 -19.188 1 96.75 402 HIS A CA 1
ATOM 3097 C C . HIS A 1 402 ? -16.812 -21.672 -19.562 1 96.75 402 HIS A C 1
ATOM 3099 O O . HIS A 1 402 ? -16.719 -22.828 -19.984 1 96.75 402 HIS A O 1
ATOM 3105 N N . ARG A 1 403 ? -15.766 -20.875 -19.422 1 95.94 403 ARG A N 1
ATOM 3106 C CA . ARG A 1 403 ? -14.398 -21.328 -19.641 1 95.94 403 ARG A CA 1
ATOM 3107 C C . ARG A 1 403 ? -13.805 -21.922 -18.359 1 95.94 403 ARG A C 1
ATOM 3109 O O . ARG A 1 403 ? -14.211 -21.562 -17.266 1 95.94 403 ARG A O 1
ATOM 3116 N N . VAL A 1 404 ? -12.859 -22.812 -18.578 1 95 404 VAL A N 1
ATOM 3117 C CA . VAL A 1 404 ? -12.219 -23.484 -17.438 1 95 404 VAL A CA 1
ATOM 3118 C C . VAL A 1 404 ? -10.758 -23.766 -17.766 1 95 404 VAL A C 1
ATOM 3120 O O . VAL A 1 404 ? -10.398 -23.984 -18.922 1 95 404 VAL A O 1
ATOM 3123 N N . SER A 1 405 ? -9.891 -23.641 -16.828 1 94.69 405 SER A N 1
ATOM 3124 C CA . SER A 1 405 ? -8.492 -24.047 -16.953 1 94.69 405 SER A CA 1
ATOM 3125 C C . SER A 1 405 ? -7.957 -24.609 -15.648 1 94.69 405 SER A C 1
ATOM 3127 O O . SER A 1 405 ? -8.547 -24.406 -14.586 1 94.69 405 SER A O 1
ATOM 3129 N N . LEU A 1 406 ? -6.914 -25.375 -15.766 1 93.25 406 LEU A N 1
ATOM 3130 C CA . LEU A 1 406 ? -6.145 -25.719 -14.578 1 93.25 406 LEU A CA 1
ATOM 3131 C C . LEU A 1 406 ? -5.328 -24.531 -14.086 1 93.25 406 LEU A C 1
ATOM 3133 O O . LEU A 1 406 ? -5.344 -23.469 -14.703 1 93.25 406 LEU A O 1
ATOM 3137 N N . THR A 1 407 ? -4.762 -24.672 -12.906 1 93.69 407 THR A N 1
ATOM 3138 C CA . THR A 1 407 ? -3.82 -23.688 -12.383 1 93.69 407 THR A CA 1
ATOM 3139 C C . THR A 1 407 ? -2.49 -24.344 -12.023 1 93.69 407 THR A C 1
ATOM 3141 O O . THR A 1 407 ? -2.461 -25.484 -11.562 1 93.69 407 THR A O 1
ATOM 3144 N N . HIS A 1 408 ? -1.387 -23.641 -12.203 1 93.12 408 HIS A N 1
ATOM 3145 C CA . HIS A 1 408 ? -0.067 -24.156 -11.852 1 93.12 408 HIS A CA 1
ATOM 3146 C C . HIS A 1 408 ? 0.167 -24.094 -10.352 1 93.12 408 HIS A C 1
ATOM 3148 O O . HIS A 1 408 ? 1.072 -24.75 -9.828 1 93.12 408 HIS A O 1
ATOM 3154 N N . ALA A 1 409 ? -0.658 -23.344 -9.664 1 92 409 ALA A N 1
ATOM 3155 C CA . ALA A 1 409 ? -0.387 -22.969 -8.281 1 92 409 ALA A CA 1
ATOM 3156 C C . ALA A 1 409 ? -0.845 -24.062 -7.312 1 92 409 ALA A C 1
ATOM 3158 O O . ALA A 1 409 ? -0.375 -24.125 -6.172 1 92 409 ALA A O 1
ATOM 3159 N N . LYS A 1 410 ? -1.793 -24.891 -7.766 1 89.38 410 LYS A N 1
ATOM 3160 C CA . LYS A 1 410 ? -2.363 -25.875 -6.848 1 89.38 410 LYS A CA 1
ATOM 3161 C C . LYS A 1 410 ? -2.932 -27.062 -7.605 1 89.38 410 LYS A C 1
ATOM 3163 O O . LYS A 1 410 ? -3.643 -26.906 -8.602 1 89.38 410 LYS A O 1
ATOM 3168 N N . ALA A 1 411 ? -2.689 -28.203 -7.031 1 86.5 411 ALA A N 1
ATOM 3169 C CA . ALA A 1 411 ? -3.223 -29.406 -7.645 1 86.5 411 ALA A CA 1
ATOM 3170 C C . ALA A 1 411 ? -4.727 -29.531 -7.406 1 86.5 411 ALA A C 1
ATOM 3172 O O . ALA A 1 411 ? -5.25 -29 -6.43 1 86.5 411 ALA A O 1
ATOM 3173 N N . ASN A 1 412 ? -5.418 -30.172 -8.258 1 89.06 412 ASN A N 1
ATOM 3174 C CA . ASN A 1 412 ? -6.844 -30.484 -8.172 1 89.06 412 ASN A CA 1
ATOM 3175 C C . ASN A 1 412 ? -7.68 -29.203 -8.047 1 89.06 412 ASN A C 1
ATOM 3177 O O . ASN A 1 412 ? -8.641 -29.172 -7.273 1 89.06 412 ASN A O 1
ATOM 3181 N N . SER A 1 413 ? -7.223 -28.172 -8.695 1 92.56 413 SER A N 1
ATOM 3182 C CA . SER A 1 413 ? -7.914 -26.891 -8.664 1 92.56 413 SER A CA 1
ATOM 3183 C C . SER A 1 413 ? -8.164 -26.359 -10.07 1 92.56 413 SER A C 1
ATOM 3185 O O . SER A 1 413 ? -7.414 -26.672 -11 1 92.56 413 SER A O 1
ATOM 3187 N N . ILE A 1 414 ? -9.188 -25.594 -10.172 1 93.38 414 ILE A N 1
ATOM 3188 C CA . ILE A 1 414 ? -9.539 -25.078 -11.492 1 93.38 414 ILE A CA 1
ATOM 3189 C C . ILE A 1 414 ? -9.812 -23.578 -11.406 1 93.38 414 ILE A C 1
ATOM 3191 O O . ILE A 1 414 ? -10.25 -23.078 -10.359 1 93.38 414 ILE A O 1
ATOM 3195 N N . LYS A 1 415 ? -9.539 -22.891 -12.469 1 95.81 415 LYS A N 1
ATOM 3196 C CA . LYS A 1 415 ? -9.992 -21.531 -12.711 1 95.81 415 LYS A CA 1
ATOM 3197 C C . LYS A 1 415 ? -11.164 -21.516 -13.688 1 95.81 415 LYS A C 1
ATOM 3199 O O . LYS A 1 415 ? -11.211 -22.312 -14.625 1 95.81 415 LYS A O 1
ATOM 3204 N N . THR A 1 416 ? -12.109 -20.609 -13.492 1 96.94 416 THR A N 1
ATOM 3205 C CA . THR A 1 416 ? -13.25 -20.562 -14.398 1 96.94 416 THR A CA 1
ATOM 3206 C C . THR A 1 416 ? -13.766 -19.141 -14.539 1 96.94 416 THR A C 1
ATOM 3208 O O . THR A 1 416 ? -13.508 -18.281 -13.68 1 96.94 416 THR A O 1
ATOM 3211 N N . SER A 1 417 ? -14.336 -18.859 -15.641 1 96.75 417 SER A N 1
ATOM 3212 C CA . SER A 1 417 ? -15 -17.578 -15.883 1 96.75 417 SER A CA 1
ATOM 3213 C C . SER A 1 417 ? -16.406 -17.562 -15.305 1 96.75 417 SER A C 1
ATOM 3215 O O . SER A 1 417 ? -17.094 -16.531 -15.328 1 96.75 417 SER A O 1
ATOM 3217 N N . ALA A 1 418 ? -16.859 -18.688 -14.805 1 97.31 418 ALA A N 1
ATOM 3218 C CA . ALA A 1 418 ? -18.219 -18.797 -14.273 1 97.31 418 ALA A CA 1
ATOM 3219 C C . ALA A 1 418 ? -18.391 -17.922 -13.039 1 97.31 418 ALA A C 1
ATOM 3221 O O . ALA A 1 418 ? -17.5 -17.844 -12.188 1 97.31 418 ALA A O 1
ATOM 3222 N N . PRO A 1 419 ? -19.578 -17.203 -13 1 96.31 419 PRO A N 1
ATOM 3223 C CA . PRO A 1 419 ? -19.875 -16.594 -11.711 1 96.31 419 PRO A CA 1
ATOM 3224 C C . PRO A 1 419 ? -19.938 -17.594 -10.562 1 96.31 419 PRO A C 1
ATOM 3226 O O . PRO A 1 419 ? -20.25 -18.766 -10.789 1 96.31 419 PRO A O 1
ATOM 3229 N N . TRP A 1 420 ? -19.641 -17.172 -9.43 1 95.81 420 TRP A N 1
ATOM 3230 C CA . TRP A 1 420 ? -19.547 -18.078 -8.281 1 95.81 420 TRP A CA 1
ATOM 3231 C C . TRP A 1 420 ? -20.875 -18.797 -8.047 1 95.81 420 TRP A C 1
ATOM 3233 O O . TRP A 1 420 ? -20.891 -19.953 -7.629 1 95.81 420 TRP A O 1
ATOM 3243 N N . GLU A 1 421 ? -21.953 -18.109 -8.289 1 96.31 421 GLU A N 1
ATOM 3244 C CA . GLU A 1 421 ? -23.266 -18.719 -8.125 1 96.31 421 GLU A CA 1
ATOM 3245 C C . GLU A 1 421 ? -23.422 -19.969 -9 1 96.31 421 GLU A C 1
ATOM 3247 O O . GLU A 1 421 ? -24.031 -20.953 -8.586 1 96.31 421 GLU A O 1
ATOM 3252 N N . ASP A 1 422 ? -22.844 -19.891 -10.164 1 97.5 422 ASP A N 1
ATOM 3253 C CA . ASP A 1 422 ? -22.891 -21.047 -11.055 1 97.5 422 ASP A CA 1
ATOM 3254 C C . ASP A 1 422 ? -22 -22.172 -10.539 1 97.5 422 ASP A C 1
ATOM 3256 O O . ASP A 1 422 ? -22.328 -23.344 -10.695 1 97.5 422 ASP A O 1
ATOM 3260 N N . VAL A 1 423 ? -20.906 -21.797 -10.023 1 97.5 423 VAL A N 1
ATOM 3261 C CA . VAL A 1 423 ? -20.016 -22.797 -9.438 1 97.5 423 VAL A CA 1
ATOM 3262 C C . VAL A 1 423 ? -20.734 -23.516 -8.289 1 97.5 423 VAL A C 1
ATOM 3264 O O . VAL A 1 423 ? -20.672 -24.75 -8.188 1 97.5 423 VAL A O 1
ATOM 3267 N N . LEU A 1 424 ? -21.422 -22.734 -7.434 1 97.38 424 LEU A N 1
ATOM 3268 C CA . LEU A 1 424 ? -22.188 -23.312 -6.332 1 97.38 424 LEU A CA 1
ATOM 3269 C C . LEU A 1 424 ? -23.312 -24.188 -6.855 1 97.38 424 LEU A C 1
ATOM 3271 O O . LEU A 1 424 ? -23.594 -25.25 -6.281 1 97.38 424 LEU A O 1
ATOM 3275 N N . LEU A 1 425 ? -23.938 -23.766 -7.895 1 97.75 425 LEU A N 1
ATOM 3276 C CA . LEU A 1 425 ? -25 -24.547 -8.516 1 97.75 425 LEU A CA 1
ATOM 3277 C C . LEU A 1 425 ? -24.484 -25.906 -8.961 1 97.75 425 LEU A C 1
ATOM 3279 O O . LEU A 1 425 ? -25.125 -26.922 -8.727 1 97.75 425 LEU A O 1
ATOM 3283 N N . LEU A 1 426 ? -23.375 -25.906 -9.602 1 97.62 426 LEU A N 1
ATOM 3284 C CA . LEU A 1 426 ? -22.781 -27.156 -10.062 1 97.62 426 LEU A CA 1
ATOM 3285 C C . LEU A 1 426 ? -22.531 -28.109 -8.898 1 97.62 426 LEU A C 1
ATOM 3287 O O . LEU A 1 426 ? -22.828 -29.297 -8.984 1 97.62 426 LEU A O 1
ATOM 3291 N N . ALA A 1 427 ? -22.016 -27.578 -7.852 1 97 427 ALA A N 1
ATOM 3292 C CA . ALA A 1 427 ? -21.719 -28.406 -6.68 1 97 427 ALA A CA 1
ATOM 3293 C C . ALA A 1 427 ? -23.016 -28.953 -6.07 1 97 427 ALA A C 1
ATOM 3295 O O . ALA A 1 427 ? -23.062 -30.109 -5.637 1 97 427 ALA A O 1
ATOM 3296 N N . ALA A 1 428 ? -24 -28.125 -6.023 1 97.06 428 ALA A N 1
ATOM 3297 C CA . ALA A 1 428 ? -25.297 -28.547 -5.488 1 97.06 428 ALA A CA 1
ATOM 3298 C C . ALA A 1 428 ? -25.906 -29.641 -6.344 1 97.06 428 ALA A C 1
ATOM 3300 O O . ALA A 1 428 ? -26.469 -30.609 -5.816 1 97.06 428 ALA A O 1
ATOM 3301 N N . ARG A 1 429 ? -25.844 -29.484 -7.613 1 97.25 429 ARG A N 1
ATOM 3302 C CA . ARG A 1 429 ? -26.406 -30.484 -8.523 1 97.25 429 ARG A CA 1
ATOM 3303 C C . ARG A 1 429 ? -25.578 -31.781 -8.469 1 97.25 429 ARG A C 1
ATOM 3305 O O . ARG A 1 429 ? -26.125 -32.875 -8.703 1 97.25 429 ARG A O 1
ATOM 3312 N N . TRP A 1 430 ? -24.328 -31.641 -8.273 1 97.12 430 TRP A N 1
ATOM 3313 C CA . TRP A 1 430 ? -23.5 -32.844 -8.086 1 97.12 430 TRP A CA 1
ATOM 3314 C C . TRP A 1 430 ? -23.969 -33.625 -6.875 1 97.12 430 TRP A C 1
ATOM 3316 O O . TRP A 1 430 ? -24.016 -34.875 -6.922 1 97.12 430 TRP A O 1
ATOM 3326 N N . LEU A 1 431 ? -24.25 -32.938 -5.777 1 96.38 431 LEU A N 1
ATOM 3327 C CA . LEU A 1 431 ? -24.797 -33.594 -4.605 1 96.38 431 LEU A CA 1
ATOM 3328 C C . LEU A 1 431 ? -26.031 -34.406 -4.977 1 96.38 431 LEU A C 1
ATOM 3330 O O . LEU A 1 431 ? -26.172 -35.562 -4.57 1 96.38 431 LEU A O 1
ATOM 3334 N N . ARG A 1 432 ? -26.906 -33.812 -5.719 1 95.62 432 ARG A N 1
ATOM 3335 C CA . ARG A 1 432 ? -28.109 -34.5 -6.172 1 95.62 432 ARG A CA 1
ATOM 3336 C C . ARG A 1 432 ? -27.766 -35.75 -6.977 1 95.62 432 ARG A C 1
ATOM 3338 O O . ARG A 1 432 ? -28.344 -36.812 -6.754 1 95.62 432 ARG A O 1
ATOM 3345 N N . LYS A 1 433 ? -26.891 -35.562 -7.871 1 95.56 433 LYS A N 1
ATOM 3346 C CA . LYS A 1 433 ? -26.469 -36.688 -8.703 1 95.56 433 LYS A CA 1
ATOM 3347 C C . LYS A 1 433 ? -25.906 -37.812 -7.859 1 95.56 433 LYS A C 1
ATOM 3349 O O . LYS A 1 433 ? -26.188 -39 -8.109 1 95.56 433 LYS A O 1
ATOM 3354 N N . CYS A 1 434 ? -25.109 -37.469 -6.895 1 94.62 434 CYS A N 1
ATOM 3355 C CA . CYS A 1 434 ? -24.547 -38.469 -5.988 1 94.62 434 CYS A CA 1
ATOM 3356 C C . CYS A 1 434 ? -25.641 -39.188 -5.211 1 94.62 434 CYS A C 1
ATOM 3358 O O . CYS A 1 434 ? -25.578 -40.406 -5.035 1 94.62 434 CYS A O 1
ATOM 3360 N N . ASN A 1 435 ? -26.594 -38.438 -4.75 1 95.44 435 ASN A N 1
ATOM 3361 C CA . ASN A 1 435 ? -27.703 -39.031 -3.998 1 95.44 435 ASN A CA 1
ATOM 3362 C C . ASN A 1 435 ? -28.547 -39.969 -4.867 1 95.44 435 ASN A C 1
ATOM 3364 O O . ASN A 1 435 ? -28.984 -41 -4.406 1 95.44 435 ASN A O 1
ATOM 3368 N N . GLU A 1 436 ? -28.75 -39.531 -6.055 1 95.56 436 GLU A N 1
ATOM 3369 C CA . GLU A 1 436 ? -29.516 -40.375 -6.992 1 95.56 436 GLU A CA 1
ATOM 3370 C C . GLU A 1 436 ? -28.781 -41.688 -7.27 1 95.56 436 GLU A C 1
ATOM 3372 O O . GLU A 1 436 ? -29.422 -42.75 -7.332 1 95.56 436 GLU A O 1
ATOM 3377 N N . LYS A 1 437 ? -27.547 -41.531 -7.48 1 94.56 437 LYS A N 1
ATOM 3378 C CA . LYS A 1 437 ? -26.75 -42.719 -7.684 1 94.56 437 LYS A CA 1
ATOM 3379 C C . LYS A 1 437 ? -26.797 -43.625 -6.461 1 94.56 437 LYS A C 1
ATOM 3381 O O . LYS A 1 437 ? -26.984 -44.844 -6.586 1 94.56 437 LYS A O 1
ATOM 3386 N N . ARG A 1 438 ? -26.625 -43.062 -5.336 1 93.56 438 ARG A N 1
ATOM 3387 C CA . ARG A 1 438 ? -26.688 -43.844 -4.086 1 93.56 438 ARG A CA 1
ATOM 3388 C C . ARG A 1 438 ? -28.047 -44.5 -3.906 1 93.56 438 ARG A C 1
ATOM 3390 O O . ARG A 1 438 ? -28.141 -45.625 -3.467 1 93.56 438 ARG A O 1
ATOM 3397 N N . LEU A 1 439 ? -29.047 -43.75 -4.223 1 94.44 439 LEU A N 1
ATOM 3398 C CA . LEU A 1 439 ? -30.406 -44.281 -4.137 1 94.44 439 LEU A CA 1
ATOM 3399 C C . LEU A 1 439 ? -30.578 -45.5 -5.039 1 94.44 439 LEU A C 1
ATOM 3401 O O . LEU A 1 439 ? -31.156 -46.5 -4.621 1 94.44 439 LEU A O 1
ATOM 3405 N N . SER A 1 440 ? -30.094 -45.375 -6.211 1 94.25 440 SER A N 1
ATOM 3406 C CA . SER A 1 440 ? -30.172 -46.5 -7.16 1 94.25 440 SER A CA 1
ATOM 3407 C C . SER A 1 440 ? -29.391 -47.719 -6.66 1 94.25 440 SER A C 1
ATOM 3409 O O . SER A 1 440 ? -29.859 -48.844 -6.793 1 94.25 440 SER A O 1
ATOM 3411 N N . GLU A 1 441 ? -28.281 -47.438 -6.117 1 93.69 441 GLU A N 1
ATOM 3412 C CA . GLU A 1 441 ? -27.453 -48.531 -5.594 1 93.69 441 GLU A CA 1
ATOM 3413 C C . GLU A 1 441 ? -28.109 -49.219 -4.398 1 93.69 441 GLU A C 1
ATOM 3415 O O . GLU A 1 441 ? -28.078 -50.438 -4.262 1 93.69 441 GLU A O 1
ATOM 3420 N N . LEU A 1 442 ? -28.734 -48.375 -3.578 1 93 442 LEU A N 1
ATOM 3421 C CA . LEU A 1 442 ? -29.406 -48.906 -2.402 1 93 442 LEU A CA 1
ATOM 3422 C C . LEU A 1 442 ? -30.625 -49.719 -2.803 1 93 442 LEU A C 1
ATOM 3424 O O . LEU A 1 442 ? -30.875 -50.812 -2.238 1 93 442 LEU A O 1
ATOM 3428 N N . LYS A 1 443 ? -31.359 -49.25 -3.715 1 92.75 443 LYS A N 1
ATOM 3429 C CA . LYS A 1 443 ? -32.531 -49.969 -4.195 1 92.75 443 LYS A CA 1
ATOM 3430 C C . LYS A 1 443 ? -32.156 -51.312 -4.816 1 92.75 443 LYS A C 1
ATOM 3432 O O . LYS A 1 443 ? -32.844 -52.312 -4.641 1 92.75 443 LYS A O 1
ATOM 3437 N N . ALA A 1 444 ? -31.016 -51.344 -5.457 1 92.06 444 ALA A N 1
ATOM 3438 C CA . ALA A 1 444 ? -30.531 -52.562 -6.082 1 92.06 444 ALA A CA 1
ATOM 3439 C C . ALA A 1 444 ? -30.031 -53.562 -5.035 1 92.06 444 ALA A C 1
ATOM 3441 O O . ALA A 1 444 ? -30.172 -54.781 -5.199 1 92.06 444 ALA A O 1
ATOM 3442 N N . SER A 1 445 ? -29.531 -53.062 -3.998 1 90.44 445 SER A N 1
ATOM 3443 C CA . SER A 1 445 ? -28.922 -53.938 -2.984 1 90.44 445 SER A CA 1
ATOM 3444 C C . SER A 1 445 ? -29.969 -54.5 -2.039 1 90.44 445 SER A C 1
ATOM 3446 O O . SER A 1 445 ? -29.719 -55.531 -1.395 1 90.44 445 SER A O 1
ATOM 3448 N N . VAL A 1 446 ? -31.109 -53.844 -1.854 1 88.62 446 VAL A N 1
ATOM 3449 C CA . VAL A 1 446 ? -32.156 -54.281 -0.929 1 88.62 446 VAL A CA 1
ATOM 3450 C C . VAL A 1 446 ? -32.719 -55.625 -1.379 1 88.62 446 VAL A C 1
ATOM 3452 O O . VAL A 1 446 ? -33.094 -56.469 -0.548 1 88.62 446 VAL A O 1
ATOM 3455 N N . GLU A 1 447 ? -32.75 -55.969 -2.658 1 82.81 447 GLU A N 1
ATOM 3456 C CA . GLU A 1 447 ? -33.312 -57.188 -3.197 1 82.81 447 GLU A CA 1
ATOM 3457 C C . GLU A 1 447 ? -32.531 -58.406 -2.746 1 82.81 447 GLU A C 1
ATOM 3459 O O . GLU A 1 447 ? -33.094 -59.5 -2.555 1 82.81 447 GLU A O 1
ATOM 3464 N N . GLY A 1 448 ? -31.281 -58.312 -2.436 1 79.12 448 GLY A N 1
ATOM 3465 C CA . GLY A 1 448 ? -30.453 -59.438 -2.119 1 79.12 448 GLY A CA 1
ATOM 3466 C C . GLY A 1 448 ? -30.188 -59.594 -0.632 1 79.12 448 GLY A C 1
ATOM 3467 O O . GLY A 1 448 ? -29.516 -60.531 -0.211 1 79.12 448 GLY A O 1
ATOM 3468 N N . ILE A 1 449 ? -30.891 -58.781 0.201 1 85.19 449 ILE A N 1
ATOM 3469 C CA . ILE A 1 449 ? -30.547 -58.812 1.618 1 85.19 449 ILE A CA 1
ATOM 3470 C C . ILE A 1 449 ? -31.531 -59.719 2.361 1 85.19 449 ILE A C 1
ATOM 3472 O O . ILE A 1 449 ? -32.75 -59.531 2.281 1 85.19 449 ILE A O 1
ATOM 3476 N N . THR A 1 450 ? -30.969 -60.688 3.086 1 86.5 450 THR A N 1
ATOM 3477 C CA . THR A 1 450 ? -31.781 -61.656 3.82 1 86.5 450 THR A CA 1
ATOM 3478 C C . THR A 1 450 ? -31.938 -61.25 5.277 1 86.5 450 THR A C 1
ATOM 3480 O O . THR A 1 450 ? -32.938 -61.562 5.918 1 86.5 450 THR A O 1
ATOM 3483 N N . ASP A 1 451 ? -31.016 -60.469 5.773 1 89.31 451 ASP A N 1
ATOM 3484 C CA . ASP A 1 451 ? -31.078 -59.969 7.152 1 89.31 451 ASP A CA 1
ATOM 3485 C C . ASP A 1 451 ? -32.125 -58.875 7.293 1 89.31 451 ASP A C 1
ATOM 3487 O O . ASP A 1 451 ? -31.969 -57.781 6.715 1 89.31 451 ASP A O 1
ATOM 3491 N N . GLU A 1 452 ? -33.156 -59.125 8.062 1 88 452 GLU A N 1
ATOM 3492 C CA . GLU A 1 452 ? -34.312 -58.219 8.172 1 88 452 GLU A CA 1
ATOM 3493 C C . GLU A 1 452 ? -33.938 -56.875 8.766 1 88 452 GLU A C 1
ATOM 3495 O O . GLU A 1 452 ? -34.469 -55.844 8.375 1 88 452 GLU A O 1
ATOM 3500 N N . GLU A 1 453 ? -33.062 -56.906 9.75 1 90.38 453 GLU A N 1
ATOM 3501 C CA . GLU A 1 453 ? -32.625 -55.656 10.383 1 90.38 453 GLU A CA 1
ATOM 3502 C C . GLU A 1 453 ? -31.875 -54.781 9.406 1 90.38 453 GLU A C 1
ATOM 3504 O O . GLU A 1 453 ? -32.094 -53.562 9.352 1 90.38 453 GLU A O 1
ATOM 3509 N N . LYS A 1 454 ? -30.969 -55.375 8.68 1 90.5 454 LYS A N 1
ATOM 3510 C CA . LYS A 1 454 ? -30.203 -54.625 7.68 1 90.5 454 LYS A CA 1
ATOM 3511 C C . LYS A 1 454 ? -31.109 -54.125 6.559 1 90.5 454 LYS A C 1
ATOM 3513 O O . LYS A 1 454 ? -30.906 -53 6.051 1 90.5 454 LYS A O 1
ATOM 3518 N N . LYS A 1 455 ? -32.062 -54.875 6.16 1 91.12 455 LYS A N 1
ATOM 3519 C CA . LYS A 1 455 ? -33 -54.5 5.113 1 91.12 455 LYS A CA 1
ATOM 3520 C C . LYS A 1 455 ? -33.844 -53.281 5.539 1 91.12 455 LYS A C 1
ATOM 3522 O O . LYS A 1 455 ? -34.062 -52.375 4.75 1 91.12 455 LYS A O 1
ATOM 3527 N N . GLN A 1 456 ? -34.312 -53.312 6.785 1 91.75 456 GLN A N 1
ATOM 3528 C CA . GLN A 1 456 ? -35.125 -52.219 7.293 1 91.75 456 GLN A CA 1
ATOM 3529 C C . GLN A 1 456 ? -34.312 -50.938 7.363 1 91.75 456 GLN A C 1
ATOM 3531 O O . GLN A 1 456 ? -34.844 -49.844 7.07 1 91.75 456 GLN A O 1
ATOM 3536 N N . LYS A 1 457 ? -33.094 -51.031 7.801 1 92.06 457 LYS A N 1
ATOM 3537 C CA . LYS A 1 457 ? -32.219 -49.844 7.871 1 92.06 457 LYS A CA 1
ATOM 3538 C C . LYS A 1 457 ? -32 -49.25 6.484 1 92.06 457 LYS A C 1
ATOM 3540 O O . LYS A 1 457 ? -32 -48.031 6.328 1 92.06 457 LYS A O 1
ATOM 3545 N N . LYS A 1 458 ? -31.812 -50.062 5.477 1 91.69 458 LYS A N 1
ATOM 3546 C CA . LYS A 1 458 ? -31.594 -49.594 4.105 1 91.69 458 LYS A CA 1
ATOM 3547 C C . LYS A 1 458 ? -32.875 -48.969 3.527 1 91.69 458 LYS A C 1
ATOM 3549 O O . LYS A 1 458 ? -32.812 -48 2.789 1 91.69 458 LYS A O 1
ATOM 3554 N N . LEU A 1 459 ? -33.969 -49.594 3.836 1 92.44 459 LEU A N 1
ATOM 3555 C CA . LEU A 1 459 ? -35.25 -49.062 3.375 1 92.44 459 LEU A CA 1
ATOM 3556 C C . LEU A 1 459 ? -35.531 -47.688 3.988 1 92.44 459 LEU A C 1
ATOM 3558 O O . LEU A 1 459 ? -36.062 -46.812 3.332 1 92.44 459 LEU A O 1
ATOM 3562 N N . GLN A 1 460 ? -35.125 -47.562 5.172 1 92.44 460 GLN A N 1
ATOM 3563 C CA . GLN A 1 460 ? -35.25 -46.25 5.82 1 92.44 460 GLN A CA 1
ATOM 3564 C C . GLN A 1 460 ? -34.375 -45.219 5.148 1 92.44 460 GLN A C 1
ATOM 3566 O O . GLN A 1 460 ? -34.812 -44.062 4.953 1 92.44 460 GLN A O 1
ATOM 3571 N N . THR A 1 461 ? -33.156 -45.594 4.836 1 91.69 461 THR A N 1
ATOM 3572 C CA . THR A 1 461 ? -32.25 -44.688 4.152 1 91.69 461 THR A CA 1
ATOM 3573 C C . THR A 1 461 ? -32.781 -44.312 2.773 1 91.69 461 THR A C 1
ATOM 3575 O O . THR A 1 461 ? -32.625 -43.188 2.334 1 91.69 461 THR A O 1
ATOM 3578 N N . ILE A 1 462 ? -33.375 -45.25 2.125 1 93.38 462 ILE A N 1
ATOM 3579 C CA . ILE A 1 462 ? -33.969 -45 0.813 1 93.38 462 ILE A CA 1
ATOM 3580 C C . ILE A 1 462 ? -35.094 -44 0.932 1 93.38 462 ILE A C 1
ATOM 3582 O O . ILE A 1 462 ? -35.188 -43.062 0.136 1 93.38 462 ILE A O 1
ATOM 3586 N N . LYS A 1 463 ? -35.906 -44.156 1.899 1 92.81 463 LYS A N 1
ATOM 3587 C CA . LYS A 1 463 ? -37.031 -43.25 2.109 1 92.81 463 LYS A CA 1
ATOM 3588 C C . LYS A 1 463 ? -36.531 -41.844 2.4 1 92.81 463 LYS A C 1
ATOM 3590 O O . LYS A 1 463 ? -37.062 -40.875 1.873 1 92.81 463 LYS A O 1
ATOM 3595 N N . GLU A 1 464 ? -35.594 -41.781 3.174 1 91.56 464 GLU A N 1
ATOM 3596 C CA . GLU A 1 464 ? -35 -40.469 3.525 1 91.56 464 GLU A CA 1
ATOM 3597 C C . GLU A 1 464 ? -34.406 -39.781 2.303 1 91.56 464 GLU A C 1
ATOM 3599 O O . GLU A 1 464 ? -34.562 -38.562 2.127 1 91.56 464 GLU A O 1
ATOM 3604 N N . LEU A 1 465 ? -33.719 -40.469 1.503 1 92.75 465 LEU A N 1
ATOM 3605 C CA . LEU A 1 465 ? -33.094 -39.938 0.304 1 92.75 465 LEU A CA 1
ATOM 3606 C C . LEU A 1 465 ? -34.125 -39.531 -0.723 1 92.75 465 LEU A C 1
ATOM 3608 O O . LEU A 1 465 ? -33.938 -38.531 -1.44 1 92.75 465 LEU A O 1
ATOM 3612 N N . GLU A 1 466 ? -35.156 -40.281 -0.818 1 92.75 466 GLU A N 1
ATOM 3613 C CA . GLU A 1 466 ? -36.219 -39.969 -1.76 1 92.75 466 GLU A CA 1
ATOM 3614 C C . GLU A 1 466 ? -36.938 -38.688 -1.361 1 92.75 466 GLU A C 1
ATOM 3616 O O . GLU A 1 466 ? -37.344 -37.906 -2.223 1 92.75 466 GLU A O 1
ATOM 3621 N N . GLU A 1 467 ? -37.031 -38.469 -0.137 1 91.56 467 GLU A N 1
ATOM 3622 C CA . GLU A 1 467 ? -37.719 -37.281 0.365 1 91.56 467 GLU A CA 1
ATOM 3623 C C . GLU A 1 467 ? -36.812 -36.062 0.258 1 91.56 467 GLU A C 1
ATOM 3625 O O . GLU A 1 467 ? -37.312 -34.938 0.094 1 91.56 467 GLU A O 1
ATOM 3630 N N . ASN A 1 468 ? -35.5 -36.281 0.358 1 90.44 468 ASN A N 1
ATOM 3631 C CA . ASN A 1 468 ? -34.562 -35.156 0.385 1 90.44 468 ASN A CA 1
ATOM 3632 C C . ASN A 1 468 ? -33.406 -35.406 -0.563 1 90.44 468 ASN A C 1
ATOM 3634 O O . ASN A 1 468 ? -32.25 -35.406 -0.141 1 90.44 468 ASN A O 1
ATOM 3638 N N . ILE A 1 469 ? -33.656 -35.438 -1.859 1 93.31 469 ILE A N 1
ATOM 3639 C CA . ILE A 1 469 ? -32.656 -35.812 -2.85 1 93.31 469 ILE A CA 1
ATOM 3640 C C . ILE A 1 469 ? -31.656 -34.688 -3.031 1 93.31 469 ILE A C 1
ATOM 3642 O O . ILE A 1 469 ? -30.516 -34.906 -3.457 1 93.31 469 ILE A O 1
ATOM 3646 N N . ASP A 1 470 ? -32.031 -33.5 -2.582 1 92.88 470 ASP A N 1
ATOM 3647 C CA . ASP A 1 470 ? -31.234 -32.312 -2.867 1 92.88 470 ASP A CA 1
ATOM 3648 C C . ASP A 1 470 ? -30.375 -31.922 -1.667 1 92.88 470 ASP A C 1
ATOM 3650 O O . ASP A 1 470 ? -29.641 -30.938 -1.707 1 92.88 470 ASP A O 1
ATOM 3654 N N . THR A 1 471 ? -30.375 -32.688 -0.604 1 92.19 471 THR A N 1
ATOM 3655 C CA . THR A 1 471 ? -29.609 -32.312 0.585 1 92.19 471 THR A CA 1
ATOM 3656 C C . THR A 1 471 ? -28.891 -33.531 1.166 1 92.19 471 THR A C 1
ATOM 3658 O O . THR A 1 471 ? -28.922 -34.594 0.573 1 92.19 471 THR A O 1
ATOM 3661 N N . SER A 1 472 ? -28.062 -33.25 2.146 1 91.31 472 SER A N 1
ATOM 3662 C CA . SER A 1 472 ? -27.344 -34.281 2.867 1 91.31 472 SER A CA 1
ATOM 3663 C C . SER A 1 472 ? -27.812 -34.375 4.316 1 91.31 472 SER A C 1
ATOM 3665 O O . SER A 1 472 ? -28.141 -33.375 4.938 1 91.31 472 SER A O 1
ATOM 3667 N N . LYS A 1 473 ? -27.828 -35.594 4.828 1 86.88 473 LYS A N 1
ATOM 3668 C CA . LYS A 1 473 ? -28.266 -35.812 6.195 1 86.88 473 LYS A CA 1
ATOM 3669 C C . LYS A 1 473 ? -27.359 -35.125 7.203 1 86.88 473 LYS A C 1
ATOM 3671 O O . LYS A 1 473 ? -27.797 -34.75 8.289 1 86.88 473 LYS A O 1
ATOM 3676 N N . ASN A 1 474 ? -26.188 -34.969 6.82 1 89.62 474 ASN A N 1
ATOM 3677 C CA . ASN A 1 474 ? -25.188 -34.406 7.727 1 89.62 474 ASN A CA 1
ATOM 3678 C C . ASN A 1 474 ? -25.172 -32.875 7.66 1 89.62 474 ASN A C 1
ATOM 3680 O O . ASN A 1 474 ? -24.375 -32.219 8.336 1 89.62 474 ASN A O 1
ATOM 3684 N N . LEU A 1 475 ? -26.047 -32.25 6.902 1 92.56 475 LEU A N 1
ATOM 3685 C CA . LEU A 1 475 ? -26.109 -30.797 6.754 1 92.56 475 LEU A CA 1
ATOM 3686 C C . LEU A 1 475 ? -27.172 -30.203 7.668 1 92.56 475 LEU A C 1
ATOM 3688 O O . LEU A 1 475 ? -28.375 -30.453 7.484 1 92.56 475 LEU A O 1
ATOM 3692 N N . SER A 1 476 ? -26.703 -29.453 8.641 1 92.44 476 SER A N 1
ATOM 3693 C CA . SER A 1 476 ? -27.641 -28.75 9.5 1 92.44 476 SER A CA 1
ATOM 3694 C C . SER A 1 476 ? -28.094 -27.422 8.867 1 92.44 476 SER A C 1
ATOM 3696 O O . SER A 1 476 ? -27.375 -26.859 8.039 1 92.44 476 SER A O 1
ATOM 3698 N N . ASP A 1 477 ? -29.141 -26.859 9.367 1 91.31 477 ASP A N 1
ATOM 3699 C CA . ASP A 1 477 ? -29.766 -25.688 8.781 1 91.31 477 ASP A CA 1
ATOM 3700 C C . ASP A 1 477 ? -28.906 -24.438 8.992 1 91.31 477 ASP A C 1
ATOM 3702 O O . ASP A 1 477 ? -29.016 -23.469 8.25 1 91.31 477 ASP A O 1
ATOM 3706 N N . THR A 1 478 ? -28.047 -24.484 9.867 1 92.56 478 THR A N 1
ATOM 3707 C CA . THR A 1 478 ? -27.266 -23.297 10.211 1 92.56 478 THR A CA 1
ATOM 3708 C C . THR A 1 478 ? -25.953 -23.281 9.438 1 92.56 478 THR A C 1
ATOM 3710 O O . THR A 1 478 ? -25.266 -22.25 9.391 1 92.56 478 THR A O 1
ATOM 3713 N N . MET A 1 479 ? -25.672 -24.422 8.812 1 95.56 479 MET A N 1
ATOM 3714 C CA . MET A 1 479 ? -24.406 -24.516 8.094 1 95.56 479 MET A CA 1
ATOM 3715 C C . MET A 1 479 ? -24.484 -23.766 6.766 1 95.56 479 MET A C 1
ATOM 3717 O O . MET A 1 479 ? -25.531 -23.719 6.129 1 95.56 479 MET A O 1
ATOM 3721 N N . PRO A 1 480 ? -23.375 -23.172 6.379 1 96.5 480 PRO A N 1
ATOM 3722 C CA . PRO A 1 480 ? -23.359 -22.406 5.129 1 96.5 480 PRO A CA 1
ATOM 3723 C C . PRO A 1 480 ? -23.859 -23.203 3.936 1 96.5 480 PRO A C 1
ATOM 3725 O O . PRO A 1 480 ? -24.562 -22.672 3.072 1 96.5 480 PRO A O 1
ATOM 3728 N N . GLY A 1 481 ? -23.531 -24.484 3.912 1 97 481 GLY A N 1
ATOM 3729 C CA . GLY A 1 481 ? -23.969 -25.328 2.809 1 97 481 GLY A CA 1
ATOM 3730 C C . GLY A 1 481 ? -25.484 -25.391 2.686 1 97 481 GLY A C 1
ATOM 3731 O O . GLY A 1 481 ? -26.031 -25.359 1.578 1 97 481 GLY A O 1
ATOM 3732 N N . ALA A 1 482 ? -26.141 -25.516 3.811 1 96.88 482 ALA A N 1
ATOM 3733 C CA . ALA A 1 482 ? -27.594 -25.578 3.824 1 96.88 482 ALA A CA 1
ATOM 3734 C C . ALA A 1 482 ? -28.203 -24.266 3.34 1 96.88 482 ALA A C 1
ATOM 3736 O O . ALA A 1 482 ? -29.203 -24.266 2.619 1 96.88 482 ALA A O 1
ATOM 3737 N N . ARG A 1 483 ? -27.609 -23.219 3.732 1 97 483 ARG A N 1
ATOM 3738 C CA . ARG A 1 483 ? -28.094 -21.891 3.328 1 97 483 ARG A CA 1
ATOM 3739 C C . ARG A 1 483 ? -27.906 -21.688 1.83 1 97 483 ARG A C 1
ATOM 3741 O O . ARG A 1 483 ? -28.75 -21.047 1.181 1 97 483 ARG A O 1
ATOM 3748 N N . VAL A 1 484 ? -26.828 -22.156 1.3 1 97.75 484 VAL A N 1
ATOM 3749 C CA . VAL A 1 484 ? -26.594 -22.047 -0.135 1 97.75 484 VAL A CA 1
ATOM 3750 C C . VAL A 1 484 ? -27.641 -22.828 -0.901 1 97.75 484 VAL A C 1
ATOM 3752 O O . VAL A 1 484 ? -28.141 -22.375 -1.938 1 97.75 484 VAL A O 1
ATOM 3755 N N . LEU A 1 485 ? -27.969 -24.047 -0.39 1 97.19 485 LEU A N 1
ATOM 3756 C CA . LEU A 1 485 ? -29 -24.859 -1.044 1 97.19 485 LEU A CA 1
ATOM 3757 C C . LEU A 1 485 ? -30.328 -24.109 -1.071 1 97.19 485 LEU A C 1
ATOM 3759 O O . LEU A 1 485 ? -31.047 -24.156 -2.072 1 97.19 485 LEU A O 1
ATOM 3763 N N . LYS A 1 486 ? -30.625 -23.5 0.042 1 96.19 486 LYS A N 1
ATOM 3764 C CA . LYS A 1 486 ? -31.844 -22.703 0.099 1 96.19 486 LYS A CA 1
ATOM 3765 C C . LYS A 1 486 ? -31.797 -21.547 -0.905 1 96.19 486 LYS A C 1
ATOM 3767 O O . LYS A 1 486 ? -32.781 -21.25 -1.566 1 96.19 486 LYS A O 1
ATOM 3772 N N . PHE A 1 487 ? -30.688 -20.906 -0.96 1 96.56 487 PHE A N 1
ATOM 3773 C CA . PHE A 1 487 ? -30.469 -19.812 -1.898 1 96.56 487 PHE A CA 1
ATOM 3774 C C . PHE A 1 487 ? -30.688 -20.281 -3.334 1 96.56 487 PHE A C 1
ATOM 3776 O O . PHE A 1 487 ? -31.219 -19.531 -4.16 1 96.56 487 PHE A O 1
ATOM 3783 N N . LEU A 1 488 ? -30.297 -21.5 -3.723 1 96.62 488 LEU A N 1
ATOM 3784 C CA . LEU A 1 488 ? -30.328 -22.016 -5.082 1 96.62 488 LEU A CA 1
ATOM 3785 C C . LEU A 1 488 ? -31.672 -22.672 -5.395 1 96.62 488 LEU A C 1
ATOM 3787 O O . LEU A 1 488 ? -31.875 -23.156 -6.508 1 96.62 488 LEU A O 1
ATOM 3791 N N . GLU A 1 489 ? -32.562 -22.656 -4.52 1 93.94 489 GLU A N 1
ATOM 3792 C CA . GLU A 1 489 ? -33.844 -23.359 -4.668 1 93.94 489 GLU A CA 1
ATOM 3793 C C . GLU A 1 489 ? -34.625 -22.859 -5.879 1 93.94 489 GLU A C 1
ATOM 3795 O O . GLU A 1 489 ? -35.281 -23.641 -6.559 1 93.94 489 GLU A O 1
ATOM 3800 N N . LYS A 1 490 ? -34.438 -21.578 -6.125 1 94 490 LYS A N 1
ATOM 3801 C CA . LYS A 1 490 ? -35.219 -20.969 -7.211 1 94 490 LYS A CA 1
ATOM 3802 C C . LYS A 1 490 ? -34.562 -21.219 -8.562 1 94 490 LYS A C 1
ATOM 3804 O O . LYS A 1 490 ? -35.188 -21.047 -9.609 1 94 490 LYS A O 1
ATOM 3809 N N . ASP A 1 491 ? -33.312 -21.641 -8.562 1 95 491 ASP A N 1
ATOM 3810 C CA . ASP A 1 491 ? -32.594 -21.938 -9.797 1 95 491 ASP A CA 1
ATOM 3811 C C . ASP A 1 491 ? -32.938 -23.344 -10.297 1 95 491 ASP A C 1
ATOM 3813 O O . ASP A 1 491 ? -32.5 -24.344 -9.719 1 95 491 ASP A O 1
ATOM 3817 N N . THR A 1 492 ? -33.656 -23.375 -11.383 1 93.12 492 THR A N 1
ATOM 3818 C CA . THR A 1 492 ? -34.156 -24.672 -11.859 1 93.12 492 THR A CA 1
ATOM 3819 C C . THR A 1 492 ? -33.312 -25.188 -13 1 93.12 492 THR A C 1
ATOM 3821 O O . THR A 1 492 ? -33.625 -26.203 -13.617 1 93.12 492 THR A O 1
ATOM 3824 N N . ARG A 1 493 ? -32.25 -24.578 -13.211 1 93.31 493 ARG A N 1
ATOM 3825 C CA . ARG A 1 493 ? -31.375 -25.016 -14.305 1 93.31 493 ARG A CA 1
ATOM 3826 C C . ARG A 1 493 ? -30.844 -26.422 -14.055 1 93.31 493 ARG A C 1
ATOM 3828 O O . ARG A 1 493 ? -30.453 -26.75 -12.938 1 93.31 493 ARG A O 1
ATOM 3835 N N . GLU A 1 494 ? -30.734 -27.172 -15.148 1 92.81 494 GLU A N 1
ATOM 3836 C CA . GLU A 1 494 ? -30.109 -28.484 -15.086 1 92.81 494 GLU A CA 1
ATOM 3837 C C . GLU A 1 494 ? -28.641 -28.422 -15.523 1 92.81 494 GLU A C 1
ATOM 3839 O O . GLU A 1 494 ? -28.281 -27.625 -16.391 1 92.81 494 GLU A O 1
ATOM 3844 N N . VAL A 1 495 ? -27.891 -29.312 -14.891 1 96.44 495 VAL A N 1
ATOM 3845 C CA . VAL A 1 495 ? -26.469 -29.328 -15.164 1 96.44 495 VAL A CA 1
ATOM 3846 C C . VAL A 1 495 ? -26.062 -30.656 -15.789 1 96.44 495 VAL A C 1
ATOM 3848 O O . VAL A 1 495 ? -26.406 -31.719 -15.273 1 96.44 495 VAL A O 1
ATOM 3851 N N . ASP A 1 496 ? -25.375 -30.594 -16.891 1 97.56 496 ASP A N 1
ATOM 3852 C CA . ASP A 1 496 ? -24.906 -31.781 -17.625 1 97.56 496 ASP A CA 1
ATOM 3853 C C . ASP A 1 496 ? -23.453 -32.094 -17.297 1 97.56 496 ASP A C 1
ATOM 3855 O O . ASP A 1 496 ? -22.547 -31.469 -17.844 1 97.56 496 ASP A O 1
ATOM 3859 N N . PHE A 1 497 ? -23.281 -33.125 -16.516 1 97.06 497 PHE A N 1
ATOM 3860 C CA . PHE A 1 497 ? -21.938 -33.531 -16.109 1 97.06 497 PHE A CA 1
ATOM 3861 C C . PHE A 1 497 ? -21.375 -34.562 -17.062 1 97.06 497 PHE A C 1
ATOM 3863 O O . PHE A 1 497 ? -20.203 -34.938 -16.953 1 97.06 497 PHE A O 1
ATOM 3870 N N . ASP A 1 498 ? -22.141 -35.031 -17.984 1 95.44 498 ASP A N 1
ATOM 3871 C CA . ASP A 1 498 ? -21.781 -36.281 -18.688 1 95.44 498 ASP A CA 1
ATOM 3872 C C . ASP A 1 498 ? -21.328 -36 -20.109 1 95.44 498 ASP A C 1
ATOM 3874 O O . ASP A 1 498 ? -20.406 -36.656 -20.609 1 95.44 498 ASP A O 1
ATOM 3878 N N . THR A 1 499 ? -21.875 -35.031 -20.766 1 96.5 499 THR A N 1
ATOM 3879 C CA . THR A 1 499 ? -21.594 -34.781 -22.172 1 96.5 499 THR A CA 1
ATOM 3880 C C . THR A 1 499 ? -20.234 -34.094 -22.328 1 96.5 499 THR A C 1
ATOM 3882 O O . THR A 1 499 ? -20.016 -33 -21.812 1 96.5 499 THR A O 1
ATOM 3885 N N . PRO A 1 500 ? -19.359 -34.719 -23.062 1 94.12 500 PRO A N 1
ATOM 3886 C CA . PRO A 1 500 ? -18.031 -34.094 -23.281 1 94.12 500 PRO A CA 1
ATOM 3887 C C . PRO A 1 500 ? -18.109 -32.844 -24.141 1 94.12 500 PRO A C 1
ATOM 3889 O O . PRO A 1 500 ? -19.047 -32.688 -24.922 1 94.12 500 PRO A O 1
ATOM 3892 N N . ASN A 1 501 ? -17.188 -31.969 -24.016 1 93.44 501 ASN A N 1
ATOM 3893 C CA . ASN A 1 501 ? -17.031 -30.75 -24.812 1 93.44 501 ASN A CA 1
ATOM 3894 C C . ASN A 1 501 ? -15.555 -30.391 -25 1 93.44 501 ASN A C 1
ATOM 3896 O O . ASN A 1 501 ? -14.672 -31.109 -24.516 1 93.44 501 ASN A O 1
ATOM 3900 N N . GLU A 1 502 ? -15.305 -29.375 -25.719 1 89.69 502 GLU A N 1
ATOM 3901 C CA . GLU A 1 502 ? -13.945 -29 -26.078 1 89.69 502 GLU A CA 1
ATOM 3902 C C . GLU A 1 502 ? -13.102 -28.688 -24.844 1 89.69 502 GLU A C 1
ATOM 3904 O O . GLU A 1 502 ? -11.914 -29.016 -24.797 1 89.69 502 GLU A O 1
ATOM 3909 N N . LEU A 1 503 ? -13.734 -28.109 -23.906 1 88.56 503 LEU A N 1
ATOM 3910 C CA . LEU A 1 503 ? -13.016 -27.719 -22.703 1 88.56 503 LEU A CA 1
ATOM 3911 C C . LEU A 1 503 ? -12.609 -28.938 -21.891 1 88.56 503 LEU A C 1
ATOM 3913 O O . LEU A 1 503 ? -11.469 -29.047 -21.438 1 88.56 503 LEU A O 1
ATOM 3917 N N . SER A 1 504 ? -13.516 -29.812 -21.641 1 88.06 504 SER A N 1
ATOM 3918 C CA . SER A 1 504 ? -13.219 -31.031 -20.891 1 88.06 504 SER A CA 1
ATOM 3919 C C . SER A 1 504 ? -12.164 -31.875 -21.594 1 88.06 504 SER A C 1
ATOM 3921 O O . SER A 1 504 ? -11.266 -32.438 -20.953 1 88.06 504 SER A O 1
ATOM 3923 N N . ASP A 1 505 ? -12.242 -31.906 -22.828 1 87.75 505 ASP A N 1
ATOM 3924 C CA . ASP A 1 505 ? -11.281 -32.688 -23.609 1 87.75 505 ASP A CA 1
ATOM 3925 C C . ASP A 1 505 ? -9.883 -32.062 -23.5 1 87.75 505 ASP A C 1
ATOM 3927 O O . ASP A 1 505 ? -8.891 -32.781 -23.406 1 87.75 505 ASP A O 1
ATOM 3931 N N . GLY A 1 506 ? -9.906 -30.781 -23.609 1 84.38 506 GLY A N 1
ATOM 3932 C CA . GLY A 1 506 ? -8.633 -30.094 -23.484 1 84.38 506 GLY A CA 1
ATOM 3933 C C . GLY A 1 506 ? -7.969 -30.312 -22.141 1 84.38 506 GLY A C 1
ATOM 3934 O O . GLY A 1 506 ? -6.746 -30.484 -22.062 1 84.38 506 GLY A O 1
ATOM 3935 N N . LEU A 1 507 ? -8.734 -30.375 -21.141 1 85.81 507 LEU A N 1
ATOM 3936 C CA . LEU A 1 507 ? -8.219 -30.562 -19.797 1 85.81 507 LEU A CA 1
ATOM 3937 C C . LEU A 1 507 ? -7.656 -31.969 -19.625 1 85.81 507 LEU A C 1
ATOM 3939 O O . LEU A 1 507 ? -6.645 -32.156 -18.938 1 85.81 507 LEU A O 1
ATOM 3943 N N . VAL A 1 508 ? -8.359 -32.938 -20.156 1 79.62 508 VAL A N 1
ATOM 3944 C CA . VAL A 1 508 ? -7.91 -34.344 -20.078 1 79.62 508 VAL A CA 1
ATOM 3945 C C . VAL A 1 508 ? -6.551 -34.5 -20.75 1 79.62 508 VAL A C 1
ATOM 3947 O O . VAL A 1 508 ? -5.668 -35.188 -20.25 1 79.62 508 VAL A O 1
ATOM 3950 N N . LYS A 1 509 ? -6.441 -33.812 -21.766 1 78.56 509 LYS A N 1
ATOM 3951 C CA . LYS A 1 509 ? -5.176 -33.844 -22.5 1 78.56 509 LYS A CA 1
ATOM 3952 C C . LYS A 1 509 ? -4.051 -33.219 -21.672 1 78.56 509 LYS A C 1
ATOM 3954 O O . LYS A 1 509 ? -2.93 -33.75 -21.656 1 78.56 509 LYS A O 1
ATOM 3959 N N . LEU A 1 510 ? -4.359 -32.219 -21.062 1 79.88 510 LEU A N 1
ATOM 3960 C CA . LEU A 1 510 ? -3.367 -31.516 -20.266 1 79.88 510 LEU A CA 1
ATOM 3961 C C . LEU A 1 510 ? -2.971 -32.344 -19.047 1 79.88 510 LEU A C 1
ATOM 3963 O O . LEU A 1 510 ? -1.819 -32.312 -18.594 1 79.88 510 LEU A O 1
ATOM 3967 N N . ARG A 1 511 ? -3.869 -33.062 -18.516 1 75.12 511 ARG A N 1
ATOM 3968 C CA . ARG A 1 511 ? -3.607 -33.875 -17.344 1 75.12 511 ARG A CA 1
ATOM 3969 C C . ARG A 1 511 ? -2.699 -35.062 -17.672 1 75.12 511 ARG A C 1
ATOM 3971 O O . ARG A 1 511 ? -1.98 -35.562 -16.797 1 75.12 511 ARG A O 1
ATOM 3978 N N . LYS A 1 512 ? -2.836 -35.469 -18.875 1 66.25 512 LYS A N 1
ATOM 3979 C CA . LYS A 1 512 ? -2.01 -36.594 -19.297 1 66.25 512 LYS A CA 1
ATOM 3980 C C . LYS A 1 512 ? -0.551 -36.188 -19.453 1 66.25 512 LYS A C 1
ATOM 3982 O O . LYS A 1 512 ? 0.346 -37.031 -19.453 1 66.25 512 LYS A O 1
ATOM 3987 N N . ILE A 1 513 ? -0.468 -35.062 -19.797 1 59 513 ILE A N 1
ATOM 3988 C CA . ILE A 1 513 ? 0.92 -34.625 -19.875 1 59 513 ILE A CA 1
ATOM 3989 C C . ILE A 1 513 ? 1.618 -34.906 -18.547 1 59 513 ILE A C 1
ATOM 3991 O O . ILE A 1 513 ? 1.196 -34.406 -17.5 1 59 513 ILE A O 1
ATOM 3995 N N . LYS A 1 514 ? 2.016 -36.25 -18.188 1 53.22 514 LYS A N 1
ATOM 3996 C CA . LYS A 1 514 ? 2.812 -36.75 -17.062 1 53.22 514 LYS A CA 1
ATOM 3997 C C . LYS A 1 514 ? 3.633 -35.594 -16.438 1 53.22 514 LYS A C 1
ATOM 3999 O O . LYS A 1 514 ? 4.828 -35.5 -16.703 1 53.22 514 LYS A O 1
ATOM 4004 N N . MET A 1 515 ? 3.244 -34.531 -16.484 1 51.41 515 MET A N 1
ATOM 4005 C CA . MET A 1 515 ? 4.102 -33.406 -16.141 1 51.41 515 MET A CA 1
ATOM 4006 C C . MET A 1 515 ? 4.434 -33.375 -14.656 1 51.41 515 MET A C 1
ATOM 4008 O O . MET A 1 515 ? 3.543 -33.531 -13.82 1 51.41 515 MET A O 1
ATOM 4012 N N . VAL A 1 516 ? 5.609 -33.938 -14.352 1 52.81 516 VAL A N 1
ATOM 4013 C CA . VAL A 1 516 ? 6.141 -33.719 -13.008 1 52.81 516 VAL A CA 1
ATOM 4014 C C . VAL A 1 516 ? 5.789 -32.312 -12.523 1 52.81 516 VAL A C 1
ATOM 4016 O O . VAL A 1 516 ? 6.512 -31.375 -12.805 1 52.81 516 VAL A O 1
ATOM 4019 N N . ARG A 1 517 ? 4.574 -31.984 -12.547 1 52.66 517 ARG A N 1
ATOM 4020 C CA . ARG A 1 517 ? 4.102 -30.656 -12.203 1 52.66 517 ARG A CA 1
ATOM 4021 C C . ARG A 1 517 ? 4.414 -30.312 -10.75 1 52.66 517 ARG A C 1
ATOM 4023 O O . ARG A 1 517 ? 4.824 -29.203 -10.438 1 52.66 517 ARG A O 1
ATOM 4030 N N . PHE A 1 518 ? 4.098 -31.234 -9.812 1 51.94 518 PHE A N 1
ATOM 4031 C CA . PHE A 1 518 ? 4.293 -31.047 -8.383 1 51.94 518 PHE A CA 1
ATOM 4032 C C . PHE A 1 518 ? 5.336 -32 -7.84 1 51.94 518 PHE A C 1
ATOM 4034 O O . PHE A 1 518 ? 5.258 -33.219 -8.086 1 51.94 518 PHE A O 1
ATOM 4041 N N . GLN A 1 519 ? 6.582 -31.578 -7.676 1 48.03 519 GLN A N 1
ATOM 4042 C CA . GLN A 1 519 ? 7.625 -32.438 -7.133 1 48.03 519 GLN A CA 1
ATOM 4043 C C . GLN A 1 519 ? 7.168 -33.125 -5.832 1 48.03 519 GLN A C 1
ATOM 4045 O O . GLN A 1 519 ? 6.57 -32.469 -4.977 1 48.03 519 GLN A O 1
ATOM 4050 N N . GLU A 1 520 ? 6.922 -34.312 -5.902 1 46.59 520 GLU A N 1
ATOM 4051 C CA . GLU A 1 520 ? 6.75 -35.031 -4.629 1 46.59 520 GLU A CA 1
ATOM 4052 C C . GLU A 1 520 ? 7.828 -34.625 -3.629 1 46.59 520 GLU A C 1
ATOM 4054 O O . GLU A 1 520 ? 9.023 -34.688 -3.928 1 46.59 520 GLU A O 1
ATOM 4059 N N . THR A 1 521 ? 7.531 -33.594 -2.84 1 45.09 521 THR A N 1
ATOM 4060 C CA . THR A 1 521 ? 8.469 -33.125 -1.838 1 45.09 521 THR A CA 1
ATOM 4061 C C . THR A 1 521 ? 9.117 -34.281 -1.087 1 45.09 521 THR A C 1
ATOM 4063 O O . THR A 1 521 ? 8.422 -35.062 -0.439 1 45.09 521 THR A O 1
ATOM 4066 N N . PRO A 1 522 ? 10.195 -34.688 -1.454 1 44.12 522 PRO A N 1
ATOM 4067 C CA . PRO A 1 522 ? 10.766 -35.656 -0.5 1 44.12 522 PRO A CA 1
ATOM 4068 C C . PRO A 1 522 ? 10.594 -35.188 0.951 1 44.12 522 PRO A C 1
ATOM 4070 O O . PRO A 1 522 ? 10.43 -34 1.22 1 44.12 522 PRO A O 1
ATOM 4073 N N . ALA A 1 523 ? 10.266 -36.031 1.918 1 44.25 523 ALA A N 1
ATOM 4074 C CA . ALA A 1 523 ? 9.961 -35.812 3.328 1 44.25 523 ALA A CA 1
ATOM 4075 C C . ALA A 1 523 ? 10.781 -34.625 3.887 1 44.25 523 ALA A C 1
ATOM 4077 O O . ALA A 1 523 ? 10.297 -33.875 4.73 1 44.25 523 ALA A O 1
ATOM 4078 N N . ASN A 1 524 ? 12.102 -34.469 3.463 1 43.88 524 ASN A N 1
ATOM 4079 C CA . ASN A 1 524 ? 13.016 -33.5 4.059 1 43.88 524 ASN A CA 1
ATOM 4080 C C . ASN A 1 524 ? 13.203 -32.281 3.164 1 43.88 524 ASN A C 1
ATOM 4082 O O . ASN A 1 524 ? 14.258 -31.625 3.188 1 43.88 524 ASN A O 1
ATOM 4086 N N . TRP A 1 525 ? 12.242 -31.922 2.447 1 47.47 525 TRP A N 1
ATOM 4087 C CA . TRP A 1 525 ? 12.445 -30.953 1.371 1 47.47 525 TRP A CA 1
ATOM 4088 C C . TRP A 1 525 ? 12.125 -29.547 1.844 1 47.47 525 TRP A C 1
ATOM 4090 O O . TRP A 1 525 ? 12.031 -28.609 1.034 1 47.47 525 TRP A O 1
ATOM 4100 N N . GLY A 1 526 ? 11.836 -29.219 3.039 1 46.06 526 GLY A N 1
ATOM 4101 C CA . GLY A 1 526 ? 11.57 -27.859 3.475 1 46.06 526 GLY A CA 1
ATOM 4102 C C . GLY A 1 526 ? 12.75 -26.922 3.285 1 46.06 526 GLY A C 1
ATOM 4103 O O . GLY A 1 526 ? 13.797 -27.344 2.789 1 46.06 526 GLY A O 1
ATOM 4104 N N . PRO A 1 527 ? 12.531 -25.625 3.338 1 49.94 527 PRO A N 1
ATOM 4105 C CA . PRO A 1 527 ? 13.656 -24.688 3.287 1 49.94 527 PRO A CA 1
ATOM 4106 C C . PRO A 1 527 ? 14.844 -25.156 4.133 1 49.94 527 PRO A C 1
ATOM 4108 O O . PRO A 1 527 ? 14.656 -25.609 5.27 1 49.94 527 PRO A O 1
ATOM 4111 N N . LYS A 1 528 ? 15.883 -25.609 3.531 1 49.84 528 LYS A N 1
ATOM 4112 C CA . LYS A 1 528 ? 17.062 -25.969 4.309 1 49.84 528 LYS A CA 1
ATOM 4113 C C . LYS A 1 528 ? 17.5 -24.812 5.207 1 49.84 528 LYS A C 1
ATOM 4115 O O . LYS A 1 528 ? 17.156 -23.656 4.961 1 49.84 528 LYS A O 1
ATOM 4120 N N . ALA A 1 529 ? 18.031 -25.188 6.465 1 48.06 529 ALA A N 1
ATOM 4121 C CA . ALA A 1 529 ? 18.484 -24.234 7.48 1 48.06 529 ALA A CA 1
ATOM 4122 C C . ALA A 1 529 ? 19.422 -23.188 6.875 1 48.06 529 ALA A C 1
ATOM 4124 O O . ALA A 1 529 ? 20.125 -23.469 5.898 1 48.06 529 ALA A O 1
ATOM 4125 N N . ARG A 1 530 ? 19.312 -21.984 7.395 1 47.22 530 ARG A N 1
ATOM 4126 C CA . ARG A 1 530 ? 20.281 -20.938 7.105 1 47.22 530 ARG A CA 1
ATOM 4127 C C . ARG A 1 530 ? 21.703 -21.453 7.324 1 47.22 530 ARG A C 1
ATOM 4129 O O . ARG A 1 530 ? 21.969 -22.188 8.266 1 47.22 530 ARG A O 1
ATOM 4136 N N . PRO A 1 531 ? 22.625 -21.391 6.523 1 45.88 531 PRO A N 1
ATOM 4137 C CA . PRO A 1 531 ? 24 -21.766 6.844 1 45.88 531 PRO A CA 1
ATOM 4138 C C . PRO A 1 531 ? 24.469 -21.203 8.172 1 45.88 531 PRO A C 1
ATOM 4140 O O . PRO A 1 531 ? 24.297 -20 8.438 1 45.88 531 PRO A O 1
ATOM 4143 N N . GLY A 1 532 ? 24.281 -21.906 9.43 1 38.91 532 GLY A N 1
ATOM 4144 C CA . GLY A 1 532 ? 24.625 -21.516 10.781 1 38.91 532 GLY A CA 1
ATOM 4145 C C . GLY A 1 532 ? 26.062 -21.062 10.922 1 38.91 532 GLY A C 1
ATOM 4146 O O . GLY A 1 532 ? 26.938 -21.516 10.164 1 38.91 532 GLY A O 1
ATOM 4147 N N . LYS A 1 533 ? 26.453 -19.984 11.789 1 37.66 533 LYS A N 1
ATOM 4148 C CA . LYS A 1 533 ? 27.766 -19.672 12.328 1 37.66 533 LYS A CA 1
ATOM 4149 C C . LYS A 1 533 ? 28.328 -20.828 13.148 1 37.66 533 LYS A C 1
ATOM 4151 O O . LYS A 1 533 ? 27.609 -21.438 13.938 1 37.66 533 LYS A O 1
ATOM 4156 N N . LYS A 1 534 ? 29.391 -21.547 12.969 1 34.81 534 LYS A N 1
ATOM 4157 C CA . LYS A 1 534 ? 30.156 -22.391 13.883 1 34.81 534 LYS A CA 1
ATOM 4158 C C . LYS A 1 534 ? 30.312 -21.734 15.25 1 34.81 534 LYS A C 1
ATOM 4160 O O . LYS A 1 534 ? 30.859 -20.641 15.352 1 34.81 534 LYS A O 1
ATOM 4165 N N . GLN A 1 535 ? 29.516 -21.969 16.453 1 29.78 535 GLN A N 1
ATOM 4166 C CA . GLN A 1 535 ? 29.906 -21.656 17.812 1 29.78 535 GLN A CA 1
ATOM 4167 C C . GLN A 1 535 ? 31.297 -22.203 18.141 1 29.78 535 GLN A C 1
ATOM 4169 O O . GLN A 1 535 ? 31.656 -23.281 17.688 1 29.78 535 GLN A O 1
ATOM 4174 N N . LYS A 1 536 ? 32.281 -21.344 18.688 1 31.92 536 LYS A N 1
ATOM 4175 C CA . LYS A 1 536 ? 33.531 -21.516 19.406 1 31.92 536 LYS A CA 1
ATOM 4176 C C . LYS A 1 536 ? 33.375 -22.516 20.547 1 31.92 536 LYS A C 1
ATOM 4178 O O . LYS A 1 536 ? 32.938 -22.172 21.641 1 31.92 536 LYS A O 1
ATOM 4183 N N . THR A 1 537 ? 32.875 -23.672 20.484 1 29.16 537 THR A N 1
ATOM 4184 C CA . THR A 1 537 ? 32.906 -24.547 21.656 1 29.16 537 THR A CA 1
ATOM 4185 C C . THR A 1 537 ? 34.312 -24.891 22.062 1 29.16 537 THR A C 1
ATOM 4187 O O . THR A 1 537 ? 34.531 -25.734 22.938 1 29.16 537 THR A O 1
ATOM 4190 N N . GLU A 1 538 ? 35.469 -24.5 21.406 1 26.17 538 GLU A N 1
ATOM 4191 C CA . GLU A 1 538 ? 36.594 -25.281 21.922 1 26.17 538 GLU A CA 1
ATOM 4192 C C . GLU A 1 538 ? 36.781 -25.062 23.422 1 26.17 538 GLU A C 1
ATOM 4194 O O . GLU A 1 538 ? 36.875 -26.016 24.188 1 26.17 538 GLU A O 1
ATOM 4199 N N . GLU A 1 539 ? 37.75 -24.266 23.938 1 26.42 539 GLU A N 1
ATOM 4200 C CA . GLU A 1 539 ? 38.875 -24.547 24.844 1 26.42 539 GLU A CA 1
ATOM 4201 C C . GLU A 1 539 ? 38.469 -24.312 26.297 1 26.42 539 GLU A C 1
ATOM 4203 O O . GLU A 1 539 ? 39.312 -24.391 27.203 1 26.42 539 GLU A O 1
ATOM 4208 N N . LYS A 1 540 ? 37.344 -23.812 26.797 1 27.56 540 LYS A N 1
ATOM 4209 C CA . LYS A 1 540 ? 37.5 -23.562 28.219 1 27.56 540 LYS A CA 1
ATOM 4210 C C . LYS A 1 540 ? 37.469 -24.875 29 1 27.56 540 LYS A C 1
ATOM 4212 O O . LYS A 1 540 ? 36.375 -25.312 29.422 1 27.56 540 LYS A O 1
ATOM 4217 N N . SER A 1 541 ? 38.062 -26.031 28.625 1 23.84 541 SER A N 1
ATOM 4218 C CA . SER A 1 541 ? 38.406 -27.047 29.609 1 23.84 541 SER A CA 1
ATOM 4219 C C . SER A 1 541 ? 39.312 -26.484 30.688 1 23.84 541 SER A C 1
ATOM 4221 O O . SER A 1 541 ? 40.531 -26.688 30.656 1 23.84 541 SER A O 1
ATOM 4223 N N . VAL A 1 542 ? 39.25 -25.234 31.156 1 22.34 542 VAL A N 1
ATOM 4224 C CA . VAL A 1 542 ? 40 -24.891 32.375 1 22.34 542 VAL A CA 1
ATOM 4225 C C . VAL A 1 542 ? 39.656 -25.906 33.469 1 22.34 542 VAL A C 1
ATOM 4227 O O . VAL A 1 542 ? 38.562 -26.469 33.5 1 22.34 542 VAL A O 1
ATOM 4230 N N . GLU A 1 543 ? 40.594 -25.984 34.406 1 22.38 543 GLU A N 1
ATOM 4231 C CA . GLU A 1 543 ? 41.25 -26.578 35.562 1 22.38 543 GLU A CA 1
ATOM 4232 C C . GLU A 1 543 ? 40.375 -26.453 36.812 1 22.38 543 GLU A C 1
ATOM 4234 O O . GLU A 1 543 ? 39.938 -25.359 37.156 1 22.38 543 GLU A O 1
ATOM 4239 N N . GLN A 1 544 ? 39.469 -27.484 37.125 1 18.72 544 GLN A N 1
ATOM 4240 C CA . GLN A 1 544 ? 39.688 -27.969 38.5 1 18.72 544 GLN A CA 1
ATOM 4241 C C . GLN A 1 544 ? 41 -28.688 38.625 1 18.72 544 GLN A C 1
ATOM 4243 O O . GLN A 1 544 ? 41.438 -29.406 37.719 1 18.72 544 GLN A O 1
ATOM 4248 N N . MET B 1 1 ? 39.312 31.391 0.047 1 48.16 1 MET B N 1
ATOM 4249 C CA . MET B 1 1 ? 39.125 32.312 -1.06 1 48.16 1 MET B CA 1
ATOM 4250 C C . MET B 1 1 ? 38.406 33.594 -0.592 1 48.16 1 MET B C 1
ATOM 4252 O O . MET B 1 1 ? 37.5 33.5 0.225 1 48.16 1 MET B O 1
ATOM 4256 N N . THR B 1 2 ? 39.062 34.625 -0.605 1 63.12 2 THR B N 1
ATOM 4257 C CA . THR B 1 2 ? 38.531 35.906 -0.214 1 63.12 2 THR B CA 1
ATOM 4258 C C . THR B 1 2 ? 37.188 36.188 -0.91 1 63.12 2 THR B C 1
ATOM 4260 O O . THR B 1 2 ? 37.125 36.281 -2.139 1 63.12 2 THR B O 1
ATOM 4263 N N . ILE B 1 3 ? 36.062 35.781 -0.162 1 75.19 3 ILE B N 1
ATOM 4264 C CA . ILE B 1 3 ? 34.75 36.062 -0.689 1 75.19 3 ILE B CA 1
ATOM 4265 C C . ILE B 1 3 ? 34.562 37.562 -0.835 1 75.19 3 ILE B C 1
ATOM 4267 O O . ILE B 1 3 ? 34.719 38.312 0.127 1 75.19 3 ILE B O 1
ATOM 4271 N N . ASN B 1 4 ? 34.5 38.062 -2.123 1 82.25 4 ASN B N 1
ATOM 4272 C CA . ASN B 1 4 ? 34.125 39.469 -2.342 1 82.25 4 ASN B CA 1
ATOM 4273 C C . ASN B 1 4 ? 32.656 39.688 -2.109 1 82.25 4 ASN B C 1
ATOM 4275 O O . ASN B 1 4 ? 31.844 39.5 -3.016 1 82.25 4 ASN B O 1
ATOM 4279 N N . ILE B 1 5 ? 32.312 40.094 -1.039 1 84.31 5 ILE B N 1
ATOM 4280 C CA . ILE B 1 5 ? 30.953 40.188 -0.533 1 84.31 5 ILE B CA 1
ATOM 4281 C C . ILE B 1 5 ? 30.125 41.125 -1.441 1 84.31 5 ILE B C 1
ATOM 4283 O O . ILE B 1 5 ? 28.906 40.969 -1.55 1 84.31 5 ILE B O 1
ATOM 4287 N N . GLU B 1 6 ? 30.781 42.031 -2.18 1 84.44 6 GLU B N 1
ATOM 4288 C CA . GLU B 1 6 ? 30.094 43.031 -3.012 1 84.44 6 GLU B CA 1
ATOM 4289 C C . GLU B 1 6 ? 29.406 42.344 -4.207 1 84.44 6 GLU B C 1
ATOM 4291 O O . GLU B 1 6 ? 28.5 42.906 -4.809 1 84.44 6 GLU B O 1
ATOM 4296 N N . GLU B 1 7 ? 29.781 41.219 -4.363 1 86.31 7 GLU B N 1
ATOM 4297 C CA . GLU B 1 7 ? 29.266 40.531 -5.527 1 86.31 7 GLU B CA 1
ATOM 4298 C C . GLU B 1 7 ? 28.016 39.719 -5.172 1 86.31 7 GLU B C 1
ATOM 4300 O O . GLU B 1 7 ? 27.344 39.188 -6.055 1 86.31 7 GLU B O 1
ATOM 4305 N N . PHE B 1 8 ? 27.672 39.781 -3.883 1 89.19 8 PHE B N 1
ATOM 4306 C CA . PHE B 1 8 ? 26.594 38.906 -3.455 1 89.19 8 PHE B CA 1
ATOM 4307 C C . PHE B 1 8 ? 25.484 39.688 -2.76 1 89.19 8 PHE B C 1
ATOM 4309 O O . PHE B 1 8 ? 25.75 40.75 -2.178 1 89.19 8 PHE B O 1
ATOM 4316 N N . ASN B 1 9 ? 24.25 39.25 -3.008 1 87.31 9 ASN B N 1
ATOM 4317 C CA . ASN B 1 9 ? 23.141 39.656 -2.15 1 87.31 9 ASN B CA 1
ATOM 4318 C C . ASN B 1 9 ? 23.031 38.781 -0.911 1 87.31 9 ASN B C 1
ATOM 4320 O O . ASN B 1 9 ? 23.078 37.562 -1.01 1 87.31 9 ASN B O 1
ATOM 4324 N N . ILE B 1 10 ? 22.906 39.438 0.194 1 90.81 10 ILE B N 1
ATOM 4325 C CA . ILE B 1 10 ? 22.844 38.719 1.447 1 90.81 10 ILE B CA 1
ATOM 4326 C C . ILE B 1 10 ? 21.391 38.562 1.896 1 90.81 10 ILE B C 1
ATOM 4328 O O . ILE B 1 10 ? 20.688 39.562 2.086 1 90.81 10 ILE B O 1
ATOM 4332 N N . ILE B 1 11 ? 20.938 37.375 1.991 1 90.56 11 ILE B N 1
ATOM 4333 C CA . ILE B 1 11 ? 19.625 37.094 2.541 1 90.56 11 ILE B CA 1
ATOM 4334 C C . ILE B 1 11 ? 19.766 36.562 3.973 1 90.56 11 ILE B C 1
ATOM 4336 O O . ILE B 1 11 ? 20.453 35.562 4.215 1 90.56 11 ILE B O 1
ATOM 4340 N N . LYS B 1 12 ? 19.062 37.25 4.883 1 93.31 12 LYS B N 1
ATOM 4341 C CA . LYS B 1 12 ? 19.172 36.875 6.285 1 93.31 12 LYS B CA 1
ATOM 4342 C C . LYS B 1 12 ? 17.844 36.344 6.809 1 93.31 12 LYS B C 1
ATOM 4344 O O . LYS B 1 12 ? 16.781 36.906 6.535 1 93.31 12 LYS B O 1
ATOM 4349 N N . GLU B 1 13 ? 17.906 35.219 7.473 1 95.06 13 GLU B N 1
ATOM 4350 C CA . GLU B 1 13 ? 16.797 34.594 8.195 1 95.06 13 GLU B CA 1
ATOM 4351 C C . GLU B 1 13 ? 17.281 33.906 9.469 1 95.06 13 GLU B C 1
ATOM 4353 O O . GLU B 1 13 ? 18.234 33.125 9.43 1 95.06 13 GLU B O 1
ATOM 4358 N N . GLY B 1 14 ? 16.609 34.219 10.555 1 95.81 14 GLY B N 1
ATOM 4359 C CA . GLY B 1 14 ? 17.172 33.75 11.805 1 95.81 14 GLY B CA 1
ATOM 4360 C C . GLY B 1 14 ? 18.609 34.188 12.039 1 95.81 14 GLY B C 1
ATOM 4361 O O . GLY B 1 14 ? 18.922 35.375 11.938 1 95.81 14 GLY B O 1
ATOM 4362 N N . LYS B 1 15 ? 19.438 33.25 12.344 1 97.25 15 LYS B N 1
ATOM 4363 C CA . LYS B 1 15 ? 20.844 33.562 12.586 1 97.25 15 LYS B CA 1
ATOM 4364 C C . LYS B 1 15 ? 21.703 33.281 11.352 1 97.25 15 LYS B C 1
ATOM 4366 O O . LYS B 1 15 ? 22.922 33.406 11.391 1 97.25 15 LYS B O 1
ATOM 4371 N N . ALA B 1 16 ? 21.016 32.875 10.305 1 96.94 16 ALA B N 1
ATOM 4372 C CA . ALA B 1 16 ? 21.734 32.438 9.109 1 96.94 16 ALA B CA 1
ATOM 4373 C C . ALA B 1 16 ? 21.734 33.531 8.055 1 96.94 16 ALA B C 1
ATOM 4375 O O . ALA B 1 16 ? 20.781 34.312 7.961 1 96.94 16 ALA B O 1
ATOM 4376 N N . SER B 1 17 ? 22.812 33.625 7.281 1 95.44 17 SER B N 1
ATOM 4377 C CA . SER B 1 17 ? 22.953 34.5 6.125 1 95.44 17 SER B CA 1
ATOM 4378 C C . SER B 1 17 ? 23.375 33.719 4.887 1 95.44 17 SER B C 1
ATOM 4380 O O . SER B 1 17 ? 24.391 33.031 4.906 1 95.44 17 SER B O 1
ATOM 4382 N N . VAL B 1 18 ? 22.609 33.875 3.854 1 93.62 18 VAL B N 1
ATOM 4383 C CA . VAL B 1 18 ? 22.938 33.188 2.6 1 93.62 18 VAL B CA 1
ATOM 4384 C C . VAL B 1 18 ? 23.453 34.219 1.586 1 93.62 18 VAL B C 1
ATOM 4386 O O . VAL B 1 18 ? 22.875 35.281 1.426 1 93.62 18 VAL B O 1
ATOM 4389 N N . LEU B 1 19 ? 24.516 33.844 0.931 1 91.19 19 LEU B N 1
ATOM 4390 C CA . LEU B 1 19 ? 25.094 34.688 -0.117 1 91.19 19 LEU B CA 1
ATOM 4391 C C . LEU B 1 19 ? 24.594 34.25 -1.492 1 91.19 19 LEU B C 1
ATOM 4393 O O . LEU B 1 19 ? 24.906 33.156 -1.951 1 91.19 19 LEU B O 1
ATOM 4397 N N . VAL B 1 20 ? 23.828 35.062 -2.09 1 84.94 20 VAL B N 1
ATOM 4398 C CA . VAL B 1 20 ? 23.297 34.781 -3.422 1 84.94 20 VAL B CA 1
ATOM 4399 C C . VAL B 1 20 ? 23.969 35.719 -4.441 1 84.94 20 VAL B C 1
ATOM 4401 O O . VAL B 1 20 ? 23.938 36.938 -4.285 1 84.94 20 VAL B O 1
ATOM 4404 N N . PRO B 1 21 ? 24.469 35.125 -5.398 1 81.75 21 PRO B N 1
ATOM 4405 C CA . PRO B 1 21 ? 25.078 36 -6.406 1 81.75 21 PRO B CA 1
ATOM 4406 C C . PRO B 1 21 ? 24.078 37 -6.977 1 81.75 21 PRO B C 1
ATOM 4408 O O . PRO B 1 21 ? 22.922 36.656 -7.234 1 81.75 21 PRO B O 1
ATOM 4411 N N . LYS B 1 22 ? 24.531 38.219 -7.129 1 79.62 22 LYS B N 1
ATOM 4412 C CA . LYS B 1 22 ? 23.672 39.312 -7.598 1 79.62 22 LYS B CA 1
ATOM 4413 C C . LYS B 1 22 ? 23.109 39 -8.984 1 79.62 22 LYS B C 1
ATOM 4415 O O . LYS B 1 22 ? 22.016 39.438 -9.328 1 79.62 22 LYS B O 1
ATOM 4420 N N . GLN B 1 23 ? 23.766 38.188 -9.734 1 71.5 23 GLN B N 1
ATOM 4421 C CA . GLN B 1 23 ? 23.328 37.844 -11.094 1 71.5 23 GLN B CA 1
ATOM 4422 C C . GLN B 1 23 ? 22.281 36.75 -11.086 1 71.5 23 GLN B C 1
ATOM 4424 O O . GLN B 1 23 ? 21.625 36.5 -12.094 1 71.5 23 GLN B O 1
ATOM 4429 N N . GLU B 1 24 ? 22.203 36.156 -9.914 1 64.12 24 GLU B N 1
ATOM 4430 C CA . GLU B 1 24 ? 21.281 35.031 -9.867 1 64.12 24 GLU B CA 1
ATOM 4431 C C . GLU B 1 24 ? 20.031 35.344 -9.062 1 64.12 24 GLU B C 1
ATOM 4433 O O . GLU B 1 24 ? 20.094 36.125 -8.094 1 64.12 24 GLU B O 1
ATOM 4438 N N . THR B 1 25 ? 18.969 35.219 -9.68 1 54.06 25 THR B N 1
ATOM 4439 C CA . THR B 1 25 ? 17.719 35.344 -8.945 1 54.06 25 THR B CA 1
ATOM 4440 C C . THR B 1 25 ? 17.5 34.125 -8.055 1 54.06 25 THR B C 1
ATOM 4442 O O . THR B 1 25 ? 17.422 33 -8.555 1 54.06 25 THR B O 1
ATOM 4445 N N . VAL B 1 26 ? 18.297 34.094 -6.93 1 56.91 26 VAL B N 1
ATOM 4446 C CA . VAL B 1 26 ? 18.078 32.938 -6.055 1 56.91 26 VAL B CA 1
ATOM 4447 C C . VAL B 1 26 ? 16.672 33.031 -5.438 1 56.91 26 VAL B C 1
ATOM 4449 O O . VAL B 1 26 ? 16.219 34.094 -5.07 1 56.91 26 VAL B O 1
ATOM 4452 N N . PHE B 1 27 ? 15.961 31.906 -5.438 1 61.38 27 PHE B N 1
ATOM 4453 C CA . PHE B 1 27 ? 14.609 31.688 -4.938 1 61.38 27 PHE B CA 1
ATOM 4454 C C . PHE B 1 27 ? 14.586 31.734 -3.414 1 61.38 27 PHE B C 1
ATOM 4456 O O . PHE B 1 27 ? 15.312 30.984 -2.752 1 61.38 27 PHE B O 1
ATOM 4463 N N . TYR B 1 28 ? 14.273 32.906 -2.695 1 70 28 TYR B N 1
ATOM 4464 C CA . TYR B 1 28 ? 13.93 32.969 -1.279 1 70 28 TYR B CA 1
ATOM 4465 C C . TYR B 1 28 ? 12.422 33.062 -1.091 1 70 28 TYR B C 1
ATOM 4467 O O . TYR B 1 28 ? 11.781 33.969 -1.586 1 70 28 TYR B O 1
ATOM 4475 N N . ASN B 1 29 ? 11.875 32 -0.455 1 74.62 29 ASN B N 1
ATOM 4476 C CA . ASN B 1 29 ? 10.445 31.984 -0.172 1 74.62 29 ASN B CA 1
ATOM 4477 C C . ASN B 1 29 ? 10.156 32.406 1.267 1 74.62 29 ASN B C 1
ATOM 4479 O O . ASN B 1 29 ? 10.227 31.578 2.182 1 74.62 29 ASN B O 1
ATOM 4483 N N . HIS B 1 30 ? 9.758 33.594 1.484 1 80 30 HIS B N 1
ATOM 4484 C CA . HIS B 1 30 ? 9.516 34.156 2.809 1 80 30 HIS B CA 1
ATOM 4485 C C . HIS B 1 30 ? 8.383 33.406 3.521 1 80 30 HIS B C 1
ATOM 4487 O O . HIS B 1 30 ? 8.383 33.312 4.75 1 80 30 HIS B O 1
ATOM 4493 N N . ILE B 1 31 ? 7.52 32.875 2.746 1 79.75 31 ILE B N 1
ATOM 4494 C CA . ILE B 1 31 ? 6.359 32.188 3.312 1 79.75 31 ILE B CA 1
ATOM 4495 C C . ILE B 1 31 ? 6.801 30.906 4.008 1 79.75 31 ILE B C 1
ATOM 4497 O O . ILE B 1 31 ? 6.18 30.469 4.977 1 79.75 31 ILE B O 1
ATOM 4501 N N . GLN B 1 32 ? 7.988 30.484 3.67 1 88.94 32 GLN B N 1
ATOM 4502 C CA . GLN B 1 32 ? 8.453 29.203 4.191 1 88.94 32 GLN B CA 1
ATOM 4503 C C . GLN B 1 32 ? 9.242 29.391 5.48 1 88.94 32 GLN B C 1
ATOM 4505 O O . GLN B 1 32 ? 9.742 28.406 6.051 1 88.94 32 GLN B O 1
ATOM 4510 N N . GLN B 1 33 ? 9.32 30.641 5.941 1 94.06 33 GLN B N 1
ATOM 4511 C CA . GLN B 1 33 ? 10 30.844 7.215 1 94.06 33 GLN B CA 1
ATOM 4512 C C . GLN B 1 33 ? 9.305 30.094 8.336 1 94.06 33 GLN B C 1
ATOM 4514 O O . GLN B 1 33 ? 9.953 29.578 9.258 1 94.06 33 GLN B O 1
ATOM 4519 N N . PHE B 1 34 ? 7.938 30.062 8.242 1 95.44 34 PHE B N 1
ATOM 4520 C CA . PHE B 1 34 ? 7.184 29.281 9.219 1 95.44 34 PHE B CA 1
ATOM 4521 C C . PHE B 1 34 ? 7.699 27.844 9.273 1 95.44 34 PHE B C 1
ATOM 4523 O O . PHE B 1 34 ? 7.938 27.312 10.352 1 95.44 34 PHE B O 1
ATOM 4530 N N . ASN B 1 35 ? 7.852 27.234 8.125 1 96.62 35 ASN B N 1
ATOM 4531 C CA . ASN B 1 35 ? 8.328 25.859 8.008 1 96.62 35 ASN B CA 1
ATOM 4532 C C . ASN B 1 35 ? 9.727 25.703 8.609 1 96.62 35 ASN B C 1
ATOM 4534 O O . ASN B 1 35 ? 9.984 24.734 9.336 1 96.62 35 ASN B O 1
ATOM 4538 N N . ARG B 1 36 ? 10.594 26.625 8.328 1 97.5 36 ARG B N 1
ATOM 4539 C CA . ARG B 1 36 ? 11.977 26.547 8.789 1 97.5 36 ARG B CA 1
ATOM 4540 C C . ARG B 1 36 ? 12.07 26.781 10.289 1 97.5 36 ARG B C 1
ATOM 4542 O O . ARG B 1 36 ? 12.805 26.094 10.992 1 97.5 36 ARG B O 1
ATOM 4549 N N . ASP B 1 37 ? 11.297 27.812 10.812 1 98.25 37 ASP B N 1
ATOM 4550 C CA . ASP B 1 37 ? 11.242 28.047 12.25 1 98.25 37 ASP B CA 1
ATOM 4551 C C . ASP B 1 37 ? 10.75 26.812 12.992 1 98.25 37 ASP B C 1
ATOM 4553 O O . ASP B 1 37 ? 11.359 26.391 13.984 1 98.25 37 ASP B O 1
ATOM 4557 N N . LEU B 1 38 ? 9.688 26.25 12.469 1 98.5 38 LEU B N 1
ATOM 4558 C CA . LEU B 1 38 ? 9.078 25.078 13.094 1 98.5 38 LEU B CA 1
ATOM 4559 C C . LEU B 1 38 ? 10.047 23.906 13.094 1 98.5 38 LEU B C 1
ATOM 4561 O O . LEU B 1 38 ? 10.102 23.141 14.055 1 98.5 38 LEU B O 1
ATOM 4565 N N . SER B 1 39 ? 10.789 23.734 12.039 1 98.62 39 SER B N 1
ATOM 4566 C CA . SER B 1 39 ? 11.742 22.641 11.93 1 98.62 39 SER B CA 1
ATOM 4567 C C . SER B 1 39 ? 12.828 22.734 13 1 98.62 39 SER B C 1
ATOM 4569 O O . SER B 1 39 ? 13.18 21.734 13.625 1 98.62 39 SER B O 1
ATOM 4571 N N . VAL B 1 40 ? 13.352 23.938 13.188 1 98.75 40 VAL B N 1
ATOM 4572 C CA . VAL B 1 40 ? 14.375 24.141 14.211 1 98.75 40 VAL B CA 1
ATOM 4573 C C . VAL B 1 40 ? 13.805 23.781 15.586 1 98.75 40 VAL B C 1
ATOM 4575 O O . VAL B 1 40 ? 14.438 23.047 16.344 1 98.75 40 VAL B O 1
ATOM 4578 N N . MET B 1 41 ? 12.648 24.297 15.852 1 98.81 41 MET B N 1
ATOM 4579 C CA . MET B 1 41 ? 12.031 24.078 17.156 1 98.81 41 MET B CA 1
ATOM 4580 C C . MET B 1 41 ? 11.703 22.609 17.375 1 98.81 41 MET B C 1
ATOM 4582 O O . MET B 1 41 ? 11.812 22.094 18.484 1 98.81 41 MET B O 1
ATOM 4586 N N . ALA B 1 42 ? 11.25 21.906 16.328 1 98.88 42 ALA B N 1
ATOM 4587 C CA . ALA B 1 42 ? 10.938 20.484 16.422 1 98.88 42 ALA B CA 1
ATOM 4588 C C . ALA B 1 42 ? 12.188 19.672 16.688 1 98.88 42 ALA B C 1
ATOM 4590 O O . ALA B 1 42 ? 12.156 18.719 17.484 1 98.88 42 ALA B O 1
ATOM 4591 N N . ILE B 1 43 ? 13.312 19.984 16.047 1 98.88 43 ILE B N 1
ATOM 4592 C CA . ILE B 1 43 ? 14.57 19.281 16.281 1 98.88 43 ILE B CA 1
ATOM 4593 C C . ILE B 1 43 ? 15.016 19.5 17.734 1 98.88 43 ILE B C 1
ATOM 4595 O O . ILE B 1 43 ? 15.461 18.562 18.391 1 98.88 43 ILE B O 1
ATOM 4599 N N . ARG B 1 44 ? 14.875 20.719 18.203 1 98.62 44 ARG B N 1
ATOM 4600 C CA . ARG B 1 44 ? 15.242 21.016 19.578 1 98.62 44 ARG B CA 1
ATOM 4601 C C . ARG B 1 44 ? 14.383 20.234 20.562 1 98.62 44 ARG B C 1
ATOM 4603 O O . ARG B 1 44 ? 14.883 19.766 21.594 1 98.62 44 ARG B O 1
ATOM 4610 N N . ALA B 1 45 ? 13.094 20.156 20.25 1 98.81 45 ALA B N 1
ATOM 4611 C CA . ALA B 1 45 ? 12.203 19.359 21.094 1 98.81 45 ALA B CA 1
ATOM 4612 C C . ALA B 1 45 ? 12.617 17.906 21.109 1 98.81 45 ALA B C 1
ATOM 4614 O O . ALA B 1 45 ? 12.664 17.266 22.172 1 98.81 45 ALA B O 1
ATOM 4615 N N . TRP B 1 46 ? 12.883 17.359 19.953 1 98.56 46 TRP B N 1
ATOM 4616 C CA . TRP B 1 46 ? 13.352 15.984 19.844 1 98.56 46 TRP B CA 1
ATOM 4617 C C . TRP B 1 46 ? 14.641 15.773 20.625 1 98.56 46 TRP B C 1
ATOM 4619 O O . TRP B 1 46 ? 14.797 14.773 21.328 1 98.56 46 TRP B O 1
ATOM 4629 N N . LEU B 1 47 ? 15.578 16.719 20.5 1 97.94 47 LEU B N 1
ATOM 4630 C CA . LEU B 1 47 ? 16.859 16.656 21.203 1 97.94 47 LEU B CA 1
ATOM 4631 C C . LEU B 1 47 ? 16.656 16.656 22.703 1 97.94 47 LEU B C 1
ATOM 4633 O O . LEU B 1 47 ? 17.328 15.898 23.422 1 97.94 47 LEU B O 1
ATOM 4637 N N . ALA B 1 48 ? 15.758 17.469 23.141 1 96.5 48 ALA B N 1
ATOM 4638 C CA . ALA B 1 48 ? 15.453 17.516 24.578 1 96.5 48 ALA B CA 1
ATOM 4639 C C . ALA B 1 48 ? 14.969 16.156 25.078 1 96.5 48 ALA B C 1
ATOM 4641 O O . ALA B 1 48 ? 15.375 15.703 26.156 1 96.5 48 ALA B O 1
ATOM 4642 N N . GLU B 1 49 ? 14.125 15.523 24.312 1 96.31 49 GLU B N 1
ATOM 4643 C CA . GLU B 1 49 ? 13.625 14.203 24.672 1 96.31 49 GLU B CA 1
ATOM 4644 C C . GLU B 1 49 ? 14.742 13.164 24.656 1 96.31 49 GLU B C 1
ATOM 4646 O O . GLU B 1 49 ? 14.805 12.297 25.531 1 96.31 49 GLU B O 1
ATOM 4651 N N . THR B 1 50 ? 15.562 13.234 23.656 1 95.44 50 THR B N 1
ATOM 4652 C CA . THR B 1 50 ? 16.672 12.297 23.5 1 95.44 50 THR B CA 1
ATOM 4653 C C . THR B 1 50 ? 17.656 12.43 24.656 1 95.44 50 THR B C 1
ATOM 4655 O O . THR B 1 50 ? 18.141 11.43 25.188 1 95.44 50 THR B O 1
ATOM 4658 N N . ASN B 1 51 ? 17.953 13.656 25.047 1 94.75 51 ASN B N 1
ATOM 4659 C CA . ASN B 1 51 ? 18.859 13.906 26.172 1 94.75 51 ASN B CA 1
ATOM 4660 C C . ASN B 1 51 ? 18.266 13.414 27.484 1 94.75 51 ASN B C 1
ATOM 4662 O O . ASN B 1 51 ? 19 12.891 28.344 1 94.75 51 ASN B O 1
ATOM 4666 N N . ALA B 1 52 ? 16.984 13.617 27.641 1 92.69 52 ALA B N 1
ATOM 4667 C CA . ALA B 1 52 ? 16.328 13.141 28.844 1 92.69 52 ALA B CA 1
ATOM 4668 C C . ALA B 1 52 ? 16.453 11.625 28.969 1 92.69 52 ALA B C 1
ATOM 4670 O O . ALA B 1 52 ? 16.703 11.102 30.062 1 92.69 52 ALA B O 1
ATOM 4671 N N . LYS B 1 53 ? 16.266 10.93 27.906 1 90.81 53 LYS B N 1
ATOM 4672 C CA . LYS B 1 53 ? 16.375 9.477 27.891 1 90.81 53 LYS B CA 1
ATOM 4673 C C . LYS B 1 53 ? 17.797 9.031 28.188 1 90.81 53 LYS B C 1
ATOM 4675 O O . LYS B 1 53 ? 18.016 8.039 28.891 1 90.81 53 LYS B O 1
ATOM 4680 N N . ARG B 1 54 ? 18.734 9.734 27.594 1 88.25 54 ARG B N 1
ATOM 4681 C CA . ARG B 1 54 ? 20.141 9.422 27.812 1 88.25 54 ARG B CA 1
ATOM 4682 C C . ARG B 1 54 ? 20.531 9.625 29.266 1 88.25 54 ARG B C 1
ATOM 4684 O O . ARG B 1 54 ? 21.281 8.828 29.828 1 88.25 54 ARG B O 1
ATOM 4691 N N . HIS B 1 55 ? 20.016 10.656 29.797 1 87.31 55 HIS B N 1
ATOM 4692 C CA . HIS B 1 55 ? 20.281 10.945 31.203 1 87.31 55 HIS B CA 1
ATOM 4693 C C . HIS B 1 55 ? 19.672 9.883 32.125 1 87.31 55 HIS B C 1
ATOM 4695 O O . HIS B 1 55 ? 20.281 9.492 33.125 1 87.31 55 HIS B O 1
ATOM 4701 N N . GLU B 1 56 ? 18.562 9.461 31.766 1 86.31 56 GLU B N 1
ATOM 4702 C CA . GLU B 1 56 ? 17.906 8.414 32.531 1 86.31 56 GLU B CA 1
ATOM 4703 C C . GLU B 1 56 ? 18.688 7.109 32.469 1 86.31 56 GLU B C 1
ATOM 4705 O O . GLU B 1 56 ? 18.844 6.41 33.469 1 86.31 56 GLU B O 1
ATOM 4710 N N . LYS B 1 57 ? 19.125 6.738 31.328 1 83.94 57 LYS B N 1
ATOM 4711 C CA . LYS B 1 57 ? 19.891 5.508 31.156 1 83.94 57 LYS B CA 1
ATOM 4712 C C . LYS B 1 57 ? 21.219 5.562 31.922 1 83.94 57 LYS B C 1
ATOM 4714 O O . LYS B 1 57 ? 21.641 4.562 32.5 1 83.94 57 LYS B O 1
ATOM 4719 N N . MET B 1 58 ? 21.844 6.75 31.922 1 80.62 58 MET B N 1
ATOM 4720 C CA . MET B 1 58 ? 23.109 6.941 32.625 1 80.62 58 MET B CA 1
ATOM 4721 C C . MET B 1 58 ? 22.906 6.867 34.125 1 80.62 58 MET B C 1
ATOM 4723 O O . MET B 1 58 ? 23.75 6.32 34.844 1 80.62 58 MET B O 1
ATOM 4727 N N . SER B 1 59 ? 21.891 7.508 34.5 1 81.19 59 SER B N 1
ATOM 4728 C CA . SER B 1 59 ? 21.578 7.48 35.938 1 81.19 59 SER B CA 1
ATOM 4729 C C . SER B 1 59 ? 21.312 6.059 36.406 1 81.19 59 SER B C 1
ATOM 4731 O O . SER B 1 59 ? 21.734 5.672 37.5 1 81.19 59 SER B O 1
ATOM 4733 N N . LYS B 1 60 ? 20.609 5.324 35.531 1 74.69 60 LYS B N 1
ATOM 4734 C CA . LYS B 1 60 ? 20.344 3.932 35.906 1 74.69 60 LYS B CA 1
ATOM 4735 C C . LYS B 1 60 ? 21.625 3.107 35.906 1 74.69 60 LYS B C 1
ATOM 4737 O O . LYS B 1 60 ? 21.812 2.254 36.781 1 74.69 60 LYS B O 1
ATOM 4742 N N . LYS B 1 61 ? 22.5 3.426 34.969 1 71.06 61 LYS B N 1
ATOM 4743 C CA . LYS B 1 61 ? 23.781 2.727 34.906 1 71.06 61 LYS B CA 1
ATOM 4744 C C . LYS B 1 61 ? 24.672 3.098 36.094 1 71.06 61 LYS B C 1
ATOM 4746 O O . LYS B 1 61 ? 25.359 2.238 36.656 1 71.06 61 LYS B O 1
ATOM 4751 N N . ARG B 1 62 ? 24.703 4.371 36.438 1 68.56 62 ARG B N 1
ATOM 4752 C CA . ARG B 1 62 ? 25.469 4.855 37.562 1 68.56 62 ARG B CA 1
ATOM 4753 C C . ARG B 1 62 ? 24.984 4.238 38.875 1 68.56 62 ARG B C 1
ATOM 4755 O O . ARG B 1 62 ? 25.781 3.854 39.719 1 68.56 62 ARG B O 1
ATOM 4762 N N . LYS B 1 63 ? 23.734 4.254 39 1 68.81 63 LYS B N 1
ATOM 4763 C CA . LYS B 1 63 ? 23.156 3.623 40.188 1 68.81 63 LYS B CA 1
ATOM 4764 C C . LYS B 1 63 ? 23.578 2.154 40.281 1 68.81 63 LYS B C 1
ATOM 4766 O O . LYS B 1 63 ? 23.891 1.659 41.375 1 68.81 63 LYS B O 1
ATOM 4771 N N . LEU B 1 64 ? 23.609 1.604 39.062 1 68.44 64 LEU B N 1
ATOM 4772 C CA . LEU B 1 64 ? 24.031 0.207 39.031 1 68.44 64 LEU B CA 1
ATOM 4773 C C . LEU B 1 64 ? 25.531 0.076 39.312 1 68.44 64 LEU B C 1
ATOM 4775 O O . LEU B 1 64 ? 25.953 -0.86 39.969 1 68.44 64 LEU B O 1
ATOM 4779 N N . GLU B 1 65 ? 26.297 1.109 38.719 1 63.09 65 GLU B N 1
ATOM 4780 C CA . GLU B 1 65 ? 27.734 1.119 38.906 1 63.09 65 GLU B CA 1
ATOM 4781 C C . GLU B 1 65 ? 28.078 1.54 40.344 1 63.09 65 GLU B C 1
ATOM 4783 O O . GLU B 1 65 ? 29.047 1.04 40.938 1 63.09 65 GLU B O 1
ATOM 4788 N N . ASP B 1 66 ? 27.5 2.723 40.781 1 62.94 66 ASP B N 1
ATOM 4789 C CA . ASP B 1 66 ? 27.719 3.119 42.156 1 62.94 66 ASP B CA 1
ATOM 4790 C C . ASP B 1 66 ? 27.469 1.954 43.125 1 62.94 66 ASP B C 1
ATOM 4792 O O . ASP B 1 66 ? 28.156 1.818 44.125 1 62.94 66 ASP B O 1
ATOM 4796 N N . GLU B 1 67 ? 26.469 1.208 42.812 1 57.06 67 GLU B N 1
ATOM 4797 C CA . GLU B 1 67 ? 26.312 0.014 43.625 1 57.06 67 GLU B CA 1
ATOM 4798 C C . GLU B 1 67 ? 27.516 -0.906 43.5 1 57.06 67 GLU B C 1
ATOM 4800 O O . GLU B 1 67 ? 27.828 -1.672 44.406 1 57.06 67 GLU B O 1
ATOM 4805 N N . THR B 1 68 ? 28.188 -0.792 42.344 1 53.97 68 THR B N 1
ATOM 4806 C CA . THR B 1 68 ? 29.375 -1.627 42.156 1 53.97 68 THR B CA 1
ATOM 4807 C C . THR B 1 68 ? 30.641 -0.797 42.281 1 53.97 68 THR B C 1
ATOM 4809 O O . THR B 1 68 ? 31.75 -1.312 42.062 1 53.97 68 THR B O 1
ATOM 4812 N N . GLY B 1 69 ? 30.703 0.384 42.844 1 54.44 69 GLY B N 1
ATOM 4813 C CA . GLY B 1 69 ? 31.812 1.238 43.219 1 54.44 69 GLY B CA 1
ATOM 4814 C C . GLY B 1 69 ? 32.375 2.039 42.062 1 54.44 69 GLY B C 1
ATOM 4815 O O . GLY B 1 69 ? 33.5 2.5 42.125 1 54.44 69 GLY B O 1
ATOM 4816 N N . GLY B 1 70 ? 31.844 1.904 40.875 1 46.28 70 GLY B N 1
ATOM 4817 C CA . GLY B 1 70 ? 32.594 2.4 39.75 1 46.28 70 GLY B CA 1
ATOM 4818 C C . GLY B 1 70 ? 32.594 3.912 39.656 1 46.28 70 GLY B C 1
ATOM 4819 O O . GLY B 1 70 ? 31.859 4.59 40.344 1 46.28 70 GLY B O 1
ATOM 4820 N N . ASN B 1 71 ? 33.625 4.633 38.75 1 47.34 71 ASN B N 1
ATOM 4821 C CA . ASN B 1 71 ? 34.188 5.949 38.469 1 47.34 71 ASN B CA 1
ATOM 4822 C C . ASN B 1 71 ? 33.094 6.953 38.062 1 47.34 71 ASN B C 1
ATOM 4824 O O . ASN B 1 71 ? 32 6.562 37.688 1 47.34 71 ASN B O 1
ATOM 4828 N N . GLU B 1 72 ? 33.594 8.422 37.875 1 46.12 72 GLU B N 1
ATOM 4829 C CA . GLU B 1 72 ? 33 9.742 37.719 1 46.12 72 GLU B CA 1
ATOM 4830 C C . GLU B 1 72 ? 32.125 9.82 36.438 1 46.12 72 GLU B C 1
ATOM 4832 O O . GLU B 1 72 ? 32.594 9.414 35.375 1 46.12 72 GLU B O 1
ATOM 4837 N N . PRO B 1 73 ? 30.906 10.148 36.5 1 47.62 73 PRO B N 1
ATOM 4838 C CA . PRO B 1 73 ? 30 10.328 35.375 1 47.62 73 PRO B CA 1
ATOM 4839 C C . PRO B 1 73 ? 30.484 11.398 34.406 1 47.62 73 PRO B C 1
ATOM 4841 O O . PRO B 1 73 ? 30.859 12.5 34.812 1 47.62 73 PRO B O 1
ATOM 4844 N N . ILE B 1 74 ? 31.188 11.242 33.375 1 46.31 74 ILE B N 1
ATOM 4845 C CA . ILE B 1 74 ? 31.438 12.234 32.344 1 46.31 74 ILE B CA 1
ATOM 4846 C C . ILE B 1 74 ? 30.141 12.914 31.938 1 46.31 74 ILE B C 1
ATOM 4848 O O . ILE B 1 74 ? 29.156 12.234 31.625 1 46.31 74 ILE B O 1
ATOM 4852 N N . ALA B 1 75 ? 29.906 14.133 32.25 1 50.34 75 ALA B N 1
ATOM 4853 C CA . ALA B 1 75 ? 28.812 15.039 31.922 1 50.34 75 ALA B CA 1
ATOM 4854 C C . ALA B 1 75 ? 28.438 14.938 30.438 1 50.34 75 ALA B C 1
ATOM 4856 O O . ALA B 1 75 ? 29.219 15.328 29.578 1 50.34 75 ALA B O 1
ATOM 4857 N N . CYS B 1 76 ? 27.75 14.078 29.906 1 54.09 76 CYS B N 1
ATOM 4858 C CA . CYS B 1 76 ? 27.219 13.711 28.594 1 54.09 76 CYS B CA 1
ATOM 4859 C C . CYS B 1 76 ? 26.438 14.859 27.984 1 54.09 76 CYS B C 1
ATOM 4861 O O . CYS B 1 76 ? 26.125 14.836 26.781 1 54.09 76 CYS B O 1
ATOM 4863 N N . GLU B 1 77 ? 26.078 15.953 28.781 1 59.97 77 GLU B N 1
ATOM 4864 C CA . GLU B 1 77 ? 25.062 16.891 28.312 1 59.97 77 GLU B CA 1
ATOM 4865 C C . GLU B 1 77 ? 25.641 17.828 27.25 1 59.97 77 GLU B C 1
ATOM 4867 O O . GLU B 1 77 ? 24.906 18.297 26.359 1 59.97 77 GLU B O 1
ATOM 4872 N N . ASP B 1 78 ? 26.953 17.953 27.109 1 72.31 78 ASP B N 1
ATOM 4873 C CA . ASP B 1 78 ? 27.438 19.016 26.234 1 72.31 78 ASP B CA 1
ATOM 4874 C C . ASP B 1 78 ? 28.109 18.438 24.984 1 72.31 78 ASP B C 1
ATOM 4876 O O . ASP B 1 78 ? 28.578 19.188 24.125 1 72.31 78 ASP B O 1
ATOM 4880 N N . ARG B 1 79 ? 28 17.141 24.797 1 87.12 79 ARG B N 1
ATOM 4881 C CA . ARG B 1 79 ? 28.688 16.531 23.656 1 87.12 79 ARG B CA 1
ATOM 4882 C C . ARG B 1 79 ? 27.875 16.688 22.375 1 87.12 79 ARG B C 1
ATOM 4884 O O . ARG B 1 79 ? 26.656 16.516 22.375 1 87.12 79 ARG B O 1
ATOM 4891 N N . LYS B 1 80 ? 28.609 17.141 21.359 1 94.5 80 LYS B N 1
ATOM 4892 C CA . LYS B 1 80 ? 28 17.25 20.031 1 94.5 80 LYS B CA 1
ATOM 4893 C C . LYS B 1 80 ? 27.906 15.883 19.359 1 94.5 80 LYS B C 1
ATOM 4895 O O . LYS B 1 80 ? 28.906 15.203 19.172 1 94.5 80 LYS B O 1
ATOM 4900 N N . PHE B 1 81 ? 26.688 15.453 19.031 1 95.56 81 PHE B N 1
ATOM 4901 C CA . PHE B 1 81 ? 26.562 14.117 18.453 1 95.56 81 PHE B CA 1
ATOM 4902 C C . PHE B 1 81 ? 25.5 14.109 17.359 1 95.56 81 PHE B C 1
ATOM 4904 O O . PHE B 1 81 ? 25.438 13.164 16.562 1 95.56 81 PHE B O 1
ATOM 4911 N N . VAL B 1 82 ? 24.703 15.172 17.25 1 97.88 82 VAL B N 1
ATOM 4912 C CA . VAL B 1 82 ? 23.547 15.164 16.359 1 97.88 82 VAL B CA 1
ATOM 4913 C C . VAL B 1 82 ? 24.016 15.336 14.914 1 97.88 82 VAL B C 1
ATOM 4915 O O . VAL B 1 82 ? 24.625 16.344 14.578 1 97.88 82 VAL B O 1
ATOM 4918 N N . ARG B 1 83 ? 23.734 14.398 14.07 1 98.69 83 ARG B N 1
ATOM 4919 C CA . ARG B 1 83 ? 23.938 14.469 12.633 1 98.69 83 ARG B CA 1
ATOM 4920 C C . ARG B 1 83 ? 22.641 14.781 11.898 1 98.69 83 ARG B C 1
ATOM 4922 O O . ARG B 1 83 ? 21.641 14.078 12.078 1 98.69 83 ARG B O 1
ATOM 4929 N N . ILE B 1 84 ? 22.656 15.852 11.07 1 98.88 84 ILE B N 1
ATOM 4930 C CA . ILE B 1 84 ? 21.453 16.266 10.367 1 98.88 84 ILE B CA 1
ATOM 4931 C C . ILE B 1 84 ? 21.688 16.234 8.859 1 98.88 84 ILE B C 1
ATOM 4933 O O . ILE B 1 84 ? 22.734 16.672 8.375 1 98.88 84 ILE B O 1
ATOM 4937 N N . LEU B 1 85 ? 20.734 15.656 8.133 1 98.88 85 LEU B N 1
ATOM 4938 C CA . LEU B 1 85 ? 20.75 15.688 6.672 1 98.88 85 LEU B CA 1
ATOM 4939 C C . LEU B 1 85 ? 19.641 16.594 6.133 1 98.88 85 LEU B C 1
ATOM 4941 O O . LEU B 1 85 ? 18.469 16.375 6.434 1 98.88 85 LEU B O 1
ATOM 4945 N N . GLU B 1 86 ? 20 17.547 5.5 1 98.5 86 GLU B N 1
ATOM 4946 C CA . GLU B 1 86 ? 19.109 18.266 4.598 1 98.5 86 GLU B CA 1
ATOM 4947 C C . GLU B 1 86 ? 19.25 17.766 3.164 1 98.5 86 GLU B C 1
ATOM 4949 O O . GLU B 1 86 ? 20.109 18.25 2.418 1 98.5 86 GLU B O 1
ATOM 4954 N N . ALA B 1 87 ? 18.312 16.984 2.705 1 98.25 87 ALA B N 1
ATOM 4955 C CA . ALA B 1 87 ? 18.531 16.141 1.534 1 98.25 87 ALA B CA 1
ATOM 4956 C C . ALA B 1 87 ? 18.344 16.938 0.244 1 98.25 87 ALA B C 1
ATOM 4958 O O . ALA B 1 87 ? 18.906 16.594 -0.795 1 98.25 87 ALA B O 1
ATOM 4959 N N . LEU B 1 88 ? 17.516 17.953 0.267 1 97.25 88 LEU B N 1
ATOM 4960 C CA . LEU B 1 88 ? 17.234 18.828 -0.865 1 97.25 88 LEU B CA 1
ATOM 4961 C C . LEU B 1 88 ? 17.375 20.297 -0.472 1 97.25 88 LEU B C 1
ATOM 4963 O O . LEU B 1 88 ? 16.375 20.984 -0.276 1 97.25 88 LEU B O 1
ATOM 4967 N N . SER B 1 89 ? 18.594 20.844 -0.512 1 94.38 89 SER B N 1
ATOM 4968 C CA . SER B 1 89 ? 18.953 22.016 0.287 1 94.38 89 SER B CA 1
ATOM 4969 C C . SER B 1 89 ? 18.75 23.297 -0.497 1 94.38 89 SER B C 1
ATOM 4971 O O . SER B 1 89 ? 18.578 24.375 0.092 1 94.38 89 SER B O 1
ATOM 4973 N N . ALA B 1 90 ? 18.719 23.203 -1.842 1 92.19 90 ALA B N 1
ATOM 4974 C CA . ALA B 1 90 ? 18.641 24.406 -2.668 1 92.19 90 ALA B CA 1
ATOM 4975 C C . ALA B 1 90 ? 19.688 25.438 -2.258 1 92.19 90 ALA B C 1
ATOM 4977 O O . ALA B 1 90 ? 20.891 25.234 -2.518 1 92.19 90 ALA B O 1
ATOM 4978 N N . SER B 1 91 ? 19.359 26.562 -1.437 1 89.31 91 SER B N 1
ATOM 4979 C CA . SER B 1 91 ? 20.297 27.625 -1.074 1 89.31 91 SER B CA 1
ATOM 4980 C C . SER B 1 91 ? 21.125 27.25 0.148 1 89.31 91 SER B C 1
ATOM 4982 O O . SER B 1 91 ? 22.141 27.875 0.437 1 89.31 91 SER B O 1
ATOM 4984 N N . GLY B 1 92 ? 20.672 26.312 0.885 1 94.12 92 GLY B N 1
ATOM 4985 C CA . GLY B 1 92 ? 21.344 25.906 2.105 1 94.12 92 GLY B CA 1
ATOM 4986 C C . GLY B 1 92 ? 20.891 26.672 3.328 1 94.12 92 GLY B C 1
ATOM 4987 O O . GLY B 1 92 ? 21.406 26.469 4.43 1 94.12 92 GLY B O 1
ATOM 4988 N N . LEU B 1 93 ? 19.906 27.516 3.176 1 95.19 93 LEU B N 1
ATOM 4989 C CA . LEU B 1 93 ? 19.438 28.391 4.254 1 95.19 93 LEU B CA 1
ATOM 4990 C C . LEU B 1 93 ? 19.047 27.562 5.48 1 95.19 93 LEU B C 1
ATOM 4992 O O . LEU B 1 93 ? 19.453 27.875 6.598 1 95.19 93 LEU B O 1
ATOM 4996 N N . ARG B 1 94 ? 18.281 26.516 5.309 1 96.31 94 ARG B N 1
ATOM 4997 C CA . ARG B 1 94 ? 17.828 25.672 6.41 1 96.31 94 ARG B CA 1
ATOM 4998 C C . ARG B 1 94 ? 19 25 7.113 1 96.31 94 ARG B C 1
ATOM 5000 O O . ARG B 1 94 ? 19.031 24.922 8.344 1 96.31 94 ARG B O 1
ATOM 5007 N N . ALA B 1 95 ? 19.891 24.5 6.352 1 98.12 95 ALA B N 1
ATOM 5008 C CA . ALA B 1 95 ? 21.078 23.844 6.918 1 98.12 95 ALA B CA 1
ATOM 5009 C C . ALA B 1 95 ? 21.875 24.812 7.789 1 98.12 95 ALA B C 1
ATOM 5011 O O . ALA B 1 95 ? 22.359 24.438 8.859 1 98.12 95 ALA B O 1
ATOM 5012 N N . LEU B 1 96 ? 22.031 26.047 7.297 1 98.25 96 LEU B N 1
ATOM 5013 C CA . LEU B 1 96 ? 22.75 27.062 8.047 1 98.25 96 LEU B CA 1
ATOM 5014 C C . LEU B 1 96 ? 22.031 27.422 9.336 1 98.25 96 LEU B C 1
ATOM 5016 O O . LEU B 1 96 ? 22.656 27.609 10.383 1 98.25 96 LEU B O 1
ATOM 5020 N N . ARG B 1 97 ? 20.719 27.5 9.234 1 98.44 97 ARG B N 1
ATOM 5021 C CA . ARG B 1 97 ? 19.938 27.766 10.43 1 98.44 97 ARG B CA 1
ATOM 5022 C C . ARG B 1 97 ? 20.094 26.641 11.445 1 98.44 97 ARG B C 1
ATOM 5024 O O . ARG B 1 97 ? 20.203 26.891 12.648 1 98.44 97 ARG B O 1
ATOM 5031 N N . TYR B 1 98 ? 20.062 25.359 10.977 1 98.69 98 TYR B N 1
ATOM 5032 C CA . TYR B 1 98 ? 20.297 24.234 11.875 1 98.69 98 TYR B CA 1
ATOM 5033 C C . TYR B 1 98 ? 21.656 24.359 12.555 1 98.69 98 TYR B C 1
ATOM 5035 O O . TYR B 1 98 ? 21.781 24.062 13.742 1 98.69 98 TYR B O 1
ATOM 5043 N N . GLY B 1 99 ? 22.656 24.75 11.82 1 98.5 99 GLY B N 1
ATOM 5044 C CA . GLY B 1 99 ? 23.984 24.922 12.367 1 98.5 99 GLY B CA 1
ATOM 5045 C C . GLY B 1 99 ? 24.062 25.969 13.461 1 98.5 99 GLY B C 1
ATOM 5046 O O . GLY B 1 99 ? 24.781 25.781 14.453 1 98.5 99 GLY B O 1
ATOM 5047 N N . HIS B 1 100 ? 23.344 27.047 13.266 1 98.38 100 HIS B N 1
ATOM 5048 C CA . HIS B 1 100 ? 23.375 28.156 14.203 1 98.38 100 HIS B CA 1
ATOM 5049 C C . HIS B 1 100 ? 22.469 27.906 15.398 1 98.38 100 HIS B C 1
ATOM 5051 O O . HIS B 1 100 ? 22.781 28.312 16.516 1 98.38 100 HIS B O 1
ATOM 5057 N N . GLU B 1 101 ? 21.344 27.25 15.141 1 98.44 101 GLU B N 1
ATOM 5058 C CA . GLU B 1 101 ? 20.25 27.406 16.078 1 98.44 101 GLU B CA 1
ATOM 5059 C C . GLU B 1 101 ? 19.938 26.094 16.797 1 98.44 101 GLU B C 1
ATOM 5061 O O . GLU B 1 101 ? 19.188 26.094 17.781 1 98.44 101 GLU B O 1
ATOM 5066 N N . VAL B 1 102 ? 20.422 24.922 16.359 1 98.12 102 VAL B N 1
ATOM 5067 C CA . VAL B 1 102 ? 20.234 23.641 17.016 1 98.12 102 VAL B CA 1
ATOM 5068 C C . VAL B 1 102 ? 21.469 23.281 17.844 1 98.12 102 VAL B C 1
ATOM 5070 O O . VAL B 1 102 ? 22.578 23.234 17.297 1 98.12 102 VAL B O 1
ATOM 5073 N N . PRO B 1 103 ? 21.312 23.062 19.094 1 96.5 103 PRO B N 1
ATOM 5074 C CA . PRO B 1 103 ? 22.453 22.672 19.922 1 96.5 103 PRO B CA 1
ATOM 5075 C C . PRO B 1 103 ? 22.938 21.25 19.656 1 96.5 103 PRO B C 1
ATOM 5077 O O . PRO B 1 103 ? 22.188 20.438 19.125 1 96.5 103 PRO B O 1
ATOM 5080 N N . GLN B 1 104 ? 24.172 20.984 19.938 1 96.94 104 GLN B N 1
ATOM 5081 C CA . GLN B 1 104 ? 24.797 19.656 20 1 96.94 104 GLN B CA 1
ATOM 5082 C C . GLN B 1 104 ? 24.891 19.031 18.625 1 96.94 104 GLN B C 1
ATOM 5084 O O . GLN B 1 104 ? 24.906 17.812 18.484 1 96.94 104 GLN B O 1
ATOM 5089 N N . VAL B 1 105 ? 24.875 19.859 17.578 1 97.94 105 VAL B N 1
ATOM 5090 C CA . VAL B 1 105 ? 25.031 19.359 16.219 1 97.94 105 VAL B CA 1
ATOM 5091 C C . VAL B 1 105 ? 26.516 19.047 15.961 1 97.94 105 VAL B C 1
ATOM 5093 O O . VAL B 1 105 ? 27.391 19.859 16.25 1 97.94 105 VAL B O 1
ATOM 5096 N N . SER B 1 106 ? 26.766 17.859 15.484 1 97.62 106 SER B N 1
ATOM 5097 C CA . SER B 1 106 ? 28.125 17.453 15.18 1 97.62 106 SER B CA 1
ATOM 5098 C C . SER B 1 106 ? 28.422 17.562 13.688 1 97.62 106 SER B C 1
ATOM 5100 O O . SER B 1 106 ? 29.578 17.75 13.281 1 97.62 106 SER B O 1
ATOM 5102 N N . ARG B 1 107 ? 27.312 17.422 12.914 1 97.75 107 ARG B N 1
ATOM 5103 C CA . ARG B 1 107 ? 27.5 17.422 11.469 1 97.75 107 ARG B CA 1
ATOM 5104 C C . ARG B 1 107 ? 26.188 17.703 10.75 1 97.75 107 ARG B C 1
ATOM 5106 O O . ARG B 1 107 ? 25.141 17.172 11.133 1 97.75 107 ARG B O 1
ATOM 5113 N N . ILE B 1 108 ? 26.312 18.547 9.758 1 98.81 108 ILE B N 1
ATOM 5114 C CA . ILE B 1 108 ? 25.172 18.797 8.875 1 98.81 108 ILE B CA 1
ATOM 5115 C C . ILE B 1 108 ? 25.594 18.578 7.422 1 98.81 108 ILE B C 1
ATOM 5117 O O . ILE B 1 108 ? 26.547 19.188 6.949 1 98.81 108 ILE B O 1
ATOM 5121 N N . VAL B 1 109 ? 24.906 17.703 6.758 1 98.81 109 VAL B N 1
ATOM 5122 C CA . VAL B 1 109 ? 25.094 17.516 5.324 1 98.81 109 VAL B CA 1
ATOM 5123 C C . VAL B 1 109 ? 23.969 18.203 4.555 1 98.81 109 VAL B C 1
ATOM 5125 O O . VAL B 1 109 ? 22.797 17.891 4.758 1 98.81 109 VAL B O 1
ATOM 5128 N N . ALA B 1 110 ? 24.344 19.156 3.803 1 98.69 110 ALA B N 1
ATOM 5129 C CA . ALA B 1 110 ? 23.406 19.812 2.904 1 98.69 110 ALA B CA 1
ATOM 5130 C C . ALA B 1 110 ? 23.578 19.328 1.469 1 98.69 110 ALA B C 1
ATOM 5132 O O . ALA B 1 110 ? 24.5 19.766 0.768 1 98.69 110 ALA B O 1
ATOM 5133 N N . ASN B 1 111 ? 22.609 18.5 1.012 1 98.44 111 ASN B N 1
ATOM 5134 C CA . ASN B 1 111 ? 22.734 17.859 -0.294 1 98.44 111 ASN B CA 1
ATOM 5135 C C . ASN B 1 111 ? 21.922 18.609 -1.356 1 98.44 111 ASN B C 1
ATOM 5137 O O . ASN B 1 111 ? 20.828 19.094 -1.079 1 98.44 111 ASN B O 1
ATOM 5141 N N . ASP B 1 112 ? 22.547 18.719 -2.537 1 96.88 112 ASP B N 1
ATOM 5142 C CA . ASP B 1 112 ? 21.812 19.188 -3.709 1 96.88 112 ASP B CA 1
ATOM 5143 C C . ASP B 1 112 ? 22.359 18.562 -4.988 1 96.88 112 ASP B C 1
ATOM 5145 O O . ASP B 1 112 ? 23.516 18.141 -5.031 1 96.88 112 ASP B O 1
ATOM 5149 N N . LEU B 1 113 ? 21.453 18.5 -5.934 1 95.31 113 LEU B N 1
ATOM 5150 C CA . LEU B 1 113 ? 21.828 17.922 -7.215 1 95.31 113 LEU B CA 1
ATOM 5151 C C . LEU B 1 113 ? 22.719 18.875 -8.016 1 95.31 113 LEU B C 1
ATOM 5153 O O . LEU B 1 113 ? 23.609 18.438 -8.742 1 95.31 113 LEU B O 1
ATOM 5157 N N . LEU B 1 114 ? 22.562 20.172 -7.867 1 94.44 114 LEU B N 1
ATOM 5158 C CA . LEU B 1 114 ? 23.203 21.188 -8.711 1 94.44 114 LEU B CA 1
ATOM 5159 C C . LEU B 1 114 ? 24.531 21.641 -8.102 1 94.44 114 LEU B C 1
ATOM 5161 O O . LEU B 1 114 ? 24.578 22.078 -6.949 1 94.44 114 LEU B O 1
ATOM 5165 N N . PRO B 1 115 ? 25.547 21.656 -8.867 1 95.5 115 PRO B N 1
ATOM 5166 C CA . PRO B 1 115 ? 26.844 22.109 -8.375 1 95.5 115 PRO B CA 1
ATOM 5167 C C . PRO B 1 115 ? 26.828 23.562 -7.902 1 95.5 115 PRO B C 1
ATOM 5169 O O . PRO B 1 115 ? 27.484 23.922 -6.918 1 95.5 115 PRO B O 1
ATOM 5172 N N . ALA B 1 116 ? 26.062 24.359 -8.578 1 91.94 116 ALA B N 1
ATOM 5173 C CA . ALA B 1 116 ? 25.969 25.766 -8.219 1 91.94 116 ALA B CA 1
ATOM 5174 C C . ALA B 1 116 ? 25.375 25.938 -6.824 1 91.94 116 ALA B C 1
ATOM 5176 O O . ALA B 1 116 ? 25.781 26.812 -6.062 1 91.94 116 ALA B O 1
ATOM 5177 N N . ALA B 1 117 ? 24.344 25.125 -6.531 1 93.12 117 ALA B N 1
ATOM 5178 C CA . ALA B 1 117 ? 23.734 25.156 -5.203 1 93.12 117 ALA B CA 1
ATOM 5179 C C . ALA B 1 117 ? 24.75 24.75 -4.129 1 93.12 117 ALA B C 1
ATOM 5181 O O . ALA B 1 117 ? 24.812 25.375 -3.07 1 93.12 117 ALA B O 1
ATOM 5182 N N . VAL B 1 118 ? 25.531 23.75 -4.438 1 96.38 118 VAL B N 1
ATOM 5183 C CA . VAL B 1 118 ? 26.5 23.25 -3.488 1 96.38 118 VAL B CA 1
ATOM 5184 C C . VAL B 1 118 ? 27.578 24.297 -3.234 1 96.38 118 VAL B C 1
ATOM 5186 O O . VAL B 1 118 ? 28 24.5 -2.094 1 96.38 118 VAL B O 1
ATOM 5189 N N . ALA B 1 119 ? 28.031 24.953 -4.27 1 93.88 119 ALA B N 1
ATOM 5190 C CA . ALA B 1 119 ? 29 26.031 -4.129 1 93.88 119 ALA B CA 1
ATOM 5191 C C . ALA B 1 119 ? 28.438 27.156 -3.252 1 93.88 119 ALA B C 1
ATOM 5193 O O . ALA B 1 119 ? 29.156 27.703 -2.418 1 93.88 119 ALA B O 1
ATOM 5194 N N . SER B 1 120 ? 27.188 27.453 -3.504 1 92 120 SER B N 1
ATOM 5195 C CA . SER B 1 120 ? 26.516 28.484 -2.711 1 92 120 SER B CA 1
ATOM 5196 C C . SER B 1 120 ? 26.438 28.078 -1.242 1 92 120 SER B C 1
ATOM 5198 O O . SER B 1 120 ? 26.672 28.891 -0.352 1 92 120 SER B O 1
ATOM 5200 N N . ILE B 1 121 ? 26.062 26.828 -0.995 1 96 121 ILE B N 1
ATOM 5201 C CA . ILE B 1 121 ? 25.969 26.297 0.357 1 96 121 ILE B CA 1
ATOM 5202 C C . ILE B 1 121 ? 27.312 26.422 1.07 1 96 121 ILE B C 1
ATOM 5204 O O . ILE B 1 121 ? 27.375 26.906 2.197 1 96 121 ILE B O 1
ATOM 5208 N N . ASN B 1 122 ? 28.359 26.078 0.378 1 96.81 122 ASN B N 1
ATOM 5209 C CA . ASN B 1 122 ? 29.688 26.094 0.989 1 96.81 122 ASN B CA 1
ATOM 5210 C C . ASN B 1 122 ? 30.172 27.531 1.233 1 96.81 122 ASN B C 1
ATOM 5212 O O . ASN B 1 122 ? 30.781 27.812 2.268 1 96.81 122 ASN B O 1
ATOM 5216 N N . ARG B 1 123 ? 29.938 28.391 0.333 1 95.19 123 ARG B N 1
ATOM 5217 C CA . ARG B 1 123 ? 30.297 29.797 0.49 1 95.19 123 ARG B CA 1
ATOM 5218 C C . ARG B 1 123 ? 29.562 30.422 1.669 1 95.19 123 ARG B C 1
ATOM 5220 O O . ARG B 1 123 ? 30.156 31.125 2.479 1 95.19 123 ARG B O 1
ATOM 5227 N N . SER B 1 124 ? 28.281 30.141 1.704 1 95.88 124 SER B N 1
ATOM 5228 C CA . SER B 1 124 ? 27.469 30.688 2.791 1 95.88 124 SER B CA 1
ATOM 5229 C C . SER B 1 124 ? 27.875 30.078 4.133 1 95.88 124 SER B C 1
ATOM 5231 O O . SER B 1 124 ? 27.812 30.75 5.164 1 95.88 124 SER B O 1
ATOM 5233 N N . ALA B 1 125 ? 28.203 28.781 4.109 1 97.75 125 ALA B N 1
ATOM 5234 C CA . ALA B 1 125 ? 28.688 28.156 5.332 1 97.75 125 ALA B CA 1
ATOM 5235 C C . ALA B 1 125 ? 29.969 28.828 5.84 1 97.75 125 ALA B C 1
ATOM 5237 O O . ALA B 1 125 ? 30.109 29.062 7.043 1 97.75 125 ALA B O 1
ATOM 5238 N N . GLU B 1 126 ? 30.828 29.172 4.961 1 96.75 126 GLU B N 1
ATOM 5239 C CA . GLU B 1 126 ? 32.062 29.891 5.312 1 96.75 126 GLU B CA 1
ATOM 5240 C C . GLU B 1 126 ? 31.75 31.266 5.871 1 96.75 126 GLU B C 1
ATOM 5242 O O . GLU B 1 126 ? 32.281 31.656 6.902 1 96.75 126 GLU B O 1
ATOM 5247 N N . TYR B 1 127 ? 30.875 31.922 5.164 1 96.44 127 TYR B N 1
ATOM 5248 C CA . TYR B 1 127 ? 30.5 33.281 5.582 1 96.44 127 TYR B CA 1
ATOM 5249 C C . TYR B 1 127 ? 29.891 33.25 6.98 1 96.44 127 TYR B C 1
ATOM 5251 O O . TYR B 1 127 ? 30.062 34.219 7.75 1 96.44 127 TYR B O 1
ATOM 5259 N N . ASN B 1 128 ? 29.203 32.188 7.344 1 97.44 128 ASN B N 1
ATOM 5260 C CA . ASN B 1 128 ? 28.547 32.062 8.641 1 97.44 128 ASN B CA 1
ATOM 5261 C C . ASN B 1 128 ? 29.484 31.453 9.68 1 97.44 128 ASN B C 1
ATOM 5263 O O . ASN B 1 128 ? 29.078 31.188 10.812 1 97.44 128 ASN B O 1
ATOM 5267 N N . ASN B 1 129 ? 30.75 31.172 9.305 1 97.38 129 ASN B N 1
ATOM 5268 C CA . ASN B 1 129 ? 31.703 30.484 10.164 1 97.38 129 ASN B CA 1
ATOM 5269 C C . ASN B 1 129 ? 31.188 29.109 10.586 1 97.38 129 ASN B C 1
ATOM 5271 O O . ASN B 1 129 ? 31.266 28.75 11.766 1 97.38 129 ASN B O 1
ATOM 5275 N N . LEU B 1 130 ? 30.562 28.359 9.625 1 98.19 130 LEU B N 1
ATOM 5276 C CA . LEU B 1 130 ? 30 27.047 9.906 1 98.19 130 LEU B CA 1
ATOM 5277 C C . LEU B 1 130 ? 30.625 25.969 9.016 1 98.19 130 LEU B C 1
ATOM 5279 O O . LEU B 1 130 ? 30.062 24.891 8.852 1 98.19 130 LEU B O 1
ATOM 5283 N N . SER B 1 131 ? 31.75 26.219 8.461 1 97 131 SER B N 1
ATOM 5284 C CA . SER B 1 131 ? 32.344 25.312 7.484 1 97 131 SER B CA 1
ATOM 5285 C C . SER B 1 131 ? 32.688 23.969 8.117 1 97 131 SER B C 1
ATOM 5287 O O . SER B 1 131 ? 32.719 22.953 7.426 1 97 131 SER B O 1
ATOM 5289 N N . ASP B 1 132 ? 32.875 23.984 9.406 1 96.5 132 ASP B N 1
ATOM 5290 C CA . ASP B 1 132 ? 33.219 22.734 10.094 1 96.5 132 ASP B CA 1
ATOM 5291 C C . ASP B 1 132 ? 31.984 21.891 10.344 1 96.5 132 ASP B C 1
ATOM 5293 O O . ASP B 1 132 ? 32.062 20.672 10.492 1 96.5 132 ASP B O 1
ATOM 5297 N N . LEU B 1 133 ? 30.812 22.453 10.391 1 97.5 133 LEU B N 1
ATOM 5298 C CA . LEU B 1 133 ? 29.578 21.797 10.766 1 97.5 133 LEU B CA 1
ATOM 5299 C C . LEU B 1 133 ? 28.719 21.5 9.539 1 97.5 133 LEU B C 1
ATOM 5301 O O . LEU B 1 133 ? 28.125 20.422 9.43 1 97.5 133 LEU B O 1
ATOM 5305 N N . VAL B 1 134 ? 28.625 22.5 8.664 1 98.5 134 VAL B N 1
ATOM 5306 C CA . VAL B 1 134 ? 27.75 22.406 7.5 1 98.5 134 VAL B CA 1
ATOM 5307 C C . VAL B 1 134 ? 28.594 22.125 6.254 1 98.5 134 VAL B C 1
ATOM 5309 O O . VAL B 1 134 ? 29.422 22.938 5.863 1 98.5 134 VAL B O 1
ATOM 5312 N N . LYS B 1 135 ? 28.344 21.016 5.645 1 98.19 135 LYS B N 1
ATOM 5313 C CA . LYS B 1 135 ? 29.078 20.625 4.438 1 98.19 135 LYS B CA 1
ATOM 5314 C C . LYS B 1 135 ? 28.125 20.344 3.281 1 98.19 135 LYS B C 1
ATOM 5316 O O . LYS B 1 135 ? 27.172 19.578 3.428 1 98.19 135 LYS B O 1
ATOM 5321 N N . GLY B 1 136 ? 28.438 20.984 2.193 1 97.94 136 GLY B N 1
ATOM 5322 C CA . GLY B 1 136 ? 27.672 20.703 0.984 1 97.94 136 GLY B CA 1
ATOM 5323 C C . GLY B 1 136 ? 28.047 19.375 0.343 1 97.94 136 GLY B C 1
ATOM 5324 O O . GLY B 1 136 ? 29.234 19 0.333 1 97.94 136 GLY B O 1
ATOM 5325 N N . HIS B 1 137 ? 27.047 18.688 -0.09 1 97.94 137 HIS B N 1
ATOM 5326 C CA . HIS B 1 137 ? 27.25 17.453 -0.846 1 97.94 137 HIS B CA 1
ATOM 5327 C C . HIS B 1 137 ? 26.531 17.5 -2.191 1 97.94 137 HIS B C 1
ATOM 5329 O O . HIS B 1 137 ? 25.359 17.875 -2.258 1 97.94 137 HIS B O 1
ATOM 5335 N N . GLU B 1 138 ? 27.281 17.203 -3.248 1 97.38 138 GLU B N 1
ATOM 5336 C CA . GLU B 1 138 ? 26.688 17.203 -4.586 1 97.38 138 GLU B CA 1
ATOM 5337 C C . GLU B 1 138 ? 26.25 15.797 -4.988 1 97.38 138 GLU B C 1
ATOM 5339 O O . GLU B 1 138 ? 27.062 14.898 -5.145 1 97.38 138 GLU B O 1
ATOM 5344 N N . GLY B 1 139 ? 24.938 15.656 -5.203 1 95.75 139 GLY B N 1
ATOM 5345 C CA . GLY B 1 139 ? 24.469 14.352 -5.645 1 95.75 139 GLY B CA 1
ATOM 5346 C C . GLY B 1 139 ? 22.953 14.227 -5.648 1 95.75 139 GLY B C 1
ATOM 5347 O O . GLY B 1 139 ? 22.25 15.102 -5.125 1 95.75 139 GLY B O 1
ATOM 5348 N N . ASP B 1 140 ? 22.5 13.156 -6.301 1 95.88 140 ASP B N 1
ATOM 5349 C CA . ASP B 1 140 ? 21.078 12.789 -6.215 1 95.88 140 ASP B CA 1
ATOM 5350 C C . ASP B 1 140 ? 20.719 12.375 -4.793 1 95.88 140 ASP B C 1
ATOM 5352 O O . ASP B 1 140 ? 21.375 11.516 -4.199 1 95.88 140 ASP B O 1
ATOM 5356 N N . ALA B 1 141 ? 19.734 13 -4.258 1 97.62 141 ALA B N 1
ATOM 5357 C CA . ALA B 1 141 ? 19.375 12.805 -2.854 1 97.62 141 ALA B CA 1
ATOM 5358 C C . ALA B 1 141 ? 19.078 11.336 -2.568 1 97.62 141 ALA B C 1
ATOM 5360 O O . ALA B 1 141 ? 19.469 10.805 -1.527 1 97.62 141 ALA B O 1
ATOM 5361 N N . ILE B 1 142 ? 18.344 10.656 -3.459 1 96.88 142 ILE B N 1
ATOM 5362 C CA . ILE B 1 142 ? 17.953 9.266 -3.254 1 96.88 142 ILE B CA 1
ATOM 5363 C C . ILE B 1 142 ? 19.188 8.375 -3.234 1 96.88 142 ILE B C 1
ATOM 5365 O O . ILE B 1 142 ? 19.359 7.555 -2.33 1 96.88 142 ILE B O 1
ATOM 5369 N N . THR B 1 143 ? 20.062 8.594 -4.195 1 95.25 143 THR B N 1
ATOM 5370 C CA . THR B 1 143 ? 21.281 7.801 -4.301 1 95.25 143 THR B CA 1
ATOM 5371 C C . THR B 1 143 ? 22.188 8.055 -3.104 1 95.25 143 THR B C 1
ATOM 5373 O O . THR B 1 143 ? 22.781 7.113 -2.559 1 95.25 143 THR B O 1
ATOM 5376 N N . TYR B 1 144 ? 22.328 9.328 -2.719 1 96.19 144 TYR B N 1
ATOM 5377 C CA . TYR B 1 144 ? 23.156 9.656 -1.565 1 96.19 144 TYR B CA 1
ATOM 5378 C C . TYR B 1 144 ? 22.641 8.969 -0.308 1 96.19 144 TYR B C 1
ATOM 5380 O O . TYR B 1 144 ? 23.391 8.242 0.36 1 96.19 144 TYR B O 1
ATOM 5388 N N . MET B 1 145 ? 21.359 9.125 -0.012 1 97.06 145 MET B N 1
ATOM 5389 C CA . MET B 1 145 ? 20.766 8.508 1.174 1 97.06 145 MET B CA 1
ATOM 5390 C C . MET B 1 145 ? 20.859 6.984 1.103 1 97.06 145 MET B C 1
ATOM 5392 O O . MET B 1 145 ? 21.109 6.328 2.115 1 97.06 145 MET B O 1
ATOM 5396 N N . GLY B 1 146 ? 20.641 6.453 -0.106 1 92.5 146 GLY B N 1
ATOM 5397 C CA . GLY B 1 146 ? 20.719 5.016 -0.298 1 92.5 146 GLY B CA 1
ATOM 5398 C C . GLY B 1 146 ? 22.109 4.453 -0.068 1 92.5 146 GLY B C 1
ATOM 5399 O O . GLY B 1 146 ? 22.281 3.252 0.141 1 92.5 146 GLY B O 1
ATOM 5400 N N . SER B 1 147 ? 23.094 5.32 -0.064 1 92.62 147 SER B N 1
ATOM 5401 C CA . SER B 1 147 ? 24.484 4.871 0.027 1 92.62 147 SER B CA 1
ATOM 5402 C C . SER B 1 147 ? 25 4.957 1.459 1 92.62 147 SER B C 1
ATOM 5404 O O . SER B 1 147 ? 26.109 4.512 1.751 1 92.62 147 SER B O 1
ATOM 5406 N N . ILE B 1 148 ? 24.188 5.52 2.338 1 94.19 148 ILE B N 1
ATOM 5407 C CA . ILE B 1 148 ? 24.641 5.754 3.709 1 94.19 148 ILE B CA 1
ATOM 5408 C C . ILE B 1 148 ? 24.797 4.418 4.434 1 94.19 148 ILE B C 1
ATOM 5410 O O . ILE B 1 148 ? 23.875 3.598 4.445 1 94.19 148 ILE B O 1
ATOM 5414 N N . LYS B 1 149 ? 25.922 4.223 5 1 90.94 149 LYS B N 1
ATOM 5415 C CA . LYS B 1 149 ? 26.188 3.023 5.789 1 90.94 149 LYS B CA 1
ATOM 5416 C C . LYS B 1 149 ? 25.578 3.141 7.184 1 90.94 149 LYS B C 1
ATOM 5418 O O . LYS B 1 149 ? 25.25 4.242 7.633 1 90.94 149 LYS B O 1
ATOM 5423 N N . ASP B 1 150 ? 25.5 2.076 7.914 1 88.94 150 ASP B N 1
ATOM 5424 C CA . ASP B 1 150 ? 24.812 2.004 9.203 1 88.94 150 ASP B CA 1
ATOM 5425 C C . ASP B 1 150 ? 25.453 2.945 10.219 1 88.94 150 ASP B C 1
ATOM 5427 O O . ASP B 1 150 ? 24.75 3.609 10.984 1 88.94 150 ASP B O 1
ATOM 5431 N N . ASN B 1 151 ? 26.766 3.01 10.164 1 91 151 ASN B N 1
ATOM 5432 C CA . ASN B 1 151 ? 27.469 3.812 11.156 1 91 151 ASN B CA 1
ATOM 5433 C C . ASN B 1 151 ? 27.469 5.293 10.781 1 91 151 ASN B C 1
ATOM 5435 O O . ASN B 1 151 ? 27.891 6.137 11.578 1 91 151 ASN B O 1
ATOM 5439 N N . GLU B 1 152 ? 26.891 5.621 9.664 1 94.94 152 GLU B N 1
ATOM 5440 C CA . GLU B 1 152 ? 26.906 7 9.188 1 94.94 152 GLU B CA 1
ATOM 5441 C C . GLU B 1 152 ? 25.5 7.57 9.094 1 94.94 152 GLU B C 1
ATOM 5443 O O . GLU B 1 152 ? 25.297 8.656 8.555 1 94.94 152 GLU B O 1
ATOM 5448 N N . ARG B 1 153 ? 24.578 6.855 9.602 1 97.38 153 ARG B N 1
ATOM 5449 C CA . ARG B 1 153 ? 23.188 7.289 9.547 1 97.38 153 ARG B CA 1
ATOM 5450 C C . ARG B 1 153 ? 23 8.602 10.297 1 97.38 153 ARG B C 1
ATOM 5452 O O . ARG B 1 153 ? 23.875 9.031 11.047 1 97.38 153 ARG B O 1
ATOM 5459 N N . PHE B 1 154 ? 21.938 9.242 10.07 1 98.69 154 PHE B N 1
ATOM 5460 C CA . PHE B 1 154 ? 21.641 10.562 10.625 1 98.69 154 PHE B CA 1
ATOM 5461 C C . PHE B 1 154 ? 20.625 10.469 11.758 1 98.69 154 PHE B C 1
ATOM 5463 O O . PHE B 1 154 ? 19.797 9.562 11.781 1 98.69 154 PHE B O 1
ATOM 5470 N N . HIS B 1 155 ? 20.75 11.406 12.688 1 98.56 155 HIS B N 1
ATOM 5471 C CA . HIS B 1 155 ? 19.766 11.523 13.758 1 98.56 155 HIS B CA 1
ATOM 5472 C C . HIS B 1 155 ? 18.5 12.227 13.258 1 98.56 155 HIS B C 1
ATOM 5474 O O . HIS B 1 155 ? 17.406 11.961 13.758 1 98.56 155 HIS B O 1
ATOM 5480 N N . VAL B 1 156 ? 18.703 13.148 12.344 1 98.88 156 VAL B N 1
ATOM 5481 C CA . VAL B 1 156 ? 17.609 13.906 11.766 1 98.88 156 VAL B CA 1
ATOM 5482 C C . VAL B 1 156 ? 17.75 13.938 10.242 1 98.88 156 VAL B C 1
ATOM 5484 O O . VAL B 1 156 ? 18.828 14.227 9.719 1 98.88 156 VAL B O 1
ATOM 5487 N N . VAL B 1 157 ? 16.688 13.602 9.539 1 98.94 157 VAL B N 1
ATOM 5488 C CA . VAL B 1 157 ? 16.609 13.719 8.086 1 98.94 157 VAL B CA 1
ATOM 5489 C C . VAL B 1 157 ? 15.461 14.648 7.699 1 98.94 157 VAL B C 1
ATOM 5491 O O . VAL B 1 157 ? 14.32 14.438 8.117 1 98.94 157 VAL B O 1
ATOM 5494 N N . ASP B 1 158 ? 15.781 15.672 6.961 1 98.81 158 ASP B N 1
ATOM 5495 C CA . ASP B 1 158 ? 14.797 16.656 6.52 1 98.81 158 ASP B CA 1
ATOM 5496 C C . ASP B 1 158 ? 14.586 16.578 5.012 1 98.81 158 ASP B C 1
ATOM 5498 O O . ASP B 1 158 ? 15.508 16.828 4.234 1 98.81 158 ASP B O 1
ATOM 5502 N N . LEU B 1 159 ? 13.367 16.219 4.59 1 98.75 159 LEU B N 1
ATOM 5503 C CA . LEU B 1 159 ? 12.969 16.172 3.188 1 98.75 159 LEU B CA 1
ATOM 5504 C C . LEU B 1 159 ? 12.039 17.328 2.836 1 98.75 159 LEU B C 1
ATOM 5506 O O . LEU B 1 159 ? 10.883 17.359 3.266 1 98.75 159 LEU B O 1
ATOM 5510 N N . ASP B 1 160 ? 12.516 18.203 2.035 1 96.12 160 ASP B N 1
ATOM 5511 C CA . ASP B 1 160 ? 11.703 19.328 1.597 1 96.12 160 ASP B CA 1
ATOM 5512 C C . ASP B 1 160 ? 11.773 19.5 0.081 1 96.12 160 ASP B C 1
ATOM 5514 O O . ASP B 1 160 ? 12.203 20.547 -0.413 1 96.12 160 ASP B O 1
ATOM 5518 N N . PRO B 1 161 ? 11.281 18.562 -0.648 1 95.5 161 PRO B N 1
ATOM 5519 C CA . PRO B 1 161 ? 11.281 18.672 -2.109 1 95.5 161 PRO B CA 1
ATOM 5520 C C . PRO B 1 161 ? 10.18 19.578 -2.637 1 95.5 161 PRO B C 1
ATOM 5522 O O . PRO B 1 161 ? 9.242 19.906 -1.9 1 95.5 161 PRO B O 1
ATOM 5525 N N . TYR B 1 162 ? 10.438 19.984 -3.906 1 90.12 162 TYR B N 1
ATOM 5526 C CA . TYR B 1 162 ? 9.289 20.5 -4.637 1 90.12 162 TYR B CA 1
ATOM 5527 C C . TYR B 1 162 ? 8.352 19.391 -5.062 1 90.12 162 TYR B C 1
ATOM 5529 O O . TYR B 1 162 ? 8.781 18.406 -5.684 1 90.12 162 TYR B O 1
ATOM 5537 N N . GLY B 1 163 ? 7.156 19.5 -4.656 1 94.88 163 GLY B N 1
ATOM 5538 C CA . GLY B 1 163 ? 6.191 18.469 -5.008 1 94.88 163 GLY B CA 1
ATOM 5539 C C . GLY B 1 163 ? 6.109 17.359 -3.984 1 94.88 163 GLY B C 1
ATOM 5540 O O . GLY B 1 163 ? 5.98 17.609 -2.787 1 94.88 163 GLY B O 1
ATOM 5541 N N . THR B 1 164 ? 6.223 16.094 -4.484 1 97.88 164 THR B N 1
ATOM 5542 C CA . THR B 1 164 ? 6.016 14.922 -3.641 1 97.88 164 THR B CA 1
ATOM 5543 C C . THR B 1 164 ? 7.332 14.484 -3.002 1 97.88 164 THR B C 1
ATOM 5545 O O . THR B 1 164 ? 8.391 14.594 -3.615 1 97.88 164 THR B O 1
ATOM 5548 N N . ALA B 1 165 ? 7.285 13.938 -1.804 1 98.44 165 ALA B N 1
ATOM 5549 C CA . ALA B 1 165 ? 8.438 13.344 -1.133 1 98.44 165 ALA B CA 1
ATOM 5550 C C . ALA B 1 165 ? 8.445 11.828 -1.306 1 98.44 165 ALA B C 1
ATOM 5552 O O . ALA B 1 165 ? 9.367 11.148 -0.849 1 98.44 165 ALA B O 1
ATOM 5553 N N . ALA B 1 166 ? 7.48 11.266 -2.006 1 98.19 166 ALA B N 1
ATOM 5554 C CA . ALA B 1 166 ? 7.227 9.828 -2.053 1 98.19 166 ALA B CA 1
ATOM 5555 C C . ALA B 1 166 ? 8.461 9.07 -2.533 1 98.19 166 ALA B C 1
ATOM 5557 O O . ALA B 1 166 ? 8.875 8.094 -1.912 1 98.19 166 ALA B O 1
ATOM 5558 N N . PRO B 1 167 ? 9.188 9.562 -3.584 1 97.44 167 PRO B N 1
ATOM 5559 C CA . PRO B 1 167 ? 10.32 8.781 -4.086 1 97.44 167 PRO B CA 1
ATOM 5560 C C . PRO B 1 167 ? 11.5 8.766 -3.111 1 97.44 167 PRO B C 1
ATOM 5562 O O . PRO B 1 167 ? 12.383 7.91 -3.221 1 97.44 167 PRO B O 1
ATOM 5565 N N . PHE B 1 168 ? 11.531 9.688 -2.141 1 98.38 168 PHE B N 1
ATOM 5566 C CA . PHE B 1 168 ? 12.695 9.867 -1.275 1 98.38 168 PHE B CA 1
ATOM 5567 C C . PHE B 1 168 ? 12.531 9.07 0.017 1 98.38 168 PHE B C 1
ATOM 5569 O O . PHE B 1 168 ? 13.492 8.875 0.755 1 98.38 168 PHE B O 1
ATOM 5576 N N . LEU B 1 169 ? 11.328 8.578 0.303 1 98.62 169 LEU B N 1
ATOM 5577 C CA . LEU B 1 169 ? 10.961 8.148 1.646 1 98.62 169 LEU B CA 1
ATOM 5578 C C . LEU B 1 169 ? 11.742 6.906 2.057 1 98.62 169 LEU B C 1
ATOM 5580 O O . LEU B 1 169 ? 12.203 6.809 3.193 1 98.62 169 LEU B O 1
ATOM 5584 N N . GLU B 1 170 ? 11.883 5.988 1.181 1 97.25 170 GLU B N 1
ATOM 5585 C CA . GLU B 1 170 ? 12.539 4.75 1.583 1 97.25 170 GLU B CA 1
ATOM 5586 C C . GLU B 1 170 ? 14 4.984 1.929 1 97.25 170 GLU B C 1
ATOM 5588 O O . GLU B 1 170 ? 14.492 4.508 2.953 1 97.25 170 GLU B O 1
ATOM 5593 N N . SER B 1 171 ? 14.734 5.68 1.02 1 97.31 171 SER B N 1
ATOM 5594 C CA . SER B 1 171 ? 16.125 5.984 1.312 1 97.31 171 SER B CA 1
ATOM 5595 C C . SER B 1 171 ? 16.266 6.812 2.586 1 97.31 171 SER B C 1
ATOM 5597 O O . SER B 1 171 ? 17.219 6.656 3.342 1 97.31 171 SER B O 1
ATOM 5599 N N . ALA B 1 172 ? 15.258 7.688 2.828 1 98.56 172 ALA B N 1
ATOM 5600 C CA . ALA B 1 172 ? 15.273 8.508 4.035 1 98.56 172 ALA B CA 1
ATOM 5601 C C . ALA B 1 172 ? 15.125 7.641 5.285 1 98.56 172 ALA B C 1
ATOM 5603 O O . ALA B 1 172 ? 15.875 7.801 6.25 1 98.56 172 ALA B O 1
ATOM 5604 N N . VAL B 1 173 ? 14.203 6.719 5.258 1 97.94 173 VAL B N 1
ATOM 5605 C CA . VAL B 1 173 ? 13.922 5.844 6.395 1 97.94 173 VAL B CA 1
ATOM 5606 C C . VAL B 1 173 ? 15.148 4.984 6.695 1 97.94 173 VAL B C 1
ATOM 5608 O O . VAL B 1 173 ? 15.461 4.727 7.859 1 97.94 173 VAL B O 1
ATOM 5611 N N . ARG B 1 174 ? 15.844 4.602 5.672 1 95.69 174 ARG B N 1
ATOM 5612 C CA . ARG B 1 174 ? 17.016 3.744 5.848 1 95.69 174 ARG B CA 1
ATOM 5613 C C . ARG B 1 174 ? 18.203 4.543 6.367 1 95.69 174 ARG B C 1
ATOM 5615 O O . ARG B 1 174 ? 19.109 3.982 6.977 1 95.69 174 ARG B O 1
ATOM 5622 N N . SER B 1 175 ? 18.188 5.848 6.156 1 97.12 175 SER B N 1
ATOM 5623 C CA . SER B 1 175 ? 19.328 6.684 6.5 1 97.12 175 SER B CA 1
ATOM 5624 C C . SER B 1 175 ? 19.188 7.266 7.902 1 97.12 175 SER B C 1
ATOM 5626 O O . SER B 1 175 ? 20.062 7.98 8.375 1 97.12 175 SER B O 1
ATOM 5628 N N . ILE B 1 176 ? 18.125 6.949 8.562 1 97.62 176 ILE B N 1
ATOM 5629 C CA . ILE B 1 176 ? 17.875 7.559 9.859 1 97.62 176 ILE B CA 1
ATOM 5630 C C . ILE B 1 176 ? 18.234 6.578 10.969 1 97.62 176 ILE B C 1
ATOM 5632 O O . ILE B 1 176 ? 18.031 5.371 10.836 1 97.62 176 ILE B O 1
ATOM 5636 N N . MET B 1 177 ? 18.766 7.078 12.031 1 96.5 177 MET B N 1
ATOM 5637 C CA . MET B 1 177 ? 19.094 6.285 13.219 1 96.5 177 MET B CA 1
ATOM 5638 C C . MET B 1 177 ? 17.828 5.91 13.984 1 96.5 177 MET B C 1
ATOM 5640 O O . MET B 1 177 ? 16.781 6.555 13.828 1 96.5 177 MET B O 1
ATOM 5644 N N . ASP B 1 178 ? 17.953 4.855 14.781 1 95.75 178 ASP B N 1
ATOM 5645 C CA . ASP B 1 178 ? 16.828 4.473 15.641 1 95.75 178 ASP B CA 1
ATOM 5646 C C . ASP B 1 178 ? 16.453 5.613 16.578 1 95.75 178 ASP B C 1
ATOM 5648 O O . ASP B 1 178 ? 17.312 6.23 17.203 1 95.75 178 ASP B O 1
ATOM 5652 N N . ASP B 1 179 ? 15.195 5.91 16.641 1 96.69 179 ASP B N 1
ATOM 5653 C CA . ASP B 1 179 ? 14.609 6.984 17.438 1 96.69 179 ASP B CA 1
ATOM 5654 C C . ASP B 1 179 ? 14.961 8.352 16.844 1 96.69 179 ASP B C 1
ATOM 5656 O O . ASP B 1 179 ? 14.898 9.367 17.547 1 96.69 179 ASP B O 1
ATOM 5660 N N . GLY B 1 180 ? 15.43 8.336 15.633 1 98.5 180 GLY B N 1
ATOM 5661 C CA . GLY B 1 180 ? 15.68 9.586 14.945 1 98.5 180 GLY B CA 1
ATOM 5662 C C . GLY B 1 180 ? 14.406 10.297 14.516 1 98.5 180 GLY B C 1
ATOM 5663 O O . GLY B 1 180 ? 13.305 9.789 14.727 1 98.5 180 GLY B O 1
ATOM 5664 N N . LEU B 1 181 ? 14.586 11.523 13.961 1 98.88 181 LEU B N 1
ATOM 5665 C CA . LEU B 1 181 ? 13.469 12.359 13.539 1 98.88 181 LEU B CA 1
ATOM 5666 C C . LEU B 1 181 ? 13.469 12.562 12.031 1 98.88 181 LEU B C 1
ATOM 5668 O O . LEU B 1 181 ? 14.438 13.086 11.469 1 98.88 181 LEU B O 1
ATOM 5672 N N . LEU B 1 182 ? 12.422 12.086 11.391 1 98.94 182 LEU B N 1
ATOM 5673 C CA . LEU B 1 182 ? 12.203 12.305 9.969 1 98.94 182 LEU B CA 1
ATOM 5674 C C . LEU B 1 182 ? 11.203 13.43 9.734 1 98.94 182 LEU B C 1
ATOM 5676 O O . LEU B 1 182 ? 10.086 13.398 10.258 1 98.94 182 LEU B O 1
ATOM 5680 N N . MET B 1 183 ? 11.633 14.438 9.07 1 98.88 183 MET B N 1
ATOM 5681 C CA . MET B 1 183 ? 10.773 15.57 8.734 1 98.88 183 MET B CA 1
ATOM 5682 C C . MET B 1 183 ? 10.492 15.617 7.238 1 98.88 183 MET B C 1
ATOM 5684 O O . MET B 1 183 ? 11.422 15.602 6.426 1 98.88 183 MET B O 1
ATOM 5688 N N . VAL B 1 184 ? 9.195 15.68 6.836 1 98.88 184 VAL B N 1
ATOM 5689 C CA . VAL B 1 184 ? 8.836 15.539 5.43 1 98.88 184 VAL B CA 1
ATOM 5690 C C . VAL B 1 184 ? 7.867 16.656 5.031 1 98.88 184 VAL B C 1
ATOM 5692 O O . VAL B 1 184 ? 6.848 16.859 5.691 1 98.88 184 VAL B O 1
ATOM 5695 N N . THR B 1 185 ? 8.219 17.359 3.984 1 98.19 185 THR B N 1
ATOM 5696 C CA . THR B 1 185 ? 7.332 18.328 3.352 1 98.19 185 THR B CA 1
ATOM 5697 C C . THR B 1 185 ? 6.797 17.781 2.027 1 98.19 185 THR B C 1
ATOM 5699 O O . THR B 1 185 ? 7.539 17.172 1.255 1 98.19 185 THR B O 1
ATOM 5702 N N . CYS B 1 186 ? 5.547 17.875 1.806 1 98.06 186 CYS B N 1
ATOM 5703 C CA . CYS B 1 186 ? 4.922 17.625 0.513 1 98.06 186 CYS B CA 1
ATOM 5704 C C . CYS B 1 186 ? 4.176 18.859 0.014 1 98.06 186 CYS B C 1
ATOM 5706 O O . CYS B 1 186 ? 3.277 19.359 0.691 1 98.06 186 CYS B O 1
ATOM 5708 N N . THR B 1 187 ? 4.52 19.344 -1.186 1 96.12 187 THR B N 1
ATOM 5709 C CA . THR B 1 187 ? 3.885 20.547 -1.711 1 96.12 187 THR B CA 1
ATOM 5710 C C . THR B 1 187 ? 2.947 20.203 -2.865 1 96.12 187 THR B C 1
ATOM 5712 O O . THR B 1 187 ? 2.545 21.094 -3.627 1 96.12 187 THR B O 1
ATOM 5715 N N . ASP B 1 188 ? 2.67 18.938 -3.08 1 95.88 188 ASP B N 1
ATOM 5716 C CA . ASP B 1 188 ? 1.71 18.531 -4.098 1 95.88 188 ASP B CA 1
ATOM 5717 C C . ASP B 1 188 ? 0.304 18.422 -3.514 1 95.88 188 ASP B C 1
ATOM 5719 O O . ASP B 1 188 ? -0.361 17.391 -3.682 1 95.88 188 ASP B O 1
ATOM 5723 N N . ALA B 1 189 ? -0.112 19.438 -2.885 1 93.69 189 ALA B N 1
ATOM 5724 C CA . ALA B 1 189 ? -1.419 19.453 -2.232 1 93.69 189 ALA B CA 1
ATOM 5725 C C . ALA B 1 189 ? -2.537 19.188 -3.236 1 93.69 189 ALA B C 1
ATOM 5727 O O . ALA B 1 189 ? -3.551 18.562 -2.896 1 93.69 189 ALA B O 1
ATOM 5728 N N . GLY B 1 190 ? -2.332 19.625 -4.492 1 93.19 190 GLY B N 1
ATOM 5729 C CA . GLY B 1 190 ? -3.326 19.344 -5.516 1 93.19 190 GLY B CA 1
ATOM 5730 C C . GLY B 1 190 ? -3.547 17.859 -5.734 1 93.19 190 GLY B C 1
ATOM 5731 O O . GLY B 1 190 ? -4.652 17.438 -6.078 1 93.19 190 GLY B O 1
ATOM 5732 N N . VAL B 1 191 ? -2.541 17.094 -5.477 1 95.5 191 VAL B N 1
ATOM 5733 C CA . VAL B 1 191 ? -2.607 15.648 -5.629 1 95.5 191 VAL B CA 1
ATOM 5734 C C . VAL B 1 191 ? -3.121 15.016 -4.336 1 95.5 191 VAL B C 1
ATOM 5736 O O . VAL B 1 191 ? -4.012 14.164 -4.367 1 95.5 191 VAL B O 1
ATOM 5739 N N . LEU B 1 192 ? -2.67 15.477 -3.213 1 95 192 LEU B N 1
ATOM 5740 C CA . LEU B 1 192 ? -2.934 14.875 -1.911 1 95 192 LEU B CA 1
ATOM 5741 C C . LEU B 1 192 ? -4.293 15.305 -1.372 1 95 192 LEU B C 1
ATOM 5743 O O . LEU B 1 192 ? -4.969 14.539 -0.688 1 95 192 LEU B O 1
ATOM 5747 N N . ALA B 1 193 ? -4.664 16.516 -1.617 1 90.94 193 ALA B N 1
ATOM 5748 C CA . ALA B 1 193 ? -5.891 17.062 -1.048 1 90.94 193 ALA B CA 1
ATOM 5749 C C . ALA B 1 193 ? -6.828 17.562 -2.143 1 90.94 193 ALA B C 1
ATOM 5751 O O . ALA B 1 193 ? -7.867 18.172 -1.854 1 90.94 193 ALA B O 1
ATOM 5752 N N . GLY B 1 194 ? -6.453 17.25 -3.369 1 84.94 194 GLY B N 1
ATOM 5753 C CA . GLY B 1 194 ? -7.301 17.656 -4.48 1 84.94 194 GLY B CA 1
ATOM 5754 C C . GLY B 1 194 ? -8.18 16.531 -4.996 1 84.94 194 GLY B C 1
ATOM 5755 O O . GLY B 1 194 ? -8.227 15.453 -4.402 1 84.94 194 GLY B O 1
ATOM 5756 N N . ASN B 1 195 ? -8.93 16.844 -6.016 1 84.44 195 ASN B N 1
ATOM 5757 C CA . ASN B 1 195 ? -9.828 15.859 -6.609 1 84.44 195 ASN B CA 1
ATOM 5758 C C . ASN B 1 195 ? -9.508 15.633 -8.086 1 84.44 195 ASN B C 1
ATOM 5760 O O . ASN B 1 195 ? -10.148 14.805 -8.742 1 84.44 195 ASN B O 1
ATOM 5764 N N . GLY B 1 196 ? -8.492 16.219 -8.508 1 88.12 196 GLY B N 1
ATOM 5765 C CA . GLY B 1 196 ? -8.25 16.188 -9.945 1 88.12 196 GLY B CA 1
ATOM 5766 C C . GLY B 1 196 ? -7.328 15.062 -10.367 1 88.12 196 GLY B C 1
ATOM 5767 O O . GLY B 1 196 ? -7.305 14.68 -11.539 1 88.12 196 GLY B O 1
ATOM 5768 N N . TYR B 1 197 ? -6.605 14.531 -9.453 1 94.12 197 TYR B N 1
ATOM 5769 C CA . TYR B 1 197 ? -5.59 13.562 -9.852 1 94.12 197 TYR B CA 1
ATOM 5770 C C . TYR B 1 197 ? -5.57 12.367 -8.906 1 94.12 197 TYR B C 1
ATOM 5772 O O . TYR B 1 197 ? -4.531 12.039 -8.336 1 94.12 197 TYR B O 1
ATOM 5780 N N . PRO B 1 198 ? -6.727 11.625 -8.844 1 96.12 198 PRO B N 1
ATOM 5781 C CA . PRO B 1 198 ? -6.75 10.477 -7.934 1 96.12 198 PRO B CA 1
ATOM 5782 C C . PRO B 1 198 ? -5.766 9.383 -8.344 1 96.12 198 PRO B C 1
ATOM 5784 O O . PRO B 1 198 ? -5.23 8.672 -7.484 1 96.12 198 PRO B O 1
ATOM 5787 N N . GLU B 1 199 ? -5.52 9.227 -9.695 1 97 199 GLU B N 1
ATOM 5788 C CA . GLU B 1 199 ? -4.582 8.227 -10.195 1 97 199 GLU B CA 1
ATOM 5789 C C . GLU B 1 199 ? -3.16 8.516 -9.727 1 97 199 GLU B C 1
ATOM 5791 O O . GLU B 1 199 ? -2.416 7.598 -9.375 1 97 199 GLU B O 1
ATOM 5796 N N . LYS B 1 200 ? -2.781 9.781 -9.742 1 97.19 200 LYS B N 1
ATOM 5797 C CA . LYS B 1 200 ? -1.453 10.18 -9.281 1 97.19 200 LYS B CA 1
ATOM 5798 C C . LYS B 1 200 ? -1.321 10.016 -7.773 1 97.19 200 LYS B C 1
ATOM 5800 O O . LYS B 1 200 ? -0.262 9.633 -7.273 1 97.19 200 LYS B O 1
ATOM 5805 N N . CYS B 1 201 ? -2.414 10.375 -7.082 1 98 201 CYS B N 1
ATOM 5806 C CA . CYS B 1 201 ? -2.416 10.211 -5.633 1 98 201 CYS B CA 1
ATOM 5807 C C . CYS B 1 201 ? -2.146 8.766 -5.242 1 98 201 CYS B C 1
ATOM 5809 O O . CYS B 1 201 ? -1.281 8.492 -4.41 1 98 201 CYS B O 1
ATOM 5811 N N . TYR B 1 202 ? -2.801 7.863 -5.898 1 98.19 202 TYR B N 1
ATOM 5812 C CA . TYR B 1 202 ? -2.607 6.449 -5.59 1 98.19 202 TYR B CA 1
ATOM 5813 C C . TYR B 1 202 ? -1.201 5.996 -5.961 1 98.19 202 TYR B C 1
ATOM 5815 O O . TYR B 1 202 ? -0.571 5.234 -5.223 1 98.19 202 TYR B O 1
ATOM 5823 N N . ALA B 1 203 ? -0.744 6.387 -7.094 1 98.25 203 ALA B N 1
ATOM 5824 C CA . ALA B 1 203 ? 0.567 5.965 -7.578 1 98.25 203 ALA B CA 1
ATOM 5825 C C . ALA B 1 203 ? 1.672 6.391 -6.617 1 98.25 203 ALA B C 1
ATOM 5827 O O . ALA B 1 203 ? 2.641 5.656 -6.41 1 98.25 203 ALA B O 1
ATOM 5828 N N . LEU B 1 204 ? 1.505 7.531 -6.027 1 98.25 204 LEU B N 1
ATOM 5829 C CA . LEU B 1 204 ? 2.561 8.094 -5.195 1 98.25 204 LEU B CA 1
ATOM 5830 C C . LEU B 1 204 ? 2.412 7.648 -3.746 1 98.25 204 LEU B C 1
ATOM 5832 O O . LEU B 1 204 ? 3.408 7.418 -3.057 1 98.25 204 LEU B O 1
ATOM 5836 N N . TYR B 1 205 ? 1.155 7.438 -3.336 1 98.38 205 TYR B N 1
ATOM 5837 C CA . TYR B 1 205 ? 0.966 7.309 -1.895 1 98.38 205 TYR B CA 1
ATOM 5838 C C . TYR B 1 205 ? 0.244 6.012 -1.555 1 98.38 205 TYR B C 1
ATOM 5840 O O . TYR B 1 205 ? 0.04 5.695 -0.379 1 98.38 205 TYR B O 1
ATOM 5848 N N . GLY B 1 206 ? -0.159 5.223 -2.52 1 97.44 206 GLY B N 1
ATOM 5849 C CA . GLY B 1 206 ? -0.713 3.896 -2.293 1 97.44 206 GLY B CA 1
ATOM 5850 C C . GLY B 1 206 ? -2.146 3.926 -1.796 1 97.44 206 GLY B C 1
ATOM 5851 O O . GLY B 1 206 ? -2.648 2.928 -1.275 1 97.44 206 GLY B O 1
ATOM 5852 N N . GLY B 1 207 ? -2.779 5.023 -1.894 1 97.62 207 GLY B N 1
ATOM 5853 C CA . GLY B 1 207 ? -4.16 5.195 -1.468 1 97.62 207 GLY B CA 1
ATOM 5854 C C . GLY B 1 207 ? -4.852 6.367 -2.141 1 97.62 207 GLY B C 1
ATOM 5855 O O . GLY B 1 207 ? -4.199 7.184 -2.795 1 97.62 207 GLY B O 1
ATOM 5856 N N . SER B 1 208 ? -6.129 6.379 -1.95 1 96.12 208 SER B N 1
ATOM 5857 C CA . SER B 1 208 ? -6.945 7.434 -2.539 1 96.12 208 SER B CA 1
ATOM 5858 C C . SER B 1 208 ? -7.48 8.383 -1.468 1 96.12 208 SER B C 1
ATOM 5860 O O . SER B 1 208 ? -7.742 7.961 -0.338 1 96.12 208 SER B O 1
ATOM 5862 N N . ASN B 1 209 ? -7.578 9.648 -1.833 1 96.5 209 ASN B N 1
ATOM 5863 C CA . ASN B 1 209 ? -8.281 10.602 -0.99 1 96.5 209 ASN B CA 1
ATOM 5864 C C . ASN B 1 209 ? -9.789 10.531 -1.194 1 96.5 209 ASN B C 1
ATOM 5866 O O . ASN B 1 209 ? -10.289 9.625 -1.875 1 96.5 209 ASN B O 1
ATOM 5870 N N . PHE B 1 210 ? -10.602 11.406 -0.548 1 95.94 210 PHE B N 1
ATOM 5871 C CA . PHE B 1 210 ? -12.055 11.359 -0.633 1 95.94 210 PHE B CA 1
ATOM 5872 C C . PHE B 1 210 ? -12.539 11.867 -1.986 1 95.94 210 PHE B C 1
ATOM 5874 O O . PHE B 1 210 ? -13.68 11.633 -2.373 1 95.94 210 PHE B O 1
ATOM 5881 N N . GLY B 1 211 ? -11.727 12.469 -2.695 1 92 211 GLY B N 1
ATOM 5882 C CA . GLY B 1 211 ? -12.117 12.992 -3.996 1 92 211 GLY B CA 1
ATOM 5883 C C . GLY B 1 211 ? -13.109 14.133 -3.91 1 92 211 GLY B C 1
ATOM 5884 O O . GLY B 1 211 ? -13.016 14.977 -3.021 1 92 211 GLY B O 1
ATOM 5885 N N . ASN B 1 212 ? -13.969 14.258 -4.922 1 90.69 212 ASN B N 1
ATOM 5886 C CA . ASN B 1 212 ? -14.914 15.367 -5.012 1 90.69 212 ASN B CA 1
ATOM 5887 C C . ASN B 1 212 ? -16.328 14.93 -4.609 1 90.69 212 ASN B C 1
ATOM 5889 O O . ASN B 1 212 ? -17.266 15.039 -5.402 1 90.69 212 ASN B O 1
ATOM 5893 N N . THR B 1 213 ? -16.453 14.461 -3.453 1 90.44 213 THR B N 1
ATOM 5894 C CA . THR B 1 213 ? -17.781 14.102 -2.947 1 90.44 213 THR B CA 1
ATOM 5895 C C . THR B 1 213 ? -18.328 15.203 -2.043 1 90.44 213 THR B C 1
ATOM 5897 O O . THR B 1 213 ? -17.562 16 -1.502 1 90.44 213 THR B O 1
ATOM 5900 N N . PHE B 1 214 ? -19.562 15.289 -1.918 1 89.06 214 PHE B N 1
ATOM 5901 C CA . PHE B 1 214 ? -20.25 16.406 -1.268 1 89.06 214 PHE B CA 1
ATOM 5902 C C . PHE B 1 214 ? -19.656 16.672 0.113 1 89.06 214 PHE B C 1
ATOM 5904 O O . PHE B 1 214 ? -19.234 17.781 0.404 1 89.06 214 PHE B O 1
ATOM 5911 N N . MET B 1 215 ? -19.531 15.633 0.917 1 86.12 215 MET B N 1
ATOM 5912 C CA . MET B 1 215 ? -19.016 15.828 2.268 1 86.12 215 MET B CA 1
ATOM 5913 C C . MET B 1 215 ? -17.547 15.461 2.338 1 86.12 215 MET B C 1
ATOM 5915 O O . MET B 1 215 ? -16.797 16 3.166 1 86.12 215 MET B O 1
ATOM 5919 N N . GLY B 1 216 ? -17.141 14.594 1.524 1 85 216 GLY B N 1
ATOM 5920 C CA . GLY B 1 216 ? -15.781 14.062 1.61 1 85 216 GLY B CA 1
ATOM 5921 C C . GLY B 1 216 ? -14.719 15.07 1.214 1 85 216 GLY B C 1
ATOM 5922 O O . GLY B 1 216 ? -13.633 15.086 1.792 1 85 216 GLY B O 1
ATOM 5923 N N . SER B 1 217 ? -14.984 15.945 0.326 1 85.31 217 SER B N 1
ATOM 5924 C CA . SER B 1 217 ? -14.016 16.906 -0.19 1 85.31 217 SER B CA 1
ATOM 5925 C C . SER B 1 217 ? -13.523 17.844 0.911 1 85.31 217 SER B C 1
ATOM 5927 O O . SER B 1 217 ? -12.406 18.375 0.841 1 85.31 217 SER B O 1
ATOM 5929 N N . GLU B 1 218 ? -14.258 17.969 1.939 1 88 218 GLU B N 1
ATOM 5930 C CA . GLU B 1 218 ? -13.914 18.875 3.033 1 88 218 GLU B CA 1
ATOM 5931 C C . GLU B 1 218 ? -12.812 18.281 3.91 1 88 218 GLU B C 1
ATOM 5933 O O . GLU B 1 218 ? -12.086 19.016 4.582 1 88 218 GLU B O 1
ATOM 5938 N N . ALA B 1 219 ? -12.68 17 3.869 1 92.31 219 ALA B N 1
ATOM 5939 C CA . ALA B 1 219 ? -11.742 16.328 4.77 1 92.31 219 ALA B CA 1
ATOM 5940 C C . ALA B 1 219 ? -10.461 15.938 4.039 1 92.31 219 ALA B C 1
ATOM 5942 O O . ALA B 1 219 ? -9.641 15.195 4.578 1 92.31 219 ALA B O 1
ATOM 5943 N N . ASN B 1 220 ? -10.25 16.438 2.855 1 95.25 220 ASN B N 1
ATOM 5944 C CA . ASN B 1 220 ? -9.156 16 1.993 1 95.25 220 ASN B CA 1
ATOM 5945 C C . ASN B 1 220 ? -7.801 16.359 2.59 1 95.25 220 ASN B C 1
ATOM 5947 O O . ASN B 1 220 ? -6.82 15.641 2.381 1 95.25 220 ASN B O 1
ATOM 5951 N N . HIS B 1 221 ? -7.762 17.406 3.326 1 96.5 221 HIS B N 1
ATOM 5952 C CA . HIS B 1 221 ? -6.473 17.828 3.871 1 96.5 221 HIS B CA 1
ATOM 5953 C C . HIS B 1 221 ? -5.98 16.844 4.93 1 96.5 221 HIS B C 1
ATOM 5955 O O . HIS B 1 221 ? -4.809 16.469 4.938 1 96.5 221 HIS B O 1
ATOM 5961 N N . GLU B 1 222 ? -6.852 16.484 5.809 1 97.12 222 GLU B N 1
ATOM 5962 C CA . GLU B 1 222 ? -6.438 15.477 6.781 1 97.12 222 GLU B CA 1
ATOM 5963 C C . GLU B 1 222 ? -6.148 14.141 6.102 1 97.12 222 GLU B C 1
ATOM 5965 O O . GLU B 1 222 ? -5.211 13.43 6.48 1 97.12 222 GLU B O 1
ATOM 5970 N N . ALA B 1 223 ? -7.023 13.789 5.129 1 97.44 223 ALA B N 1
ATOM 5971 C CA . ALA B 1 223 ? -6.766 12.562 4.375 1 97.44 223 ALA B CA 1
ATOM 5972 C C . ALA B 1 223 ? -5.375 12.586 3.754 1 97.44 223 ALA B C 1
ATOM 5974 O O . ALA B 1 223 ? -4.684 11.562 3.729 1 97.44 223 ALA B O 1
ATOM 5975 N N . GLY B 1 224 ? -5.004 13.766 3.27 1 98.06 224 GLY B N 1
ATOM 5976 C CA . GLY B 1 224 ? -3.672 13.914 2.705 1 98.06 224 GLY B CA 1
ATOM 5977 C C . GLY B 1 224 ? -2.566 13.625 3.701 1 98.06 224 GLY B C 1
ATOM 5978 O O . GLY B 1 224 ? -1.61 12.914 3.383 1 98.06 224 GLY B O 1
ATOM 5979 N N . ILE B 1 225 ? -2.686 14.117 4.922 1 98.62 225 ILE B N 1
ATOM 5980 C CA . ILE B 1 225 ? -1.72 13.859 5.98 1 98.62 225 ILE B CA 1
ATOM 5981 C C . ILE B 1 225 ? -1.629 12.352 6.238 1 98.62 225 ILE B C 1
ATOM 5983 O O . ILE B 1 225 ? -0.531 11.797 6.332 1 98.62 225 ILE B O 1
ATOM 5987 N N . ARG B 1 226 ? -2.744 11.758 6.309 1 98.75 226 ARG B N 1
ATOM 5988 C CA . ARG B 1 226 ? -2.809 10.344 6.648 1 98.75 226 ARG B CA 1
ATOM 5989 C C . ARG B 1 226 ? -2.227 9.484 5.527 1 98.75 226 ARG B C 1
ATOM 5991 O O . ARG B 1 226 ? -1.638 8.43 5.789 1 98.75 226 ARG B O 1
ATOM 5998 N N . LEU B 1 227 ? -2.385 9.906 4.309 1 98.75 227 LEU B N 1
ATOM 5999 C CA . LEU B 1 227 ? -1.794 9.195 3.18 1 98.75 227 LEU B CA 1
ATOM 6000 C C . LEU B 1 227 ? -0.272 9.289 3.219 1 98.75 227 LEU B C 1
ATOM 6002 O O . LEU B 1 227 ? 0.419 8.305 2.947 1 98.75 227 LEU B O 1
ATOM 6006 N N . ILE B 1 228 ? 0.275 10.461 3.566 1 98.88 228 ILE B N 1
ATOM 6007 C CA . ILE B 1 228 ? 1.719 10.617 3.703 1 98.88 228 ILE B CA 1
ATOM 6008 C C . ILE B 1 228 ? 2.238 9.68 4.789 1 98.88 228 ILE B C 1
ATOM 6010 O O . ILE B 1 228 ? 3.201 8.938 4.574 1 98.88 228 ILE B O 1
ATOM 6014 N N . LEU B 1 229 ? 1.554 9.688 5.879 1 98.88 229 LEU B N 1
ATOM 6015 C CA . LEU B 1 229 ? 1.976 8.875 7.016 1 98.88 229 LEU B CA 1
ATOM 6016 C C . LEU B 1 229 ? 1.897 7.387 6.684 1 98.88 229 LEU B C 1
ATOM 6018 O O . LEU B 1 229 ? 2.762 6.609 7.094 1 98.88 229 LEU B O 1
ATOM 6022 N N . SER B 1 230 ? 0.844 7.016 5.977 1 98.75 230 SER B N 1
ATOM 6023 C CA . SER B 1 230 ? 0.704 5.617 5.582 1 98.75 230 SER B CA 1
ATOM 6024 C C . SER B 1 230 ? 1.86 5.176 4.688 1 98.75 230 SER B C 1
ATOM 6026 O O . SER B 1 230 ? 2.348 4.051 4.809 1 98.75 230 SER B O 1
ATOM 6028 N N . THR B 1 231 ? 2.252 6.02 3.801 1 98.69 231 THR B N 1
ATOM 6029 C CA . THR B 1 231 ? 3.361 5.707 2.906 1 98.69 231 THR B CA 1
ATOM 6030 C C . THR B 1 231 ? 4.656 5.531 3.693 1 98.69 231 THR B C 1
ATOM 6032 O O . THR B 1 231 ? 5.398 4.57 3.475 1 98.69 231 THR B O 1
ATOM 6035 N N . ILE B 1 232 ? 4.953 6.434 4.617 1 98.88 232 ILE B N 1
ATOM 6036 C CA . ILE B 1 232 ? 6.148 6.34 5.445 1 98.88 232 ILE B CA 1
ATOM 6037 C C . ILE B 1 232 ? 6.109 5.047 6.258 1 98.88 232 ILE B C 1
ATOM 6039 O O . ILE B 1 232 ? 7.113 4.332 6.348 1 98.88 232 ILE B O 1
ATOM 6043 N N . ALA B 1 233 ? 4.945 4.77 6.809 1 98.81 233 ALA B N 1
ATOM 6044 C CA . ALA B 1 233 ? 4.801 3.6 7.672 1 98.81 233 ALA B CA 1
ATOM 6045 C C . ALA B 1 233 ? 5.027 2.309 6.891 1 98.81 233 ALA B C 1
ATOM 6047 O O . ALA B 1 233 ? 5.699 1.394 7.375 1 98.81 233 ALA B O 1
ATOM 6048 N N . ASN B 1 234 ? 4.449 2.189 5.738 1 98.44 234 ASN B N 1
ATOM 6049 C CA . ASN B 1 234 ? 4.613 1.001 4.91 1 98.44 234 ASN B CA 1
ATOM 6050 C C . ASN B 1 234 ? 6.07 0.8 4.504 1 98.44 234 ASN B C 1
ATOM 6052 O O . ASN B 1 234 ? 6.582 -0.32 4.547 1 98.44 234 ASN B O 1
ATOM 6056 N N . VAL B 1 235 ? 6.688 1.882 4.125 1 98.06 235 VAL B N 1
ATOM 6057 C CA . VAL B 1 235 ? 8.094 1.834 3.75 1 98.06 235 VAL B CA 1
ATOM 6058 C C . VAL B 1 235 ? 8.938 1.391 4.945 1 98.06 235 VAL B C 1
ATOM 6060 O O . VAL B 1 235 ? 9.797 0.513 4.82 1 98.06 235 VAL B O 1
ATOM 6063 N N . ALA B 1 236 ? 8.695 1.977 6.059 1 98.62 236 ALA B N 1
ATOM 6064 C CA . ALA B 1 236 ? 9.445 1.661 7.27 1 98.62 236 ALA B CA 1
ATOM 6065 C C . ALA B 1 236 ? 9.266 0.196 7.656 1 98.62 236 ALA B C 1
ATOM 6067 O O . ALA B 1 236 ? 10.234 -0.475 8.023 1 98.62 236 ALA B O 1
ATOM 6068 N N . ALA B 1 237 ? 8.07 -0.299 7.539 1 98.5 237 ALA B N 1
ATOM 6069 C CA . ALA B 1 237 ? 7.746 -1.655 7.973 1 98.5 237 ALA B CA 1
ATOM 6070 C C . ALA B 1 237 ? 8.547 -2.689 7.188 1 98.5 237 ALA B C 1
ATOM 6072 O O . ALA B 1 237 ? 8.961 -3.713 7.738 1 98.5 237 ALA B O 1
ATOM 6073 N N . ARG B 1 238 ? 8.797 -2.496 5.934 1 97.12 238 ARG B N 1
ATOM 6074 C CA . ARG B 1 238 ? 9.555 -3.422 5.105 1 97.12 238 ARG B CA 1
ATOM 6075 C C . ARG B 1 238 ? 10.992 -3.545 5.605 1 97.12 238 ARG B C 1
ATOM 6077 O O . ARG B 1 238 ? 11.695 -4.504 5.27 1 97.12 238 ARG B O 1
ATOM 6084 N N . HIS B 1 239 ? 11.422 -2.557 6.359 1 96.19 239 HIS B N 1
ATOM 6085 C CA . HIS B 1 239 ? 12.773 -2.555 6.906 1 96.19 239 HIS B CA 1
ATOM 6086 C C . HIS B 1 239 ? 12.758 -2.773 8.414 1 96.19 239 HIS B C 1
ATOM 6088 O O . HIS B 1 239 ? 13.664 -2.322 9.125 1 96.19 239 HIS B O 1
ATOM 6094 N N . LYS B 1 240 ? 11.617 -3.328 8.938 1 96.19 240 LYS B N 1
ATOM 6095 C CA . LYS B 1 240 ? 11.445 -3.719 10.336 1 96.19 240 LYS B CA 1
ATOM 6096 C C . LYS B 1 240 ? 11.398 -2.496 11.242 1 96.19 240 LYS B C 1
ATOM 6098 O O . LYS B 1 240 ? 11.766 -2.574 12.414 1 96.19 240 LYS B O 1
ATOM 6103 N N . LYS B 1 241 ? 11.055 -1.365 10.648 1 98.19 241 LYS B N 1
ATOM 6104 C CA . LYS B 1 241 ? 10.938 -0.124 11.406 1 98.19 241 LYS B CA 1
ATOM 6105 C C . LYS B 1 241 ? 9.477 0.298 11.539 1 98.19 241 LYS B C 1
ATOM 6107 O O . LYS B 1 241 ? 8.641 -0.077 10.711 1 98.19 241 LYS B O 1
ATOM 6112 N N . CYS B 1 242 ? 9.141 0.958 12.594 1 98.31 242 CYS B N 1
ATOM 6113 C CA . CYS B 1 242 ? 7.828 1.558 12.812 1 98.31 242 CYS B CA 1
ATOM 6114 C C . CYS B 1 242 ? 7.938 3.07 12.961 1 98.31 242 CYS B C 1
ATOM 6116 O O . CYS B 1 242 ? 9.039 3.607 13.109 1 98.31 242 CYS B O 1
ATOM 6118 N N . ILE B 1 243 ? 6.809 3.754 12.844 1 98.62 243 ILE B N 1
ATOM 6119 C CA . ILE B 1 243 ? 6.84 5.211 12.922 1 98.62 243 ILE B CA 1
ATOM 6120 C C . ILE B 1 243 ? 5.922 5.688 14.047 1 98.62 243 ILE B C 1
ATOM 6122 O O . ILE B 1 243 ? 4.992 4.98 14.438 1 98.62 243 ILE B O 1
ATOM 6126 N N . GLU B 1 244 ? 6.211 6.84 14.547 1 98.62 244 GLU B N 1
ATOM 6127 C CA . GLU B 1 244 ? 5.359 7.605 15.453 1 98.62 244 GLU B CA 1
ATOM 6128 C C . GLU B 1 244 ? 5.227 9.055 14.992 1 98.62 244 GLU B C 1
ATOM 6130 O O . GLU B 1 244 ? 6.129 9.867 15.211 1 98.62 244 GLU B O 1
ATOM 6135 N N . PRO B 1 245 ? 4.102 9.352 14.352 1 98.75 245 PRO B N 1
ATOM 6136 C CA . PRO B 1 245 ? 3.885 10.773 14.078 1 98.75 245 PRO B CA 1
ATOM 6137 C C . PRO B 1 245 ? 3.838 11.617 15.344 1 98.75 245 PRO B C 1
ATOM 6139 O O . PRO B 1 245 ? 3.012 11.375 16.219 1 98.75 245 PRO B O 1
ATOM 6142 N N . VAL B 1 246 ? 4.691 12.586 15.391 1 98.81 246 VAL B N 1
ATOM 6143 C CA . VAL B 1 246 ? 4.715 13.406 16.594 1 98.81 246 VAL B CA 1
ATOM 6144 C C . VAL B 1 246 ? 4.082 14.766 16.312 1 98.81 246 VAL B C 1
ATOM 6146 O O . VAL B 1 246 ? 3.559 15.422 17.219 1 98.81 246 VAL B O 1
ATOM 6149 N N . LEU B 1 247 ? 4.074 15.195 15.102 1 98.81 247 LEU B N 1
ATOM 6150 C CA . LEU B 1 247 ? 3.424 16.422 14.648 1 98.81 247 LEU B CA 1
ATOM 6151 C C . LEU B 1 247 ? 3.127 16.359 13.156 1 98.81 247 LEU B C 1
ATOM 6153 O O . LEU B 1 247 ? 4.039 16.203 12.344 1 98.81 247 LEU B O 1
ATOM 6157 N N . SER B 1 248 ? 1.89 16.469 12.734 1 98.81 248 SER B N 1
ATOM 6158 C CA . SER B 1 248 ? 1.46 16.391 11.336 1 98.81 248 SER B CA 1
ATOM 6159 C C . SER B 1 248 ? 0.546 17.562 10.977 1 98.81 248 SER B C 1
ATOM 6161 O O . SER B 1 248 ? -0.573 17.656 11.484 1 98.81 248 SER B O 1
ATOM 6163 N N . LEU B 1 249 ? 0.986 18.391 10.016 1 98.25 249 LEU B N 1
ATOM 6164 C CA . LEU B 1 249 ? 0.272 19.641 9.789 1 98.25 249 LEU B CA 1
ATOM 6165 C C . LEU B 1 249 ? -0.082 19.797 8.312 1 98.25 249 LEU B C 1
ATOM 6167 O O . LEU B 1 249 ? 0.711 19.453 7.438 1 98.25 249 LEU B O 1
ATOM 6171 N N . SER B 1 250 ? -1.264 20.188 8.062 1 96.5 250 SER B N 1
ATOM 6172 C CA . SER B 1 250 ? -1.647 20.797 6.797 1 96.5 250 SER B CA 1
ATOM 6173 C C . SER B 1 250 ? -1.503 22.312 6.855 1 96.5 250 SER B C 1
ATOM 6175 O O . SER B 1 250 ? -2.217 22.984 7.605 1 96.5 250 SER B O 1
ATOM 6177 N N . ILE B 1 251 ? -0.553 22.812 6.137 1 91.69 251 ILE B N 1
ATOM 6178 C CA . ILE B 1 251 ? -0.205 24.234 6.211 1 91.69 251 ILE B CA 1
ATOM 6179 C C . ILE B 1 251 ? -0.458 24.891 4.863 1 91.69 251 ILE B C 1
ATOM 6181 O O . ILE B 1 251 ? 0.348 24.766 3.938 1 91.69 251 ILE B O 1
ATOM 6185 N N . ASP B 1 252 ? -1.47 25.672 4.773 1 81.81 252 ASP B N 1
ATOM 6186 C CA . ASP B 1 252 ? -1.785 26.422 3.564 1 81.81 252 ASP B CA 1
ATOM 6187 C C . ASP B 1 252 ? -1.819 25.5 2.342 1 81.81 252 ASP B C 1
ATOM 6189 O O . ASP B 1 252 ? -2.764 24.734 2.164 1 81.81 252 ASP B O 1
ATOM 6193 N N . TYR B 1 253 ? -0.629 25.453 1.642 1 85.88 253 TYR B N 1
ATOM 6194 C CA . TYR B 1 253 ? -0.634 24.719 0.382 1 85.88 253 TYR B CA 1
ATOM 6195 C C . TYR B 1 253 ? 0.31 23.516 0.446 1 85.88 253 TYR B C 1
ATOM 6197 O O . TYR B 1 253 ? 0.642 22.922 -0.584 1 85.88 253 TYR B O 1
ATOM 6205 N N . TYR B 1 254 ? 0.791 23.234 1.657 1 94.5 254 TYR B N 1
ATOM 6206 C CA . TYR B 1 254 ? 1.676 22.078 1.764 1 94.5 254 TYR B CA 1
ATOM 6207 C C . TYR B 1 254 ? 1.45 21.344 3.076 1 94.5 254 TYR B C 1
ATOM 6209 O O . TYR B 1 254 ? 0.707 21.812 3.941 1 94.5 254 TYR B O 1
ATOM 6217 N N . PHE B 1 255 ? 1.977 20.172 3.105 1 97.88 255 PHE B N 1
ATOM 6218 C CA . PHE B 1 255 ? 1.939 19.328 4.293 1 97.88 255 PHE B CA 1
ATOM 6219 C C . PHE B 1 255 ? 3.324 19.219 4.922 1 97.88 255 PHE B C 1
ATOM 6221 O O . PHE B 1 255 ? 4.332 19.219 4.211 1 97.88 255 PHE B O 1
ATOM 6228 N N . ARG B 1 256 ? 3.406 19.203 6.211 1 98.5 256 ARG B N 1
ATOM 6229 C CA . ARG B 1 256 ? 4.637 19 6.961 1 98.5 256 ARG B CA 1
ATOM 6230 C C . ARG B 1 256 ? 4.422 18 8.094 1 98.5 256 ARG B C 1
ATOM 6232 O O . ARG B 1 256 ? 3.586 18.219 8.977 1 98.5 256 ARG B O 1
ATOM 6239 N N . VAL B 1 257 ? 5.129 16.891 8.023 1 98.88 257 VAL B N 1
ATOM 6240 C CA . VAL B 1 257 ? 4.961 15.898 9.078 1 98.88 257 VAL B CA 1
ATOM 6241 C C . VAL B 1 257 ? 6.305 15.625 9.75 1 98.88 257 VAL B C 1
ATOM 6243 O O . VAL B 1 257 ? 7.348 15.641 9.094 1 98.88 257 VAL B O 1
ATOM 6246 N N . PHE B 1 258 ? 6.336 15.492 11.047 1 98.94 258 PHE B N 1
ATOM 6247 C CA . PHE B 1 258 ? 7.453 15.102 11.898 1 98.94 258 PHE B CA 1
ATOM 6248 C C . PHE B 1 258 ? 7.223 13.711 12.484 1 98.94 258 PHE B C 1
ATOM 6250 O O . PHE B 1 258 ? 6.242 13.484 13.195 1 98.94 258 PHE B O 1
ATOM 6257 N N . VAL B 1 259 ? 8.109 12.797 12.133 1 98.88 259 VAL B N 1
ATOM 6258 C CA . VAL B 1 259 ? 7.891 11.391 12.438 1 98.88 259 VAL B CA 1
ATOM 6259 C C . VAL B 1 259 ? 9.117 10.812 13.141 1 98.88 259 VAL B C 1
ATOM 6261 O O . VAL B 1 259 ? 10.234 10.922 12.633 1 98.88 259 VAL B O 1
ATOM 6264 N N . ARG B 1 260 ? 8.938 10.219 14.297 1 98.75 260 ARG B N 1
ATOM 6265 C CA . ARG B 1 260 ? 9.992 9.422 14.922 1 98.75 260 ARG B CA 1
ATOM 6266 C C . ARG B 1 260 ? 10.047 8.016 14.328 1 98.75 260 ARG B C 1
ATOM 6268 O O . ARG B 1 260 ? 9.008 7.383 14.125 1 98.75 260 ARG B O 1
ATOM 6275 N N . VAL B 1 261 ? 11.203 7.543 13.984 1 98.56 261 VAL B N 1
ATOM 6276 C CA . VAL B 1 261 ? 11.383 6.234 13.367 1 98.56 261 VAL B CA 1
ATOM 6277 C C . VAL B 1 261 ? 12.148 5.312 14.328 1 98.56 261 VAL B C 1
ATOM 6279 O O . VAL B 1 261 ? 13.156 5.715 14.914 1 98.56 261 VAL B O 1
ATOM 6282 N N . LYS B 1 262 ? 11.633 4.148 14.508 1 97.12 262 LYS B N 1
ATOM 6283 C CA . L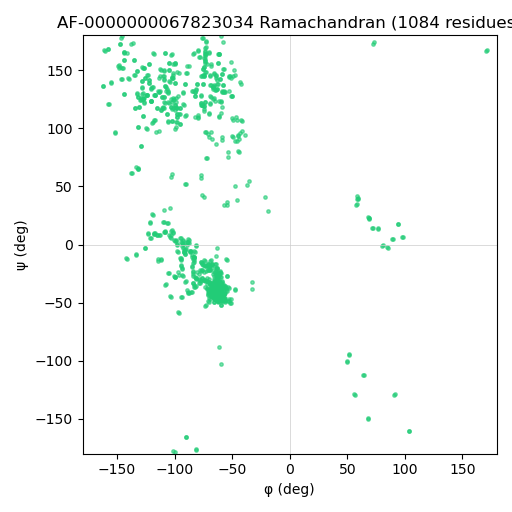YS B 1 262 ? 12.258 3.217 15.438 1 97.12 262 LYS B CA 1
ATOM 6284 C C . LYS B 1 262 ? 12.234 1.792 14.891 1 97.12 262 LYS B C 1
ATOM 6286 O O . LYS B 1 262 ? 11.273 1.393 14.234 1 97.12 262 LYS B O 1
ATOM 6291 N N . THR B 1 263 ? 13.297 1.006 15.133 1 96.38 263 THR B N 1
ATOM 6292 C CA . THR B 1 263 ? 13.305 -0.423 14.844 1 96.38 263 THR B CA 1
ATOM 6293 C C . THR B 1 263 ? 12.586 -1.204 15.945 1 96.38 263 THR B C 1
ATOM 6295 O O . THR B 1 263 ? 13.039 -1.229 17.094 1 96.38 263 THR B O 1
ATOM 6298 N N . SER B 1 264 ? 11.469 -1.72 15.656 1 95.5 264 SER B N 1
ATOM 6299 C CA . SER B 1 264 ? 10.664 -2.492 16.594 1 95.5 264 SER B CA 1
ATOM 6300 C C . SER B 1 264 ? 9.805 -3.523 15.883 1 95.5 264 SER B C 1
ATOM 6302 O O . SER B 1 264 ? 8.688 -3.219 15.461 1 95.5 264 SER B O 1
ATOM 6304 N N . PRO B 1 265 ? 10.305 -4.73 15.828 1 91.31 265 PRO B N 1
ATOM 6305 C CA . PRO B 1 265 ? 9.508 -5.777 15.18 1 91.31 265 PRO B CA 1
ATOM 6306 C C . PRO B 1 265 ? 8.117 -5.926 15.797 1 91.31 265 PRO B C 1
ATOM 6308 O O . PRO B 1 265 ? 7.145 -6.168 15.078 1 91.31 265 PRO B O 1
ATOM 6311 N N . ALA B 1 266 ? 8.023 -5.742 17.094 1 93.44 266 ALA B N 1
ATOM 6312 C CA . ALA B 1 266 ? 6.742 -5.867 17.781 1 93.44 266 ALA B CA 1
ATOM 6313 C C . ALA B 1 266 ? 5.75 -4.809 17.312 1 93.44 266 ALA B C 1
ATOM 6315 O O . ALA B 1 266 ? 4.578 -5.109 17.078 1 93.44 266 ALA B O 1
ATOM 6316 N N . GLN B 1 267 ? 6.238 -3.58 17.141 1 95.38 267 GLN B N 1
ATOM 6317 C CA . GLN B 1 267 ? 5.348 -2.492 16.75 1 95.38 267 GLN B CA 1
ATOM 6318 C C . GLN B 1 267 ? 4.996 -2.576 15.258 1 95.38 267 GLN B C 1
ATOM 6320 O O . GLN B 1 267 ? 3.914 -2.156 14.852 1 95.38 267 GLN B O 1
ATOM 6325 N N . VAL B 1 268 ? 5.906 -3.141 14.5 1 97.62 268 VAL B N 1
ATOM 6326 C CA . VAL B 1 268 ? 5.668 -3.316 13.07 1 97.62 268 VAL B CA 1
ATOM 6327 C C . VAL B 1 268 ? 4.453 -4.215 12.859 1 97.62 268 VAL B C 1
ATOM 6329 O O . VAL B 1 268 ? 3.686 -4.016 11.914 1 97.62 268 VAL B O 1
ATOM 6332 N N . LYS B 1 269 ? 4.23 -5.156 13.773 1 96.56 269 LYS B N 1
ATOM 6333 C CA . LYS B 1 269 ? 3.131 -6.113 13.672 1 96.56 269 LYS B CA 1
ATOM 6334 C C . LYS B 1 269 ? 1.782 -5.414 13.82 1 96.56 269 LYS B C 1
ATOM 6336 O O . LYS B 1 269 ? 0.747 -5.961 13.438 1 96.56 269 LYS B O 1
ATOM 6341 N N . GLN B 1 270 ? 1.766 -4.199 14.344 1 97.5 270 GLN B N 1
ATOM 6342 C CA . GLN B 1 270 ? 0.525 -3.469 14.586 1 97.5 270 GLN B CA 1
ATOM 6343 C C . GLN B 1 270 ? 0.099 -2.689 13.344 1 97.5 270 GLN B C 1
ATOM 6345 O O . GLN B 1 270 ? -0.987 -2.107 13.312 1 97.5 270 GLN B O 1
ATOM 6350 N N . LEU B 1 271 ? 0.902 -2.682 12.328 1 98.38 271 LEU B N 1
ATOM 6351 C CA . LEU B 1 271 ? 0.694 -1.804 11.18 1 98.38 271 LEU B CA 1
ATOM 6352 C C . LEU B 1 271 ? -0.648 -2.086 10.516 1 98.38 271 LEU B C 1
ATOM 6354 O O . LEU B 1 271 ? -1.425 -1.163 10.258 1 98.38 271 LEU B O 1
ATOM 6358 N N . ALA B 1 272 ? -0.977 -3.342 10.281 1 98.12 272 ALA B N 1
ATOM 6359 C CA . ALA B 1 272 ? -2.201 -3.707 9.578 1 98.12 272 ALA B CA 1
ATOM 6360 C C . ALA B 1 272 ? -3.434 -3.162 10.297 1 98.12 272 ALA B C 1
ATOM 6362 O O . ALA B 1 272 ? -4.34 -2.615 9.656 1 98.12 272 ALA B O 1
ATOM 6363 N N . SER B 1 273 ? -3.447 -3.311 11.586 1 97.88 273 SER B N 1
ATOM 6364 C CA . SER B 1 273 ? -4.598 -2.879 12.375 1 97.88 273 SER B CA 1
ATOM 6365 C C . SER B 1 273 ? -4.652 -1.359 12.484 1 97.88 273 SER B C 1
ATOM 6367 O O . SER B 1 273 ? -5.699 -0.793 12.812 1 97.88 273 SER B O 1
ATOM 6369 N N . THR B 1 274 ? -3.529 -0.689 12.219 1 98.12 274 THR B N 1
ATOM 6370 C CA . THR B 1 274 ? -3.486 0.768 12.266 1 98.12 274 THR B CA 1
ATOM 6371 C C . THR B 1 274 ? -3.977 1.368 10.953 1 98.12 2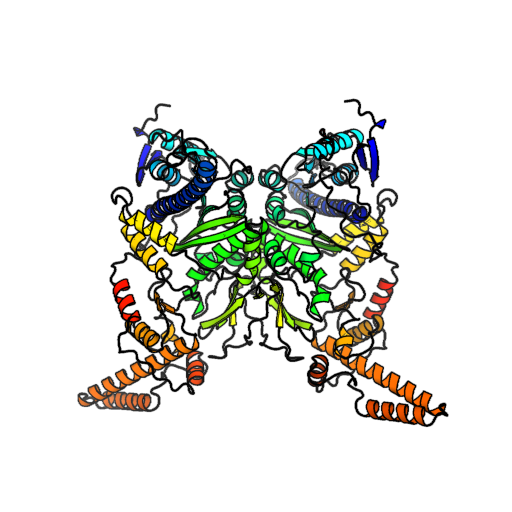74 THR B C 1
ATOM 6373 O O . THR B 1 274 ? -4.586 2.441 10.945 1 98.12 274 THR B O 1
ATOM 6376 N N . MET B 1 275 ? -3.725 0.687 9.852 1 98.56 275 MET B N 1
ATOM 6377 C CA . MET B 1 275 ? -4.129 1.162 8.531 1 98.56 275 MET B CA 1
ATOM 6378 C C . MET B 1 275 ? -5.637 1.025 8.344 1 98.56 275 MET B C 1
ATOM 6380 O O . MET B 1 275 ? -6.254 0.109 8.891 1 98.56 275 MET B O 1
ATOM 6384 N N . MET B 1 276 ? -6.176 1.972 7.551 1 97.94 276 MET B N 1
ATOM 6385 C CA . MET B 1 276 ? -7.625 1.886 7.387 1 97.94 276 MET B CA 1
ATOM 6386 C C . MET B 1 276 ? -8.039 2.311 5.984 1 97.94 276 MET B C 1
ATOM 6388 O O . MET B 1 276 ? -7.332 3.072 5.324 1 97.94 276 MET B O 1
ATOM 6392 N N . LEU B 1 277 ? -9.133 1.794 5.5 1 97.06 277 LEU B N 1
ATOM 6393 C CA . LEU B 1 277 ? -9.977 2.342 4.445 1 97.06 277 LEU B CA 1
ATOM 6394 C C . LEU B 1 277 ? -11.195 3.051 5.039 1 97.06 277 LEU B C 1
ATOM 6396 O O . LEU B 1 277 ? -11.555 2.814 6.191 1 97.06 277 LEU B O 1
ATOM 6400 N N . VAL B 1 278 ? -11.711 3.957 4.25 1 96.56 278 VAL B N 1
ATOM 6401 C CA . VAL B 1 278 ? -12.93 4.629 4.684 1 96.56 278 VAL B CA 1
ATOM 6402 C C . VAL B 1 278 ? -13.992 4.535 3.584 1 96.56 278 VAL B C 1
ATOM 6404 O O . VAL B 1 278 ? -13.812 5.094 2.498 1 96.56 278 VAL B O 1
ATOM 6407 N N . ASN B 1 279 ? -15.023 3.766 3.846 1 95.25 279 ASN B N 1
ATOM 6408 C CA . ASN B 1 279 ? -16.219 3.877 3.018 1 95.25 279 ASN B CA 1
ATOM 6409 C C . ASN B 1 279 ? -17 5.141 3.344 1 95.25 279 ASN B C 1
ATOM 6411 O O . ASN B 1 279 ? -17.453 5.32 4.477 1 95.25 279 ASN B O 1
ATOM 6415 N N . HIS B 1 280 ? -17.172 6.012 2.385 1 95.06 280 HIS B N 1
ATOM 6416 C CA . HIS B 1 280 ? -17.828 7.281 2.676 1 95.06 280 HIS B CA 1
ATOM 6417 C C . HIS B 1 280 ? -18.969 7.539 1.702 1 95.06 280 HIS B C 1
ATOM 6419 O O . HIS B 1 280 ? -18.797 7.449 0.486 1 95.06 280 HIS B O 1
ATOM 6425 N N . CYS B 1 281 ? -20.125 7.859 2.264 1 95.88 281 CYS B N 1
ATOM 6426 C CA . CYS B 1 281 ? -21.328 8.117 1.483 1 95.88 281 CYS B CA 1
ATOM 6427 C C . CYS B 1 281 ? -21.172 9.383 0.646 1 95.88 281 CYS B C 1
ATOM 6429 O O . CYS B 1 281 ? -20.781 10.43 1.159 1 95.88 281 CYS B O 1
ATOM 6431 N N . VAL B 1 282 ? -21.578 9.328 -0.588 1 95 282 VAL B N 1
ATOM 6432 C CA . VAL B 1 282 ? -21.406 10.469 -1.481 1 95 282 VAL B CA 1
ATOM 6433 C C . VAL B 1 282 ? -22.547 11.469 -1.278 1 95 282 VAL B C 1
ATOM 6435 O O . VAL B 1 282 ? -22.469 12.609 -1.745 1 95 282 VAL B O 1
ATOM 6438 N N . GLY B 1 283 ? -23.547 11.047 -0.547 1 95.44 283 GLY B N 1
ATOM 6439 C CA . GLY B 1 283 ? -24.703 11.898 -0.337 1 95.44 283 GLY B CA 1
ATOM 6440 C C . GLY B 1 283 ? -24.641 12.68 0.963 1 95.44 283 GLY B C 1
ATOM 6441 O O . GLY B 1 283 ? -24.562 13.914 0.953 1 95.44 283 GLY B O 1
ATOM 6442 N N . CYS B 1 284 ? -24.547 11.93 2.061 1 96 284 CYS B N 1
ATOM 6443 C CA . CYS B 1 284 ? -24.719 12.609 3.338 1 96 284 CYS B CA 1
ATOM 6444 C C . CYS B 1 284 ? -23.422 12.648 4.125 1 96 284 CYS B C 1
ATOM 6446 O O . CYS B 1 284 ? -23.344 13.289 5.176 1 96 284 CYS B O 1
ATOM 6448 N N . GLY B 1 285 ? -22.422 11.891 3.734 1 95.19 285 GLY B N 1
ATOM 6449 C CA . GLY B 1 285 ? -21.125 11.961 4.383 1 95.19 285 GLY B CA 1
ATOM 6450 C C . GLY B 1 285 ? -20.922 10.883 5.434 1 95.19 285 GLY B C 1
ATOM 6451 O O . GLY B 1 285 ? -19.891 10.867 6.117 1 95.19 285 GLY B O 1
ATOM 6452 N N . TYR B 1 286 ? -21.859 9.992 5.5 1 95 286 TYR B N 1
ATOM 6453 C CA . TYR B 1 286 ? -21.719 8.867 6.414 1 95 286 TYR B CA 1
ATOM 6454 C C . TYR B 1 286 ? -20.438 8.086 6.121 1 95 286 TYR B C 1
ATOM 6456 O O . TYR B 1 286 ? -20.109 7.836 4.957 1 95 286 TYR B O 1
ATOM 6464 N N . GLN B 1 287 ? -19.672 7.824 7.203 1 94.5 287 GLN B N 1
ATOM 6465 C CA . GLN B 1 287 ? -18.406 7.141 7.016 1 94.5 287 GLN B CA 1
ATOM 6466 C C . GLN B 1 287 ? -18.344 5.848 7.828 1 94.5 287 GLN B C 1
ATOM 6468 O O . GLN B 1 287 ? -18.859 5.789 8.945 1 94.5 287 GLN B O 1
ATOM 6473 N N . VAL B 1 288 ? -17.75 4.852 7.234 1 94.12 288 VAL B N 1
ATOM 6474 C CA . VAL B 1 288 ? -17.469 3.6 7.926 1 94.12 288 VAL B CA 1
ATOM 6475 C C . VAL B 1 288 ? -16 3.213 7.73 1 94.12 288 VAL B C 1
ATOM 6477 O O . VAL B 1 288 ? -15.539 3.08 6.594 1 94.12 288 VAL B O 1
ATOM 6480 N N . GLU B 1 289 ? -15.328 3.016 8.836 1 94.88 289 GLU B N 1
ATOM 6481 C CA . GLU B 1 289 ? -13.922 2.643 8.797 1 94.88 289 GLU B CA 1
ATOM 6482 C C . GLU B 1 289 ? -13.75 1.147 8.531 1 94.88 289 GLU B C 1
ATOM 6484 O O . GLU B 1 289 ? -14.523 0.333 9.047 1 94.88 289 GLU B O 1
ATOM 6489 N N . GLN B 1 290 ? -12.789 0.759 7.672 1 95.31 290 GLN B N 1
ATOM 6490 C CA . GLN B 1 290 ? -12.336 -0.606 7.43 1 95.31 290 GLN B CA 1
ATOM 6491 C C . GLN B 1 290 ? -10.852 -0.76 7.762 1 95.31 290 GLN B C 1
ATOM 6493 O O . GLN B 1 290 ? -9.992 -0.375 6.969 1 95.31 290 GLN B O 1
ATOM 6498 N N . ARG B 1 291 ? -10.617 -1.422 8.945 1 96.62 291 ARG B N 1
ATOM 6499 C CA . ARG B 1 291 ? -9.227 -1.674 9.305 1 96.62 291 ARG B CA 1
ATOM 6500 C C . ARG B 1 291 ? -8.641 -2.807 8.469 1 96.62 291 ARG B C 1
ATOM 6502 O O . ARG B 1 291 ? -9.352 -3.736 8.086 1 96.62 291 ARG B O 1
ATOM 6509 N N . MET B 1 292 ? -7.375 -2.787 8.234 1 97.81 292 MET B N 1
ATOM 6510 C CA . MET B 1 292 ? -6.734 -3.732 7.324 1 97.81 292 MET B CA 1
ATOM 6511 C C . MET B 1 292 ? -6.195 -4.941 8.086 1 97.81 292 MET B C 1
ATOM 6513 O O . MET B 1 292 ? -5.559 -5.816 7.5 1 97.81 292 MET B O 1
ATOM 6517 N N . GLY B 1 293 ? -6.391 -4.98 9.344 1 96.81 293 GLY B N 1
ATOM 6518 C CA . GLY B 1 293 ? -6.035 -6.086 10.227 1 96.81 293 GLY B CA 1
ATOM 6519 C C . GLY B 1 293 ? -6.781 -6.059 11.547 1 96.81 293 GLY B C 1
ATOM 6520 O O . GLY B 1 293 ? -7.453 -5.078 11.867 1 96.81 293 GLY B O 1
ATOM 6521 N N . ARG B 1 294 ? -6.711 -7.148 12.242 1 95.56 294 ARG B N 1
ATOM 6522 C CA . ARG B 1 294 ? -7.328 -7.262 13.562 1 95.56 294 ARG B CA 1
ATOM 6523 C C . ARG B 1 294 ? -6.324 -7.77 14.594 1 95.56 294 ARG B C 1
ATOM 6525 O O . ARG B 1 294 ? -5.48 -8.609 14.289 1 95.56 294 ARG B O 1
ATOM 6532 N N . VAL B 1 295 ? -6.441 -7.188 15.742 1 95.88 295 VAL B N 1
ATOM 6533 C CA . VAL B 1 295 ? -5.566 -7.613 16.828 1 95.88 295 VAL B CA 1
ATOM 6534 C C . VAL B 1 295 ? -6.398 -7.961 18.062 1 95.88 295 VAL B C 1
ATOM 6536 O O . VAL B 1 295 ? -7.281 -7.199 18.453 1 95.88 295 VAL B O 1
ATOM 6539 N N . SER B 1 296 ? -6.254 -9.109 18.578 1 93.75 296 SER B N 1
ATOM 6540 C CA . SER B 1 296 ? -6.828 -9.547 19.859 1 93.75 296 SER B CA 1
ATOM 6541 C C . SER B 1 296 ? -5.75 -10.062 20.797 1 93.75 296 SER B C 1
ATOM 6543 O O . SER B 1 296 ? -5.352 -11.227 20.719 1 93.75 296 SER B O 1
ATOM 6545 N N . GLY B 1 297 ? -5.309 -9.281 21.734 1 90.12 297 GLY B N 1
ATOM 6546 C CA . GLY B 1 297 ? -4.168 -9.656 22.547 1 90.12 297 GLY B CA 1
ATOM 6547 C C . GLY B 1 297 ? -2.881 -9.789 21.766 1 90.12 297 GLY B C 1
ATOM 6548 O O . GLY B 1 297 ? -2.432 -8.836 21.125 1 90.12 297 GLY B O 1
ATOM 6549 N N . ASN B 1 298 ? -2.434 -10.992 21.688 1 88.56 298 ASN B N 1
ATOM 6550 C CA . ASN B 1 298 ? -1.2 -11.25 20.953 1 88.56 298 ASN B CA 1
ATOM 6551 C C . ASN B 1 298 ? -1.474 -11.969 19.641 1 88.56 298 ASN B C 1
ATOM 6553 O O . ASN B 1 298 ? -0.542 -12.391 18.953 1 88.56 298 ASN B O 1
ATOM 6557 N N . LYS B 1 299 ? -2.766 -11.992 19.344 1 94.31 299 LYS B N 1
ATOM 6558 C CA . LYS B 1 299 ? -3.137 -12.688 18.109 1 94.31 299 LYS B CA 1
ATOM 6559 C C . LYS B 1 299 ? -3.506 -11.695 17.016 1 94.31 299 LYS B C 1
ATOM 6561 O O . LYS B 1 299 ? -4.238 -10.734 17.25 1 94.31 299 LYS B O 1
ATOM 6566 N N . PHE B 1 300 ? -2.916 -11.938 15.906 1 96 300 PHE B N 1
ATOM 6567 C CA . PHE B 1 300 ? -3.193 -11.125 14.727 1 96 300 PHE B CA 1
ATOM 6568 C C . PHE B 1 300 ? -4.004 -11.914 13.703 1 96 300 PHE B C 1
ATOM 6570 O O . PHE B 1 300 ? -3.768 -13.109 13.508 1 96 300 PHE B O 1
ATOM 6577 N N . GLN B 1 301 ? -5.023 -11.281 13.109 1 95.25 301 GLN B N 1
ATOM 6578 C CA . GLN B 1 301 ? -5.902 -11.953 12.164 1 95.25 301 GLN B CA 1
ATOM 6579 C C . GLN B 1 301 ? -6.16 -11.078 10.938 1 95.25 301 GLN B C 1
ATOM 6581 O O . GLN B 1 301 ? -5.977 -9.867 10.984 1 95.25 301 GLN B O 1
ATOM 6586 N N . THR B 1 302 ? -6.562 -11.711 9.852 1 94.31 302 THR B N 1
ATOM 6587 C CA . THR B 1 302 ? -6.984 -10.977 8.664 1 94.31 302 THR B CA 1
ATOM 6588 C C . THR B 1 302 ? -8.211 -10.125 8.969 1 94.31 302 THR B C 1
ATOM 6590 O O . THR B 1 302 ? -8.969 -10.422 9.891 1 94.31 302 THR B O 1
ATOM 6593 N N . PRO B 1 303 ? -8.414 -9.117 8.234 1 94.81 303 PRO B N 1
ATOM 6594 C CA . PRO B 1 303 ? -9.516 -8.203 8.539 1 94.81 303 PRO B CA 1
ATOM 6595 C C . PRO B 1 303 ? -10.883 -8.781 8.172 1 94.81 303 PRO B C 1
ATOM 6597 O O . PRO B 1 303 ? -11.008 -9.477 7.164 1 94.81 303 PRO B O 1
ATOM 6600 N N . ARG B 1 304 ? -11.836 -8.406 9 1 93.56 304 ARG B N 1
ATOM 6601 C CA . ARG B 1 304 ? -13.242 -8.633 8.68 1 93.56 304 ARG B CA 1
ATOM 6602 C C . ARG B 1 304 ? -13.836 -7.434 7.941 1 93.56 304 ARG B C 1
ATOM 6604 O O . ARG B 1 304 ? -13.531 -6.285 8.266 1 93.56 304 ARG B O 1
ATOM 6611 N N . ALA B 1 305 ? -14.594 -7.738 6.965 1 93.19 305 ALA B N 1
ATOM 6612 C CA . ALA B 1 305 ? -15.211 -6.641 6.223 1 93.19 305 ALA B CA 1
ATOM 6613 C C . ALA B 1 305 ? -16.141 -5.828 7.121 1 93.19 305 ALA B C 1
ATOM 6615 O O . ALA B 1 305 ? -16.859 -6.387 7.949 1 93.19 305 ALA B O 1
ATOM 6616 N N . SER B 1 306 ? -16.062 -4.516 6.965 1 89.19 306 SER B N 1
ATOM 6617 C CA . SER B 1 306 ? -16.984 -3.646 7.684 1 89.19 306 SER B CA 1
ATOM 6618 C C . SER B 1 306 ? -18.422 -3.85 7.207 1 89.19 306 SER B C 1
ATOM 6620 O O . SER B 1 306 ? -18.656 -4.164 6.035 1 89.19 306 SER B O 1
ATOM 6622 N N . PRO B 1 307 ? -19.328 -3.703 8.078 1 80.25 307 PRO B N 1
ATOM 6623 C CA . PRO B 1 307 ? -20.734 -3.986 7.754 1 80.25 307 PRO B CA 1
ATOM 6624 C C . PRO B 1 307 ? -21.391 -2.879 6.93 1 80.25 307 PRO B C 1
ATOM 6626 O O . PRO B 1 307 ? -22.266 -2.172 7.426 1 80.25 307 PRO B O 1
ATOM 6629 N N . VAL B 1 308 ? -20.797 -2.645 5.855 1 77.38 308 VAL B N 1
ATOM 6630 C CA . VAL B 1 308 ? -21.344 -1.585 5.02 1 77.38 308 VAL B CA 1
ATOM 6631 C C . VAL B 1 308 ? -22.062 -2.197 3.824 1 77.38 308 VAL B C 1
ATOM 6633 O O . VAL B 1 308 ? -21.578 -3.154 3.217 1 77.38 308 VAL B O 1
ATOM 6636 N N . GLY B 1 309 ? -23.281 -1.859 3.723 1 76.88 309 GLY B N 1
ATOM 6637 C CA . GLY B 1 309 ? -24.031 -2.305 2.555 1 76.88 309 GLY B CA 1
ATOM 6638 C C . GLY B 1 309 ? -23.688 -1.524 1.298 1 76.88 309 GLY B C 1
ATOM 6639 O O . GLY B 1 309 ? -22.797 -0.668 1.312 1 76.88 309 GLY B O 1
ATOM 6640 N N . PRO B 1 310 ? -24.25 -1.858 0.225 1 80.88 310 PRO B N 1
ATOM 6641 C CA . PRO B 1 310 ? -24 -1.149 -1.031 1 80.88 310 PRO B CA 1
ATOM 6642 C C . PRO B 1 310 ? -24.469 0.303 -0.995 1 80.88 310 PRO B C 1
ATOM 6644 O O . PRO B 1 310 ? -23.922 1.149 -1.71 1 80.88 310 PRO B O 1
ATOM 6647 N N . ASN B 1 311 ? -25.453 0.509 -0.134 1 90.88 311 ASN B N 1
ATOM 6648 C CA . ASN B 1 311 ? -26.016 1.854 -0.029 1 90.88 311 ASN B CA 1
ATOM 6649 C C . ASN B 1 311 ? -26.016 2.352 1.413 1 90.88 311 ASN B C 1
ATOM 6651 O O . ASN B 1 311 ? -26.125 1.557 2.35 1 90.88 311 ASN B O 1
ATOM 6655 N N . CYS B 1 312 ? -25.938 3.617 1.573 1 94.25 312 CYS B N 1
ATOM 6656 C CA . CYS B 1 312 ? -25.906 4.27 2.877 1 94.25 312 CYS B CA 1
ATOM 6657 C C . CYS B 1 312 ? -27.219 4.059 3.623 1 94.25 312 CYS B C 1
ATOM 6659 O O . CYS B 1 312 ? -28.297 4.258 3.061 1 94.25 312 CYS B O 1
ATOM 6661 N N . PRO B 1 313 ? -27.172 3.693 4.871 1 92.19 313 PRO B N 1
ATOM 6662 C CA . PRO B 1 313 ? -28.406 3.492 5.637 1 92.19 313 PRO B CA 1
ATOM 6663 C C . PRO B 1 313 ? -29.141 4.797 5.918 1 92.19 313 PRO B C 1
ATOM 6665 O O . PRO B 1 313 ? -30.359 4.785 6.148 1 92.19 313 PRO B O 1
ATOM 6668 N N . CYS B 1 314 ? -28.438 5.918 5.875 1 95.19 314 CYS B N 1
ATOM 6669 C CA . CYS B 1 314 ? -29.031 7.203 6.23 1 95.19 314 CYS B CA 1
ATOM 6670 C C . CYS B 1 314 ? -29.75 7.824 5.035 1 95.19 314 CYS B C 1
ATOM 6672 O O . CYS B 1 314 ? -30.844 8.375 5.18 1 95.19 314 CYS B O 1
ATOM 6674 N N . CYS B 1 315 ? -29.125 7.719 3.805 1 96.19 315 CYS B N 1
ATOM 6675 C CA . CYS B 1 315 ? -29.688 8.492 2.707 1 96.19 315 CYS B CA 1
ATOM 6676 C C . CYS B 1 315 ? -29.828 7.637 1.451 1 96.19 315 CYS B C 1
ATOM 6678 O O . CYS B 1 315 ? -30.328 8.109 0.426 1 96.19 315 CYS B O 1
ATOM 6680 N N . GLY B 1 316 ? -29.297 6.441 1.438 1 94.56 316 GLY B N 1
ATOM 6681 C CA . GLY B 1 316 ? -29.469 5.527 0.321 1 94.56 316 GLY B CA 1
ATOM 6682 C C . GLY B 1 316 ? -28.453 5.75 -0.789 1 94.56 316 GLY B C 1
ATOM 6683 O O . GLY B 1 316 ? -28.438 5.012 -1.775 1 94.56 316 GLY B O 1
ATOM 6684 N N . SER B 1 317 ? -27.625 6.695 -0.688 1 95.44 317 SER B N 1
ATOM 6685 C CA . SER B 1 317 ? -26.609 6.98 -1.708 1 95.44 317 SER B CA 1
ATOM 6686 C C . SER B 1 317 ? -25.484 5.953 -1.675 1 95.44 317 SER B C 1
ATOM 6688 O O . SER B 1 317 ? -25.312 5.254 -0.675 1 95.44 317 SER B O 1
ATOM 6690 N N . PRO B 1 318 ? -24.75 5.848 -2.752 1 94.19 318 PRO B N 1
ATOM 6691 C CA . PRO B 1 318 ? -23.641 4.891 -2.781 1 94.19 318 PRO B CA 1
ATOM 6692 C C . PRO B 1 318 ? -22.438 5.352 -1.951 1 94.19 318 PRO B C 1
ATOM 6694 O O . PRO B 1 318 ? -22.391 6.512 -1.532 1 94.19 318 PRO B O 1
ATOM 6697 N N . PHE B 1 319 ? -21.547 4.395 -1.718 1 94.75 319 PHE B N 1
ATOM 6698 C CA . PHE B 1 319 ? -20.297 4.676 -1.013 1 94.75 319 PHE B CA 1
ATOM 6699 C C . PHE B 1 319 ? -19.125 4.723 -1.985 1 94.75 319 PHE B C 1
ATOM 6701 O O . PHE B 1 319 ? -19.078 3.955 -2.947 1 94.75 319 PHE B O 1
ATOM 6708 N N . HIS B 1 320 ? -18.266 5.617 -1.777 1 95.12 320 HIS B N 1
ATOM 6709 C CA . HIS B 1 320 ? -16.922 5.586 -2.35 1 95.12 320 HIS B CA 1
ATOM 6710 C C . HIS B 1 320 ? -15.891 5.133 -1.318 1 95.12 320 HIS B C 1
ATOM 6712 O O . HIS B 1 320 ? -16.203 5.043 -0.127 1 95.12 320 HIS B O 1
ATOM 6718 N N . VAL B 1 321 ? -14.734 4.754 -1.803 1 95.44 321 VAL B N 1
ATOM 6719 C CA . VAL B 1 321 ? -13.711 4.219 -0.905 1 95.44 321 VAL B CA 1
ATOM 6720 C C . VAL B 1 321 ? -12.484 5.129 -0.915 1 95.44 321 VAL B C 1
ATOM 6722 O O . VAL B 1 321 ? -11.977 5.477 -1.98 1 95.44 321 VAL B O 1
ATOM 6725 N N . ALA B 1 322 ? -12.023 5.535 0.256 1 96.81 322 ALA B N 1
ATOM 6726 C CA . ALA B 1 322 ? -10.766 6.258 0.424 1 96.81 322 ALA B CA 1
ATOM 6727 C C . ALA B 1 322 ? -9.742 5.406 1.166 1 96.81 322 ALA B C 1
ATOM 6729 O O . ALA B 1 322 ? -10.102 4.543 1.968 1 96.81 322 ALA B O 1
ATOM 6730 N N . GLY B 1 323 ? -8.414 5.637 0.884 1 97.31 323 GLY B N 1
ATOM 6731 C CA . GLY B 1 323 ? -7.34 4.863 1.479 1 97.31 323 GLY B CA 1
ATOM 6732 C C . GLY B 1 323 ? -6.746 3.836 0.53 1 97.31 323 GLY B C 1
ATOM 6733 O O . GLY B 1 323 ? -7 3.879 -0.675 1 97.31 323 GLY B O 1
ATOM 6734 N N . PRO B 1 324 ? -6.078 2.881 1.128 1 97.88 324 PRO B N 1
ATOM 6735 C CA . PRO B 1 324 ? -5.719 2.783 2.545 1 97.88 324 PRO B CA 1
ATOM 6736 C C . PRO B 1 324 ? -4.883 3.967 3.025 1 97.88 324 PRO B C 1
ATOM 6738 O O . PRO B 1 324 ? -4.133 4.555 2.242 1 97.88 324 PRO B O 1
ATOM 6741 N N . MET B 1 325 ? -5.055 4.344 4.254 1 98.62 325 MET B N 1
ATOM 6742 C CA . MET B 1 325 ? -4.309 5.453 4.844 1 98.62 325 MET B CA 1
ATOM 6743 C C . MET B 1 325 ? -4.062 5.211 6.328 1 98.62 325 MET B C 1
ATOM 6745 O O . MET B 1 325 ? -4.52 4.207 6.883 1 98.62 325 MET B O 1
ATOM 6749 N N . TRP B 1 326 ? -3.293 6.027 6.973 1 98.81 326 TRP B N 1
ATOM 6750 C CA . TRP B 1 326 ? -2.91 5.938 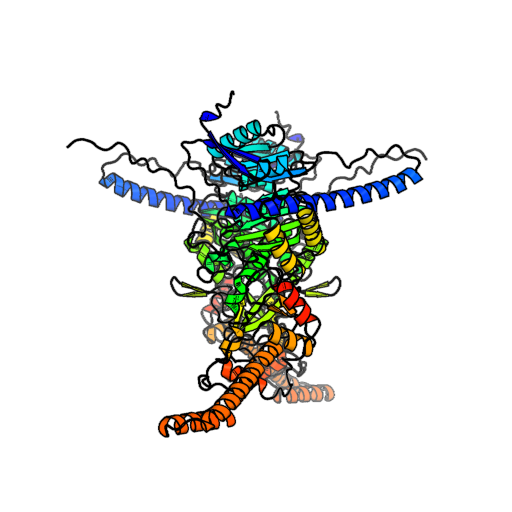8.375 1 98.81 326 TRP B CA 1
ATOM 6751 C C . TRP B 1 326 ? -4.102 6.223 9.289 1 98.81 326 TRP B C 1
ATOM 6753 O O . TRP B 1 326 ? -4.727 7.281 9.188 1 98.81 326 TRP B O 1
ATOM 6763 N N . GLY B 1 327 ? -4.457 5.285 10.125 1 98.5 327 GLY B N 1
ATOM 6764 C CA . GLY B 1 327 ? -5.59 5.445 11.023 1 98.5 327 GLY B CA 1
ATOM 6765 C C . GLY B 1 327 ? -5.18 5.746 12.453 1 98.5 327 GLY B C 1
ATOM 6766 O O . GLY B 1 327 ? -6.023 5.809 13.352 1 98.5 327 GLY B O 1
ATOM 6767 N N . GLY B 1 328 ? -3.871 5.949 12.695 1 97.88 328 GLY B N 1
ATOM 6768 C CA . GLY B 1 328 ? -3.379 6.219 14.031 1 97.88 328 GLY B CA 1
ATOM 6769 C C . GLY B 1 328 ? -3.348 7.695 14.375 1 97.88 328 GLY B C 1
ATOM 6770 O O . GLY B 1 328 ? -3.947 8.516 13.672 1 97.88 328 GLY B O 1
ATOM 6771 N N . LYS B 1 329 ? -2.652 8.008 15.43 1 97.75 329 LYS B N 1
ATOM 6772 C CA . LYS B 1 329 ? -2.555 9.383 15.922 1 97.75 329 LYS B CA 1
ATOM 6773 C C . LYS B 1 329 ? -1.735 10.25 14.969 1 97.75 329 LYS B C 1
ATOM 6775 O O . LYS B 1 329 ? -0.746 9.789 14.398 1 97.75 329 LYS B O 1
ATOM 6780 N N . LEU B 1 330 ? -2.139 11.492 14.867 1 98.19 330 LEU B N 1
ATOM 6781 C CA . LEU B 1 330 ? -1.429 12.43 14 1 98.19 330 LEU B CA 1
ATOM 6782 C C . LEU B 1 330 ? -0.364 13.188 14.781 1 98.19 330 LEU B C 1
ATOM 6784 O O . LEU B 1 330 ? 0.599 13.695 14.203 1 98.19 330 LEU B O 1
ATOM 6788 N N . HIS B 1 331 ? -0.646 13.305 16.125 1 97.69 331 HIS B N 1
ATOM 6789 C CA . HIS B 1 331 ? 0.194 14.117 17 1 97.69 331 HIS B CA 1
ATOM 6790 C C . HIS B 1 331 ? 0.514 13.391 18.297 1 97.69 331 HIS B C 1
ATOM 6792 O O . HIS B 1 331 ? -0.254 12.531 18.734 1 97.69 331 HIS B O 1
ATOM 6798 N N . ASN B 1 332 ? 1.686 13.656 18.75 1 98.31 332 ASN B N 1
ATOM 6799 C CA . ASN B 1 332 ? 2.021 13.398 20.141 1 98.31 332 ASN B CA 1
ATOM 6800 C C . ASN B 1 332 ? 1.902 14.664 20.984 1 98.31 332 ASN B C 1
ATOM 6802 O O . ASN B 1 332 ? 2.744 15.555 20.891 1 98.31 332 ASN B O 1
ATOM 6806 N N . LYS B 1 333 ? 0.904 14.719 21.859 1 97.88 333 LYS B N 1
ATOM 6807 C CA . LYS B 1 333 ? 0.561 15.945 22.578 1 97.88 333 LYS B CA 1
ATOM 6808 C C . LYS B 1 333 ? 1.725 16.422 23.438 1 97.88 333 LYS B C 1
ATOM 6810 O O . LYS B 1 333 ? 1.945 17.625 23.594 1 97.88 333 LYS B O 1
ATOM 6815 N N . GLU B 1 334 ? 2.43 15.5 24 1 98.06 334 GLU B N 1
ATOM 6816 C CA . GLU B 1 334 ? 3.586 15.859 24.812 1 98.06 334 GLU B CA 1
ATOM 6817 C C . GLU B 1 334 ? 4.676 16.516 23.969 1 98.06 334 GLU B C 1
ATOM 6819 O O . GLU B 1 334 ? 5.293 17.5 24.391 1 98.06 334 GLU B O 1
ATOM 6824 N N . PHE B 1 335 ? 4.895 15.938 22.875 1 98.56 335 PHE B N 1
ATOM 6825 C CA . PHE B 1 335 ? 5.887 16.5 21.969 1 98.56 335 PHE B CA 1
ATOM 6826 C C . PHE B 1 335 ? 5.48 17.906 21.531 1 98.56 335 PHE B C 1
ATOM 6828 O O . PHE B 1 335 ? 6.309 18.812 21.5 1 98.56 335 PHE B O 1
ATOM 6835 N N . VAL B 1 336 ? 4.195 18.078 21.156 1 98.69 336 VAL B N 1
ATOM 6836 C CA . VAL B 1 336 ? 3.688 19.359 20.719 1 98.69 336 VAL B CA 1
ATOM 6837 C C . VAL B 1 336 ? 3.854 20.391 21.828 1 98.69 336 VAL B C 1
ATOM 6839 O O . VAL B 1 336 ? 4.234 21.547 21.578 1 98.69 336 VAL B O 1
ATOM 6842 N N . GLU B 1 337 ? 3.596 19.969 22.984 1 98.44 337 GLU B N 1
ATOM 6843 C CA . GLU B 1 337 ? 3.764 20.875 24.125 1 98.44 337 GLU B CA 1
ATOM 6844 C C . GLU B 1 337 ? 5.223 21.297 24.281 1 98.44 337 GLU B C 1
ATOM 6846 O O . GLU B 1 337 ? 5.508 22.438 24.656 1 98.44 337 GLU B O 1
ATOM 6851 N N . LYS B 1 338 ? 6.137 20.391 24.078 1 98.56 338 LYS B N 1
ATOM 6852 C CA . LYS B 1 338 ? 7.555 20.719 24.141 1 98.56 338 LYS B CA 1
ATOM 6853 C C . LYS B 1 338 ? 7.934 21.75 23.094 1 98.56 338 LYS B C 1
ATOM 6855 O O . LYS B 1 338 ? 8.703 22.672 23.359 1 98.56 338 LYS B O 1
ATOM 6860 N N . VAL B 1 339 ? 7.414 21.578 21.891 1 98.88 339 VAL B N 1
ATOM 6861 C CA . VAL B 1 339 ? 7.684 22.562 20.844 1 98.88 339 VAL B CA 1
ATOM 6862 C C . VAL B 1 339 ? 7.113 23.922 21.234 1 98.88 339 VAL B C 1
ATOM 6864 O O . VAL B 1 339 ? 7.762 24.953 21.047 1 98.88 339 VAL B O 1
ATOM 6867 N N . LEU B 1 340 ? 5.918 23.922 21.797 1 98.38 340 LEU B N 1
ATOM 6868 C CA . LEU B 1 340 ? 5.277 25.156 22.219 1 98.38 340 LEU B CA 1
ATOM 6869 C C . LEU B 1 340 ? 6.086 25.828 23.312 1 98.38 340 LEU B C 1
ATOM 6871 O O . LEU B 1 340 ? 6.199 27.062 23.344 1 98.38 340 LEU B O 1
ATOM 6875 N N . SER B 1 341 ? 6.633 25.047 24.203 1 98.56 341 SER B N 1
ATOM 6876 C CA . SER B 1 341 ? 7.477 25.594 25.25 1 98.56 341 SER B CA 1
ATOM 6877 C C . SER B 1 341 ? 8.727 26.25 24.688 1 98.56 341 SER B C 1
ATOM 6879 O O . SER B 1 341 ? 9.109 27.344 25.109 1 98.56 341 SER B O 1
ATOM 6881 N N . ILE B 1 342 ? 9.312 25.594 23.766 1 98.62 342 ILE B N 1
ATOM 6882 C CA . ILE B 1 342 ? 10.484 26.141 23.094 1 98.62 342 ILE B CA 1
ATOM 6883 C C . ILE B 1 342 ? 10.102 27.422 22.359 1 98.62 342 ILE B C 1
ATOM 6885 O O . ILE B 1 342 ? 10.852 28.406 22.406 1 98.62 342 ILE B O 1
ATOM 6889 N N . ASN B 1 343 ? 8.984 27.422 21.703 1 98.38 343 ASN B N 1
ATOM 6890 C CA . ASN B 1 343 ? 8.477 28.594 20.984 1 98.38 343 ASN B CA 1
ATOM 6891 C C . ASN B 1 343 ? 8.242 29.766 21.922 1 98.38 343 ASN B C 1
ATOM 6893 O O . ASN B 1 343 ? 8.539 30.922 21.562 1 98.38 343 ASN B O 1
ATOM 6897 N N . ARG B 1 344 ? 7.707 29.531 23.094 1 97.56 344 ARG B N 1
ATOM 6898 C CA . ARG B 1 344 ? 7.43 30.578 24.062 1 97.56 344 ARG B CA 1
ATOM 6899 C C . ARG B 1 344 ? 8.719 31.25 24.531 1 97.56 344 ARG B C 1
ATOM 6901 O O . ARG B 1 344 ? 8.734 32.469 24.797 1 97.56 344 ARG B O 1
ATOM 6908 N N . ALA B 1 345 ? 9.734 30.469 24.578 1 97.88 345 ALA B N 1
ATOM 6909 C CA . ALA B 1 345 ? 11.016 30.969 25.078 1 97.88 345 ALA B CA 1
ATOM 6910 C C . ALA B 1 345 ? 11.867 31.531 23.938 1 97.88 345 ALA B C 1
ATOM 6912 O O . ALA B 1 345 ? 12.922 32.125 24.188 1 97.88 345 ALA B O 1
ATOM 6913 N N . ALA B 1 346 ? 11.422 31.391 22.781 1 97.31 346 ALA B N 1
ATOM 6914 C CA . ALA B 1 346 ? 12.242 31.719 21.609 1 97.31 346 ALA B CA 1
ATOM 6915 C C . ALA B 1 346 ? 12.352 33.219 21.422 1 97.31 346 ALA B C 1
ATOM 6917 O O . ALA B 1 346 ? 11.414 33.969 21.734 1 97.31 346 ALA B O 1
ATOM 6918 N N . ASP B 1 347 ? 13.523 33.719 20.953 1 97.19 347 ASP B N 1
ATOM 6919 C CA . ASP B 1 347 ? 13.766 35.094 20.609 1 97.19 347 ASP B CA 1
ATOM 6920 C C . ASP B 1 347 ? 13.008 35.5 19.328 1 97.19 347 ASP B C 1
ATOM 6922 O O . ASP B 1 347 ? 13.352 35.031 18.234 1 97.19 347 ASP B O 1
ATOM 6926 N N . THR B 1 348 ? 12.062 36.344 19.422 1 95.56 348 THR B N 1
ATOM 6927 C CA . THR B 1 348 ? 11.188 36.719 18.312 1 95.56 348 THR B CA 1
ATOM 6928 C C . THR B 1 348 ? 11.961 37.438 17.219 1 95.56 348 THR B C 1
ATOM 6930 O O . THR B 1 348 ? 11.492 37.562 16.094 1 95.56 348 THR B O 1
ATOM 6933 N N . SER B 1 349 ? 13.141 38 17.547 1 95.75 349 SER B N 1
ATOM 6934 C CA . SER B 1 349 ? 13.977 38.625 16.547 1 95.75 349 SER B CA 1
ATOM 6935 C C . SER B 1 349 ? 14.648 37.594 15.641 1 95.75 349 SER B C 1
ATOM 6937 O O . SER B 1 349 ? 15 37.906 14.5 1 95.75 349 SER B O 1
ATOM 6939 N N . VAL B 1 350 ? 14.773 36.406 16.141 1 97.12 350 VAL B N 1
ATOM 6940 C CA . VAL B 1 350 ? 15.359 35.312 15.391 1 97.12 350 VAL B CA 1
ATOM 6941 C C . VAL B 1 350 ? 14.258 34.5 14.695 1 97.12 350 VAL B C 1
ATOM 6943 O O . VAL B 1 350 ? 14.383 34.156 13.523 1 97.12 350 VAL B O 1
ATOM 6946 N N . TYR B 1 351 ? 13.25 34.25 15.484 1 97.56 351 TYR B N 1
ATOM 6947 C CA . TYR B 1 351 ? 12.133 33.469 14.977 1 97.56 351 TYR B CA 1
ATOM 6948 C C . TYR B 1 351 ? 10.922 34.375 14.711 1 97.56 351 TYR B C 1
ATOM 6950 O O . TYR B 1 351 ? 10.133 34.656 15.617 1 97.56 351 TYR B O 1
ATOM 6958 N N . GLY B 1 352 ? 10.664 34.625 13.477 1 95.06 352 GLY B N 1
ATOM 6959 C CA . GLY B 1 352 ? 9.68 35.625 13.078 1 95.06 352 GLY B CA 1
ATOM 6960 C C . GLY B 1 352 ? 8.266 35.094 13.016 1 95.06 352 GLY B C 1
ATOM 6961 O O . GLY B 1 352 ? 7.309 35.844 12.844 1 95.06 352 GLY B O 1
ATOM 6962 N N . THR B 1 353 ? 8.086 33.781 13.211 1 95.69 353 THR B N 1
ATOM 6963 C CA . THR B 1 353 ? 6.758 33.188 13.023 1 95.69 353 THR B CA 1
ATOM 6964 C C . THR B 1 353 ? 6.254 32.562 14.312 1 95.69 353 THR B C 1
ATOM 6966 O O . THR B 1 353 ? 5.449 31.625 14.273 1 95.69 353 THR B O 1
ATOM 6969 N N . THR B 1 354 ? 6.695 33 15.484 1 96.62 354 THR B N 1
ATOM 6970 C CA . THR B 1 354 ? 6.379 32.406 16.781 1 96.62 354 THR B CA 1
ATOM 6971 C C . THR B 1 354 ? 4.875 32.438 17.031 1 96.62 354 THR B C 1
ATOM 6973 O O . THR B 1 354 ? 4.305 31.5 17.578 1 96.62 354 THR B O 1
ATOM 6976 N N . GLU B 1 355 ? 4.207 33.531 16.656 1 93.94 355 GLU B N 1
ATOM 6977 C CA . GLU B 1 355 ? 2.773 33.656 16.891 1 93.94 355 GLU B CA 1
ATOM 6978 C C . GLU B 1 355 ? 1.987 32.625 16.062 1 93.94 355 GLU B C 1
ATOM 6980 O O . GLU B 1 355 ? 1.032 32.031 16.547 1 93.94 355 GLU B O 1
ATOM 6985 N N . ARG B 1 356 ? 2.377 32.531 14.867 1 93.12 356 ARG B N 1
ATOM 6986 C CA . ARG B 1 356 ? 1.711 31.547 14 1 93.12 356 ARG B CA 1
ATOM 6987 C C . ARG B 1 356 ? 1.938 30.125 14.5 1 93.12 356 ARG B C 1
ATOM 6989 O O . ARG B 1 356 ? 1.023 29.297 14.469 1 93.12 356 ARG B O 1
ATOM 6996 N N . ILE B 1 357 ? 3.18 29.859 14.93 1 96.62 357 ILE B N 1
ATOM 6997 C CA . ILE B 1 357 ? 3.496 28.547 15.461 1 96.62 357 ILE B CA 1
ATOM 6998 C C . ILE B 1 357 ? 2.639 28.266 16.688 1 96.62 357 ILE B C 1
ATOM 7000 O O . ILE B 1 357 ? 2.07 27.172 16.828 1 96.62 357 ILE B O 1
ATOM 7004 N N . LYS B 1 358 ? 2.529 29.234 17.562 1 95.56 358 LYS B N 1
ATOM 7005 C CA . LYS B 1 358 ? 1.694 29.109 18.75 1 95.56 358 LYS B CA 1
ATOM 7006 C C . LYS B 1 358 ? 0.255 28.766 18.375 1 95.56 358 LYS B C 1
ATOM 7008 O O . LYS B 1 358 ? -0.33 27.828 18.922 1 95.56 358 LYS B O 1
ATOM 7013 N N . GLY B 1 359 ? -0.308 29.516 17.438 1 92.56 359 GLY B N 1
ATOM 7014 C CA . GLY B 1 359 ? -1.683 29.281 17.016 1 92.56 359 GLY B CA 1
ATOM 7015 C C . GLY B 1 359 ? -1.905 27.922 16.406 1 92.56 359 GLY B C 1
ATOM 7016 O O . GLY B 1 359 ? -2.809 27.188 16.828 1 92.56 359 GLY B O 1
ATOM 7017 N N . MET B 1 360 ? -1.068 27.547 15.484 1 94.31 360 MET B N 1
ATOM 7018 C CA . MET B 1 360 ? -1.213 26.297 14.75 1 94.31 360 MET B CA 1
ATOM 7019 C C . MET B 1 360 ? -1.027 25.094 15.664 1 94.31 360 MET B C 1
ATOM 7021 O O . MET B 1 360 ? -1.816 24.156 15.625 1 94.31 360 MET B O 1
ATOM 7025 N N . LEU B 1 361 ? -0.03 25.141 16.516 1 97.19 361 LEU B N 1
ATOM 7026 C CA . LEU B 1 361 ? 0.289 23.984 17.344 1 97.19 361 LEU B CA 1
ATOM 7027 C C . LEU B 1 361 ? -0.693 23.859 18.5 1 97.19 361 LEU B C 1
ATOM 7029 O O . LEU B 1 361 ? -0.992 22.75 18.953 1 97.19 361 LEU B O 1
ATOM 7033 N N . THR B 1 362 ? -1.178 24.969 18.969 1 94.88 362 THR B N 1
ATOM 7034 C CA . THR B 1 362 ? -2.203 24.906 20 1 94.88 362 THR B CA 1
ATOM 7035 C C . THR B 1 362 ? -3.453 24.203 19.469 1 94.88 362 THR B C 1
ATOM 7037 O O . THR B 1 362 ? -4.027 23.359 20.156 1 94.88 362 THR B O 1
ATOM 7040 N N . LEU B 1 363 ? -3.865 24.547 18.281 1 92.94 363 LEU B N 1
ATOM 7041 C CA . LEU B 1 363 ? -5.012 23.875 17.672 1 92.94 363 LEU B CA 1
ATOM 7042 C C . LEU B 1 363 ? -4.742 22.391 17.484 1 92.94 363 LEU B C 1
ATOM 7044 O O . LEU B 1 363 ? -5.594 21.562 17.797 1 92.94 363 LEU B O 1
ATOM 7048 N N . ALA B 1 364 ? -3.576 22.109 16.984 1 95.88 364 ALA B N 1
ATOM 7049 C CA . ALA B 1 364 ? -3.215 20.703 16.75 1 95.88 364 ALA B CA 1
ATOM 7050 C C . ALA B 1 364 ? -3.215 19.906 18.047 1 95.88 364 ALA B C 1
ATOM 7052 O O . ALA B 1 364 ? -3.676 18.766 18.078 1 95.88 364 ALA B O 1
ATOM 7053 N N . LYS B 1 365 ? -2.711 20.484 19.062 1 96.19 365 LYS B N 1
ATOM 7054 C CA . LYS B 1 365 ? -2.613 19.828 20.359 1 96.19 365 LYS B CA 1
A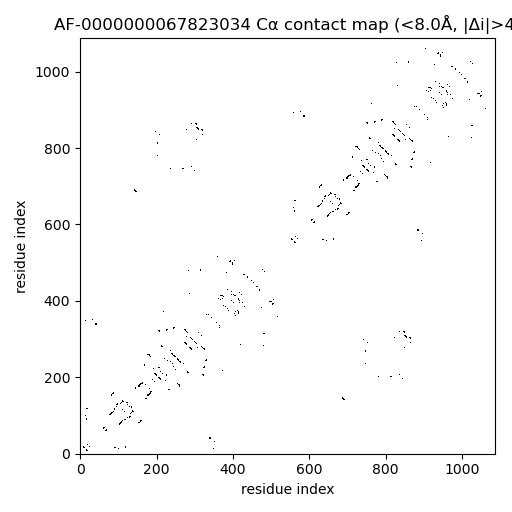TOM 7055 C C . LYS B 1 365 ? -3.996 19.531 20.938 1 96.19 365 LYS B C 1
ATOM 7057 O O . LYS B 1 365 ? -4.203 18.5 21.578 1 96.19 365 LYS B O 1
ATOM 7062 N N . GLU B 1 366 ? -4.953 20.391 20.641 1 93.06 366 GLU B N 1
ATOM 7063 C CA . GLU B 1 366 ? -6.277 20.297 21.25 1 93.06 366 GLU B CA 1
ATOM 7064 C C . GLU B 1 366 ? -7.215 19.438 20.406 1 93.06 366 GLU B C 1
ATOM 7066 O O . GLU B 1 366 ? -8.328 19.109 20.844 1 93.06 366 GLU B O 1
ATOM 7071 N N . GLU B 1 367 ? -6.809 19.078 19.266 1 94.62 367 GLU B N 1
ATOM 7072 C CA . GLU B 1 367 ? -7.641 18.25 18.406 1 94.62 367 GLU B CA 1
ATOM 7073 C C . GLU B 1 367 ? -7.91 16.891 19.031 1 94.62 367 GLU B C 1
ATOM 7075 O O . GLU B 1 367 ? -6.996 16.25 19.562 1 94.62 367 GLU B O 1
ATOM 7080 N N . ILE B 1 368 ? -9.148 16.484 18.984 1 95.38 368 ILE B N 1
ATOM 7081 C CA . ILE B 1 368 ? -9.445 15.125 19.422 1 95.38 368 ILE B CA 1
ATOM 7082 C C . ILE B 1 368 ? -8.945 14.125 18.391 1 95.38 368 ILE B C 1
ATOM 7084 O O . ILE B 1 368 ? -8.703 14.477 17.234 1 95.38 368 ILE B O 1
ATOM 7088 N N . GLU B 1 369 ? -8.828 12.891 18.734 1 94.94 369 GLU B N 1
ATOM 7089 C CA . GLU B 1 369 ? -8.141 11.883 17.922 1 94.94 369 GLU B CA 1
ATOM 7090 C C . GLU B 1 369 ? -9.078 11.297 16.859 1 94.94 369 GLU B C 1
ATOM 7092 O O . GLU B 1 369 ? -8.625 10.617 15.938 1 94.94 369 GLU B O 1
ATOM 7097 N N . THR B 1 370 ? -10.352 11.586 16.953 1 95.75 370 THR B N 1
ATOM 7098 C CA . THR B 1 370 ? -11.289 11.078 15.953 1 95.75 370 THR B CA 1
ATOM 7099 C C . THR B 1 370 ? -10.883 11.516 14.555 1 95.75 370 THR B C 1
ATOM 7101 O O . THR B 1 370 ? -10.617 12.703 14.32 1 95.75 370 THR B O 1
ATOM 7104 N N . PRO B 1 371 ? -10.859 10.57 13.625 1 96.38 371 PRO B N 1
ATOM 7105 C CA . PRO B 1 371 ? -10.43 10.93 12.273 1 96.38 371 PRO B CA 1
ATOM 7106 C C . PRO B 1 371 ? -11.43 11.836 11.555 1 96.38 371 PRO B C 1
ATOM 7108 O O . PRO B 1 371 ? -12.641 11.664 11.695 1 96.38 371 PRO B O 1
ATOM 7111 N N . PHE B 1 372 ? -10.859 12.836 10.883 1 96.81 372 PHE B N 1
ATOM 7112 C CA . PHE B 1 372 ? -11.516 13.734 9.945 1 96.81 372 PHE B CA 1
ATOM 7113 C C . PHE B 1 372 ? -12.414 14.727 10.68 1 96.81 372 PHE B C 1
ATOM 7115 O O . PHE B 1 372 ? -12.398 14.789 11.914 1 96.81 372 PHE B O 1
ATOM 7122 N N . TYR B 1 373 ? -12.977 15.68 9.93 1 95.75 373 TYR B N 1
ATOM 7123 C CA . TYR B 1 373 ? -13.789 16.781 10.453 1 95.75 373 TYR B CA 1
ATOM 7124 C C . TYR B 1 373 ? -14.922 17.109 9.492 1 95.75 373 TYR B C 1
ATOM 7126 O O . TYR B 1 373 ? -14.969 16.609 8.367 1 95.75 373 TYR B O 1
ATOM 7134 N N . THR B 1 374 ? -15.875 17.844 10 1 93.31 374 THR B N 1
ATOM 7135 C CA . THR B 1 374 ? -17.016 18.281 9.211 1 93.31 374 THR B CA 1
ATOM 7136 C C . THR B 1 374 ? -17.078 19.812 9.141 1 93.31 374 THR B C 1
ATOM 7138 O O . THR B 1 374 ? -16.844 20.5 10.141 1 93.31 374 THR B O 1
ATOM 7141 N N . ASN B 1 375 ? -17.328 20.234 7.969 1 93.5 375 ASN B N 1
ATOM 7142 C CA . ASN B 1 375 ? -17.484 21.672 7.73 1 93.5 375 ASN B CA 1
ATOM 7143 C C . ASN B 1 375 ? -18.891 22.141 8.07 1 93.5 375 ASN B C 1
ATOM 7145 O O . ASN B 1 375 ? -19.875 21.625 7.535 1 93.5 375 ASN B O 1
ATOM 7149 N N . LEU B 1 376 ? -19.047 23.156 8.867 1 93.06 376 LEU B N 1
ATOM 7150 C CA . LEU B 1 376 ? -20.344 23.578 9.398 1 93.06 376 LEU B CA 1
ATOM 7151 C C . LEU B 1 376 ? -21.078 24.453 8.391 1 93.06 376 LEU B C 1
ATOM 7153 O O . LEU B 1 376 ? -22.266 24.75 8.57 1 93.06 376 LEU B O 1
ATOM 7157 N N . GLY B 1 377 ? -20.406 24.859 7.359 1 90.12 377 GLY B N 1
ATOM 7158 C CA . GLY B 1 377 ? -21.094 25.5 6.242 1 90.12 377 GLY B CA 1
ATOM 7159 C C . GLY B 1 377 ? -21.719 24.5 5.277 1 90.12 377 GLY B C 1
ATOM 7160 O O . GLY B 1 377 ? -22.75 24.797 4.664 1 90.12 377 GLY B O 1
ATOM 7161 N N . ARG B 1 378 ? -21.156 23.391 5.207 1 92.5 378 ARG B N 1
ATOM 7162 C CA . ARG B 1 378 ? -21.578 22.359 4.258 1 92.5 378 ARG B CA 1
ATOM 7163 C C . ARG B 1 378 ? -22.672 21.484 4.863 1 92.5 378 ARG B C 1
ATOM 7165 O O . ARG B 1 378 ? -23.625 21.125 4.184 1 92.5 378 ARG B O 1
ATOM 7172 N N . LEU B 1 379 ? -22.578 21.141 6.055 1 95.31 379 LEU B N 1
ATOM 7173 C CA . LEU B 1 379 ? -23.469 20.203 6.723 1 95.31 379 LEU B CA 1
ATOM 7174 C C . LEU B 1 379 ? -24.922 20.672 6.645 1 95.31 379 LEU B C 1
ATOM 7176 O O . LEU B 1 379 ? -25.797 19.906 6.215 1 95.31 379 LEU B O 1
ATOM 7180 N N . PRO B 1 380 ? -25.266 21.922 6.945 1 94.81 380 PRO B N 1
ATOM 7181 C CA . PRO B 1 380 ? -26.672 22.344 6.871 1 94.81 380 PRO B CA 1
ATOM 7182 C C . PRO B 1 380 ? -27.188 22.438 5.438 1 94.81 380 PRO B C 1
ATOM 7184 O O . PRO B 1 380 ? -28.391 22.375 5.203 1 94.81 380 PRO B O 1
ATOM 7187 N N . SER B 1 381 ? -26.25 22.578 4.508 1 94 381 SER B N 1
ATOM 7188 C CA . SER B 1 381 ? -26.656 22.672 3.109 1 94 381 SER B CA 1
ATOM 7189 C C . SER B 1 381 ? -27.297 21.391 2.625 1 94 381 SER B C 1
ATOM 7191 O O . SER B 1 381 ? -28.062 21.391 1.657 1 94 381 SER B O 1
ATOM 7193 N N . LEU B 1 382 ? -26.969 20.312 3.279 1 95.12 382 LEU B N 1
ATOM 7194 C CA . LEU B 1 382 ? -27.609 19.031 3.002 1 95.12 382 LEU B CA 1
ATOM 7195 C C . LEU B 1 382 ? -29.125 19.141 3.109 1 95.12 382 LEU B C 1
ATOM 7197 O O . LEU B 1 382 ? -29.844 18.453 2.385 1 95.12 382 LEU B O 1
ATOM 7201 N N . PHE B 1 383 ? -29.578 20.094 3.938 1 95.81 383 PHE B N 1
ATOM 7202 C CA . PHE B 1 383 ? -31 20.281 4.219 1 95.81 383 PHE B CA 1
ATOM 7203 C C . PHE B 1 383 ? -31.484 21.625 3.699 1 95.81 383 PHE B C 1
ATOM 7205 O O . PHE B 1 383 ? -32.594 22.047 4.012 1 95.81 383 PHE B O 1
ATOM 7212 N N . LYS B 1 384 ? -30.656 22.328 2.957 1 93.94 384 LYS B N 1
ATOM 7213 C CA . LYS B 1 384 ? -30.969 23.641 2.436 1 93.94 384 LYS B CA 1
ATOM 7214 C C . LYS B 1 384 ? -31.281 24.625 3.564 1 93.94 384 LYS B C 1
ATOM 7216 O O . LYS B 1 384 ? -32.25 25.375 3.49 1 93.94 384 LYS B O 1
ATOM 7221 N N . ALA B 1 385 ? -30.5 24.438 4.586 1 94.25 385 ALA B N 1
ATOM 7222 C CA . ALA B 1 385 ? -30.641 25.297 5.754 1 94.25 385 ALA B CA 1
ATOM 7223 C C . ALA B 1 385 ? -29.469 26.266 5.867 1 94.25 385 ALA B C 1
ATOM 7225 O O . ALA B 1 385 ? -28.469 26.125 5.156 1 94.25 385 ALA B O 1
ATOM 7226 N N . SER B 1 386 ? -29.656 27.281 6.691 1 92.94 386 SER B N 1
ATOM 7227 C CA . SER B 1 386 ? -28.594 28.25 6.93 1 92.94 386 SER B CA 1
ATOM 7228 C C . SER B 1 386 ? -27.453 27.641 7.734 1 92.94 386 SER B C 1
ATOM 7230 O O . SER B 1 386 ? -27.625 26.594 8.375 1 92.94 386 SER B O 1
ATOM 7232 N N . THR B 1 387 ? -26.359 28.281 7.766 1 94.06 387 THR B N 1
ATOM 7233 C CA . THR B 1 387 ? -25.156 27.812 8.43 1 94.06 387 THR B CA 1
ATOM 7234 C C . THR B 1 387 ? -25.375 27.703 9.938 1 94.06 387 THR B C 1
ATOM 7236 O O . THR B 1 387 ? -26.109 28.5 10.523 1 94.06 387 THR B O 1
ATOM 7239 N N . ILE B 1 388 ? -24.797 26.781 10.516 1 93.94 388 ILE B N 1
ATOM 7240 C CA . ILE B 1 388 ? -24.844 26.609 11.961 1 93.94 388 ILE B CA 1
ATOM 7241 C C . ILE B 1 388 ? -23.672 27.328 12.617 1 93.94 388 ILE B C 1
ATOM 7243 O O . ILE B 1 388 ? -22.5 27.031 12.312 1 93.94 388 ILE B O 1
ATOM 7247 N N . PRO B 1 389 ? -23.953 28.219 13.438 1 92.88 389 PRO B N 1
ATOM 7248 C CA . PRO B 1 389 ? -22.828 28.812 14.156 1 92.88 389 PRO B CA 1
ATOM 7249 C C . PRO B 1 389 ? -22.047 27.797 14.977 1 92.88 389 PRO B C 1
ATOM 7251 O O . PRO B 1 389 ? -22.625 26.906 15.602 1 92.88 389 PRO B O 1
ATOM 7254 N N . LEU B 1 390 ? -20.812 27.984 14.977 1 92.88 390 LEU B N 1
ATOM 7255 C CA . LEU B 1 390 ? -19.891 27.047 15.617 1 92.88 390 LEU B CA 1
ATOM 7256 C C . LEU B 1 390 ? -20.234 26.875 17.094 1 92.88 390 LEU B C 1
ATOM 7258 O O . LEU B 1 390 ? -20.234 25.75 17.609 1 92.88 390 LEU B O 1
ATOM 7262 N N . THR B 1 391 ? -20.531 27.953 17.781 1 92.56 391 THR B N 1
ATOM 7263 C CA . THR B 1 391 ? -20.812 27.906 19.219 1 92.56 391 THR B CA 1
ATOM 7264 C C . THR B 1 391 ? -22.094 27.125 19.484 1 92.56 391 THR B C 1
ATOM 7266 O O . THR B 1 391 ? -22.156 26.328 20.438 1 92.56 391 THR B O 1
ATOM 7269 N N . GLU B 1 392 ? -23.125 27.344 18.672 1 95 392 GLU B N 1
ATOM 7270 C CA . GLU B 1 392 ? -24.391 26.625 18.844 1 95 392 GLU B CA 1
ATOM 7271 C C . GLU B 1 392 ? -24.219 25.125 18.578 1 95 392 GLU B C 1
ATOM 7273 O O . GLU B 1 392 ? -24.781 24.297 19.297 1 95 392 GLU B O 1
ATOM 7278 N N . PHE B 1 393 ? -23.5 24.875 17.547 1 95.62 393 PHE B N 1
ATOM 7279 C CA . PHE B 1 393 ? -23.25 23.469 17.234 1 95.62 393 PHE B CA 1
ATOM 7280 C C . PHE B 1 393 ? -22.484 22.797 18.375 1 95.62 393 PHE B C 1
ATOM 7282 O O . PHE B 1 393 ? -22.797 21.656 18.75 1 95.62 393 PHE B O 1
ATOM 7289 N N . ALA B 1 394 ? -21.453 23.438 18.938 1 95.31 394 ALA B N 1
ATOM 7290 C CA . ALA B 1 394 ? -20.656 22.906 20.047 1 95.31 394 ALA B CA 1
ATOM 7291 C C . ALA B 1 394 ? -21.516 22.703 21.281 1 95.31 394 ALA B C 1
ATOM 7293 O O . ALA B 1 394 ? -21.359 21.703 21.984 1 95.31 394 ALA B O 1
ATOM 7294 N N . ARG B 1 395 ? -22.406 23.688 21.531 1 96.5 395 ARG B N 1
ATOM 7295 C CA . ARG B 1 395 ? -23.328 23.531 22.656 1 96.5 395 ARG B CA 1
ATOM 7296 C C . ARG B 1 395 ? -24.203 22.297 22.5 1 96.5 395 ARG B C 1
ATOM 7298 O O . ARG B 1 395 ? -24.344 21.516 23.438 1 96.5 395 ARG B O 1
ATOM 7305 N N . ALA B 1 396 ? -24.734 22.172 21.312 1 97.5 396 ALA B N 1
ATOM 7306 C CA . ALA B 1 396 ? -25.625 21.047 21.031 1 97.5 396 ALA B CA 1
ATOM 7307 C C . ALA B 1 396 ? -24.906 19.719 21.203 1 97.5 396 ALA B C 1
ATOM 7309 O O . ALA B 1 396 ? -25.438 18.797 21.812 1 97.5 396 ALA B O 1
ATOM 7310 N N . LEU B 1 397 ? -23.672 19.578 20.688 1 96.75 397 LEU B N 1
ATOM 7311 C CA . LEU B 1 397 ? -22.891 18.359 20.812 1 96.75 397 LEU B CA 1
ATOM 7312 C C . LEU B 1 397 ? -22.594 18.047 22.281 1 96.75 397 LEU B C 1
ATOM 7314 O O . LEU B 1 397 ? -22.734 16.906 22.719 1 96.75 397 LEU B O 1
ATOM 7318 N N . GLY B 1 398 ? -22.125 19.109 22.969 1 95.94 398 GLY B N 1
ATOM 7319 C CA . GLY B 1 398 ? -21.828 18.938 24.391 1 95.94 398 GLY B CA 1
ATOM 7320 C C . GLY B 1 398 ? -23.031 18.516 25.203 1 95.94 398 GLY B C 1
ATOM 7321 O O . GLY B 1 398 ? -22.922 17.672 26.094 1 95.94 398 GLY B O 1
ATOM 7322 N N . ASN B 1 399 ? -24.125 19.109 24.891 1 97.19 399 ASN B N 1
ATOM 7323 C CA . ASN B 1 399 ? -25.344 18.812 25.625 1 97.19 399 ASN B CA 1
ATOM 7324 C C . ASN B 1 399 ? -25.859 17.406 25.328 1 97.19 399 ASN B C 1
ATOM 7326 O O . ASN B 1 399 ? -26.641 16.844 26.094 1 97.19 399 ASN B O 1
ATOM 7330 N N . LEU B 1 400 ? -25.422 16.828 24.219 1 96.38 400 LEU B N 1
ATOM 7331 C CA . LEU B 1 400 ? -25.75 15.438 23.906 1 96.38 400 LEU B CA 1
ATOM 7332 C C . LEU B 1 400 ? -24.688 14.484 24.453 1 96.38 400 LEU B C 1
ATOM 7334 O O . LEU B 1 400 ? -24.766 13.273 24.25 1 96.38 400 LEU B O 1
ATOM 7338 N N . GLY B 1 401 ? -23.594 15.055 25.062 1 95.12 401 GLY B N 1
ATOM 7339 C CA . GLY B 1 401 ? -22.594 14.242 25.734 1 95.12 401 GLY B CA 1
ATOM 7340 C C . GLY B 1 401 ? -21.422 13.883 24.859 1 95.12 401 GLY B C 1
ATOM 7341 O O . GLY B 1 401 ? -20.688 12.93 25.141 1 95.12 401 GLY B O 1
ATOM 7342 N N . HIS B 1 402 ? -21.234 14.57 23.781 1 96.75 402 HIS B N 1
ATOM 7343 C CA . HIS B 1 402 ? -20.141 14.266 22.875 1 96.75 402 HIS B CA 1
ATOM 7344 C C . HIS B 1 402 ? -19.016 15.289 23 1 96.75 402 HIS B C 1
ATOM 7346 O O . HIS B 1 402 ? -19.25 16.422 23.438 1 96.75 402 HIS B O 1
ATOM 7352 N N . ARG B 1 403 ? -17.812 14.891 22.625 1 95.94 403 ARG B N 1
ATOM 7353 C CA . ARG B 1 403 ? -16.672 15.797 22.594 1 95.94 403 ARG B CA 1
ATOM 7354 C C . ARG B 1 403 ? -16.562 16.5 21.25 1 95.94 403 ARG B C 1
ATOM 7356 O O . ARG B 1 403 ? -17.031 15.992 20.234 1 95.94 403 ARG B O 1
ATOM 7363 N N . VAL B 1 404 ? -15.953 17.672 21.297 1 95 404 VAL B N 1
ATOM 7364 C CA . VAL B 1 404 ? -15.805 18.469 20.078 1 95 404 VAL B CA 1
ATOM 7365 C C . VAL B 1 404 ? -14.484 19.234 20.125 1 95 404 VAL B C 1
ATOM 7367 O O . VAL B 1 404 ? -14.016 19.594 21.203 1 95 404 VAL B O 1
ATOM 7370 N N . SER B 1 405 ? -13.828 19.375 19.047 1 94.69 405 SER B N 1
ATOM 7371 C CA . SER B 1 405 ? -12.648 20.234 18.922 1 94.69 405 SER B CA 1
ATOM 7372 C C . SER B 1 405 ? -12.594 20.906 17.547 1 94.69 405 SER B C 1
ATOM 7374 O O . SER B 1 405 ? -13.273 20.469 16.609 1 94.69 405 SER B O 1
ATOM 7376 N N . LEU B 1 406 ? -11.867 21.969 17.484 1 93.31 406 LEU B N 1
ATOM 7377 C CA . LEU B 1 406 ? -11.508 22.516 16.188 1 93.31 406 LEU B CA 1
ATOM 7378 C C . LEU B 1 406 ? -10.438 21.656 15.508 1 93.31 406 LEU B C 1
ATOM 7380 O O . LEU B 1 406 ? -9.969 20.672 16.078 1 93.31 406 LEU B O 1
ATOM 7384 N N . THR B 1 407 ? -10.195 21.922 14.234 1 93.75 407 THR B N 1
ATOM 7385 C CA . THR B 1 407 ? -9.094 21.297 13.508 1 93.75 407 THR B CA 1
ATOM 7386 C C . THR B 1 407 ? -8.164 22.359 12.93 1 93.75 407 THR B C 1
ATOM 7388 O O . THR B 1 407 ? -8.609 23.422 12.516 1 93.75 407 THR B O 1
ATOM 7391 N N . HIS B 1 408 ? -6.871 22.078 12.875 1 93.19 408 HIS B N 1
ATOM 7392 C CA . HIS B 1 408 ? -5.898 23 12.297 1 93.19 408 HIS B CA 1
ATOM 7393 C C . HIS B 1 408 ? -5.953 22.969 10.773 1 93.19 408 HIS B C 1
ATOM 7395 O O . HIS B 1 408 ? -5.441 23.875 10.109 1 93.19 408 HIS B O 1
ATOM 7401 N N . ALA B 1 409 ? -6.586 21.953 10.227 1 92 409 ALA B N 1
ATOM 7402 C CA . ALA B 1 409 ? -6.477 21.641 8.805 1 92 409 ALA B CA 1
ATOM 7403 C C . ALA B 1 409 ? -7.453 22.484 7.984 1 92 409 ALA B C 1
ATOM 7405 O O . ALA B 1 409 ? -7.258 22.672 6.781 1 92 409 ALA B O 1
ATOM 7406 N N . LYS B 1 410 ? -8.523 22.953 8.641 1 89.31 410 LYS B N 1
ATOM 7407 C CA . LYS B 1 410 ? -9.562 23.641 7.883 1 89.31 410 LYS B CA 1
ATOM 7408 C C . LYS B 1 410 ? -10.344 24.594 8.773 1 89.31 410 LYS B C 1
ATOM 7410 O O . LYS B 1 410 ? -10.75 24.234 9.875 1 89.31 410 LYS B O 1
ATOM 7415 N N . ALA B 1 411 ? -10.609 25.734 8.195 1 86.56 411 ALA B N 1
ATOM 7416 C CA . ALA B 1 411 ? -11.398 26.719 8.938 1 86.56 411 ALA B CA 1
ATOM 7417 C C . ALA B 1 411 ? -12.867 26.312 9 1 86.56 411 ALA B C 1
ATOM 7419 O O . ALA B 1 411 ? -13.359 25.594 8.125 1 86.56 411 ALA B O 1
ATOM 7420 N N . ASN B 1 412 ? -13.562 26.719 9.984 1 89.06 412 ASN B N 1
ATOM 7421 C CA . ASN B 1 412 ? -14.992 26.516 10.18 1 89.06 412 ASN B CA 1
ATOM 7422 C C . ASN B 1 412 ? -15.359 25.031 10.18 1 89.06 412 ASN B C 1
ATOM 7424 O O . ASN B 1 412 ? -16.375 24.641 9.602 1 89.06 412 ASN B O 1
ATOM 7428 N N . SER B 1 413 ? -14.461 24.234 10.688 1 92.62 413 SER B N 1
ATOM 7429 C CA . SER B 1 413 ? -14.672 22.797 10.75 1 92.62 413 SER B CA 1
ATOM 7430 C C . SER B 1 413 ? -14.453 22.266 12.164 1 92.62 413 SER B C 1
ATOM 7432 O O . SER B 1 413 ? -13.695 22.844 12.938 1 92.62 413 SER B O 1
ATOM 7434 N N . ILE B 1 414 ? -15.125 21.203 12.438 1 93.38 414 ILE B N 1
ATOM 7435 C CA . ILE B 1 414 ? -15.016 20.641 13.781 1 93.38 414 ILE B CA 1
ATOM 7436 C C . ILE B 1 414 ? -14.781 19.141 13.703 1 93.38 414 ILE B C 1
ATOM 7438 O O . ILE B 1 414 ? -15.219 18.484 12.75 1 93.38 414 ILE B O 1
ATOM 7442 N N . LYS B 1 415 ? -14.094 18.641 14.664 1 95.88 415 LYS B N 1
ATOM 7443 C CA . LYS B 1 415 ? -14.008 17.203 14.953 1 95.88 415 LYS B CA 1
ATOM 7444 C C . LYS B 1 415 ? -14.891 16.828 16.141 1 95.88 415 LYS B C 1
ATOM 7446 O O . LYS B 1 415 ? -15.031 17.594 17.094 1 95.88 415 LYS B O 1
ATOM 7451 N N . THR B 1 416 ? -15.5 15.672 16.094 1 96.94 416 THR B N 1
ATOM 7452 C CA . THR B 1 416 ? -16.359 15.266 17.203 1 96.94 416 THR B CA 1
ATOM 7453 C C . THR B 1 416 ? -16.328 13.758 17.406 1 96.94 416 THR B C 1
ATOM 7455 O O . THR B 1 416 ? -15.969 13.016 16.484 1 96.94 416 THR B O 1
ATOM 7458 N N . SER B 1 417 ? -16.562 13.336 18.594 1 96.81 417 SER B N 1
ATOM 7459 C CA . SER B 1 417 ? -16.688 11.922 18.922 1 96.81 417 SER B CA 1
ATOM 7460 C C . SER B 1 417 ? -18.094 11.414 18.625 1 96.81 417 SER B C 1
ATOM 7462 O O . SER B 1 417 ? -18.375 10.219 18.734 1 96.81 417 SER B O 1
ATOM 7464 N N . ALA B 1 418 ? -18.984 12.305 18.25 1 97.38 418 ALA B N 1
ATOM 7465 C CA . ALA B 1 418 ? -20.375 11.93 18 1 97.38 418 ALA B CA 1
ATOM 7466 C C . ALA B 1 418 ? -20.469 11 16.781 1 97.38 418 ALA B C 1
ATOM 7468 O O . ALA B 1 418 ? -19.797 11.211 15.781 1 97.38 418 ALA B O 1
ATOM 7469 N N . PRO B 1 419 ? -21.328 9.93 16.953 1 96.31 419 PRO B N 1
ATOM 7470 C CA . PRO B 1 419 ? -21.641 9.195 15.727 1 96.31 419 PRO B CA 1
ATOM 7471 C C . PRO B 1 419 ? -22.266 10.086 14.648 1 96.31 419 PRO B C 1
ATOM 7473 O O . PRO B 1 419 ? -22.906 11.094 14.969 1 96.31 419 PRO B O 1
ATOM 7476 N N . TRP B 1 420 ? -22.062 9.75 13.469 1 95.81 420 TRP B N 1
ATOM 7477 C CA . TRP B 1 420 ? -22.516 10.586 12.352 1 95.81 420 TRP B CA 1
ATOM 7478 C C . TRP B 1 420 ? -24.016 10.805 12.398 1 95.81 420 TRP B C 1
ATOM 7480 O O . TRP B 1 420 ? -24.5 11.875 12.023 1 95.81 420 TRP B O 1
ATOM 7490 N N . GLU B 1 421 ? -24.719 9.82 12.82 1 96.25 421 GLU B N 1
ATOM 7491 C CA . GLU B 1 421 ? -26.172 9.938 12.938 1 96.25 421 GLU B CA 1
ATOM 7492 C C . GLU B 1 421 ? -26.562 11.086 13.859 1 96.25 421 GLU B C 1
ATOM 7494 O O . GLU B 1 421 ? -27.547 11.789 13.602 1 96.25 421 GLU B O 1
ATOM 7499 N N . ASP B 1 422 ? -25.781 11.25 14.891 1 97.5 422 ASP B N 1
ATOM 7500 C CA . ASP B 1 422 ? -26.047 12.352 15.812 1 97.5 422 ASP B CA 1
ATOM 7501 C C . ASP B 1 422 ? -25.703 13.695 15.172 1 97.5 422 ASP B C 1
ATOM 7503 O O . ASP B 1 422 ? -26.375 14.695 15.43 1 97.5 422 ASP B O 1
ATOM 7507 N N . VAL B 1 423 ? -24.672 13.688 14.43 1 97.5 423 VAL B N 1
ATOM 7508 C CA . VAL B 1 423 ? -24.312 14.898 13.719 1 97.5 423 VAL B CA 1
ATOM 7509 C C . VAL B 1 423 ? -25.438 15.297 12.758 1 97.5 423 VAL B C 1
ATOM 7511 O O . VAL B 1 423 ? -25.812 16.469 12.68 1 97.5 423 VAL B O 1
ATOM 7514 N N . LEU B 1 424 ? -25.969 14.305 12.023 1 97.38 424 LEU B N 1
ATOM 7515 C CA . LEU B 1 424 ? -27.078 14.547 11.117 1 97.38 424 LEU B CA 1
ATOM 7516 C C . LEU B 1 424 ? -28.312 15.016 11.875 1 97.38 424 LEU B C 1
ATOM 7518 O O . LEU B 1 424 ? -29.047 15.883 11.398 1 97.38 424 LEU B O 1
ATOM 7522 N N . LEU B 1 425 ? -28.531 14.438 13 1 97.75 425 LEU B N 1
ATOM 7523 C CA . LEU B 1 425 ? -29.656 14.836 13.844 1 97.75 425 LEU B CA 1
ATOM 7524 C C . LEU B 1 425 ? -29.547 16.312 14.219 1 97.75 425 LEU B C 1
ATOM 7526 O O . LEU B 1 425 ? -30.547 17.047 14.148 1 97.75 425 LEU B O 1
ATOM 7530 N N . LEU B 1 426 ? -28.406 16.703 14.633 1 97.62 426 LEU B N 1
ATOM 7531 C CA . LEU B 1 426 ? -28.203 18.109 15.016 1 97.62 426 LEU B CA 1
ATOM 7532 C C . LEU B 1 426 ? -28.516 19.031 13.852 1 97.62 426 LEU B C 1
ATOM 7534 O O . LEU B 1 426 ? -29.172 20.062 14.031 1 97.62 426 LEU B O 1
ATOM 7538 N N . ALA B 1 427 ? -28.062 18.672 12.711 1 96.94 427 ALA B N 1
ATOM 7539 C CA . ALA B 1 427 ? -28.297 19.5 11.531 1 96.94 427 ALA B CA 1
ATOM 7540 C C . ALA B 1 427 ? -29.781 19.562 11.203 1 96.94 427 ALA B C 1
ATOM 7542 O O . ALA B 1 427 ? -30.297 20.625 10.82 1 96.94 427 ALA B O 1
ATOM 7543 N N . ALA B 1 428 ? -30.422 18.453 11.32 1 97 428 ALA B N 1
ATOM 7544 C CA . ALA B 1 428 ? -31.859 18.391 11.062 1 97 428 ALA B CA 1
ATOM 7545 C C . ALA B 1 428 ? -32.625 19.25 12.055 1 97 428 ALA B C 1
ATOM 7547 O O . ALA B 1 428 ? -33.594 19.953 11.672 1 97 428 ALA B O 1
ATOM 7548 N N . ARG B 1 429 ? -32.281 19.172 13.281 1 97.25 429 ARG B N 1
ATOM 7549 C CA . ARG B 1 429 ? -32.938 19.969 14.312 1 97.25 429 ARG B CA 1
ATOM 7550 C C . ARG B 1 429 ? -32.656 21.453 14.148 1 97.25 429 ARG B C 1
ATOM 7552 O O . ARG B 1 429 ? -33.469 22.297 14.508 1 97.25 429 ARG B O 1
ATOM 7559 N N . TRP B 1 430 ? -31.484 21.734 13.711 1 97.06 430 TRP B N 1
ATOM 7560 C CA . TRP B 1 430 ? -31.156 23.125 13.406 1 97.06 430 TRP B CA 1
ATOM 7561 C C . TRP B 1 430 ? -32.094 23.672 12.336 1 97.06 430 TRP B C 1
ATOM 7563 O O . TRP B 1 430 ? -32.531 24.812 12.422 1 97.06 430 TRP B O 1
ATOM 7573 N N . LEU B 1 431 ? -32.312 22.891 11.281 1 96.31 431 LEU B N 1
ATOM 7574 C CA . LEU B 1 431 ? -33.281 23.281 10.266 1 96.31 431 LEU B CA 1
ATOM 7575 C C . LEU B 1 431 ? -34.625 23.641 10.891 1 96.31 431 LEU B C 1
ATOM 7577 O O . LEU B 1 431 ? -35.219 24.672 10.555 1 96.31 431 LEU B O 1
ATOM 7581 N N . ARG B 1 432 ? -35.062 22.812 11.766 1 95.62 432 ARG B N 1
ATOM 7582 C CA . ARG B 1 432 ? -36.312 23.062 12.461 1 95.62 432 ARG B CA 1
ATOM 7583 C C . ARG B 1 432 ? -36.281 24.391 13.227 1 95.62 432 ARG B C 1
ATOM 7585 O O . ARG B 1 432 ? -37.219 25.188 13.156 1 95.62 432 ARG B O 1
ATOM 7592 N N . LYS B 1 433 ? -35.219 24.547 13.93 1 95.5 433 LYS B N 1
ATOM 7593 C CA . LYS B 1 433 ? -35.062 25.766 14.703 1 95.5 433 LYS B CA 1
ATOM 7594 C C . LYS B 1 433 ? -35.094 27 13.797 1 95.5 433 LYS B C 1
ATOM 7596 O O . LYS B 1 433 ? -35.688 28.016 14.141 1 95.5 433 LYS B O 1
ATOM 7601 N N . CYS B 1 434 ? -34.438 26.906 12.688 1 94.56 434 CYS B N 1
ATOM 7602 C CA . CYS B 1 434 ? -34.406 28 11.719 1 94.56 434 CYS B CA 1
ATOM 7603 C C . CYS B 1 434 ? -35.812 28.281 11.195 1 94.56 434 CYS B C 1
ATOM 7605 O O . CYS B 1 434 ? -36.219 29.438 11.047 1 94.56 434 CYS B O 1
ATOM 7607 N N . ASN B 1 435 ? -36.531 27.25 10.906 1 95.44 435 ASN B N 1
ATOM 7608 C CA . ASN B 1 435 ? -37.906 27.391 10.406 1 95.44 435 ASN B CA 1
ATOM 7609 C C . ASN B 1 435 ? -38.812 28.016 11.453 1 95.44 435 ASN B C 1
ATOM 7611 O O . ASN B 1 435 ? -39.688 28.828 11.117 1 95.44 435 ASN B O 1
ATOM 7615 N N . GLU B 1 436 ? -38.656 27.594 12.633 1 95.56 436 GLU B N 1
ATOM 7616 C CA . GLU B 1 436 ? -39.438 28.156 13.727 1 95.56 436 GLU B CA 1
ATOM 7617 C C . GLU B 1 436 ? -39.156 29.641 13.898 1 95.56 436 GLU B C 1
ATOM 7619 O O . GLU B 1 436 ? -40.094 30.438 14.117 1 95.56 436 GLU B O 1
ATOM 7624 N N . LYS B 1 437 ? -37.906 29.906 13.852 1 94.56 437 LYS B N 1
ATOM 7625 C CA . LYS B 1 437 ? -37.531 31.312 13.938 1 94.56 437 LYS B CA 1
ATOM 7626 C C . LYS B 1 437 ? -38.156 32.125 12.781 1 94.56 437 LYS B C 1
ATOM 7628 O O . LYS B 1 437 ? -38.688 33.188 12.977 1 94.56 437 LYS B O 1
ATOM 7633 N N . ARG B 1 438 ? -38.031 31.609 11.625 1 93.5 438 ARG B N 1
ATOM 7634 C CA . ARG B 1 438 ? -38.562 32.25 10.438 1 93.5 438 ARG B CA 1
ATOM 7635 C C . ARG B 1 438 ? -40.094 32.406 10.547 1 93.5 438 ARG B C 1
ATOM 7637 O O . ARG B 1 438 ? -40.625 33.438 10.172 1 93.5 438 ARG B O 1
ATOM 7644 N N . LEU B 1 439 ? -40.688 31.391 11.031 1 94.44 439 LEU B N 1
ATOM 7645 C CA . LEU B 1 439 ? -42.125 31.406 11.234 1 94.44 439 LEU B CA 1
ATOM 7646 C C . LEU B 1 439 ? -42.531 32.531 12.188 1 94.44 439 LEU B C 1
ATOM 7648 O O . LEU B 1 439 ? -43.469 33.281 11.914 1 94.44 439 LEU B O 1
ATOM 7652 N N . SER B 1 440 ? -41.812 32.656 13.234 1 94.25 440 SER B N 1
ATOM 7653 C CA . SER B 1 440 ? -42.094 33.688 14.211 1 94.25 440 SER B CA 1
ATOM 7654 C C . SER B 1 440 ? -41.875 35.062 13.617 1 94.25 440 SER B C 1
ATOM 7656 O O . SER B 1 440 ? -42.656 36 13.875 1 94.25 440 SER B O 1
ATOM 7658 N N . GLU B 1 441 ? -40.844 35.188 12.859 1 93.69 441 GLU B N 1
ATOM 7659 C CA . GLU B 1 441 ? -40.562 36.469 12.219 1 93.69 441 GLU B CA 1
ATOM 7660 C C . GLU B 1 441 ? -41.625 36.844 11.195 1 93.69 441 GLU B C 1
ATOM 7662 O O . GLU B 1 441 ? -42.031 38 11.094 1 93.69 441 GLU B O 1
ATOM 7667 N N . LEU B 1 442 ? -42.094 35.844 10.477 1 93 442 LEU B N 1
ATOM 7668 C CA . LEU B 1 442 ? -43.125 36.062 9.477 1 93 442 LEU B CA 1
ATOM 7669 C C . LEU B 1 442 ? -44.438 36.438 10.133 1 93 442 LEU B C 1
ATOM 7671 O O . LEU B 1 442 ? -45.125 37.344 9.656 1 93 442 LEU B O 1
ATOM 7675 N N . LYS B 1 443 ? -44.75 35.781 11.148 1 92.81 443 LYS B N 1
ATOM 7676 C CA . LYS B 1 443 ? -46 36.062 11.875 1 92.81 443 LYS B CA 1
ATOM 7677 C C . LYS B 1 443 ? -45.969 37.469 12.453 1 92.81 443 LYS B C 1
ATOM 7679 O O . LYS B 1 443 ? -46.969 38.188 12.445 1 92.81 443 LYS B O 1
ATOM 7684 N N . ALA B 1 444 ? -44.812 37.906 12.859 1 92.06 444 ALA B N 1
ATOM 7685 C CA . ALA B 1 444 ? -44.656 39.25 13.422 1 92.06 444 ALA B CA 1
ATOM 7686 C C . ALA B 1 444 ? -44.719 40.312 12.328 1 92.06 444 ALA B C 1
ATOM 7688 O O . ALA B 1 444 ? -45.219 41.438 12.555 1 92.06 444 ALA B O 1
ATOM 7689 N N . SER B 1 445 ? -44.312 40 11.203 1 90.38 445 SER B N 1
ATOM 7690 C CA . SER B 1 445 ? -44.219 40.969 10.117 1 90.38 445 SER B CA 1
ATOM 7691 C C . SER B 1 445 ? -45.562 41.125 9.414 1 90.38 445 SER B C 1
ATOM 7693 O O . SER B 1 445 ? -45.812 42.156 8.773 1 90.38 445 SER B O 1
ATOM 7695 N N . VAL B 1 446 ? -46.438 40.094 9.422 1 88.62 446 VAL B N 1
ATOM 7696 C CA . VAL B 1 446 ? -47.719 40.125 8.727 1 88.62 446 VAL B CA 1
ATOM 7697 C C . VAL B 1 446 ? -48.625 41.219 9.32 1 88.62 446 VAL B C 1
ATOM 7699 O O . VAL B 1 446 ? -49.406 41.844 8.602 1 88.62 446 VAL B O 1
ATOM 7702 N N . GLU B 1 447 ? -48.5 41.562 10.586 1 82.88 447 GLU B N 1
ATOM 7703 C CA . GLU B 1 447 ? -49.344 42.562 11.266 1 82.88 447 GLU B CA 1
ATOM 7704 C C . GLU B 1 447 ? -49.125 43.969 10.711 1 82.88 447 GLU B C 1
ATOM 7706 O O . GLU B 1 447 ? -50.031 44.781 10.664 1 82.88 447 GLU B O 1
ATOM 7711 N N . GLY B 1 448 ? -48 44.25 10.148 1 79.56 448 GLY B N 1
ATOM 7712 C CA . GLY B 1 448 ? -47.688 45.594 9.711 1 79.56 448 GLY B CA 1
ATOM 7713 C C . GLY B 1 448 ? -47.781 45.781 8.203 1 79.56 448 GLY B C 1
ATOM 7714 O O . GLY B 1 448 ? -47.562 46.875 7.691 1 79.56 448 GLY B O 1
ATOM 7715 N N . ILE B 1 449 ? -48.312 44.719 7.512 1 85.25 449 ILE B N 1
ATOM 7716 C CA . ILE B 1 449 ? -48.281 44.844 6.059 1 85.25 449 ILE B CA 1
ATOM 7717 C C . ILE B 1 449 ? -49.625 45.344 5.551 1 85.25 449 ILE B C 1
ATOM 7719 O O . ILE B 1 449 ? -50.688 44.75 5.859 1 85.25 449 ILE B O 1
ATOM 7723 N N . THR B 1 450 ? -49.594 46.406 4.762 1 86.44 450 THR B N 1
ATOM 7724 C CA . THR B 1 450 ? -50.812 47.031 4.23 1 86.44 450 THR B CA 1
ATOM 7725 C C . THR B 1 450 ? -51.094 46.5 2.824 1 86.44 450 THR B C 1
ATOM 7727 O O . THR B 1 450 ? -52.25 46.469 2.404 1 86.44 450 THR B O 1
ATOM 7730 N N . ASP B 1 451 ? -50.062 46.062 2.127 1 89.25 451 ASP B N 1
ATOM 7731 C CA . ASP B 1 451 ? -50.25 45.531 0.776 1 89.25 451 ASP B CA 1
ATOM 7732 C C . ASP B 1 451 ? -50.875 44.156 0.807 1 89.25 451 ASP B C 1
ATOM 7734 O O . ASP B 1 451 ? -50.25 43.219 1.321 1 89.25 451 ASP B O 1
ATOM 7738 N N . GLU B 1 452 ? -52.062 44 0.258 1 87.94 452 GLU B N 1
ATOM 7739 C CA . GLU B 1 452 ? -52.844 42.781 0.354 1 87.94 452 GLU B CA 1
ATOM 7740 C C . GLU B 1 452 ? -52.156 41.625 -0.35 1 87.94 452 GLU B C 1
ATOM 7742 O O . GLU B 1 452 ? -52.219 40.469 0.111 1 87.94 452 GLU B O 1
ATOM 7747 N N . GLU B 1 453 ? -51.531 41.906 -1.473 1 90.38 453 GLU B N 1
ATOM 7748 C CA . GLU B 1 453 ? -50.844 40.844 -2.215 1 90.38 453 GLU B CA 1
ATOM 7749 C C . GLU B 1 453 ? -49.656 40.312 -1.43 1 90.38 453 GLU B C 1
ATOM 7751 O O . GLU B 1 453 ? -49.438 39.094 -1.373 1 90.38 453 GLU B O 1
ATOM 7756 N N . LYS B 1 454 ? -48.906 41.188 -0.89 1 90.19 454 LYS B N 1
ATOM 7757 C CA . LYS B 1 454 ? -47.75 40.812 -0.083 1 90.19 454 LYS B CA 1
ATOM 7758 C C . LYS B 1 454 ? -48.188 40.062 1.175 1 90.19 454 LYS B C 1
ATOM 7760 O O . LYS B 1 454 ? -47.531 39.125 1.602 1 90.19 454 LYS B O 1
ATOM 7765 N N . LYS B 1 455 ? -49.25 40.469 1.788 1 91.06 455 LYS B N 1
ATOM 7766 C CA . LYS B 1 455 ? -49.781 39.812 2.984 1 91.06 455 LYS B CA 1
ATOM 7767 C C . LYS B 1 455 ? -50.25 38.406 2.693 1 91.06 455 LYS B C 1
ATOM 7769 O O . LYS B 1 455 ? -49.969 37.5 3.482 1 91.06 455 LYS B O 1
ATOM 7774 N N . GLN B 1 456 ? -50.906 38.219 1.556 1 91.69 456 GLN B N 1
ATOM 7775 C CA . GLN B 1 456 ? -51.406 36.906 1.182 1 91.69 456 GLN B CA 1
ATOM 7776 C C . GLN B 1 456 ? -50.219 35.938 0.916 1 91.69 456 GLN B C 1
ATOM 7778 O O . GLN B 1 456 ? -50.281 34.75 1.271 1 91.69 456 GLN B O 1
ATOM 7783 N N . LYS B 1 457 ? -49.219 36.406 0.26 1 92 457 LYS B N 1
ATOM 7784 C CA . LYS B 1 457 ? -48.031 35.594 -0.014 1 92 457 LYS B CA 1
ATOM 7785 C C . LYS B 1 457 ? -47.344 35.156 1.281 1 92 457 LYS B C 1
ATOM 7787 O O . LYS B 1 457 ? -46.906 34.031 1.396 1 92 457 LYS B O 1
ATOM 7792 N N . LYS B 1 458 ? -47.25 36.031 2.258 1 91.62 458 LYS B N 1
ATOM 7793 C CA . LYS B 1 458 ? -46.625 35.719 3.545 1 91.62 458 LYS B CA 1
ATOM 7794 C C . LYS B 1 458 ? -47.469 34.75 4.34 1 91.62 458 LYS B C 1
ATOM 7796 O O . LYS B 1 458 ? -46.938 33.875 5.027 1 91.62 458 LYS B O 1
ATOM 7801 N N . LEU B 1 459 ? -48.781 34.938 4.27 1 92.44 459 LEU B N 1
ATOM 7802 C CA . LEU B 1 459 ? -49.656 34 4.949 1 92.44 459 LEU B CA 1
ATOM 7803 C C . LEU B 1 459 ? -49.562 32.625 4.359 1 92.44 459 LEU B C 1
ATOM 7805 O O . LEU B 1 459 ? -49.656 31.625 5.082 1 92.44 459 LEU B O 1
ATOM 7809 N N . GLN B 1 460 ? -49.406 32.562 3.119 1 92.31 460 GLN B N 1
ATOM 7810 C CA . GLN B 1 460 ? -49.219 31.281 2.471 1 92.31 460 GLN B CA 1
ATOM 7811 C C . GLN B 1 460 ? -47.906 30.625 2.924 1 92.31 460 GLN B C 1
ATOM 7813 O O . GLN B 1 460 ? -47.875 29.406 3.162 1 92.31 460 GLN B O 1
ATOM 7818 N N . THR B 1 461 ? -46.875 31.406 3.004 1 91.62 461 THR B N 1
ATOM 7819 C CA . THR B 1 461 ? -45.594 30.891 3.467 1 91.62 461 THR B CA 1
ATOM 7820 C C . THR B 1 461 ? -45.688 30.406 4.91 1 91.62 461 THR B C 1
ATOM 7822 O O . THR B 1 461 ? -45.062 29.406 5.277 1 91.62 461 THR B O 1
ATOM 7825 N N . ILE B 1 462 ? -46.406 31.109 5.699 1 93.38 462 ILE B N 1
ATOM 7826 C CA . ILE B 1 462 ? -46.625 30.734 7.094 1 93.38 462 ILE B CA 1
ATOM 7827 C C . ILE B 1 462 ? -47.344 29.406 7.168 1 93.38 462 ILE B C 1
ATOM 7829 O O . ILE B 1 462 ? -46.969 28.516 7.938 1 93.38 462 ILE B O 1
ATOM 7833 N N . LYS B 1 463 ? -48.344 29.25 6.383 1 92.75 463 LYS B N 1
ATOM 7834 C CA . LYS B 1 463 ? -49.094 28.016 6.367 1 92.75 463 LYS B CA 1
ATOM 7835 C C . LYS B 1 463 ? -48.219 26.828 5.941 1 92.75 463 LYS B C 1
ATOM 7837 O O . LYS B 1 463 ? -48.281 25.75 6.531 1 92.75 463 LYS B O 1
ATOM 7842 N N . GLU B 1 464 ? -47.469 27.062 4.996 1 91.5 464 GLU B N 1
ATOM 7843 C CA . GLU B 1 464 ? -46.594 26.016 4.496 1 91.5 464 GLU B CA 1
ATOM 7844 C C . GLU B 1 464 ? -45.562 25.609 5.555 1 91.5 464 GLU B C 1
ATOM 7846 O O . GLU B 1 464 ? -45.281 24.438 5.723 1 91.5 464 GLU B O 1
ATOM 7851 N N . LEU B 1 465 ? -45 26.547 6.223 1 92.69 465 LEU B N 1
ATOM 7852 C CA . LEU B 1 465 ? -44 26.297 7.254 1 92.69 465 LEU B CA 1
ATOM 7853 C C . LEU B 1 465 ? -44.625 25.578 8.453 1 92.69 465 LEU B C 1
ATOM 7855 O O . LEU B 1 465 ? -43.969 24.75 9.086 1 92.69 465 LEU B O 1
ATOM 7859 N N . GLU B 1 466 ? -45.812 25.969 8.781 1 92.62 466 GLU B N 1
ATOM 7860 C CA . GLU B 1 466 ? -46.5 25.344 9.898 1 92.62 466 GLU B CA 1
ATOM 7861 C C . GLU B 1 466 ? -46.812 23.875 9.609 1 92.62 466 GLU B C 1
ATOM 7863 O O . GLU B 1 466 ? -46.719 23.031 10.508 1 92.62 466 GLU B O 1
ATOM 7868 N N . GLU B 1 467 ? -47.062 23.594 8.43 1 91.5 467 GLU B N 1
ATOM 7869 C CA . GLU B 1 467 ? -47.375 22.234 8.031 1 91.5 467 GLU B CA 1
ATOM 7870 C C . GLU B 1 467 ? -46.125 21.375 7.914 1 91.5 467 GLU B C 1
ATOM 7872 O O . GLU B 1 467 ? -46.156 20.172 8.125 1 91.5 467 GLU B O 1
ATOM 7877 N N . ASN B 1 468 ? -45 22.031 7.559 1 90.25 468 ASN B N 1
ATOM 7878 C CA . ASN B 1 468 ? -43.75 21.312 7.297 1 90.25 468 ASN B CA 1
ATOM 7879 C C . ASN B 1 468 ? -42.594 21.953 8.016 1 90.25 468 ASN B C 1
ATOM 7881 O O . ASN B 1 468 ? -41.594 22.312 7.379 1 90.25 468 ASN B O 1
ATOM 7885 N N . ILE B 1 469 ? -42.594 21.938 9.344 1 93.25 469 ILE B N 1
ATOM 7886 C CA . ILE B 1 469 ? -41.625 22.672 10.133 1 93.25 469 ILE B CA 1
ATOM 7887 C C . ILE B 1 469 ? -40.281 21.938 10.086 1 93.25 469 ILE B C 1
ATOM 7889 O O . ILE B 1 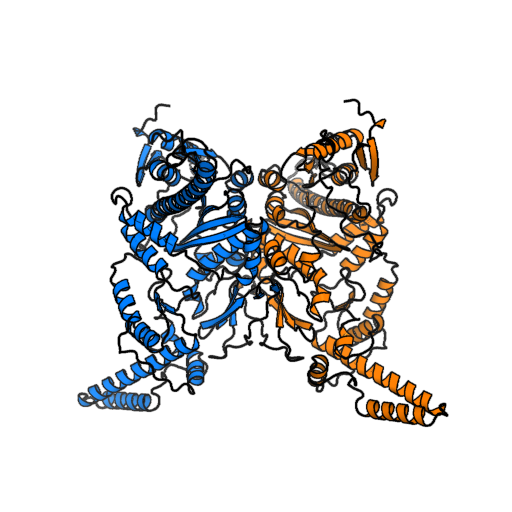469 ? -39.219 22.562 10.281 1 93.25 469 ILE B O 1
ATOM 7893 N N . ASP B 1 470 ? -40.312 20.672 9.695 1 92.81 470 ASP B N 1
ATOM 7894 C CA . ASP B 1 470 ? -39.125 19.844 9.781 1 92.81 470 ASP B CA 1
ATOM 7895 C C . ASP B 1 470 ? -38.406 19.719 8.43 1 92.81 470 ASP B C 1
ATOM 7897 O O . ASP B 1 470 ? -37.406 19.031 8.297 1 92.81 470 ASP B O 1
ATOM 7901 N N . THR B 1 471 ? -38.875 20.391 7.398 1 92.19 471 THR B N 1
ATOM 7902 C CA . THR B 1 471 ? -38.281 20.25 6.078 1 92.19 471 THR B CA 1
ATOM 7903 C C . THR B 1 471 ? -38.125 21.609 5.406 1 92.19 471 THR B C 1
ATOM 7905 O O . THR B 1 471 ? -38.406 22.641 6.02 1 92.19 471 THR B O 1
ATOM 7908 N N . SER B 1 472 ? -37.469 21.594 4.277 1 91.25 472 SER B N 1
ATOM 7909 C CA . SER B 1 472 ? -37.281 22.797 3.461 1 91.25 472 SER B CA 1
ATOM 7910 C C . SER B 1 472 ? -38.031 22.672 2.135 1 91.25 472 SER B C 1
ATOM 7912 O O . SER B 1 472 ? -38.125 21.578 1.556 1 91.25 472 SER B O 1
ATOM 7914 N N . LYS B 1 473 ? -38.562 23.75 1.683 1 86.75 473 LYS B N 1
ATOM 7915 C CA . LYS B 1 473 ? -39.312 23.781 0.436 1 86.75 473 LYS B CA 1
ATOM 7916 C C . LYS B 1 473 ? -38.438 23.406 -0.752 1 86.75 473 LYS B C 1
ATOM 7918 O O . LYS B 1 473 ? -38.938 22.859 -1.743 1 86.75 473 LYS B O 1
ATOM 7923 N N . ASN B 1 474 ? -37.25 23.656 -0.626 1 89.56 474 ASN B N 1
ATOM 7924 C CA . ASN B 1 474 ? -36.312 23.422 -1.73 1 89.56 474 ASN B CA 1
ATOM 7925 C C . ASN B 1 474 ? -35.75 22 -1.72 1 89.56 474 ASN B C 1
ATOM 7927 O O . ASN B 1 474 ? -34.938 21.641 -2.559 1 89.56 474 ASN B O 1
ATOM 7931 N N . LEU B 1 475 ? -36.219 21.156 -0.825 1 92.5 475 LEU B N 1
ATOM 7932 C CA . LEU B 1 475 ? -35.75 19.781 -0.717 1 92.5 475 LEU B CA 1
ATOM 7933 C C . LEU B 1 475 ? -36.688 18.828 -1.427 1 92.5 475 LEU B C 1
ATOM 7935 O O . LEU B 1 475 ? -37.844 18.656 -1.005 1 92.5 475 LEU B O 1
ATOM 7939 N N . SER B 1 476 ? -36.188 18.25 -2.504 1 92.31 476 SER B N 1
ATOM 7940 C CA . SER B 1 476 ? -37 17.234 -3.182 1 92.31 476 SER B CA 1
ATOM 7941 C C . SER B 1 476 ? -36.812 15.867 -2.521 1 92.31 476 SER B C 1
ATOM 7943 O O . SER B 1 476 ? -35.812 15.609 -1.867 1 92.31 476 SER B O 1
ATOM 7945 N N . ASP B 1 477 ? -37.719 14.953 -2.822 1 91.31 477 ASP B N 1
ATOM 7946 C CA . ASP B 1 477 ? -37.75 13.656 -2.166 1 91.31 477 ASP B CA 1
ATOM 7947 C C . ASP B 1 477 ? -36.594 12.773 -2.578 1 91.31 477 ASP B C 1
ATOM 7949 O O . ASP B 1 477 ? -36.219 11.844 -1.861 1 91.31 477 ASP B O 1
ATOM 7953 N N . THR B 1 478 ? -35.969 13.07 -3.604 1 92.62 478 THR B N 1
ATOM 7954 C CA . THR B 1 478 ? -34.938 12.219 -4.129 1 92.62 478 THR B CA 1
ATOM 7955 C C . THR B 1 478 ? -33.562 12.672 -3.625 1 92.62 478 THR B C 1
ATOM 7957 O O . THR B 1 478 ? -32.562 11.938 -3.736 1 92.62 478 THR B O 1
ATOM 7960 N N . MET B 1 479 ? -33.562 13.859 -3.023 1 95.62 479 MET B N 1
ATOM 7961 C CA . MET B 1 479 ? -32.312 14.406 -2.561 1 95.62 479 MET B CA 1
ATOM 7962 C C . MET B 1 479 ? -31.859 13.727 -1.271 1 95.62 479 MET B C 1
ATOM 7964 O O . MET B 1 479 ? -32.688 13.352 -0.441 1 95.62 479 MET B O 1
ATOM 7968 N N . PRO B 1 480 ? -30.578 13.555 -1.121 1 96.5 480 PRO B N 1
ATOM 7969 C CA . PRO B 1 480 ? -30.047 12.883 0.077 1 96.5 480 PRO B CA 1
ATOM 7970 C C . PRO B 1 480 ? -30.562 13.516 1.37 1 96.5 480 PRO B C 1
ATOM 7972 O O . PRO B 1 480 ? -30.859 12.805 2.334 1 96.5 480 PRO B O 1
ATOM 7975 N N . GLY B 1 481 ? -30.688 14.836 1.369 1 96.94 481 GLY B N 1
ATOM 7976 C CA . GLY B 1 481 ? -31.172 15.516 2.562 1 96.94 481 GLY B CA 1
ATOM 7977 C C . GLY B 1 481 ? -32.562 15.078 2.977 1 96.94 481 GLY B C 1
ATOM 7978 O O . GLY B 1 481 ? -32.844 14.898 4.164 1 96.94 481 GLY B O 1
ATOM 7979 N N . ALA B 1 482 ? -33.406 14.93 1.997 1 96.88 482 ALA B N 1
ATOM 7980 C CA . ALA B 1 482 ? -34.781 14.492 2.268 1 96.88 482 ALA B CA 1
ATOM 7981 C C . ALA B 1 482 ? -34.812 13.062 2.816 1 96.88 482 ALA B C 1
ATOM 7983 O O . ALA B 1 482 ? -35.594 12.75 3.717 1 96.88 482 ALA B O 1
ATOM 7984 N N . ARG B 1 483 ? -33.969 12.258 2.283 1 97 483 ARG B N 1
ATOM 7985 C CA . ARG B 1 483 ? -33.906 10.875 2.729 1 97 483 ARG B CA 1
ATOM 7986 C C . ARG B 1 483 ? -33.375 10.781 4.156 1 97 483 ARG B C 1
ATOM 7988 O O . ARG B 1 483 ? -33.781 9.93 4.934 1 97 483 ARG B O 1
ATOM 7995 N N . VAL B 1 484 ? -32.438 11.609 4.488 1 97.75 484 VAL B N 1
ATOM 7996 C CA . VAL B 1 484 ? -31.891 11.641 5.844 1 97.75 484 VAL B CA 1
ATOM 7997 C C . VAL B 1 484 ? -33 12.055 6.824 1 97.75 484 VAL B C 1
ATOM 7999 O O . VAL B 1 484 ? -33.094 11.5 7.922 1 97.75 484 VAL B O 1
ATOM 8002 N N . LEU B 1 485 ? -33.781 13.078 6.426 1 97.12 485 LEU B N 1
ATOM 8003 C CA . LEU B 1 485 ? -34.875 13.508 7.289 1 97.12 485 LEU B CA 1
ATOM 8004 C C . LEU B 1 485 ? -35.844 12.359 7.551 1 97.12 485 LEU B C 1
ATOM 8006 O O . LEU B 1 485 ? -36.344 12.195 8.672 1 97.12 485 LEU B O 1
ATOM 8010 N N . LYS B 1 486 ? -36.125 11.641 6.496 1 96.12 486 LYS B N 1
ATOM 8011 C CA . LYS B 1 486 ? -37 10.469 6.652 1 96.12 486 LYS B CA 1
ATOM 8012 C C . LYS B 1 486 ? -36.375 9.445 7.59 1 96.12 486 LYS B C 1
ATOM 8014 O O . LYS B 1 486 ? -37.062 8.844 8.414 1 96.12 486 LYS B O 1
ATOM 8019 N N . PHE B 1 487 ? -35.125 9.203 7.41 1 96.44 487 PHE B N 1
ATOM 8020 C CA . PHE B 1 487 ? -34.375 8.289 8.258 1 96.44 487 PHE B CA 1
ATOM 8021 C C . PHE B 1 487 ? -34.438 8.703 9.719 1 96.44 487 PHE B C 1
ATOM 8023 O O . PHE B 1 487 ? -34.531 7.859 10.609 1 96.44 487 PHE B O 1
ATOM 8030 N N . LEU B 1 488 ? -34.438 10.016 10.062 1 96.56 488 LEU B N 1
ATOM 8031 C CA . LEU B 1 488 ? -34.375 10.555 11.422 1 96.56 488 LEU B CA 1
ATOM 8032 C C . LEU B 1 488 ? -35.781 10.719 12 1 96.56 488 LEU B C 1
ATOM 8034 O O . LEU B 1 488 ? -35.938 11.148 13.148 1 96.56 488 LEU B O 1
ATOM 8038 N N . GLU B 1 489 ? -36.75 10.352 11.312 1 93.81 489 GLU B N 1
ATOM 8039 C CA . GLU B 1 489 ? -38.156 10.602 11.719 1 93.81 489 GLU B CA 1
ATOM 8040 C C . GLU B 1 489 ? -38.469 9.906 13.039 1 93.81 489 GLU B C 1
ATOM 8042 O O . GLU B 1 489 ? -39.219 10.438 13.859 1 93.81 489 GLU B O 1
ATOM 8047 N N . LYS B 1 490 ? -37.812 8.781 13.219 1 93.94 490 LYS B N 1
ATOM 8048 C CA . LYS B 1 490 ? -38.125 7.996 14.406 1 93.94 490 LYS B CA 1
ATOM 8049 C C . LYS B 1 490 ? -37.344 8.5 15.617 1 93.94 490 LYS B C 1
ATOM 8051 O O . LYS B 1 490 ? -37.656 8.164 16.766 1 93.94 490 LYS B O 1
ATOM 8056 N N . ASP B 1 491 ? -36.312 9.297 15.391 1 94.94 491 ASP B N 1
ATOM 8057 C CA . ASP B 1 491 ? -35.531 9.867 16.469 1 94.94 491 ASP B CA 1
ATOM 8058 C C . ASP B 1 491 ? -36.25 11.086 17.078 1 94.94 491 ASP B C 1
ATOM 8060 O O . ASP B 1 491 ? -36.281 12.156 16.469 1 94.94 491 ASP B O 1
ATOM 8064 N N . THR B 1 492 ? -36.688 10.93 18.281 1 93.06 492 THR B N 1
ATOM 8065 C CA . THR B 1 492 ? -37.5 11.984 18.891 1 93.06 492 THR B CA 1
ATOM 8066 C C . THR B 1 492 ? -36.656 12.812 19.859 1 93.06 492 THR B C 1
ATOM 8068 O O . THR B 1 492 ? -37.188 13.688 20.547 1 93.06 492 THR B O 1
ATOM 8071 N N . ARG B 1 493 ? -35.438 12.609 19.844 1 93.38 493 ARG B N 1
ATOM 8072 C CA . ARG B 1 493 ? -34.562 13.344 20.75 1 93.38 493 ARG B CA 1
ATOM 8073 C C . ARG B 1 493 ? -34.594 14.836 20.453 1 93.38 493 ARG B C 1
ATOM 8075 O O . ARG B 1 493 ? -34.562 15.234 19.281 1 93.38 493 ARG B O 1
ATOM 8082 N N . GLU B 1 494 ? -34.562 15.617 21.516 1 92.75 494 GLU B N 1
ATOM 8083 C CA . GLU B 1 494 ? -34.438 17.062 21.391 1 92.75 494 GLU B CA 1
ATOM 8084 C C . GLU B 1 494 ? -32.969 17.516 21.531 1 92.75 494 GLU B C 1
ATOM 8086 O O . GLU B 1 494 ? -32.219 16.906 22.281 1 92.75 494 GLU B O 1
ATOM 8091 N N . VAL B 1 495 ? -32.719 18.578 20.797 1 96.44 495 VAL B N 1
ATOM 8092 C CA . VAL B 1 495 ? -31.328 19.078 20.797 1 96.44 495 VAL B CA 1
ATOM 8093 C C . VAL B 1 495 ? -31.297 20.484 21.375 1 96.44 495 VAL B C 1
ATOM 8095 O O . VAL B 1 495 ? -32.062 21.359 20.969 1 96.44 495 VAL B O 1
ATOM 8098 N N . ASP B 1 496 ? -30.438 20.703 22.328 1 97.56 496 ASP B N 1
ATOM 8099 C CA . ASP B 1 496 ? -30.266 21.984 22.984 1 97.56 496 ASP B CA 1
ATOM 8100 C C . ASP B 1 496 ? -29.078 22.766 22.406 1 97.56 496 ASP B C 1
ATOM 8102 O O . ASP B 1 496 ? -27.938 22.5 22.734 1 97.56 496 ASP B O 1
ATOM 8106 N N . PHE B 1 497 ? -29.422 23.75 21.641 1 97 497 PHE B N 1
ATOM 8107 C CA . PHE B 1 497 ? -28.406 24.562 20.984 1 97 497 PHE B CA 1
ATOM 8108 C C . PHE B 1 497 ? -28.047 25.781 21.844 1 97 497 PHE B C 1
ATOM 8110 O O . PHE B 1 497 ? -27.109 26.516 21.531 1 97 497 PHE B O 1
ATOM 8117 N N . ASP B 1 498 ? -28.734 26 22.922 1 95.5 498 ASP B N 1
ATOM 8118 C CA . ASP B 1 498 ? -28.688 27.312 23.562 1 95.5 498 ASP B CA 1
ATOM 8119 C C . ASP B 1 498 ? -27.891 27.25 24.875 1 95.5 498 ASP B C 1
ATOM 8121 O O . ASP B 1 498 ? -27.156 28.188 25.203 1 95.5 498 ASP B O 1
ATOM 8125 N N . THR B 1 499 ? -27.953 26.188 25.594 1 96.5 499 THR B N 1
ATOM 8126 C CA . THR B 1 499 ? -27.328 26.109 26.906 1 96.5 499 THR B CA 1
ATOM 8127 C C . THR B 1 499 ? -25.812 25.922 26.781 1 96.5 499 THR B C 1
ATOM 8129 O O . THR B 1 499 ? -25.344 24.953 26.188 1 96.5 499 THR B O 1
ATOM 8132 N N . PRO B 1 500 ? -25.078 26.812 27.344 1 94.12 500 PRO B N 1
ATOM 8133 C CA . PRO B 1 500 ? -23.609 26.688 27.297 1 94.12 500 PRO B CA 1
ATOM 8134 C C . PRO B 1 500 ? -23.078 25.516 28.125 1 94.12 500 PRO B C 1
ATOM 8136 O O . PRO B 1 500 ? -23.75 25.078 29.062 1 94.12 500 PRO B O 1
ATOM 8139 N N . ASN B 1 501 ? -21.969 25 27.781 1 93.38 501 ASN B N 1
ATOM 8140 C CA . ASN B 1 501 ? -21.266 23.938 28.484 1 93.38 501 ASN B CA 1
ATOM 8141 C C . ASN B 1 501 ? -19.75 24.109 28.391 1 93.38 501 ASN B C 1
ATOM 8143 O O . ASN B 1 501 ? -19.266 25.047 27.766 1 93.38 501 ASN B O 1
ATOM 8147 N N . GLU B 1 502 ? -19.031 23.234 28.984 1 89.62 502 GLU B N 1
ATOM 8148 C CA . GLU B 1 502 ? -17.578 23.359 29.078 1 89.62 502 GLU B CA 1
ATOM 8149 C C . GLU B 1 502 ? -16.938 23.312 27.688 1 89.62 502 GLU B C 1
ATOM 8151 O O . GLU B 1 502 ? -15.961 24.016 27.438 1 89.62 502 GLU B O 1
ATOM 8156 N N . LEU B 1 503 ? -17.5 22.531 26.875 1 88.5 503 LEU B N 1
ATOM 8157 C CA . LEU B 1 503 ? -16.938 22.359 25.547 1 88.5 503 LEU B CA 1
ATOM 8158 C C . LEU B 1 503 ? -17.141 23.609 24.703 1 88.5 503 LEU B C 1
ATOM 8160 O O . LEU B 1 503 ? -16.203 24.078 24.047 1 88.5 503 LEU B O 1
ATOM 8164 N N . SER B 1 504 ? -18.312 24.125 24.672 1 88 504 SER B N 1
ATOM 8165 C CA . SER B 1 504 ? -18.594 25.344 23.922 1 88 504 SER B CA 1
ATOM 8166 C C . SER B 1 504 ? -17.766 26.516 24.438 1 88 504 SER B C 1
ATOM 8168 O O . SER B 1 504 ? -17.25 27.312 23.656 1 88 504 SER B O 1
ATOM 8170 N N . ASP B 1 505 ? -17.609 26.547 25.672 1 87.75 505 ASP B N 1
ATOM 8171 C CA . ASP B 1 505 ? -16.828 27.625 26.266 1 87.75 505 ASP B CA 1
ATOM 8172 C C . ASP B 1 505 ? -15.359 27.516 25.875 1 87.75 505 ASP B C 1
ATOM 8174 O O . ASP B 1 505 ? -14.703 28.531 25.609 1 87.75 505 ASP B O 1
ATOM 8178 N N . GLY B 1 506 ? -14.922 26.312 25.953 1 84.25 506 GLY B N 1
ATOM 8179 C CA . GLY B 1 506 ? -13.539 26.078 25.547 1 84.25 506 GLY B CA 1
ATOM 8180 C C . GLY B 1 506 ? -13.266 26.469 24.109 1 84.25 506 GLY B C 1
ATOM 8181 O O . GLY B 1 506 ? -12.203 27.031 23.797 1 84.25 506 GLY B O 1
ATOM 8182 N N . LEU B 1 507 ? -14.188 26.234 23.281 1 85.81 507 LEU B N 1
ATOM 8183 C CA . LEU B 1 507 ? -14.031 26.531 21.859 1 85.81 507 LEU B CA 1
ATOM 8184 C C . LEU B 1 507 ? -14.023 28.031 21.625 1 85.81 507 LEU B C 1
ATOM 8186 O O . LEU B 1 507 ? -13.289 28.531 20.781 1 85.81 507 LEU B O 1
ATOM 8190 N N . VAL B 1 508 ? -14.883 28.75 22.328 1 79.56 508 VAL B N 1
ATOM 8191 C CA . VAL B 1 508 ? -14.953 30.203 22.203 1 79.56 508 VAL B CA 1
ATOM 8192 C C . VAL B 1 508 ? -13.617 30.812 22.609 1 79.56 508 VAL B C 1
ATOM 8194 O O . VAL B 1 508 ? -13.141 31.75 21.969 1 79.56 508 VAL B O 1
ATOM 8197 N N . LYS B 1 509 ? -13.086 30.266 23.562 1 78.62 509 LYS B N 1
ATOM 8198 C CA . LYS B 1 509 ? -11.789 30.75 24.031 1 78.62 509 LYS B CA 1
ATOM 8199 C C . LYS B 1 509 ? -10.703 30.516 23 1 78.62 509 LYS B C 1
ATOM 8201 O O . LYS B 1 509 ? -9.844 31.359 22.781 1 78.62 509 LYS B O 1
ATOM 8206 N N . LEU B 1 510 ? -10.773 29.438 22.422 1 80 510 LEU B N 1
ATOM 8207 C CA . LEU B 1 510 ? -9.781 29.078 21.422 1 80 510 LEU B CA 1
ATOM 8208 C C . LEU B 1 510 ? -9.922 29.938 20.188 1 80 510 LEU B C 1
ATOM 8210 O O . LEU B 1 510 ? -8.93 30.266 19.516 1 80 510 LEU B O 1
ATOM 8214 N N . ARG B 1 511 ? -11.094 30.312 19.875 1 75.19 511 ARG B N 1
ATOM 8215 C CA . ARG B 1 511 ? -11.352 31.109 18.672 1 75.19 511 ARG B CA 1
ATOM 8216 C C . ARG B 1 511 ? -10.844 32.531 18.859 1 75.19 511 ARG B C 1
ATOM 8218 O O . ARG B 1 511 ? -10.523 33.219 17.891 1 75.19 511 ARG B O 1
ATOM 8225 N N . LYS B 1 512 ? -10.852 32.938 20.078 1 66.44 512 LYS B N 1
ATOM 8226 C CA . LYS B 1 512 ? -10.383 34.281 20.375 1 66.44 512 LYS B CA 1
ATOM 8227 C C . LYS B 1 512 ? -8.875 34.375 20.219 1 66.44 512 LYS B C 1
ATOM 8229 O O . LYS B 1 512 ? -8.328 35.469 20.047 1 66.44 512 LYS B O 1
ATOM 8234 N N . ILE B 1 513 ? -8.32 33.375 20.531 1 59.34 513 ILE B N 1
ATOM 8235 C CA . ILE B 1 513 ? -6.883 33.438 20.312 1 59.34 513 ILE B CA 1
ATOM 8236 C C . ILE B 1 513 ? -6.586 33.844 18.875 1 59.34 513 ILE B C 1
ATOM 8238 O O . ILE B 1 513 ? -7.031 33.219 17.922 1 59.34 513 ILE B O 1
ATOM 8242 N N . LYS B 1 514 ? -6.672 35.25 18.531 1 53.12 514 LYS B N 1
ATOM 8243 C CA . LYS B 1 514 ? -6.312 35.906 17.281 1 53.12 514 LYS B CA 1
ATOM 8244 C C . LYS B 1 514 ? -5.336 35.062 16.469 1 53.12 514 LYS B C 1
ATOM 8246 O O . LYS B 1 514 ? -4.121 35.156 16.656 1 53.12 514 LYS B O 1
ATOM 8251 N N . MET B 1 515 ? -5.504 33.938 16.422 1 51.28 515 MET B N 1
ATOM 8252 C CA . MET B 1 515 ? -4.562 33 15.828 1 51.28 515 MET B CA 1
ATOM 8253 C C . MET B 1 515 ? -4.41 33.25 14.328 1 51.28 515 MET B C 1
ATOM 8255 O O . MET B 1 515 ? -5.395 33.219 13.594 1 51.28 515 MET B O 1
ATOM 8259 N N . VAL B 1 516 ? -3.521 34.156 13.969 1 53.06 516 VAL B N 1
ATOM 8260 C CA . VAL B 1 516 ? -3.146 34.125 12.562 1 53.06 516 VAL B CA 1
ATOM 8261 C C . VAL B 1 516 ? -3.078 32.688 12.07 1 53.06 516 VAL B C 1
ATOM 8263 O O . VAL B 1 516 ? -2.029 32.031 12.156 1 53.06 516 VAL B O 1
ATOM 8266 N N . ARG B 1 517 ? -4.07 31.922 12.281 1 52.47 517 ARG B N 1
ATOM 8267 C CA . ARG B 1 517 ? -4.129 30.484 11.969 1 52.47 517 ARG B CA 1
ATOM 8268 C C . ARG B 1 517 ? -4.02 30.266 10.461 1 52.47 517 ARG B C 1
ATOM 8270 O O . ARG B 1 517 ? -3.334 29.328 10.023 1 52.47 517 ARG B O 1
ATOM 8277 N N . PHE B 1 518 ? -4.781 31.016 9.648 1 51.81 518 PHE B N 1
ATOM 8278 C CA . PHE B 1 518 ? -4.82 30.859 8.195 1 51.81 518 PHE B CA 1
ATOM 8279 C C . PHE B 1 518 ? -4.281 32.125 7.516 1 51.81 518 PHE B C 1
ATOM 8281 O O . PHE B 1 518 ? -4.715 33.219 7.816 1 51.81 518 PHE B O 1
ATOM 8288 N N . GLN B 1 519 ? -3.025 32.125 7.137 1 48.16 519 GLN B N 1
ATOM 8289 C CA . GLN B 1 519 ? -2.455 33.281 6.441 1 48.16 519 GLN B CA 1
ATOM 8290 C C . GLN B 1 519 ? -3.332 33.719 5.27 1 48.16 519 GLN B C 1
ATOM 8292 O O . GLN B 1 519 ? -3.818 32.844 4.512 1 48.16 519 GLN B O 1
ATOM 8297 N N . GLU B 1 520 ? -3.953 34.781 5.406 1 46.47 520 GLU B N 1
ATOM 8298 C CA . GLU B 1 520 ? -4.578 35.312 4.207 1 46.47 520 GLU B CA 1
ATOM 8299 C C . GLU B 1 520 ? -3.639 35.25 3.01 1 46.47 520 GLU B C 1
ATOM 8301 O O . GLU B 1 520 ? -2.502 35.719 3.076 1 46.47 520 GLU B O 1
ATOM 8306 N N . THR B 1 521 ? -3.734 34.188 2.254 1 44.97 521 THR B N 1
ATOM 8307 C CA . THR B 1 521 ? -2.898 34 1.072 1 44.97 521 THR B CA 1
ATOM 8308 C C . THR B 1 521 ? -2.832 35.281 0.255 1 44.97 521 THR B C 1
ATOM 8310 O O . THR B 1 521 ? -3.857 35.781 -0.228 1 44.97 521 THR B O 1
ATOM 8313 N N . PRO B 1 522 ? -1.92 36.062 0.413 1 44.31 522 PRO B N 1
ATOM 8314 C CA . PRO B 1 522 ? -1.894 37.125 -0.599 1 44.31 522 PRO B CA 1
ATOM 8315 C C . PRO B 1 522 ? -2.18 36.594 -2.006 1 44.31 522 PRO B C 1
ATOM 8317 O O . PRO B 1 522 ? -1.987 35.406 -2.279 1 44.31 522 PRO B O 1
ATOM 8320 N N . ALA B 1 523 ? -2.965 37.219 -2.869 1 44.03 523 ALA B N 1
ATOM 8321 C CA . ALA B 1 523 ? -3.467 36.875 -4.195 1 44.03 523 ALA B CA 1
ATOM 8322 C C . ALA B 1 523 ? -2.441 36.031 -4.973 1 44.03 523 ALA B C 1
ATOM 8324 O O . ALA B 1 523 ? -2.807 35.156 -5.754 1 44.03 523 ALA B O 1
ATOM 8325 N N . ASN B 1 524 ? -1.055 36.25 -4.75 1 44 524 ASN B N 1
ATOM 8326 C CA . ASN B 1 524 ? 0.002 35.656 -5.547 1 44 524 ASN B CA 1
ATOM 8327 C C . ASN B 1 524 ? 0.758 34.594 -4.758 1 44 524 ASN B C 1
ATOM 8329 O O . ASN B 1 524 ? 1.94 34.344 -5.004 1 44 524 ASN B O 1
ATOM 8333 N N . TRP B 1 525 ? 0.128 33.969 -3.879 1 47.56 525 TRP B N 1
ATOM 8334 C CA . TRP B 1 525 ? 0.839 33.156 -2.895 1 47.56 525 TRP B CA 1
ATOM 8335 C C . TRP B 1 525 ? 0.927 31.688 -3.344 1 47.56 525 TRP B C 1
ATOM 8337 O O . TRP B 1 525 ? 1.292 30.812 -2.559 1 47.56 525 TRP B O 1
ATOM 8347 N N . GLY B 1 526 ? 0.537 31.25 -4.453 1 45.72 526 GLY B N 1
ATOM 8348 C CA . GLY B 1 526 ? 0.671 29.859 -4.871 1 45.72 526 GLY B CA 1
ATOM 8349 C C . GLY B 1 526 ? 2.113 29.391 -4.938 1 45.72 526 GLY B C 1
ATOM 8350 O O . GLY B 1 526 ? 3.033 30.156 -4.641 1 45.72 526 GLY B O 1
ATOM 8351 N N . PRO B 1 527 ? 2.336 28.078 -4.977 1 49.62 527 PRO B N 1
ATOM 8352 C CA . PRO B 1 527 ? 3.703 27.594 -5.164 1 49.62 527 PRO B CA 1
ATOM 8353 C C . PRO B 1 527 ? 4.477 28.391 -6.211 1 49.62 527 PRO B C 1
ATOM 8355 O O . PRO B 1 527 ? 3.939 28.703 -7.273 1 49.62 527 PRO B O 1
ATOM 8358 N N . LYS B 1 528 ? 5.395 29.188 -5.801 1 49.81 528 LYS B N 1
ATOM 8359 C CA . LYS B 1 528 ? 6.219 29.891 -6.785 1 49.81 528 LYS B CA 1
ATOM 8360 C C . LYS B 1 528 ? 6.828 28.906 -7.785 1 49.81 528 LYS B C 1
ATOM 8362 O O . LYS B 1 528 ? 6.934 27.719 -7.508 1 49.81 528 LYS B O 1
ATOM 8367 N N . ALA B 1 529 ? 6.93 29.391 -9.109 1 47.72 529 ALA B N 1
ATOM 8368 C CA . ALA B 1 529 ? 7.473 28.609 -10.219 1 47.72 529 ALA B CA 1
ATOM 8369 C C . ALA B 1 529 ? 8.797 27.953 -9.828 1 47.72 529 ALA B C 1
ATOM 8371 O O . ALA B 1 529 ? 9.539 28.484 -8.992 1 47.72 529 ALA B O 1
ATOM 8372 N N . ARG B 1 530 ? 9 26.781 -10.359 1 47.19 530 ARG B N 1
ATOM 8373 C CA . ARG B 1 530 ? 10.297 26.125 -10.297 1 47.19 530 ARG B CA 1
ATOM 8374 C C . ARG B 1 530 ? 11.406 27.062 -10.766 1 47.19 530 ARG B C 1
ATOM 8376 O O . ARG B 1 530 ? 11.219 27.828 -11.719 1 47.19 530 ARG B O 1
ATOM 8383 N N . PRO B 1 531 ? 12.43 27.328 -10.172 1 46.12 531 PRO B N 1
ATOM 8384 C CA . PRO B 1 531 ? 13.508 28.141 -10.742 1 46.12 531 PRO B CA 1
ATOM 8385 C C . PRO B 1 531 ? 13.875 27.703 -12.156 1 46.12 531 PRO B C 1
ATOM 8387 O O . PRO B 1 531 ? 14.078 26.516 -12.414 1 46.12 531 PRO B O 1
ATOM 8390 N N . GLY B 1 532 ? 13.195 28.266 -13.32 1 39.03 532 GLY B N 1
ATOM 8391 C CA . GLY B 1 532 ? 13.391 27.938 -14.727 1 39.03 532 GLY B CA 1
ATOM 8392 C C . GLY B 1 532 ? 14.836 28.016 -15.156 1 39.03 532 GLY B C 1
ATOM 8393 O O . GLY B 1 532 ? 15.633 28.766 -14.57 1 39.03 532 GLY B O 1
ATOM 8394 N N . LYS B 1 533 ? 15.375 27.125 -16.109 1 37.41 533 LYS B N 1
ATOM 8395 C CA . LYS B 1 533 ? 16.578 27.266 -16.922 1 37.41 533 LYS B CA 1
ATOM 8396 C C . LYS B 1 533 ? 16.516 28.5 -17.812 1 37.41 533 LYS B C 1
ATOM 8398 O O . LYS B 1 533 ? 15.477 28.75 -18.438 1 37.41 533 LYS B O 1
ATOM 8403 N N . LYS B 1 534 ? 17.188 29.594 -17.828 1 35.09 534 LYS B N 1
ATOM 8404 C CA . LYS B 1 534 ? 17.406 30.578 -18.875 1 35.09 534 LYS B CA 1
ATOM 8405 C C . LYS B 1 534 ? 17.594 29.906 -20.234 1 35.09 534 LYS B C 1
ATOM 8407 O O . LYS B 1 534 ? 18.516 29.125 -20.422 1 35.09 534 LYS B O 1
ATOM 8412 N N . GLN B 1 535 ? 16.562 29.672 -21.219 1 29.55 535 GLN B N 1
ATOM 8413 C CA . GLN B 1 535 ? 16.828 29.391 -22.625 1 29.55 535 GLN B CA 1
ATOM 8414 C C . GLN B 1 535 ? 17.734 30.453 -23.234 1 29.55 535 GLN B C 1
ATOM 8416 O O . GLN B 1 535 ? 17.641 31.641 -22.891 1 29.55 535 GLN B O 1
ATOM 8421 N N . LYS B 1 536 ? 18.859 30.078 -24 1 32.03 536 LYS B N 1
ATOM 8422 C CA . LYS B 1 536 ? 19.75 30.641 -25 1 32.03 536 LYS B CA 1
ATOM 8423 C C . LYS B 1 536 ? 18.984 31.359 -26.094 1 32.03 536 LYS B C 1
ATOM 8425 O O . LYS B 1 536 ? 18.625 30.75 -27.109 1 32.03 536 LYS B O 1
ATOM 8430 N N . THR B 1 537 ? 17.922 32.094 -25.953 1 29.83 537 THR B N 1
ATOM 8431 C CA . THR B 1 537 ? 17.359 32.688 -27.156 1 29.83 537 THR B CA 1
ATOM 8432 C C . THR B 1 537 ? 18.328 33.688 -27.781 1 29.83 537 THR B C 1
ATOM 8434 O O . THR B 1 537 ? 17.984 34.344 -28.766 1 29.83 537 THR B O 1
ATOM 8437 N N . GLU B 1 538 ? 19.469 34.125 -27.188 1 26.11 538 GLU B N 1
ATOM 8438 C CA . GLU B 1 538 ? 19.938 35.344 -27.891 1 26.11 538 GLU B CA 1
ATOM 8439 C C . GLU B 1 538 ? 20.25 35.062 -29.344 1 26.11 538 GLU B C 1
ATOM 8441 O O . GLU B 1 538 ? 19.844 35.812 -30.234 1 26.11 538 GLU B O 1
ATOM 8446 N N . GLU B 1 539 ? 21.422 34.656 -29.75 1 25.95 539 GLU B N 1
ATOM 8447 C CA . GLU B 1 539 ? 22.234 35.344 -30.75 1 25.95 539 GLU B CA 1
ATOM 8448 C C . GLU B 1 539 ? 21.906 34.844 -32.156 1 25.95 539 GLU B C 1
ATOM 8450 O O . GLU B 1 539 ? 22.594 35.188 -33.125 1 25.95 539 GLU B O 1
ATOM 8455 N N . LYS B 1 540 ? 20.984 33.875 -32.5 1 28.11 540 LYS B N 1
ATOM 8456 C CA . LYS B 1 540 ? 21.078 33.688 -33.938 1 28.11 540 LYS B CA 1
ATOM 8457 C C . LYS B 1 540 ? 20.406 34.812 -34.688 1 28.11 540 LYS B C 1
ATOM 8459 O O . LYS B 1 540 ? 19.219 34.781 -34.969 1 28.11 540 LYS B O 1
ATOM 8464 N N . SER B 1 541 ? 20.531 36.094 -34.344 1 24.14 541 SER B N 1
ATOM 8465 C CA . SER B 1 541 ? 20.266 37.125 -35.344 1 24.14 541 SER B CA 1
ATOM 8466 C C . SER B 1 541 ? 21.094 36.938 -36.594 1 24.14 541 SER B C 1
ATOM 8468 O O . SER B 1 541 ? 22.141 37.562 -36.75 1 24.14 541 SER B O 1
ATOM 8470 N N . VAL B 1 542 ? 21.422 35.688 -37.062 1 22.98 542 VAL B N 1
ATOM 8471 C CA . VAL B 1 542 ? 22.031 35.688 -38.406 1 22.98 542 VAL B CA 1
ATOM 8472 C C . VAL B 1 542 ? 21.188 36.562 -39.344 1 22.98 542 VAL B C 1
ATOM 8474 O O . VAL B 1 542 ? 19.969 36.656 -39.188 1 22.98 542 VAL B O 1
ATOM 8477 N N . GLU B 1 543 ? 21.844 37.156 -40.312 1 21.86 543 GLU B N 1
ATOM 8478 C CA . GLU B 1 543 ? 21.969 37.969 -41.531 1 21.86 543 GLU B CA 1
ATOM 8479 C C . GLU B 1 543 ? 21.094 37.406 -42.656 1 21.86 543 GLU B C 1
ATOM 8481 O O . GLU B 1 543 ? 21 38.031 -43.719 1 21.86 543 GLU B O 1
ATOM 8486 N N . GLN B 1 544 ? 19.797 36.812 -42.438 1 20.72 544 GLN B N 1
ATOM 8487 C CA . GLN B 1 544 ? 19.047 37.188 -43.625 1 20.72 544 GLN B CA 1
ATOM 8488 C C . GLN B 1 544 ? 18.469 38.594 -43.469 1 20.72 544 GLN B C 1
ATOM 8490 O O . GLN B 1 544 ? 18.062 39 -42.375 1 20.72 544 GLN B O 1
#

Radius of gyration: 34.56 Å; Cα contacts (8 Å, |Δi|>4): 2122; chains: 2; bounding box: 100×109×92 Å